Protein AF-0000000066229004 (afdb_homodimer)

InterPro domains:
  IPR002313 Lysine-tRNA ligase, class II [MF_00252] (16-492)
  IPR002313 Lysine-tRNA ligase, class II [TIGR00499] (16-491)
  IPR004364 Aminoacyl-tRNA synthetase, class II (D/K/N) [PF00152] (151-490)
  IPR004365 OB-fold nucleic acid binding domain, AA-tRNA synthetase-type [PF01336] (58-133)
  IPR006195 Aminoacyl-tRNA synthetase, class II [PS50862] (175-491)
  IPR012340 Nucleic acid-binding, OB-fold [G3DSA:2.40.50.140] (4-144)
  IPR012340 Nucleic acid-binding, OB-fold [SSF50249] (11-143)
  IPR018149 Lysyl-tRNA synthetase, class II, C-terminal [PR00982] (187-197)
  IPR018149 Lysyl-tRNA synthetase, class II, C-terminal [PR00982] (203-219)
  IPR018149 Lysyl-tRNA synthetase, class II, C-terminal [PR00982] (232-245)
  IPR018149 Lysyl-tRNA synthetase, class II, C-terminal [PR00982] (250-267)
  IPR018149 Lysyl-tRNA synthetase, class II, C-terminal [PR00982] (373-389)
  IPR018149 Lysyl-tRNA synthetase, class II, C-terminal [cd00775] (165-491)
  IPR044136 Lysine-tRNA ligase, class II, N-terminal [cd04322] (55-162)
  IPR045864 Class II Aminoacyl-tRNA synthetase/Biotinyl protein ligase (BPL) and lipoyl protein ligase (LPL) [G3DSA:3.30.930.10] (145-489)
  IPR045864 Class II Aminoacyl-tRNA synthetase/Biotinyl protein ligase (BPL) and lipoyl protein ligase (LPL) [SSF55681] (150-490)

Sequence (986 aa):
MEKYFDRLEKEPLIAERWKKIEELESYGIKPFGKKYDKQIMIGDILKHKPEENLKFKTAGRIMSLRGKGKVYFAHIEDQSGKIQIYIKKDELGEEQFDHIVKMLNVGDIIGLEGELFITHTEELTLRVKSIALLTKNVRSLPEKYHGLTDVEIRYRKRYVDLIMNPEVRETFIKRTKIIKAIRKYLDDRGFLEVETPIMHPILGGAAAKPFITHHNTLNIDLFLRIAPELYLKKLIVGGFERVYDLNRNFRNEGISTRHNPEFTMVELYQAHADFNDMMDLCEGIISSVCQEINGTTDIEYDGVQLSLKNFNRVHMVDMIKEVTGVDFWKEMTFEEAKKLAKEHHVEVADHMNSVGHIINEFFEQKCEEKVIQPTFVYGHPVEISPLAKRNEDNPNFTDRFELFINKREYANAFTELNDPADQRGRFEAQVEEAMRGNEEATPEIDESFVEALEYGLPPTGGMGIGIDRLVMLLTGAPSIRDVILFPQMKPRDMEKYFDRLEKEPLIAERWKKIEELESYGIKPFGKKYDKQIMIGDILKHKPEENLKFKTAGRIMSLRGKGKVYFAHIEDQSGKIQIYIKKDELGEEQFDHIVKMLNVGDIIGLEGELFITHTEELTLRVKSIALLTKNVRSLPEKYHGLTDVEIRYRKRYVDLIMNPEVRETFIKRTKIIKAIRKYLDDRGFLEVETPIMHPILGGAAAKPFITHHNTLNIDLFLRIAPELYLKKLIVGGFERVYDLNRNFRNEGISTRHNPEFTMVELYQAHADFNDMMDLCEGIISSVCQEINGTTDIEYDGVQLSLKNFNRVHMVDMIKEVTGVDFWKEMTFEEAKKLAKEHHVEVADHMNSVGHIINEFFEQKCEEKVIQPTFVYGHPVEISPLAKRNEDNPNFTDRFELFINKREYANAFTELNDPADQRGRFEAQVEEAMRGNEEATPEIDESFVEALEYGLPPTGGMGIGIDRLVMLLTGAPSIRDVILFPQMKPRD

Radius of gyration: 31.68 Å; Cα contacts (8 Å, |Δi|>4): 2075; chains: 2; bounding box: 68×92×78 Å

Organism: Fusobacterium nucleatum subsp. nucleatum (strain ATCC 25586 / DSM 15643 / BCRC 10681 / CIP 101130 / JCM 8532 / KCTC 2640 / LMG 13131 / VPI 4355) (NCBI:txid190304)

Secondary structure (DSSP, 8-state):
---HHHHHTT-HHHHHHHHHHHHHHHTT--SB-------S-HHHHTTS-GGG--EEEEEEEEEEEEEETTEEEEEEEETTEEEEEEEEHHHH-HHHHHHTGGG--TT-EEEEEEEEEE-TT--EEEEEEEEEEEE--SSPPPPSTT----HHHHHHTHHHHHHH-HHHHHHHHHHHHHHHHHHHHHHTTTPEE----SEESS--SS-SPPPEEEETTTTEEEEE-S--HHHHHHHHHTT-SEEEEEEEEE------SS--SEEEEEEEEEET--HHHHHHHHHHHHHHHHHHHHS-SEEEETTEEEE-SS-EEEEHHHHHHHHH---TTS---HHHHHHHHHHTT----TT--SHHHHHHHHIIIIIGGG--S-EEEE--BGGG-TTBPBPSS-TTBBSEEEEEETTEEEEEEEEBP--HHHHHHHHHHHHHHHHTT-TTS--S--HHHHHHHHTT--SEEEEEEEHHHHHHHHHT-SSGGGSSSS---PPP-/---HHHHHTT-HHHHHHHHHHHHHHHTT--SB-------S-HHHHTTS-GGG--EEEEEEEEEEEEEETTEEEEEEEETTEEEEEEEEHHHH-HHHHHHTGGG--TT-EEEEEEEEEE-TT--EEEEEEEEEEEE--SSPPPPSTT----HHHHHHTHHHHHHH-HHHHHHHHHHHHHHHHHHHHHHTTTPEE----SEESS--SS-SPPPEEEETTTTEEEEE-S--HHHHHHHHHTT-SEEEEEEEEE------SS--SEEEEEEEEEET--HHHHHHHHHHHHHHHHHHHHS-SEEEETTEEEE-SS-EEEEHHHHHHHHH---TTS---HHHHHHHHHHTT----TT--SHHHHHHHHIIIIIGGG--S-EEEE--BGGG-TTBPBPSS-TTBBSEEEEEETTEEEEEEEEBP--HHHHHHHHHHHHHHHHTT-TTS--S--HHHHHHHHTT--SEEEEEEEHHHHHHHHHT-SSGGGSSSS---PPP-

Foldseek 3Di:
DQDPVNVVVVPVLLVVLVVLCVLLVVLVAHQAADDDDQPDFPLVVVVDDLVVVDKHKHKFFWQDWDDDDFKIWTWGDDLRGIAIEIGGCVQQDPSCCVSPVVSDDGGWMKIFMFGWDADPVRGIYTYTNYMGGNHRDSDDQDDQPVFDPPPQCCQAVVVSNVVNPSVLSVLQVLLVLLVVLLVVLQVVVPAAEDDDDQWAQAADDFFAAWDWDADDVVGGITTGAQDRPLVQLLVLLVPDFKYKYWAWHAHPDDDDLEDFRIFTKMKMKGFPDWVVVVVVSVLCSLQVSLCVSVVAQWDDAPNDTERSHPAAEDELQRQLCVFPVDHPVDDDFQVVLVVVCVVRVQDDDPLDRGSLSSSVSSCLPTRLQVAAYKYKYAFRACLNPLFADADPVHRRTGRKTFIHHNSDTFKIKHQTDLDLVSNQVSLVSLLVSVVVPRNRGRNDGPVVSSVSSVSPRGRMMMMMGGSLVSSCVSSNPSGSSSNDSRTDDDDDD/DQDPVNVVVVPVLLVVLVVLCVLLVVLVAHQAADDDDAPDFPLVVVVDDLVVVDKHKHKFFWQDWDDDDFKIWTWGDDLRGIAIEIGGCVQQDVSCCVSPVVSDDHGWMKIFMFGWDADPVRGIYTYTNYMGGNHRDSDDQDDQPVFDPPPVCCQAVVVSNVVNPSLLSVLQVLLVLLVVLLVVLQVVVPAAEDDDDQWAQAADDFFAAWDWDADDVVGGITTGAQDRPLVQLLVLLVPDFKYKYWAWHAHPDDDDLEDFRIFTKMKMKGFPDWVVVVVVSVLCSLQVSLCVSVVAQWDDAPNDTERSHPAAEDELQRQLCVFPVDHLVDDDFQVVLVVVCVVSVQDDDPLDRGSLSSSVSSCLPTRLQVAAYKYKYAFRACLNPLFADADPVHRRTGRKTFIHHNSDTFKIKHQTDLDLVSNQVSLVSLLVSVVVPRNRGRNDGPVVSSVSSVSPRGRMMMMMGGSLVSSCRSSNPSGSSSNDSRTDDDDDD

Structure (mmCIF, N/CA/C/O backbone):
data_AF-0000000066229004-model_v1
#
loop_
_entity.id
_entity.type
_entity.pdbx_description
1 polymer 'Lysine--tRNA ligase'
#
loop_
_atom_site.group_PDB
_atom_site.id
_atom_site.type_symbol
_atom_site.label_atom_id
_atom_site.label_alt_id
_atom_site.label_comp_id
_atom_site.label_asym_id
_atom_site.label_entity_id
_atom_site.label_seq_id
_atom_site.pdbx_PDB_ins_code
_atom_site.Cartn_x
_atom_site.Cartn_y
_atom_site.Cartn_z
_atom_site.occupancy
_atom_site.B_iso_or_equiv
_atom_site.auth_seq_id
_atom_site.auth_comp_id
_atom_site.auth_asym_id
_atom_site.auth_atom_id
_atom_site.pdbx_PDB_model_num
ATOM 1 N N . MET A 1 1 ? -8.961 36.312 -9.992 1 67.94 1 MET A N 1
ATOM 2 C CA . MET A 1 1 ? -9.492 35.25 -9.133 1 67.94 1 MET A CA 1
ATOM 3 C C . MET A 1 1 ? -10.18 35.875 -7.91 1 67.94 1 MET A C 1
ATOM 5 O O . MET A 1 1 ? -9.711 36.844 -7.352 1 67.94 1 MET A O 1
ATOM 9 N N . GLU A 1 2 ? -11.383 35.375 -7.637 1 80.38 2 GLU A N 1
ATOM 10 C CA . GLU A 1 2 ? -12.109 35.844 -6.465 1 80.38 2 GLU A CA 1
ATOM 11 C C . GLU A 1 2 ? -11.344 35.562 -5.18 1 80.38 2 GLU A C 1
ATOM 13 O O . GLU A 1 2 ? -10.852 34.438 -4.988 1 80.38 2 GLU A O 1
ATOM 18 N N . LYS A 1 3 ? -11.086 36.594 -4.422 1 83 3 LYS A N 1
ATOM 19 C CA . LYS A 1 3 ? -10.398 36.406 -3.15 1 83 3 LYS A CA 1
ATOM 20 C C . LYS A 1 3 ? -11.289 35.719 -2.127 1 83 3 LYS A C 1
ATOM 22 O O . LYS A 1 3 ? -12.508 35.656 -2.297 1 83 3 LYS A O 1
ATOM 27 N N . TYR A 1 4 ? -10.727 35.156 -1.161 1 86.19 4 TYR A N 1
ATOM 28 C CA . TYR A 1 4 ? -11.43 34.344 -0.171 1 86.19 4 TYR A CA 1
ATOM 29 C C . TYR A 1 4 ? -12.586 35.094 0.447 1 86.19 4 TYR A C 1
ATOM 31 O O . TYR A 1 4 ? -13.719 34.594 0.494 1 86.19 4 TYR A O 1
ATOM 39 N N . PHE A 1 5 ? -12.406 36.344 0.776 1 85.31 5 PHE A N 1
ATOM 40 C CA . PHE A 1 5 ? -13.406 37.125 1.517 1 85.31 5 PHE A CA 1
ATOM 41 C C . PHE A 1 5 ? -14.445 37.719 0.572 1 85.31 5 PHE A C 1
ATOM 43 O O . PHE A 1 5 ? -15.508 38.156 1.011 1 85.31 5 PHE A O 1
ATOM 50 N N . ASP A 1 6 ? -14.141 37.688 -0.719 1 81.81 6 ASP A N 1
ATOM 51 C CA . ASP A 1 6 ? -15.156 38.062 -1.693 1 81.81 6 ASP A CA 1
ATOM 52 C C . ASP A 1 6 ? -16.266 37 -1.774 1 81.81 6 ASP A C 1
ATOM 54 O O . ASP A 1 6 ? -17.438 37.344 -1.952 1 81.81 6 ASP A O 1
ATOM 58 N N . ARG A 1 7 ? -15.82 35.812 -1.624 1 76.31 7 ARG A N 1
ATOM 59 C CA . ARG A 1 7 ? -16.781 34.688 -1.627 1 76.31 7 ARG A CA 1
ATOM 60 C C . ARG A 1 7 ? -17.625 34.719 -0.362 1 76.31 7 ARG A C 1
ATOM 62 O O . ARG A 1 7 ? -18.781 34.281 -0.38 1 76.31 7 ARG A O 1
ATOM 69 N N . LEU A 1 8 ? -17.047 35.25 0.681 1 75.75 8 LEU A N 1
ATOM 70 C CA . LEU A 1 8 ? -17.672 35.312 1.995 1 75.75 8 LEU A CA 1
ATOM 71 C C . LEU A 1 8 ? -18.922 36.188 1.961 1 75.75 8 LEU A C 1
ATOM 73 O O . LEU A 1 8 ? -19.891 35.906 2.664 1 75.75 8 LEU A O 1
ATOM 77 N N . GLU A 1 9 ? -18.859 37.125 1.248 1 73.5 9 GLU A N 1
ATOM 78 C CA . GLU A 1 9 ? -19.969 38.062 1.168 1 73.5 9 GLU A CA 1
ATOM 79 C C . GLU A 1 9 ? -21.25 37.375 0.685 1 73.5 9 GLU A C 1
ATOM 81 O O . GLU A 1 9 ? -22.359 37.812 0.998 1 73.5 9 GLU A O 1
ATOM 86 N N . LYS A 1 10 ? -21.047 36.344 0.121 1 82.19 10 LYS A N 1
ATOM 87 C CA . LYS A 1 10 ? -22.188 35.656 -0.462 1 82.19 10 LYS A CA 1
ATOM 88 C C . LYS A 1 10 ? -22.766 34.625 0.516 1 82.19 10 LYS A C 1
ATOM 90 O O . LYS A 1 10 ? -23.828 34.031 0.267 1 82.19 10 LYS A O 1
ATOM 95 N N . GLU A 1 11 ? -22.094 34.438 1.624 1 87.5 11 GLU A N 1
ATOM 96 C CA . GLU A 1 11 ? -22.516 33.469 2.633 1 87.5 11 GLU A CA 1
ATOM 97 C C . GLU A 1 11 ? -22.609 34.125 4.012 1 87.5 11 GLU A C 1
ATOM 99 O O . GLU A 1 11 ? -21.672 34 4.816 1 87.5 11 GLU A O 1
ATOM 104 N N . PRO A 1 12 ? -23.781 34.594 4.379 1 86.88 12 PRO A N 1
ATOM 105 C CA . PRO A 1 12 ? -23.938 35.375 5.598 1 86.88 12 PRO A CA 1
ATOM 106 C C . PRO A 1 12 ? -23.5 34.625 6.855 1 86.88 12 PRO A C 1
ATOM 108 O O . PRO A 1 12 ? -22.922 35.219 7.766 1 86.88 12 PRO A O 1
ATOM 111 N N . LEU A 1 13 ? -23.734 33.438 6.922 1 87.81 13 LEU A N 1
ATOM 112 C CA . LEU A 1 13 ? -23.375 32.656 8.102 1 87.81 13 LEU A CA 1
ATOM 113 C C . LEU A 1 13 ? -21.859 32.594 8.25 1 87.81 13 LEU A C 1
ATOM 115 O O . LEU A 1 13 ? -21.328 32.625 9.367 1 87.81 13 LEU A O 1
ATOM 119 N N . ILE A 1 14 ? -21.188 32.469 7.195 1 91.81 14 ILE A N 1
ATOM 120 C CA . ILE A 1 14 ? -19.734 32.438 7.199 1 91.81 14 ILE A CA 1
ATOM 121 C C . ILE A 1 14 ? -19.188 33.781 7.637 1 91.81 14 ILE A C 1
ATOM 123 O O . ILE A 1 14 ? -18.25 33.875 8.422 1 91.81 14 ILE A O 1
ATOM 127 N N . ALA A 1 15 ? -19.844 34.812 7.148 1 91.5 15 ALA A N 1
ATOM 128 C CA . ALA A 1 15 ? -19.453 36.156 7.512 1 91.5 15 ALA A CA 1
ATOM 129 C C . ALA A 1 15 ? -19.594 36.375 9.016 1 91.5 15 ALA A C 1
ATOM 131 O O . ALA A 1 15 ? -18.75 37.031 9.633 1 91.5 15 ALA A O 1
ATOM 132 N N . GLU A 1 16 ? -20.656 35.875 9.516 1 92 16 GLU A N 1
ATOM 133 C CA . GLU A 1 16 ? -20.875 36 10.953 1 92 16 GLU A CA 1
ATOM 134 C C . GLU A 1 16 ? -19.781 35.312 11.75 1 92 16 GLU A C 1
ATOM 136 O O . GLU A 1 16 ? -19.328 35.844 12.773 1 92 16 GLU A O 1
ATOM 141 N N . ARG A 1 17 ? -19.391 34.188 11.312 1 94.38 17 ARG A N 1
ATOM 142 C CA . ARG A 1 17 ? -18.328 33.438 11.992 1 94.38 17 ARG A CA 1
ATOM 143 C C . ARG A 1 17 ? -17.016 34.219 11.953 1 94.38 17 ARG A C 1
ATOM 145 O O . ARG A 1 17 ? -16.266 34.219 12.93 1 94.38 17 ARG A O 1
ATOM 152 N N . TRP A 1 18 ? -16.734 34.844 10.852 1 95.25 18 TRP A N 1
ATOM 153 C CA . TRP A 1 18 ? -15.477 35.594 10.727 1 95.25 18 TRP A CA 1
ATOM 154 C C . TRP A 1 18 ? -15.492 36.844 11.602 1 95.25 18 TRP A C 1
ATOM 156 O O . TRP A 1 18 ? -14.453 37.25 12.102 1 95.25 18 TRP A O 1
ATOM 166 N N . LYS A 1 19 ? -16.688 37.375 11.82 1 94.25 19 LYS A N 1
ATOM 167 C CA . LYS A 1 19 ? -16.797 38.5 12.773 1 94.25 19 LYS A CA 1
ATOM 168 C C . LYS A 1 19 ? -16.422 38.031 14.18 1 94.25 19 LYS A C 1
ATOM 170 O O . LYS A 1 19 ? -15.727 38.75 14.906 1 94.25 19 LYS A O 1
ATOM 175 N N . LYS A 1 20 ? -16.938 36.875 14.508 1 95.25 20 LYS A N 1
ATOM 176 C CA . LYS A 1 20 ? -16.578 36.312 15.805 1 95.25 20 LYS A CA 1
ATOM 177 C C . LYS A 1 20 ? -15.078 36.031 15.898 1 95.25 20 LYS A C 1
ATOM 179 O O . LYS A 1 20 ? -14.477 36.219 16.953 1 95.25 20 LYS A O 1
ATOM 184 N N . ILE A 1 21 ? -14.516 35.562 14.812 1 96.69 21 ILE A N 1
ATOM 185 C CA . ILE A 1 21 ? -13.086 35.281 14.766 1 96.69 21 ILE A CA 1
ATOM 186 C C . ILE A 1 21 ? -12.297 36.562 15.008 1 96.69 21 ILE A C 1
ATOM 188 O O . ILE A 1 21 ? -11.344 36.562 15.797 1 96.69 21 ILE A O 1
ATOM 192 N N . GLU A 1 22 ? -12.711 37.656 14.438 1 96 22 GLU A N 1
ATOM 193 C CA . GLU A 1 22 ? -12.07 38.938 14.648 1 96 22 GLU A CA 1
ATOM 194 C C . GLU A 1 22 ? -12.195 39.406 16.094 1 96 22 GLU A C 1
ATOM 196 O O . GLU A 1 22 ? -11.25 39.969 16.672 1 96 22 GLU A O 1
ATOM 201 N N . GLU A 1 23 ? -13.375 39.188 16.609 1 96.38 23 GLU A N 1
ATOM 202 C CA . GLU A 1 23 ? -13.609 39.562 18 1 96.38 23 GLU A CA 1
ATOM 203 C C . GLU A 1 23 ? -12.711 38.75 18.938 1 96.38 23 GLU A C 1
ATOM 205 O O . GLU A 1 23 ? -12.133 39.281 19.875 1 96.38 23 GLU A O 1
ATOM 210 N N . LEU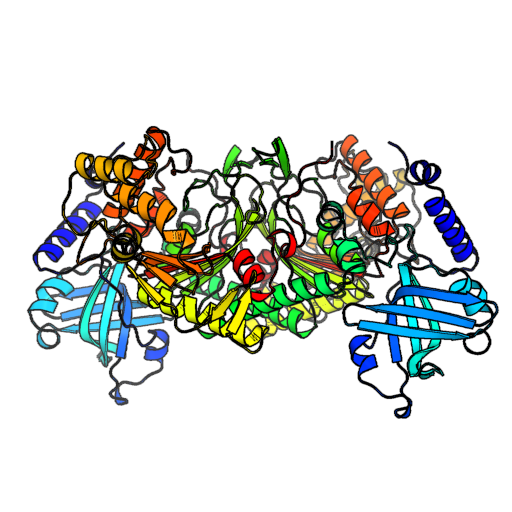 A 1 24 ? -12.609 37.469 18.719 1 97.25 24 LEU A N 1
ATOM 211 C CA . LEU A 1 24 ? -11.727 36.625 19.5 1 97.25 24 LEU A CA 1
ATOM 212 C C . LEU A 1 24 ? -10.289 37.125 19.438 1 97.25 24 LEU A C 1
ATOM 214 O O . LEU A 1 24 ? -9.617 37.219 20.469 1 97.25 24 LEU A O 1
ATOM 218 N N . GLU A 1 25 ? -9.875 37.469 18.25 1 96.19 25 GLU A N 1
ATOM 219 C CA . GLU A 1 25 ? -8.516 37.969 18.062 1 96.19 25 GLU A CA 1
ATOM 220 C C . GLU A 1 25 ? -8.297 39.25 18.828 1 96.19 25 GLU A C 1
ATOM 222 O O . GLU A 1 25 ? -7.203 39.5 19.344 1 96.19 25 GLU A O 1
ATOM 227 N N . SER A 1 26 ? -9.289 40.062 18.891 1 96 26 SER A N 1
ATOM 228 C CA . SER A 1 26 ? -9.203 41.312 19.625 1 96 26 SER A CA 1
ATOM 229 C C . SER A 1 26 ? -9.016 41.062 21.125 1 96 26 SER A C 1
ATOM 231 O O . SER A 1 26 ? -8.461 41.906 21.828 1 96 26 SER A O 1
ATOM 233 N N . TYR A 1 27 ? -9.516 39.906 21.609 1 95.12 27 TYR A N 1
ATOM 234 C CA . TYR A 1 27 ? -9.344 39.531 23 1 95.12 27 TYR A CA 1
ATOM 235 C C . TYR A 1 27 ? -8.008 38.812 23.219 1 95.12 27 TYR A C 1
ATOM 237 O O . TYR A 1 27 ? -7.691 38.406 24.328 1 95.12 27 TYR A O 1
ATOM 245 N N . GLY A 1 28 ? -7.223 38.688 22.141 1 93.94 28 GLY A N 1
ATOM 246 C CA . GLY A 1 28 ? -5.949 38 22.234 1 93.94 28 GLY A CA 1
ATOM 247 C C . GLY A 1 28 ? -6.078 36.5 22.156 1 93.94 28 GLY A C 1
ATOM 248 O O . GLY A 1 28 ? -5.137 35.781 22.469 1 93.94 28 GLY A O 1
ATOM 249 N N . ILE A 1 29 ? -7.254 36.031 21.797 1 95.62 29 ILE A N 1
ATOM 250 C CA . ILE A 1 29 ? -7.5 34.594 21.656 1 95.62 29 ILE A CA 1
ATOM 251 C C . ILE A 1 29 ? -7.289 34.156 20.203 1 95.62 29 ILE A C 1
ATOM 253 O O . ILE A 1 29 ? -7.812 34.812 19.281 1 95.62 29 ILE A O 1
ATOM 257 N N . LYS A 1 30 ? -6.512 33.156 19.969 1 95.44 30 LYS A N 1
ATOM 258 C CA . LYS A 1 30 ? -6.262 32.656 18.625 1 95.44 30 LYS A CA 1
ATOM 259 C C . LYS A 1 30 ? -7.367 31.688 18.188 1 95.44 30 LYS A C 1
ATOM 261 O O . LYS A 1 30 ? -7.504 30.594 18.734 1 95.44 30 LYS A O 1
ATOM 266 N N . PRO A 1 31 ? -8.062 32.031 17.156 1 97.56 31 PRO A N 1
ATOM 267 C CA . PRO A 1 31 ? -9.156 31.172 16.703 1 97.56 31 PRO A CA 1
ATOM 268 C C . PRO A 1 31 ? -8.656 29.859 16.094 1 97.56 31 PRO A C 1
ATOM 270 O O . PRO A 1 31 ? -9.375 28.859 16.109 1 97.56 31 PRO A O 1
ATOM 273 N N . PHE A 1 32 ? -7.535 29.922 15.5 1 97.94 32 PHE A N 1
ATOM 274 C CA . PHE A 1 32 ? -6.836 28.75 14.984 1 97.94 32 PHE A CA 1
ATOM 275 C C . PHE A 1 32 ? -5.578 28.469 15.797 1 97.94 32 PHE A C 1
ATOM 277 O O . PHE A 1 32 ? -4.477 28.859 15.398 1 97.94 32 PHE A O 1
ATOM 284 N N . GLY A 1 33 ? -5.805 27.75 16.828 1 93.62 33 GLY A N 1
ATOM 285 C CA . GLY A 1 33 ? -4.879 27.656 17.953 1 93.62 33 GLY A CA 1
ATOM 286 C C . GLY A 1 33 ? -3.689 26.766 17.672 1 93.62 33 GLY A C 1
ATOM 287 O O . GLY A 1 33 ? -3.406 26.438 16.516 1 93.62 33 GLY A O 1
ATOM 288 N N . LYS A 1 34 ? -2.934 26.5 18.734 1 95.19 34 LYS A N 1
ATOM 289 C CA . LYS A 1 34 ? -1.69 25.734 18.688 1 95.19 34 LYS A CA 1
ATOM 290 C C . LYS A 1 34 ? -1.868 24.375 19.344 1 95.19 34 LYS A C 1
ATOM 292 O O . LYS A 1 34 ? -2.979 24 19.719 1 95.19 34 LYS A O 1
ATOM 297 N N . LYS A 1 35 ? -0.77 23.609 19.391 1 97.62 35 LYS A N 1
ATOM 298 C CA . LYS A 1 35 ? -0.739 22.281 19.969 1 97.62 35 LYS A CA 1
ATOM 299 C C . LYS A 1 35 ? -1.433 22.25 21.328 1 97.62 35 LYS A C 1
ATOM 301 O O . LYS A 1 35 ? -1.334 23.219 22.094 1 97.62 35 LYS A O 1
ATOM 306 N N . TYR A 1 36 ? -2.15 21.203 21.594 1 98.19 36 TYR A N 1
ATOM 307 C CA . TYR A 1 36 ? -2.805 20.984 22.875 1 98.19 36 TYR A CA 1
ATOM 308 C C . TYR A 1 36 ? -2.412 19.641 23.469 1 98.19 36 TYR A C 1
ATOM 310 O O . TYR A 1 36 ? -2.324 18.641 22.75 1 98.19 36 TYR A O 1
ATOM 318 N N . ASP A 1 37 ? -2.137 19.641 24.766 1 97.56 37 ASP A N 1
ATOM 319 C CA . ASP A 1 37 ? -1.706 18.422 25.453 1 97.56 37 ASP A CA 1
ATOM 320 C C . ASP A 1 37 ? -2.902 17.562 25.844 1 97.56 37 ASP A C 1
ATOM 322 O O . ASP A 1 37 ? -3.215 17.406 27.016 1 97.56 37 ASP A O 1
ATOM 326 N N . LYS A 1 38 ? -3.545 16.953 24.891 1 98.06 38 LYS A N 1
ATOM 327 C CA . LYS A 1 38 ? -4.621 16 25.156 1 98.06 38 LYS A CA 1
ATOM 328 C C . LYS A 1 38 ? -4.082 14.734 25.812 1 98.06 38 LYS A C 1
ATOM 330 O O . LYS A 1 38 ? -3.299 14 25.203 1 98.06 38 LYS A O 1
ATOM 335 N N . GLN A 1 39 ? -4.523 14.398 26.984 1 97.88 39 GLN A N 1
ATOM 336 C CA . GLN A 1 39 ? -3.898 13.328 27.766 1 97.88 39 GLN A CA 1
ATOM 337 C C . GLN A 1 39 ? -4.734 12.055 27.719 1 97.88 39 GLN A C 1
ATOM 339 O O . GLN A 1 39 ? -4.219 10.961 27.953 1 97.88 39 GLN A O 1
ATOM 344 N N . ILE A 1 40 ? -6.027 12.203 27.484 1 98.06 40 ILE A N 1
ATOM 345 C CA . ILE A 1 40 ? -6.906 11.039 27.562 1 98.06 40 ILE A CA 1
ATOM 346 C C . ILE A 1 40 ? -8.031 11.172 26.547 1 98.06 40 ILE A C 1
ATOM 348 O O . ILE A 1 40 ? -8.562 12.266 26.328 1 98.06 40 ILE A O 1
ATOM 352 N N . MET A 1 41 ? -8.336 10.125 25.844 1 98.12 41 MET A N 1
ATOM 353 C CA . MET A 1 41 ? -9.461 10.07 24.922 1 98.12 41 MET A CA 1
ATOM 354 C C . MET A 1 41 ? -10.789 10.094 25.672 1 98.12 41 MET A C 1
ATOM 356 O O . MET A 1 41 ? -10.883 9.586 26.781 1 98.12 41 MET A O 1
ATOM 360 N N . ILE A 1 42 ? -11.797 10.617 25.016 1 98.44 42 ILE A N 1
ATOM 361 C CA . ILE A 1 42 ? -13.102 10.758 25.656 1 98.44 42 ILE A CA 1
ATOM 362 C C . ILE A 1 42 ? -13.672 9.383 25.984 1 98.44 42 ILE A C 1
ATOM 364 O O . ILE A 1 42 ? -14.242 9.172 27.047 1 98.44 42 ILE A O 1
ATOM 368 N N . GLY A 1 43 ? -13.5 8.406 25.031 1 97.75 43 GLY A N 1
ATOM 369 C CA . GLY A 1 43 ? -13.977 7.055 25.297 1 97.75 43 GLY A CA 1
ATOM 370 C C . GLY A 1 43 ? -13.398 6.457 26.562 1 97.75 43 GLY A C 1
ATOM 371 O O . GLY A 1 43 ? -14.078 5.699 27.266 1 97.75 43 GLY A O 1
ATOM 372 N N . ASP A 1 44 ? -12.18 6.742 26.906 1 98.12 44 ASP A N 1
ATOM 373 C CA . ASP A 1 44 ? -11.531 6.238 28.125 1 98.12 44 ASP A CA 1
ATOM 374 C C . ASP A 1 44 ? -12.07 6.941 29.359 1 98.12 44 ASP A C 1
ATOM 376 O O . ASP A 1 44 ? -12.156 6.34 30.438 1 98.12 44 ASP A O 1
ATOM 380 N N . ILE A 1 45 ? -12.406 8.188 29.266 1 98.5 45 ILE A N 1
ATOM 381 C CA . ILE A 1 45 ? -12.984 8.938 30.359 1 98.5 45 ILE A CA 1
ATOM 382 C C . ILE A 1 45 ? -14.32 8.305 30.766 1 98.5 45 ILE A C 1
ATOM 384 O O . ILE A 1 45 ? -14.625 8.195 31.969 1 98.5 45 ILE A O 1
ATOM 388 N N . LEU A 1 46 ? -15.07 7.863 29.766 1 98.19 46 LEU A N 1
ATOM 389 C CA . LEU A 1 46 ? -16.406 7.32 29.984 1 98.19 46 LEU A CA 1
ATOM 390 C C . LEU A 1 46 ? -16.344 6.035 30.812 1 98.19 46 LEU A C 1
ATOM 392 O O . LEU A 1 46 ? -17.359 5.59 31.344 1 98.19 46 LEU A O 1
ATOM 396 N N . LYS A 1 47 ? -15.172 5.453 30.906 1 98 47 LYS A N 1
ATOM 397 C CA . LYS A 1 47 ? -15.008 4.223 31.672 1 98 47 LYS A CA 1
ATOM 398 C C . LYS A 1 47 ? -14.781 4.523 33.156 1 98 47 LYS A C 1
ATOM 400 O O . LYS A 1 47 ? -14.781 3.615 34 1 98 47 LYS A O 1
ATOM 405 N N . HIS A 1 48 ? -14.641 5.816 33.531 1 98 48 HIS A N 1
ATOM 406 C CA . HIS A 1 48 ? -14.359 6.219 34.906 1 98 48 HIS A CA 1
ATOM 407 C C . HIS A 1 48 ? -15.633 6.668 35.625 1 98 48 HIS A C 1
ATOM 409 O O . HIS A 1 48 ? -16.656 6.922 34.969 1 98 48 HIS A O 1
ATOM 415 N N . LYS A 1 49 ? -15.578 6.754 37.062 1 95.81 49 LYS A N 1
ATOM 416 C CA . LYS A 1 49 ? -16.688 7.195 37.906 1 95.81 49 LYS A CA 1
ATOM 417 C C . LYS A 1 49 ? -16.312 8.461 38.688 1 95.81 49 LYS A C 1
ATOM 419 O O . LYS A 1 49 ? -15.148 8.68 39 1 95.81 49 LYS A O 1
ATOM 424 N N . PRO A 1 50 ? -17.312 9.289 38.875 1 97.12 50 PRO A N 1
ATOM 425 C CA . PRO A 1 50 ? -17.062 10.547 39.594 1 97.12 50 PRO A CA 1
ATOM 426 C C . PRO A 1 50 ? -16.375 10.336 40.938 1 97.12 50 PRO A C 1
ATOM 428 O O . PRO A 1 50 ? -15.578 11.172 41.375 1 97.12 50 PRO A O 1
ATOM 431 N N . GLU A 1 51 ? -16.656 9.297 41.594 1 96.62 51 GLU A N 1
ATOM 432 C CA . GLU A 1 51 ? -16.156 9.023 42.938 1 96.62 51 GLU A CA 1
ATOM 433 C C . GLU A 1 51 ? -14.625 8.891 42.906 1 96.62 51 GLU A C 1
ATOM 435 O O . GLU A 1 51 ? -13.984 8.984 43.969 1 96.62 51 GLU A O 1
ATOM 440 N N . GLU A 1 52 ? -14.133 8.641 41.75 1 96.69 52 GLU A N 1
ATOM 441 C CA . GLU A 1 52 ? -12.68 8.5 41.625 1 96.69 52 GLU A CA 1
ATOM 442 C C . GLU A 1 52 ? -11.984 9.852 41.812 1 96.69 52 GLU A C 1
ATOM 444 O O . GLU A 1 52 ? -10.773 9.906 42.031 1 96.69 52 GLU A O 1
ATOM 449 N N . ASN A 1 53 ? -12.672 10.945 41.75 1 96.5 53 ASN A N 1
ATOM 450 C CA . ASN A 1 53 ? -12.164 12.297 41.969 1 96.5 53 ASN A CA 1
ATOM 451 C C . ASN A 1 53 ? -10.914 12.562 41.125 1 96.5 53 ASN A C 1
ATOM 453 O O . ASN A 1 53 ? -9.906 13.047 41.656 1 96.5 53 ASN A O 1
ATOM 457 N N . LEU A 1 54 ? -10.953 12.148 39.875 1 97.5 54 LEU A N 1
ATOM 458 C CA . LEU A 1 54 ? -9.852 12.352 38.938 1 97.5 54 LEU A CA 1
ATOM 459 C C . LEU A 1 54 ? -10.078 13.602 38.094 1 97.5 54 LEU A C 1
ATOM 461 O O . LEU A 1 54 ? -11.219 13.977 37.844 1 97.5 54 LEU A O 1
ATOM 465 N N . LYS A 1 55 ? -8.93 14.234 37.75 1 98.19 55 LYS A N 1
ATOM 466 C CA . LYS A 1 55 ? -8.945 15.336 36.781 1 98.19 55 LYS A CA 1
ATOM 467 C C . LYS A 1 55 ? -8.562 14.852 35.375 1 98.19 55 LYS A C 1
ATOM 469 O O . LYS A 1 55 ? -7.578 14.133 35.219 1 98.19 55 LYS A O 1
ATOM 474 N N . PHE A 1 56 ? -9.375 15.219 34.469 1 98.56 56 PHE A N 1
ATOM 475 C CA . PHE A 1 56 ? -9.141 14.773 33.094 1 98.56 56 PHE A CA 1
ATOM 476 C C . PHE A 1 56 ? -8.781 15.953 32.219 1 98.56 56 PHE A C 1
ATOM 478 O O . PHE A 1 56 ? -9.32 17.047 32.375 1 98.56 56 PHE A O 1
ATOM 485 N N . LYS A 1 57 ? -7.828 15.844 31.312 1 98.69 57 LYS A N 1
ATOM 486 C CA . LYS A 1 57 ? -7.445 16.781 30.266 1 98.69 57 LYS A CA 1
ATOM 487 C C . LYS A 1 57 ? -7.672 16.188 28.875 1 98.69 57 LYS A C 1
ATOM 489 O O . LYS A 1 57 ? -7.004 15.227 28.5 1 98.69 57 LYS A O 1
ATOM 494 N N . THR A 1 58 ? -8.617 16.734 28.141 1 98.62 58 THR A N 1
ATOM 495 C CA . THR A 1 58 ? -9.008 16.141 26.875 1 98.62 58 THR A CA 1
ATOM 496 C C . THR A 1 58 ? -9.422 17.234 25.875 1 98.62 58 THR A C 1
ATOM 498 O O . THR A 1 58 ? -9.219 18.422 26.125 1 98.62 58 THR A O 1
ATOM 501 N N . ALA A 1 59 ? -9.766 16.844 24.641 1 98.81 59 ALA A N 1
ATOM 502 C CA . ALA A 1 59 ? -10.195 17.75 23.562 1 98.81 59 ALA A CA 1
ATOM 503 C C . ALA A 1 59 ? -11.203 17.062 22.656 1 98.81 59 ALA A C 1
ATOM 505 O O . ALA A 1 59 ? -11.227 15.836 22.547 1 98.81 59 ALA A O 1
ATOM 506 N N . GLY A 1 60 ? -12.008 17.812 22.016 1 98.62 60 GLY A N 1
ATOM 507 C CA . GLY A 1 60 ? -12.992 17.281 21.094 1 98.62 60 GLY A CA 1
ATOM 508 C C . GLY A 1 60 ? -13.766 18.359 20.359 1 98.62 60 GLY A C 1
ATOM 509 O O . GLY A 1 60 ? -13.578 19.547 20.609 1 98.62 60 GLY A O 1
ATOM 510 N N . ARG A 1 61 ? -14.539 17.938 19.422 1 98.62 61 ARG A N 1
ATOM 511 C CA . ARG A 1 61 ? -15.406 18.828 18.656 1 98.62 61 ARG A CA 1
ATOM 512 C C . ARG A 1 61 ? -16.75 19.016 19.344 1 98.62 61 ARG A C 1
ATOM 514 O O . ARG A 1 61 ? -17.359 18.047 19.812 1 98.62 61 ARG A O 1
ATOM 521 N N . ILE A 1 62 ? -17.266 20.281 19.375 1 98.31 62 ILE A N 1
ATOM 522 C CA . ILE A 1 62 ? -18.578 20.562 19.953 1 98.31 62 ILE A CA 1
ATOM 523 C C . ILE A 1 62 ? -19.672 20.078 19.016 1 98.31 62 ILE A C 1
ATOM 525 O O . ILE A 1 62 ? -19.781 20.547 17.875 1 98.31 62 ILE A O 1
ATOM 529 N N . MET A 1 63 ? -20.484 19.188 19.5 1 97.25 63 MET A N 1
ATOM 530 C CA . MET A 1 63 ? -21.547 18.609 18.688 1 97.25 63 MET A CA 1
ATOM 531 C C . MET A 1 63 ? -22.906 19.219 19.047 1 97.25 63 MET A C 1
ATOM 533 O O . MET A 1 63 ? -23.844 19.172 18.25 1 97.25 63 MET A O 1
ATOM 537 N N . SER A 1 64 ? -23.031 19.688 20.234 1 96.94 64 SER A N 1
ATOM 538 C CA . SER A 1 64 ? -24.188 20.453 20.688 1 96.94 64 SER A CA 1
ATOM 539 C C . SER A 1 64 ? -23.797 21.484 21.734 1 96.94 64 SER A C 1
ATOM 541 O O . SER A 1 64 ? -22.812 21.297 22.453 1 96.94 64 SER A O 1
ATOM 543 N N . LEU A 1 65 ? -24.5 22.531 21.781 1 97 65 LEU A N 1
ATOM 544 C CA . LEU A 1 65 ? -24.219 23.625 22.703 1 97 65 LEU A CA 1
ATOM 545 C C . LEU A 1 65 ? -25.516 24.328 23.109 1 97 65 LEU A C 1
ATOM 547 O O . LEU A 1 65 ? -26.297 24.75 22.25 1 97 65 LEU A O 1
ATOM 551 N N . ARG A 1 66 ? -25.719 24.328 24.375 1 95.94 66 ARG A N 1
ATOM 552 C CA . ARG A 1 66 ? -26.875 25.047 24.922 1 95.94 66 ARG A CA 1
ATOM 553 C C . ARG A 1 66 ? -26.5 25.781 26.203 1 95.94 66 ARG A C 1
ATOM 555 O O . ARG A 1 66 ? -25.625 25.344 26.953 1 95.94 66 ARG A O 1
ATOM 562 N N . GLY A 1 67 ? -27.125 26.875 26.391 1 89.5 67 GLY A N 1
ATOM 563 C CA . GLY A 1 67 ? -26.859 27.609 27.625 1 89.5 67 GLY A CA 1
ATOM 564 C C . GLY A 1 67 ? -27.312 29.047 27.562 1 89.5 67 GLY A C 1
ATOM 565 O O . GLY A 1 67 ? -27.672 29.562 26.484 1 89.5 67 GLY A O 1
ATOM 566 N N . LYS A 1 68 ? -27.594 29.547 28.703 1 86.94 68 LYS A N 1
ATOM 567 C CA . LYS A 1 68 ? -27.969 30.938 28.859 1 86.94 68 LYS A CA 1
ATOM 568 C C . LYS A 1 68 ? -27.344 31.531 30.125 1 86.94 68 LYS A C 1
ATOM 570 O O . LYS A 1 68 ? -27.109 30.812 31.109 1 86.94 68 LYS A O 1
ATOM 575 N N . GLY A 1 69 ? -27.047 32.719 30.016 1 90.62 69 GLY A N 1
ATOM 576 C CA . GLY A 1 69 ? -26.516 33.406 31.188 1 90.62 69 GLY A CA 1
ATOM 577 C C . GLY A 1 69 ? -25.125 32.969 31.562 1 90.62 69 GLY A C 1
ATOM 578 O O . GLY A 1 69 ? -24.188 33.094 30.781 1 90.62 69 GLY A O 1
ATOM 579 N N . LYS A 1 70 ? -25.094 32.281 32.75 1 95.25 70 LYS A N 1
ATOM 580 C CA . LYS A 1 70 ? -23.781 31.969 33.312 1 95.25 70 LYS A CA 1
ATOM 581 C C . LYS A 1 70 ? -23.5 30.469 33.281 1 95.25 70 LYS A C 1
ATOM 583 O O . LYS A 1 70 ? -22.516 30 33.844 1 95.25 70 LYS A O 1
ATOM 588 N N . VAL A 1 71 ? -24.344 29.719 32.531 1 95.88 71 VAL A N 1
ATOM 589 C CA . VAL A 1 71 ? -24.203 28.266 32.5 1 95.88 71 VAL A CA 1
ATOM 590 C C . VAL A 1 71 ? -24.422 27.734 31.094 1 95.88 71 VAL A C 1
ATOM 592 O O . VAL A 1 71 ? -25.391 28.094 30.438 1 95.88 71 VAL A O 1
ATOM 595 N N . TYR A 1 72 ? -23.484 26.891 30.688 1 97.38 72 TYR A N 1
ATOM 596 C CA . TYR A 1 72 ? -23.594 26.234 29.375 1 97.38 72 TYR A CA 1
ATOM 597 C C . TYR A 1 72 ? -23.422 24.734 29.5 1 97.38 72 TYR A C 1
ATOM 599 O O . TYR A 1 72 ? -22.688 24.25 30.359 1 97.38 72 TYR A O 1
ATOM 607 N N . PHE A 1 73 ? -24.172 23.984 28.672 1 97.69 73 PHE A N 1
ATOM 608 C CA . PHE A 1 73 ? -23.969 22.547 28.438 1 97.69 73 PHE A CA 1
ATOM 609 C C . PHE A 1 73 ? -23.578 22.297 26.984 1 97.69 73 PHE A C 1
ATOM 611 O O . PHE A 1 73 ? -24.047 22.969 26.078 1 97.69 73 PHE A O 1
ATOM 618 N N . ALA A 1 74 ? -22.719 21.422 26.812 1 98.06 74 ALA A N 1
ATOM 619 C CA . ALA A 1 74 ? -22.328 21.016 25.453 1 98.06 74 ALA A CA 1
ATOM 620 C C . ALA A 1 74 ? -21.953 19.531 25.422 1 98.06 74 ALA A C 1
ATOM 622 O O . ALA A 1 74 ? -21.703 18.922 26.453 1 98.06 74 ALA A O 1
ATOM 623 N N . HIS A 1 75 ? -22.062 18.922 24.312 1 98.44 75 HIS A N 1
ATOM 624 C CA . HIS A 1 75 ? -21.453 17.625 24.047 1 98.44 75 HIS A CA 1
ATOM 625 C C . HIS A 1 75 ? -20.219 17.781 23.172 1 98.44 75 HIS A C 1
ATOM 627 O O . HIS A 1 75 ? -20.25 18.469 22.141 1 98.44 75 HIS A O 1
ATOM 633 N N . ILE A 1 76 ? -19.109 17.203 23.562 1 98.56 76 ILE A N 1
ATOM 634 C CA . ILE A 1 76 ? -17.938 17.156 22.719 1 98.56 76 ILE A CA 1
ATOM 635 C C . ILE A 1 76 ? -17.625 15.719 22.344 1 98.56 76 ILE A C 1
ATOM 637 O O . ILE A 1 76 ? -17.922 14.789 23.094 1 98.56 76 ILE A O 1
ATOM 641 N N . GLU A 1 77 ? -17.078 15.602 21.156 1 98.06 77 GLU A N 1
ATOM 642 C CA . GLU A 1 77 ? -16.844 14.273 20.594 1 98.06 77 GLU A CA 1
ATOM 643 C C . GLU A 1 77 ? -15.438 14.164 20 1 98.06 77 GLU A C 1
ATOM 645 O O . GLU A 1 77 ? -14.938 15.109 19.391 1 98.06 77 GLU A O 1
ATOM 650 N N . ASP A 1 78 ? -14.766 13.102 20.328 1 97.75 78 ASP A N 1
ATOM 651 C CA . ASP A 1 78 ? -13.547 12.727 19.609 1 97.75 78 ASP A CA 1
ATOM 652 C C . ASP A 1 78 ? -13.695 11.352 18.969 1 97.75 78 ASP A C 1
ATOM 654 O O . ASP A 1 78 ? -14.805 10.852 18.797 1 97.75 78 ASP A O 1
ATOM 658 N N . GLN A 1 79 ? -12.617 10.797 18.438 1 96.62 79 GLN A N 1
ATOM 659 C CA . GLN A 1 79 ? -12.633 9.539 17.703 1 96.62 79 GLN A CA 1
ATOM 660 C C . GLN A 1 79 ? -13.203 8.406 18.562 1 96.62 79 GLN A C 1
ATOM 662 O O . GLN A 1 79 ? -13.766 7.449 18.031 1 96.62 79 GLN A O 1
ATOM 667 N N . SER A 1 80 ? -13.203 8.516 19.906 1 96.62 80 SER A N 1
ATOM 668 C CA . SER A 1 80 ? -13.438 7.387 20.797 1 96.62 80 SER A CA 1
ATOM 669 C C . SER A 1 80 ? -14.812 7.477 21.453 1 96.62 80 SER A C 1
ATOM 671 O O . SER A 1 80 ? -15.297 6.504 22.031 1 96.62 80 SER A O 1
ATOM 673 N N . GLY A 1 81 ? -15.359 8.695 21.422 1 97 81 GLY A N 1
ATOM 674 C CA . GLY A 1 81 ? -16.641 8.805 22.094 1 97 81 GLY A CA 1
ATOM 675 C C . GLY A 1 81 ? -17.141 10.234 22.219 1 97 81 GLY A C 1
ATOM 676 O O . GLY A 1 81 ? -16.594 11.141 21.578 1 97 81 GLY A O 1
ATOM 677 N N . LYS A 1 82 ? -18.25 10.398 22.938 1 97.94 82 LYS A N 1
ATOM 678 C CA . LYS A 1 82 ? -18.938 11.664 23.156 1 97.94 82 LYS A CA 1
ATOM 679 C C . LYS A 1 82 ? -19.297 11.852 24.625 1 97.94 82 LYS A C 1
ATOM 681 O O . LYS A 1 82 ? -19.719 10.906 25.297 1 97.94 82 LYS A O 1
ATOM 686 N N . ILE A 1 83 ? -19.078 13.078 25.141 1 98.56 83 ILE A N 1
ATOM 687 C CA . ILE A 1 83 ? -19.359 13.32 26.547 1 98.56 83 ILE A CA 1
ATOM 688 C C . ILE A 1 83 ? -19.984 14.703 26.719 1 98.56 83 ILE A C 1
ATOM 690 O O . ILE A 1 83 ? -19.672 15.633 25.969 1 98.56 83 ILE A O 1
ATOM 694 N N . GLN A 1 84 ? -20.891 14.828 27.641 1 98.69 84 GLN A N 1
ATOM 695 C CA . GLN A 1 84 ? -21.438 16.125 28.031 1 98.69 84 GLN A CA 1
ATOM 696 C C . GLN A 1 84 ? -20.453 16.906 28.891 1 98.69 84 GLN A C 1
ATOM 698 O O . GLN A 1 84 ? -19.797 16.344 29.75 1 98.69 84 GLN A O 1
ATOM 703 N N . ILE A 1 85 ? -20.391 18.188 28.641 1 98.62 85 ILE A N 1
ATOM 704 C CA . ILE A 1 85 ? -19.578 19.047 29.484 1 98.62 85 ILE A CA 1
ATOM 705 C C . ILE A 1 85 ? -20.438 20.156 30.094 1 98.62 85 ILE A C 1
ATOM 707 O O . ILE A 1 85 ? -21.453 20.531 29.516 1 98.62 85 ILE A O 1
ATOM 711 N N . TYR A 1 86 ? -20.094 20.531 31.234 1 98 86 TYR A N 1
ATOM 712 C CA . TYR A 1 86 ? -20.766 21.578 32 1 98 86 TYR A CA 1
ATOM 713 C C . TYR A 1 86 ? -19.844 22.75 32.281 1 98 86 TYR A C 1
ATOM 715 O O . TYR A 1 86 ? -18.766 22.594 32.844 1 98 86 TYR A O 1
ATOM 723 N N . ILE A 1 87 ? -20.297 23.953 31.828 1 97.94 87 ILE A N 1
ATOM 724 C CA . ILE A 1 87 ? -19.469 25.156 31.922 1 97.94 87 ILE A CA 1
ATOM 725 C C . ILE A 1 87 ? -20.188 26.219 32.75 1 97.94 87 ILE A C 1
ATOM 727 O O . ILE A 1 87 ? -21.312 26.609 32.406 1 97.94 87 ILE A O 1
ATOM 731 N N . LYS A 1 88 ? -19.547 26.641 33.781 1 96.75 88 LYS A N 1
ATOM 732 C CA . LYS A 1 88 ? -20.109 27.672 34.656 1 96.75 88 LYS A CA 1
ATOM 733 C C . LYS A 1 88 ? -19.141 28.844 34.812 1 96.75 88 LYS A C 1
ATOM 735 O O . LYS A 1 88 ? -17.938 28.641 35.031 1 96.75 88 LYS A O 1
ATOM 740 N N . LYS A 1 89 ? -19.688 30.016 34.75 1 96.75 89 LYS A N 1
ATOM 741 C CA . LYS A 1 89 ? -18.875 31.219 34.812 1 96.75 89 LYS A CA 1
ATOM 742 C C . LYS A 1 89 ? -18.062 31.281 36.094 1 96.75 89 LYS A C 1
ATOM 744 O O . LYS A 1 89 ? -16.891 31.641 36.062 1 96.75 89 LYS A O 1
ATOM 749 N N . ASP A 1 90 ? -18.625 30.938 37.219 1 95.12 90 ASP A N 1
ATOM 750 C CA . ASP A 1 90 ? -17.984 31.047 38.5 1 95.12 90 ASP A CA 1
ATOM 751 C C . ASP A 1 90 ? -16.812 30.078 38.625 1 95.12 90 ASP A C 1
ATOM 753 O O . ASP A 1 90 ? -15.867 30.328 39.375 1 95.12 90 ASP A O 1
ATOM 757 N N . GLU A 1 91 ? -16.891 29.047 37.906 1 93.19 91 GLU A N 1
ATOM 758 C CA . GLU A 1 91 ? -15.836 28.047 37.938 1 93.19 91 GLU A CA 1
ATOM 759 C C . GLU A 1 91 ? -14.703 28.391 36.969 1 93.19 91 GLU A C 1
ATOM 761 O O . GLU A 1 91 ? -13.531 28.188 37.281 1 93.19 91 GLU A O 1
ATOM 766 N N . LEU A 1 92 ? -15 28.891 35.844 1 94.31 92 LEU A N 1
ATOM 767 C CA . LEU A 1 92 ? -14.016 29.141 34.781 1 94.31 92 LEU A CA 1
ATOM 768 C C . LEU A 1 92 ? -13.383 30.516 34.969 1 94.31 92 LEU A C 1
ATOM 770 O O . LEU A 1 92 ? -12.234 30.734 34.562 1 94.31 92 LEU A O 1
ATOM 774 N N . GLY A 1 93 ? -14.109 31.438 35.562 1 92.75 93 GLY A N 1
ATOM 775 C CA . GLY A 1 93 ? -13.727 32.844 35.594 1 92.75 93 GLY A CA 1
ATOM 776 C C . GLY A 1 93 ? -14.352 33.688 34.5 1 92.75 93 GLY A C 1
ATOM 777 O O . GLY A 1 93 ? -14.711 33.156 33.438 1 92.75 93 GLY A O 1
ATOM 778 N N . GLU A 1 94 ? -14.445 34.938 34.719 1 91.88 94 GLU A N 1
ATOM 779 C CA . GLU A 1 94 ? -15.148 35.844 33.812 1 91.88 94 GLU A CA 1
ATOM 780 C C . GLU A 1 94 ? -14.453 35.969 32.469 1 91.88 94 GLU A C 1
ATOM 782 O O . GLU A 1 94 ? -15.109 35.969 31.422 1 91.88 94 GLU A O 1
ATOM 787 N N . GLU A 1 95 ? -13.242 36 32.469 1 92 95 GLU A N 1
ATOM 788 C CA . GLU A 1 95 ? -12.492 36.25 31.234 1 92 95 GLU A CA 1
ATOM 789 C C . GLU A 1 95 ? -12.672 35.062 30.266 1 92 95 GLU A C 1
ATOM 791 O O . GLU A 1 95 ? -13.078 35.281 29.125 1 92 95 GLU A O 1
ATOM 796 N N . GLN A 1 96 ? -12.398 33.875 30.672 1 92.69 96 GLN A N 1
ATOM 797 C CA . GLN A 1 96 ? -12.547 32.688 29.828 1 92.69 96 GLN A CA 1
ATOM 798 C C . GLN A 1 96 ? -14 32.5 29.406 1 92.69 96 GLN A C 1
ATOM 800 O O . GLN A 1 96 ? -14.281 32.156 28.25 1 92.69 96 GLN A O 1
ATOM 805 N N . PHE A 1 97 ? -14.844 32.719 30.312 1 95.5 97 PHE A N 1
ATOM 806 C CA . PHE A 1 97 ? -16.266 32.531 30.031 1 95.5 97 PHE A CA 1
ATOM 807 C C . PHE A 1 97 ? -16.766 33.531 29 1 95.5 97 PHE A C 1
ATOM 809 O O . PHE A 1 97 ? -17.375 33.156 28 1 95.5 97 PHE A O 1
ATOM 816 N N . ASP A 1 98 ? -16.484 34.844 29.219 1 94.38 98 ASP A N 1
ATOM 817 C CA . ASP A 1 98 ? -17.047 35.906 28.375 1 94.38 98 ASP A CA 1
ATOM 818 C C . ASP A 1 98 ? -16.328 35.969 27.031 1 94.38 98 ASP A C 1
ATOM 820 O O . ASP A 1 98 ? -16.953 36.281 26.016 1 94.38 98 ASP A O 1
ATOM 824 N N . HIS A 1 99 ? -15.062 35.625 27.047 1 94.94 99 HIS A N 1
ATOM 825 C CA . HIS A 1 99 ? -14.281 35.812 25.828 1 94.94 99 HIS A CA 1
ATOM 826 C C . HIS A 1 99 ? -14.234 34.562 25 1 94.94 99 HIS A C 1
ATOM 828 O O . HIS A 1 99 ? -14.055 34.594 23.781 1 94.94 99 HIS A O 1
ATOM 834 N N . ILE A 1 100 ? -14.391 33.406 25.562 1 95.62 100 ILE A N 1
ATOM 835 C CA . ILE A 1 100 ? -14.281 32.156 24.812 1 95.62 100 ILE A CA 1
ATOM 836 C C . ILE A 1 100 ? -15.641 31.469 24.766 1 95.62 100 ILE A C 1
ATOM 838 O O . ILE A 1 100 ? -16.219 31.281 23.703 1 95.62 100 ILE A O 1
ATOM 842 N N . VAL A 1 101 ? -16.219 31.172 25.891 1 96.81 101 VAL A N 1
ATOM 843 C CA . VAL A 1 101 ? -17.391 30.312 25.984 1 96.81 101 VAL A CA 1
ATOM 844 C C . VAL A 1 101 ? -18.562 30.969 25.25 1 96.81 101 VAL A C 1
ATOM 846 O O . VAL A 1 101 ? -19.266 30.312 24.484 1 96.81 101 VAL A O 1
ATOM 849 N N . LYS A 1 102 ? -18.75 32.25 25.438 1 95.12 102 LYS A N 1
ATOM 850 C CA . LYS A 1 102 ? -19.859 32.969 24.828 1 95.12 102 LYS A CA 1
ATOM 851 C C . LYS A 1 102 ? -19.688 33.062 23.312 1 95.12 102 LYS A C 1
ATOM 853 O O . LYS A 1 102 ? -20.641 33.344 22.578 1 95.12 102 LYS A O 1
ATOM 858 N N . MET A 1 103 ? -18.516 32.781 22.859 1 94.94 103 MET A N 1
ATOM 859 C CA . MET A 1 103 ? -18.219 32.875 21.438 1 94.94 103 MET A CA 1
ATOM 860 C C . MET A 1 103 ? -18.219 31.516 20.766 1 94.94 103 MET A C 1
ATOM 862 O O . MET A 1 103 ? -18.016 31.391 19.562 1 94.94 103 MET A O 1
ATOM 866 N N . LEU A 1 104 ? -18.469 30.469 21.484 1 96.56 104 LEU A N 1
ATOM 867 C CA . LEU A 1 104 ? -18.422 29.109 20.969 1 96.56 104 LEU A CA 1
ATOM 868 C C . LEU A 1 104 ? -19.641 28.812 20.094 1 96.56 104 LEU A C 1
ATOM 870 O O . LEU A 1 104 ? -20.719 29.359 20.312 1 96.56 104 LEU A O 1
ATOM 874 N N . ASN A 1 105 ? -19.422 27.984 19.109 1 95.94 105 ASN A N 1
ATOM 875 C CA . ASN A 1 105 ? -20.469 27.422 18.266 1 95.94 105 ASN A CA 1
ATOM 876 C C . ASN A 1 105 ? -20.312 25.906 18.109 1 95.94 105 ASN A C 1
ATOM 878 O O . ASN A 1 105 ? -19.219 25.359 18.344 1 95.94 105 ASN A O 1
ATOM 882 N N . VAL A 1 106 ? -21.453 25.281 17.734 1 96.56 106 VAL A N 1
ATOM 883 C CA . VAL A 1 106 ? -21.375 23.875 17.328 1 96.56 106 VAL A CA 1
ATOM 884 C C . VAL A 1 106 ? -20.391 23.734 16.172 1 96.56 106 VAL A C 1
ATOM 886 O O . VAL A 1 106 ? -20.406 24.516 15.227 1 96.56 106 VAL A O 1
ATOM 889 N N . GLY A 1 107 ? -19.484 22.781 16.297 1 97.31 107 GLY A N 1
ATOM 890 C CA . GLY A 1 107 ? -18.469 22.531 15.281 1 97.31 107 GLY A CA 1
ATOM 891 C C . GLY A 1 107 ? -17.094 22.969 15.711 1 97.31 107 GLY A C 1
ATOM 892 O O . GLY A 1 107 ? -16.094 22.516 15.156 1 97.31 107 GLY A O 1
ATOM 893 N N . ASP A 1 108 ? -16.984 23.938 16.688 1 98.44 108 ASP A N 1
ATOM 894 C CA . ASP A 1 108 ? -15.688 24.359 17.203 1 98.44 108 ASP A CA 1
ATOM 895 C C . ASP A 1 108 ? -14.961 23.203 17.875 1 98.44 108 ASP A C 1
ATOM 897 O O . ASP A 1 108 ? -15.594 22.25 18.344 1 98.44 108 ASP A O 1
ATOM 901 N N . ILE A 1 109 ? -13.672 23.234 17.859 1 98.81 109 ILE A N 1
ATOM 902 C CA . ILE A 1 109 ? -12.852 22.266 18.578 1 98.81 109 ILE A CA 1
ATOM 903 C C . ILE A 1 109 ? -12.211 22.922 19.797 1 98.81 109 ILE A C 1
ATOM 905 O O . ILE A 1 109 ? -11.617 24 19.688 1 98.81 109 ILE A O 1
ATOM 909 N N . ILE A 1 110 ? -12.328 22.25 20.953 1 98.69 110 ILE A N 1
ATOM 910 C CA . ILE A 1 110 ? -11.859 22.875 22.188 1 98.69 110 ILE A CA 1
ATOM 911 C C . ILE A 1 110 ? -11.062 21.859 23 1 98.69 110 ILE A C 1
ATOM 913 O O . ILE A 1 110 ? -11.242 20.641 22.844 1 98.69 110 ILE A O 1
ATOM 917 N N . GLY A 1 111 ? -10.07 22.312 23.766 1 98.5 111 GLY A N 1
ATOM 918 C CA . GLY A 1 111 ? -9.414 21.594 24.828 1 98.5 111 GLY A CA 1
ATOM 919 C C . GLY A 1 111 ? -9.898 21.984 26.219 1 98.5 111 GLY A C 1
ATOM 920 O O . GLY A 1 111 ? -10.25 23.156 26.438 1 98.5 111 GLY A O 1
ATOM 921 N N . LEU A 1 112 ? -9.953 21.016 27.125 1 98.31 112 LEU A N 1
ATOM 922 C CA . LEU A 1 112 ? -10.469 21.375 28.438 1 98.31 112 LEU A CA 1
ATOM 923 C C . LEU A 1 112 ? -9.914 20.438 29.516 1 98.31 112 LEU A C 1
ATOM 925 O O . LEU A 1 112 ? -9.383 19.375 29.203 1 98.31 112 LEU A O 1
ATOM 929 N N . GLU A 1 113 ? -9.93 20.922 30.688 1 98.38 113 GLU A N 1
ATOM 930 C CA . GLU A 1 113 ? -9.703 20.141 31.891 1 98.38 113 GLU A CA 1
ATOM 931 C C . GLU A 1 113 ? -10.945 20.141 32.781 1 98.38 113 GLU A C 1
ATOM 933 O O . GLU A 1 113 ? -11.68 21.125 32.844 1 98.38 113 GLU A O 1
ATOM 938 N N . GLY A 1 114 ? -11.172 19 33.375 1 98.06 114 GLY A N 1
ATOM 939 C CA . GLY A 1 114 ? -12.352 18.953 34.219 1 98.06 114 GLY A CA 1
ATOM 940 C C . GLY A 1 114 ? -12.43 17.703 35.062 1 98.06 114 GLY A C 1
ATOM 941 O O . GLY A 1 114 ? -11.508 16.875 35.062 1 98.06 114 GLY A O 1
ATOM 942 N N . GLU A 1 115 ? -13.547 17.672 35.844 1 98.38 115 GLU A N 1
ATOM 943 C CA . GLU A 1 115 ? -13.844 16.531 36.719 1 98.38 115 GLU A CA 1
ATOM 944 C C . GLU A 1 115 ? -15.242 15.984 36.469 1 98.38 115 GLU A C 1
ATOM 946 O O . GLU A 1 115 ? -16.172 16.734 36.156 1 98.38 115 GLU A O 1
ATOM 951 N N . LEU A 1 116 ? -15.359 14.68 36.75 1 98.5 116 LEU A N 1
ATOM 952 C CA . LEU A 1 116 ? -16.625 14.023 36.438 1 98.5 116 LEU A CA 1
ATOM 953 C C . LEU A 1 116 ? -17.641 14.25 37.531 1 98.5 116 LEU A C 1
ATOM 955 O O . LEU A 1 116 ? -17.297 14.281 38.719 1 98.5 116 LEU A O 1
ATOM 959 N N . PHE A 1 117 ? -18.891 14.398 37.156 1 97.88 117 PHE A N 1
ATOM 960 C CA . PHE A 1 117 ? -20.047 14.352 38.062 1 97.88 117 PHE A CA 1
ATOM 961 C C . PHE A 1 117 ? -21.281 13.875 37.312 1 97.88 117 PHE A C 1
ATOM 963 O O . PHE A 1 117 ? -21.25 13.711 36.094 1 97.88 117 PHE A O 1
ATOM 970 N N . ILE A 1 118 ? -22.344 13.57 37.969 1 98 118 ILE A N 1
ATOM 971 C CA . ILE A 1 118 ? -23.609 13.141 37.344 1 98 118 ILE A CA 1
ATOM 972 C C . ILE A 1 118 ? -24.656 14.242 37.5 1 98 118 ILE A C 1
ATOM 974 O O . ILE A 1 118 ? -24.859 14.766 38.594 1 98 118 ILE A O 1
ATOM 978 N N . THR A 1 119 ? -25.219 14.602 36.406 1 96.19 119 THR A N 1
ATOM 979 C CA . THR A 1 119 ? -26.234 15.633 36.469 1 96.19 119 THR A CA 1
ATOM 980 C C . THR A 1 119 ? -27.547 15.078 37.031 1 96.19 119 THR A C 1
ATOM 982 O O . THR A 1 119 ? -27.641 13.875 37.281 1 96.19 119 THR A O 1
ATOM 985 N N . HIS A 1 120 ? -28.578 16.016 37.188 1 94.69 120 HIS A N 1
ATOM 986 C CA . HIS A 1 120 ? -29.906 15.617 37.688 1 94.69 120 HIS A CA 1
ATOM 987 C C . HIS A 1 120 ? -30.594 14.664 36.719 1 94.69 120 HIS A C 1
ATOM 989 O O . HIS A 1 120 ? -31.422 13.852 37.125 1 94.69 120 HIS A O 1
ATOM 995 N N . THR A 1 121 ? -30.203 14.727 35.469 1 95.06 121 THR A N 1
ATOM 996 C CA . THR A 1 121 ? -30.781 13.852 34.438 1 95.06 121 THR A CA 1
ATOM 997 C C . THR A 1 121 ? -29.984 12.555 34.344 1 95.06 121 THR A C 1
ATOM 999 O O . THR A 1 121 ? -30.125 11.812 33.375 1 95.06 121 THR A O 1
ATOM 1002 N N . GLU A 1 122 ? -29.047 12.32 35.25 1 95.75 122 GLU A N 1
ATOM 1003 C CA . GLU A 1 122 ? -28.281 11.086 35.375 1 95.75 122 GLU A CA 1
ATOM 1004 C C . GLU A 1 122 ? -27.312 10.906 34.219 1 95.75 122 GLU A C 1
ATOM 1006 O O . GLU A 1 122 ? -27.078 9.789 33.781 1 95.75 122 GLU A O 1
ATOM 1011 N N . GLU A 1 123 ? -26.859 11.969 33.688 1 97.31 123 GLU A N 1
ATOM 1012 C CA . GLU A 1 123 ? -25.875 11.906 32.625 1 97.31 123 GLU A CA 1
ATOM 1013 C C . GLU A 1 123 ? -24.484 12.211 33.125 1 97.31 123 GLU A C 1
ATOM 1015 O O . GLU A 1 123 ? -24.281 13.18 33.875 1 97.31 123 GLU A O 1
ATOM 1020 N N . LEU A 1 124 ? -23.578 11.242 32.844 1 98.25 124 LEU A N 1
ATOM 1021 C CA . LEU A 1 124 ? -22.172 11.484 33.156 1 98.25 124 LEU A CA 1
ATOM 1022 C C . LEU A 1 124 ? -21.656 12.727 32.438 1 98.25 124 LEU A C 1
ATOM 1024 O O . LEU A 1 124 ? -21.781 12.836 31.234 1 98.25 124 LEU A O 1
ATOM 1028 N N . THR A 1 125 ? -21.156 13.68 33.219 1 98.62 125 THR A N 1
ATOM 1029 C CA . THR A 1 125 ? -20.812 15 32.719 1 98.62 125 THR A CA 1
ATOM 1030 C C . THR A 1 125 ? -19.453 15.453 33.25 1 98.62 125 THR A C 1
ATOM 1032 O O . THR A 1 125 ? -19.078 15.125 34.375 1 98.62 125 THR A O 1
ATOM 1035 N N . LEU A 1 126 ? -18.703 16.094 32.406 1 98.56 126 LEU A N 1
ATOM 1036 C CA . LEU A 1 126 ? -17.438 16.672 32.812 1 98.56 126 LEU A CA 1
ATOM 1037 C C . LEU A 1 126 ? -17.594 18.125 33.219 1 98.56 126 LEU A C 1
ATOM 1039 O O . LEU A 1 126 ? -17.953 18.969 32.375 1 98.56 126 LEU A O 1
ATOM 1043 N N . ARG A 1 127 ? -17.359 18.484 34.469 1 98.06 127 ARG A N 1
ATOM 1044 C CA . ARG A 1 127 ? -17.359 19.875 34.938 1 98.06 127 ARG A CA 1
ATOM 1045 C C . ARG A 1 127 ? -16.078 20.578 34.562 1 98.06 127 ARG A C 1
ATOM 1047 O O . ARG A 1 127 ? -15 20.25 35.062 1 98.06 127 ARG A O 1
ATOM 1054 N N . VAL A 1 128 ? -16.203 21.578 33.719 1 98.31 128 VAL A N 1
ATOM 1055 C CA . VAL A 1 128 ? -15.039 22.188 33.094 1 98.31 128 VAL A CA 1
ATOM 1056 C C . VAL A 1 128 ? -14.383 23.172 34.062 1 98.31 128 VAL A C 1
ATOM 1058 O O . VAL A 1 128 ? -15.062 24 34.656 1 98.31 128 VAL A O 1
ATOM 1061 N N . LYS A 1 129 ? -13.086 23.047 34.188 1 97.38 129 LYS A N 1
ATOM 1062 C CA . LYS A 1 129 ? -12.305 23.938 35.062 1 97.38 129 LYS A CA 1
ATOM 1063 C C . LYS A 1 129 ? -11.43 24.875 34.219 1 97.38 129 LYS A C 1
ATOM 1065 O O . LYS A 1 129 ? -11.047 25.938 34.719 1 97.38 129 LYS A O 1
ATOM 1070 N N . SER A 1 130 ? -11.086 24.453 33.125 1 97.25 130 SER A N 1
ATOM 1071 C CA . SER A 1 130 ? -10.328 25.25 32.156 1 97.25 130 SER A CA 1
ATOM 1072 C C . SER A 1 130 ? -10.703 24.891 30.734 1 97.25 130 SER A C 1
ATOM 1074 O O . SER A 1 130 ? -11.047 23.75 30.438 1 97.25 130 SER A O 1
ATOM 1076 N N . ILE A 1 131 ? -10.648 25.938 29.859 1 97.69 131 ILE A N 1
ATOM 1077 C CA . ILE A 1 131 ? -11.07 25.719 28.484 1 97.69 131 ILE A CA 1
ATOM 1078 C C . ILE A 1 131 ? -10.156 26.469 27.531 1 97.69 131 ILE A C 1
ATOM 1080 O O . ILE A 1 131 ? -9.656 27.547 27.875 1 97.69 131 ILE A O 1
ATOM 1084 N N . ALA A 1 132 ? -9.797 25.891 26.438 1 97.25 132 ALA A N 1
ATOM 1085 C CA . ALA A 1 132 ? -9.031 26.516 25.375 1 97.25 132 ALA A CA 1
ATOM 1086 C C . ALA A 1 132 ? -9.711 26.328 24.016 1 97.25 132 ALA A C 1
ATOM 1088 O O . ALA A 1 132 ? -10.203 25.234 23.719 1 97.25 132 ALA A O 1
ATOM 1089 N N . LEU A 1 133 ? -9.828 27.406 23.25 1 98.06 133 LEU A N 1
ATOM 1090 C CA . LEU A 1 133 ? -10.266 27.297 21.859 1 98.06 133 LEU A CA 1
ATOM 1091 C C . LEU A 1 133 ? -9.125 26.812 20.969 1 98.06 133 LEU A C 1
ATOM 1093 O O . LEU A 1 133 ? -8.062 27.438 20.922 1 98.06 133 LEU A O 1
ATOM 1097 N N . LEU A 1 134 ? -9.344 25.719 20.312 1 98.56 134 LEU A N 1
ATOM 1098 C CA . LEU A 1 134 ? -8.281 25.141 19.469 1 98.56 134 LEU A CA 1
ATOM 1099 C C . LEU A 1 134 ? -8.508 25.484 18 1 98.56 134 LEU A C 1
ATOM 1101 O O . LEU A 1 134 ? -7.547 25.719 17.266 1 98.56 134 LEU A O 1
ATOM 1105 N N . THR A 1 135 ? -9.766 25.406 17.562 1 98.56 135 THR A N 1
ATOM 1106 C CA . THR A 1 135 ? -10.094 25.766 16.188 1 98.56 135 THR A CA 1
ATOM 1107 C C . THR A 1 135 ? -11.539 26.234 16.078 1 98.56 135 THR A C 1
ATOM 1109 O O . THR A 1 135 ? -12.461 25.562 16.547 1 98.56 135 THR A O 1
ATOM 1112 N N . LYS A 1 136 ? -11.711 27.422 15.516 1 97.88 136 LYS A N 1
ATOM 1113 C CA . LYS A 1 136 ? -13.039 27.938 15.195 1 97.88 136 LYS A CA 1
ATOM 1114 C C . LYS A 1 136 ? -13.547 27.344 13.883 1 97.88 136 LYS A C 1
ATOM 1116 O O . LYS A 1 136 ? -12.812 27.297 12.891 1 97.88 136 LYS A O 1
ATOM 1121 N N . ASN A 1 137 ? -14.75 26.844 13.875 1 95.88 137 ASN A N 1
ATOM 1122 C CA . ASN A 1 137 ? -15.32 26.469 12.594 1 95.88 137 ASN A CA 1
ATOM 1123 C C . ASN A 1 137 ? -15.984 27.641 11.891 1 95.88 137 ASN A C 1
ATOM 1125 O O . ASN A 1 137 ? -16.594 28.5 12.539 1 95.88 137 ASN A O 1
ATOM 1129 N N . VAL A 1 138 ? -15.82 27.688 10.664 1 95.38 138 VAL A N 1
ATOM 1130 C CA . VAL A 1 138 ? -16.312 28.781 9.836 1 95.38 138 VAL A CA 1
ATOM 1131 C C . VAL A 1 138 ? -17.594 28.359 9.125 1 95.38 138 VAL A C 1
ATOM 1133 O O . VAL A 1 138 ? -18.469 29.188 8.836 1 95.38 138 VAL A O 1
ATOM 1136 N N . ARG A 1 139 ? -17.703 27.125 8.891 1 94.25 139 ARG A N 1
ATOM 1137 C CA . ARG A 1 139 ? -18.859 26.578 8.211 1 94.25 139 ARG A CA 1
ATOM 1138 C C . ARG A 1 139 ? -19.688 25.719 9.156 1 94.25 139 ARG A C 1
ATOM 1140 O O . ARG A 1 139 ? -19.156 24.844 9.852 1 94.25 139 ARG A O 1
ATOM 1147 N N . SER A 1 140 ? -21.031 25.938 9.133 1 92.56 140 SER A N 1
ATOM 1148 C CA . SER A 1 140 ? -21.922 25.203 10.039 1 92.56 140 SER A CA 1
ATOM 1149 C C . SER A 1 140 ? -22 23.734 9.656 1 92.56 140 SER A C 1
ATOM 1151 O O . SER A 1 140 ? -22.016 23.391 8.477 1 92.56 140 SER A O 1
ATOM 1153 N N . LEU A 1 141 ? -22.062 22.938 10.68 1 93.69 141 LEU A N 1
ATOM 1154 C CA . LEU A 1 141 ? -22.375 21.531 10.438 1 93.69 141 LEU A CA 1
ATOM 1155 C C . LEU A 1 141 ? -23.812 21.359 9.938 1 93.69 141 LEU A C 1
ATOM 1157 O O . LEU A 1 141 ? -24.672 22.172 10.25 1 93.69 141 LEU A O 1
ATOM 1161 N N . PRO A 1 142 ? -24.031 20.328 9.133 1 88.56 142 PRO A N 1
ATOM 1162 C CA . PRO A 1 142 ? -25.406 20.078 8.727 1 88.56 142 PRO A CA 1
ATOM 1163 C C . PRO A 1 142 ? -26.328 19.766 9.906 1 88.56 142 PRO A C 1
ATOM 1165 O O . PRO A 1 142 ? -25.844 19.406 10.984 1 88.56 142 PRO A O 1
ATOM 1168 N N . GLU A 1 143 ? -27.594 20.062 9.859 1 75.31 143 GLU A N 1
ATOM 1169 C CA . GLU A 1 143 ? -28.547 19.875 10.945 1 75.31 143 GLU A CA 1
ATOM 1170 C C . GLU A 1 143 ? -28.578 18.422 11.398 1 75.31 143 GLU A C 1
ATOM 1172 O O . GLU A 1 143 ? -28.469 17.5 10.578 1 75.31 143 GLU A O 1
ATOM 1177 N N . LYS A 1 144 ? -28.391 18.156 12.727 1 63.69 144 LYS A N 1
ATOM 1178 C CA . LYS A 1 144 ? -28.141 16.922 13.445 1 63.69 144 LYS A CA 1
ATOM 1179 C C . LYS A 1 144 ? -29.297 15.945 13.297 1 63.69 144 LYS A C 1
ATOM 1181 O O . LYS A 1 144 ? -29.094 14.734 13.188 1 63.69 144 LYS A O 1
ATOM 1186 N N . TYR A 1 145 ? -30.516 16.5 13.367 1 52.44 145 TYR A N 1
ATOM 1187 C CA . TYR A 1 145 ? -31.578 15.562 13.711 1 52.44 145 TYR A CA 1
ATOM 1188 C C . TYR A 1 145 ? -31.5 14.305 12.852 1 52.44 145 TYR A C 1
ATOM 1190 O O . TYR A 1 145 ? -31.672 13.188 13.359 1 52.44 145 TYR A O 1
ATOM 1198 N N . HIS A 1 146 ? -31.234 14.43 11.609 1 60.97 146 HIS A N 1
ATOM 1199 C CA . HIS A 1 146 ? -31.297 13.188 10.844 1 60.97 146 HIS A CA 1
ATOM 1200 C C . HIS A 1 146 ? -29.922 12.789 10.336 1 60.97 146 HIS A C 1
ATOM 1202 O O . HIS A 1 146 ? -29.781 11.805 9.602 1 60.97 146 HIS A O 1
ATOM 1208 N N . GLY A 1 147 ? -28.797 13.336 10.961 1 66.25 147 GLY A N 1
ATOM 1209 C CA . GLY A 1 147 ? -27.516 13.039 10.336 1 66.25 147 GLY A CA 1
ATOM 1210 C C . GLY A 1 147 ? -27.453 13.453 8.883 1 66.25 147 GLY A C 1
ATOM 1211 O O . GLY A 1 147 ? -28.391 14.047 8.359 1 66.25 147 GLY A O 1
ATOM 1212 N N . LEU A 1 148 ? -26.281 13.406 8.281 1 79.88 148 LEU A N 1
ATOM 1213 C CA . LEU A 1 148 ? -26.172 13.625 6.84 1 79.88 148 LEU A CA 1
ATOM 1214 C C . LEU A 1 148 ? -26.594 12.375 6.07 1 79.88 148 LEU A C 1
ATOM 1216 O O . LEU A 1 148 ? -25.875 11.367 6.082 1 79.88 148 LEU A O 1
ATOM 1220 N N . THR A 1 149 ? -27.766 12.352 5.465 1 81.38 149 THR A N 1
ATOM 1221 C CA . THR A 1 149 ? -28.312 11.141 4.859 1 81.38 149 THR A CA 1
ATOM 1222 C C . THR A 1 149 ? -28.188 11.188 3.34 1 81.38 149 THR A C 1
ATOM 1224 O O . THR A 1 149 ? -28.297 10.164 2.67 1 81.38 149 THR A O 1
ATOM 1227 N N . ASP A 1 150 ? -27.875 12.406 2.9 1 86.94 150 ASP A N 1
ATOM 1228 C CA . ASP A 1 150 ? -27.688 12.508 1.457 1 86.94 150 ASP A CA 1
ATOM 1229 C C . ASP A 1 150 ? -26.438 11.742 1.013 1 86.94 150 ASP A C 1
ATOM 1231 O O . ASP A 1 150 ? -25.312 12.172 1.276 1 86.94 150 ASP A O 1
ATOM 1235 N N . VAL A 1 151 ? -26.672 10.711 0.323 1 85.81 151 VAL A N 1
ATOM 1236 C CA . VAL A 1 151 ? -25.625 9.742 -0.012 1 85.81 151 VAL A CA 1
ATOM 1237 C C . VAL A 1 151 ? -24.562 10.414 -0.875 1 85.81 151 VAL A C 1
ATOM 1239 O O . VAL A 1 151 ? -23.375 10.156 -0.712 1 85.81 151 VAL A O 1
ATOM 1242 N N . GLU A 1 152 ? -24.938 11.234 -1.741 1 88 152 GLU A N 1
ATOM 1243 C CA . GLU A 1 152 ? -23.984 11.906 -2.617 1 88 152 GLU A CA 1
ATOM 1244 C C . GLU A 1 152 ? -23.062 12.836 -1.828 1 88 152 GLU A C 1
ATOM 1246 O O . GLU A 1 152 ? -21.859 12.852 -2.045 1 88 152 GLU A O 1
ATOM 1251 N N . ILE A 1 153 ? -23.656 13.586 -0.947 1 88.94 153 ILE A N 1
ATOM 1252 C CA . ILE A 1 153 ? -22.875 14.5 -0.124 1 88.94 153 ILE A CA 1
ATOM 1253 C C . ILE A 1 153 ? -21.938 13.711 0.786 1 88.94 153 ILE A C 1
ATOM 1255 O O . ILE A 1 153 ? -20.781 14.094 0.986 1 88.94 153 ILE A O 1
ATOM 1259 N N . ARG A 1 154 ? -22.438 12.633 1.25 1 91.81 154 ARG A N 1
ATOM 1260 C CA . ARG A 1 154 ? -21.625 11.797 2.135 1 91.81 154 ARG A CA 1
ATOM 1261 C C . ARG A 1 154 ? -20.344 11.336 1.442 1 91.81 154 ARG A C 1
ATOM 1263 O O . ARG A 1 154 ? -19.266 11.414 2.016 1 91.81 154 ARG A O 1
ATOM 1270 N N . TYR A 1 155 ? -20.516 10.93 0.206 1 91.94 155 TYR A N 1
ATOM 1271 C CA . TYR A 1 155 ? -19.375 10.398 -0.526 1 91.94 155 TYR A CA 1
ATOM 1272 C C . TYR A 1 155 ? -18.438 11.516 -0.972 1 91.94 155 TYR A C 1
ATOM 1274 O O . TYR A 1 155 ? -17.219 11.344 -0.994 1 91.94 155 TYR A O 1
ATOM 1282 N N . ARG A 1 156 ? -18.969 12.68 -1.284 1 92.25 156 ARG A N 1
ATOM 1283 C CA . ARG A 1 156 ? -18.172 13.789 -1.801 1 92.25 156 ARG A CA 1
ATOM 1284 C C . ARG A 1 156 ? -17.469 14.539 -0.669 1 92.25 156 ARG A C 1
ATOM 1286 O O . ARG A 1 156 ? -16.375 15.062 -0.853 1 92.25 156 ARG A O 1
ATOM 1293 N N . LYS A 1 157 ? -18.172 14.609 0.427 1 95.19 157 LYS A N 1
ATOM 1294 C CA . LYS A 1 157 ? -17.641 15.289 1.602 1 95.19 157 LYS A CA 1
ATOM 1295 C C . LYS A 1 157 ? -17.469 14.312 2.766 1 95.19 157 LYS A C 1
ATOM 1297 O O . LYS A 1 157 ? -18.062 14.5 3.83 1 95.19 157 LYS A O 1
ATOM 1302 N N . ARG A 1 158 ? -16.609 13.383 2.502 1 96.69 158 ARG A N 1
ATOM 1303 C CA . ARG A 1 158 ? -16.391 12.297 3.451 1 96.69 158 ARG A CA 1
ATOM 1304 C C . ARG A 1 158 ? -16.047 12.836 4.836 1 96.69 158 ARG A C 1
ATOM 1306 O O . ARG A 1 158 ? -16.438 12.258 5.848 1 96.69 158 ARG A O 1
ATOM 1313 N N . TYR A 1 159 ? -15.328 13.984 4.926 1 97.31 159 TYR A N 1
ATOM 1314 C CA . TYR A 1 159 ? -14.961 14.562 6.215 1 97.31 159 TYR A CA 1
ATOM 1315 C C . TYR A 1 159 ? -16.203 15.008 6.984 1 97.31 159 TYR A C 1
ATOM 1317 O O . TYR A 1 159 ? -16.25 14.875 8.211 1 97.31 159 TYR A O 1
ATOM 1325 N N . VAL A 1 160 ? -17.188 15.5 6.281 1 97 160 VAL A N 1
ATOM 1326 C CA . VAL A 1 160 ? -18.438 15.867 6.941 1 97 160 VAL A CA 1
ATOM 1327 C C . VAL A 1 160 ? -19.188 14.609 7.371 1 97 160 VAL A C 1
A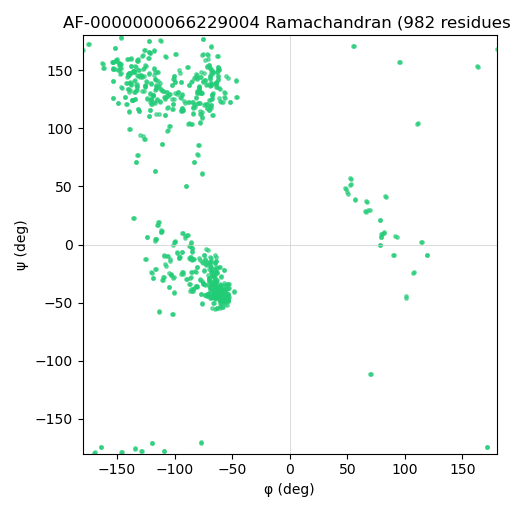TOM 1329 O O . VAL A 1 160 ? -19.75 14.562 8.469 1 97 160 VAL A O 1
ATOM 1332 N N . ASP A 1 161 ? -19.203 13.617 6.453 1 96.62 161 ASP A N 1
ATOM 1333 C CA . ASP A 1 161 ? -19.844 12.336 6.766 1 96.62 161 ASP A CA 1
ATOM 1334 C C . ASP A 1 161 ? -19.25 11.727 8.031 1 96.62 161 ASP A C 1
ATOM 1336 O O . ASP A 1 161 ? -19.984 11.266 8.906 1 96.62 161 ASP A O 1
ATOM 1340 N N . LEU A 1 162 ? -17.984 11.789 8.148 1 97.25 162 LEU A N 1
ATOM 1341 C CA . LEU A 1 162 ? -17.266 11.227 9.289 1 97.25 162 LEU A CA 1
ATOM 1342 C C . LEU A 1 162 ? -17.594 11.984 10.57 1 97.25 162 LEU A C 1
ATOM 1344 O O . LEU A 1 162 ? -17.656 11.398 11.656 1 97.25 162 LEU A O 1
ATOM 1348 N N . ILE A 1 163 ? -17.797 13.273 10.469 1 96.75 163 ILE A N 1
ATOM 1349 C CA . ILE A 1 163 ? -18.156 14.086 11.617 1 96.75 163 ILE A CA 1
ATOM 1350 C C . ILE A 1 163 ? -19.562 13.734 12.086 1 96.75 163 ILE A C 1
ATOM 1352 O O . ILE A 1 163 ? -19.797 13.523 13.273 1 96.75 163 ILE A O 1
ATOM 1356 N N . MET A 1 164 ? -20.5 13.617 11.117 1 95.69 164 MET A N 1
ATOM 1357 C CA . MET A 1 164 ? -21.938 13.57 11.422 1 95.69 164 MET A CA 1
ATOM 1358 C C . MET A 1 164 ? -22.375 12.141 11.734 1 95.69 164 MET A C 1
ATOM 1360 O O . MET A 1 164 ? -23.375 11.93 12.414 1 95.69 164 MET A O 1
ATOM 1364 N N . ASN A 1 165 ? -21.609 11.172 11.219 1 94.5 165 ASN A N 1
ATOM 1365 C CA . ASN A 1 165 ? -21.984 9.766 11.352 1 94.5 165 ASN A CA 1
ATOM 1366 C C . ASN A 1 165 ? -20.859 8.938 11.969 1 94.5 165 ASN A C 1
ATOM 1368 O O . ASN A 1 165 ? -20.094 8.305 11.25 1 94.5 165 ASN A O 1
ATOM 1372 N N . PRO A 1 166 ? -20.875 8.82 13.297 1 92.69 166 PRO A N 1
ATOM 1373 C CA . PRO A 1 166 ? -19.797 8.086 13.969 1 92.69 166 PRO A CA 1
ATOM 1374 C C . PRO A 1 166 ? -19.688 6.637 13.508 1 92.69 166 PRO A C 1
ATOM 1376 O O . PRO A 1 166 ? -18.609 6.059 13.523 1 92.69 166 PRO A O 1
ATOM 1379 N N . GLU A 1 167 ? -20.812 6.047 13.07 1 94.31 167 GLU A N 1
ATOM 1380 C CA . GLU A 1 167 ? -20.797 4.664 12.602 1 94.31 167 GLU A CA 1
ATOM 1381 C C . GLU A 1 167 ? -19.969 4.52 11.328 1 94.31 167 GLU A C 1
ATOM 1383 O O . GLU A 1 167 ? -19.375 3.471 11.086 1 94.31 167 GLU A O 1
ATOM 1388 N N . VAL A 1 168 ? -19.953 5.57 10.531 1 95.88 168 VAL A N 1
ATOM 1389 C CA . VAL A 1 168 ? -19.125 5.566 9.32 1 95.88 168 VAL A CA 1
ATOM 1390 C C . VAL A 1 168 ? -17.656 5.512 9.711 1 95.88 168 VAL A C 1
ATOM 1392 O O . VAL A 1 168 ? -16.875 4.762 9.117 1 95.88 168 VAL A O 1
ATOM 1395 N N . ARG A 1 169 ? -17.219 6.293 10.664 1 95.88 169 ARG A N 1
ATOM 1396 C CA . ARG A 1 169 ? -15.844 6.246 11.164 1 95.88 169 ARG A CA 1
ATOM 1397 C C . ARG A 1 169 ? -15.492 4.852 11.672 1 95.88 169 ARG A C 1
ATOM 1399 O O . ARG A 1 169 ? -14.398 4.352 11.414 1 95.88 169 ARG A O 1
ATOM 1406 N N . GLU A 1 170 ? -16.438 4.266 12.359 1 96.12 170 GLU A N 1
ATOM 1407 C CA . GLU A 1 170 ? -16.234 2.92 12.883 1 96.12 170 GLU A CA 1
ATOM 1408 C C . GLU A 1 170 ? -15.992 1.915 11.766 1 96.12 170 GLU A C 1
ATOM 1410 O O . GLU A 1 170 ? -15.195 0.99 11.914 1 96.12 170 GLU A O 1
ATOM 1415 N N . THR A 1 171 ? -16.719 2.049 10.688 1 97.31 171 THR A N 1
ATOM 1416 C CA . THR A 1 171 ? -16.547 1.175 9.539 1 97.31 171 THR A CA 1
ATOM 1417 C C . THR A 1 171 ? -15.102 1.245 9.023 1 97.31 171 THR A C 1
ATOM 1419 O O . THR A 1 171 ? -14.492 0.216 8.734 1 97.31 171 THR A O 1
ATOM 1422 N N . PHE A 1 172 ? -14.578 2.424 8.977 1 98 172 PHE A N 1
ATOM 1423 C CA . PHE A 1 172 ? -13.242 2.588 8.422 1 98 172 PHE A CA 1
ATOM 1424 C C . PHE A 1 172 ? -12.18 2.156 9.43 1 98 172 PHE A C 1
ATOM 1426 O O . PHE A 1 172 ? -11.109 1.679 9.047 1 98 172 PHE A O 1
ATOM 1433 N N . ILE A 1 173 ? -12.461 2.305 10.727 1 97.62 173 ILE A N 1
ATOM 1434 C CA . ILE A 1 173 ? -11.578 1.73 11.742 1 97.62 173 ILE A CA 1
ATOM 1435 C C . ILE A 1 173 ? -11.562 0.21 11.602 1 97.62 173 ILE A C 1
ATOM 1437 O O . ILE A 1 173 ? -10.492 -0.409 11.648 1 97.62 173 ILE A O 1
ATOM 1441 N N . LYS A 1 174 ? -12.727 -0.384 11.398 1 97.81 174 LYS A N 1
ATOM 1442 C CA . LYS A 1 174 ? -12.82 -1.824 11.18 1 97.81 174 LYS A CA 1
ATOM 1443 C C . LYS A 1 174 ? -12.055 -2.242 9.93 1 97.81 174 LYS A C 1
ATOM 1445 O O . LYS A 1 174 ? -11.414 -3.291 9.906 1 97.81 174 LYS A O 1
ATOM 1450 N N . ARG A 1 175 ? -12.18 -1.479 8.836 1 98.5 175 ARG A N 1
ATOM 1451 C CA . ARG A 1 175 ? -11.414 -1.758 7.625 1 98.5 175 ARG A CA 1
ATOM 1452 C C . ARG A 1 175 ? -9.922 -1.851 7.926 1 98.5 175 ARG A C 1
ATOM 1454 O O . ARG A 1 175 ? -9.25 -2.775 7.469 1 98.5 175 ARG A O 1
ATOM 1461 N N . THR A 1 176 ? -9.414 -0.86 8.68 1 98.25 176 THR A N 1
ATOM 1462 C CA . THR A 1 176 ? -8.008 -0.853 9.055 1 98.25 176 THR A CA 1
ATOM 1463 C C . THR A 1 176 ? -7.648 -2.115 9.836 1 98.25 176 THR A C 1
ATOM 1465 O O . THR A 1 176 ? -6.605 -2.727 9.586 1 98.25 176 THR A O 1
ATOM 1468 N N . LYS A 1 177 ? -8.5 -2.49 10.75 1 98.19 177 LYS A N 1
ATOM 1469 C CA . LYS A 1 177 ? -8.266 -3.686 11.555 1 98.19 177 LYS A CA 1
ATOM 1470 C C . LYS A 1 177 ? -8.281 -4.941 10.695 1 98.19 177 LYS A C 1
ATOM 1472 O O . LYS A 1 177 ? -7.492 -5.863 10.914 1 98.19 177 LYS A O 1
ATOM 1477 N N . ILE A 1 178 ? -9.172 -5.02 9.758 1 98.69 178 ILE A N 1
ATOM 1478 C CA . ILE A 1 178 ? -9.281 -6.156 8.852 1 98.69 178 ILE A CA 1
ATOM 1479 C C . ILE A 1 178 ? -7.98 -6.309 8.062 1 98.69 178 ILE A C 1
ATOM 1481 O O . ILE A 1 178 ? -7.414 -7.402 7.992 1 98.69 178 ILE A O 1
ATOM 1485 N N . ILE A 1 179 ? -7.496 -5.25 7.473 1 98.62 179 ILE A N 1
ATOM 1486 C CA . ILE A 1 179 ? -6.277 -5.27 6.676 1 98.62 179 ILE A CA 1
ATOM 1487 C C . ILE A 1 179 ? -5.094 -5.684 7.551 1 98.62 179 ILE A C 1
ATOM 1489 O O . ILE A 1 179 ? -4.266 -6.496 7.137 1 98.62 179 ILE A O 1
ATOM 1493 N N . LYS A 1 180 ? -5.02 -5.129 8.734 1 98.12 180 LYS A N 1
ATOM 1494 C CA . LYS A 1 180 ? -3.973 -5.504 9.68 1 98.12 180 LYS A CA 1
ATOM 1495 C C . LYS A 1 180 ? -4.027 -6.996 10 1 98.12 180 LYS A C 1
ATOM 1497 O O . LYS A 1 180 ? -2.988 -7.652 10.086 1 98.12 180 LYS A O 1
ATOM 1502 N N . ALA A 1 181 ? -5.23 -7.492 10.203 1 98.56 181 ALA A N 1
ATOM 1503 C CA . ALA A 1 181 ? -5.414 -8.906 10.516 1 98.56 181 ALA A CA 1
ATOM 1504 C C . ALA A 1 181 ? -4.973 -9.789 9.352 1 98.56 181 ALA A C 1
ATOM 1506 O O . ALA A 1 181 ? -4.379 -10.852 9.562 1 98.56 181 ALA A O 1
ATOM 1507 N N . ILE A 1 182 ? -5.293 -9.406 8.164 1 98.81 182 ILE A N 1
ATOM 1508 C CA . ILE A 1 182 ? -4.871 -10.148 6.98 1 98.81 182 ILE A CA 1
ATOM 1509 C C . ILE A 1 182 ? -3.348 -10.195 6.914 1 98.81 182 ILE A C 1
ATOM 1511 O O . ILE A 1 182 ? -2.762 -11.266 6.707 1 98.81 182 ILE A O 1
ATOM 1515 N N . ARG A 1 183 ? -2.691 -9.039 7.086 1 98.56 183 ARG A N 1
ATOM 1516 C CA . ARG A 1 183 ? -1.233 -8.984 7.066 1 98.56 183 ARG A CA 1
ATOM 1517 C C . ARG A 1 183 ? -0.636 -9.891 8.133 1 98.56 183 ARG A C 1
ATOM 1519 O O . ARG A 1 183 ? 0.327 -10.617 7.871 1 98.56 183 ARG A O 1
ATOM 1526 N N . LYS A 1 184 ? -1.197 -9.773 9.312 1 98.12 184 LYS A N 1
ATOM 1527 C CA . LYS A 1 184 ? -0.708 -10.609 10.406 1 98.12 184 LYS A CA 1
ATOM 1528 C C . LYS A 1 184 ? -0.828 -12.094 10.062 1 98.12 184 LYS A C 1
ATOM 1530 O O . LYS A 1 184 ? 0.099 -12.867 10.305 1 98.12 184 LYS A O 1
ATOM 1535 N N . TYR A 1 185 ? -1.986 -12.539 9.555 1 98.75 185 TYR A N 1
ATOM 1536 C CA . TYR A 1 185 ? -2.227 -13.93 9.18 1 98.75 185 TYR A CA 1
ATOM 1537 C C . TYR A 1 185 ? -1.167 -14.414 8.195 1 98.75 185 TYR A C 1
ATOM 1539 O O . TYR A 1 185 ? -0.651 -15.523 8.328 1 98.75 185 TYR A O 1
ATOM 1547 N N . LEU A 1 186 ? -0.873 -13.609 7.207 1 98.81 186 LEU A N 1
ATOM 1548 C CA . LEU A 1 186 ? 0.088 -13.977 6.172 1 98.81 186 LEU A CA 1
ATOM 1549 C C . LEU A 1 186 ? 1.514 -13.93 6.715 1 98.81 186 LEU A C 1
ATOM 1551 O O . LEU A 1 186 ? 2.311 -14.836 6.445 1 98.81 186 LEU A O 1
ATOM 1555 N N . ASP A 1 187 ? 1.824 -12.852 7.496 1 97.81 187 ASP A N 1
ATOM 1556 C CA . ASP A 1 187 ? 3.15 -12.734 8.094 1 97.81 187 ASP A CA 1
ATOM 1557 C C . ASP A 1 187 ? 3.465 -13.945 8.969 1 97.81 187 ASP A C 1
ATOM 1559 O O . ASP A 1 187 ? 4.582 -14.469 8.938 1 97.81 187 ASP A O 1
ATOM 1563 N N . ASP A 1 188 ? 2.494 -14.352 9.75 1 98 188 ASP A N 1
ATOM 1564 C CA . ASP A 1 188 ? 2.666 -15.469 10.672 1 98 188 ASP A CA 1
ATOM 1565 C C . ASP A 1 188 ? 2.932 -16.766 9.906 1 98 188 ASP A C 1
ATOM 1567 O O . ASP A 1 188 ? 3.404 -17.75 10.484 1 98 188 ASP A O 1
ATOM 1571 N N . ARG A 1 189 ? 2.707 -16.781 8.672 1 97.88 189 ARG A N 1
ATOM 1572 C CA . ARG A 1 189 ? 2.879 -17.984 7.859 1 97.88 189 ARG A CA 1
ATOM 1573 C C . ARG A 1 189 ? 4.051 -17.828 6.898 1 97.88 189 ARG A C 1
ATOM 1575 O O . ARG A 1 189 ? 4.176 -18.578 5.934 1 97.88 189 ARG A O 1
ATOM 1582 N N . GLY A 1 190 ? 4.816 -16.812 7.07 1 97.06 190 GLY A N 1
ATOM 1583 C CA . GLY A 1 190 ? 6.098 -16.688 6.395 1 97.06 190 GLY A CA 1
ATOM 1584 C C . GLY A 1 190 ? 6.004 -15.922 5.086 1 97.06 190 GLY A C 1
ATOM 1585 O O . GLY A 1 190 ? 6.973 -15.875 4.324 1 97.06 190 GLY A O 1
ATOM 1586 N N . PHE A 1 191 ? 4.867 -15.336 4.746 1 98.69 191 PHE A N 1
ATOM 1587 C CA . PHE A 1 191 ? 4.762 -14.523 3.539 1 98.69 191 PHE A CA 1
ATOM 1588 C C . PHE A 1 191 ? 5.469 -13.188 3.725 1 98.69 191 PHE A C 1
ATOM 1590 O O . PHE A 1 191 ? 5.406 -12.594 4.801 1 98.69 191 PHE A O 1
ATOM 1597 N N . LEU A 1 192 ? 6.137 -12.719 2.68 1 98.56 192 LEU A N 1
ATOM 1598 C CA . LEU A 1 192 ? 6.777 -11.406 2.646 1 98.56 192 LEU A CA 1
ATOM 1599 C C . LEU A 1 192 ? 5.934 -10.406 1.865 1 98.56 192 LEU A C 1
ATOM 1601 O O . LEU A 1 192 ? 5.582 -10.656 0.71 1 98.56 192 LEU A O 1
ATOM 1605 N N . GLU A 1 193 ? 5.543 -9.344 2.527 1 98.62 193 GLU A N 1
ATOM 1606 C CA . GLU A 1 193 ? 4.871 -8.281 1.789 1 98.62 193 GLU A CA 1
ATOM 1607 C C . GLU A 1 193 ? 5.852 -7.527 0.893 1 98.62 193 GLU A C 1
ATOM 1609 O O . GLU A 1 193 ? 6.844 -6.973 1.374 1 98.62 193 GLU A O 1
ATOM 1614 N N . VAL A 1 194 ? 5.609 -7.516 -0.41 1 98.31 194 VAL A N 1
ATOM 1615 C CA . VAL A 1 194 ? 6.477 -6.855 -1.381 1 98.31 194 VAL A CA 1
ATOM 1616 C C . VAL A 1 194 ? 5.684 -5.801 -2.148 1 98.31 194 VAL A C 1
ATOM 1618 O O . VAL A 1 194 ? 4.465 -5.711 -2.014 1 98.31 194 VAL A O 1
ATOM 1621 N N . GLU A 1 195 ? 6.387 -4.953 -2.799 1 96.5 195 GLU A N 1
ATOM 1622 C CA . GLU A 1 195 ? 5.781 -3.912 -3.625 1 96.5 195 GLU A CA 1
ATOM 1623 C C . GLU A 1 195 ? 6.125 -4.109 -5.098 1 96.5 195 GLU A C 1
ATOM 1625 O O . GLU A 1 195 ? 7.301 -4.207 -5.461 1 96.5 195 GLU A O 1
ATOM 1630 N N . THR A 1 196 ? 5.121 -4.176 -5.902 1 97.25 196 THR A N 1
ATOM 1631 C CA . THR A 1 196 ? 5.297 -4.246 -7.348 1 97.25 196 THR A CA 1
ATOM 1632 C C . THR A 1 196 ? 4.891 -2.934 -8.008 1 97.25 196 THR A C 1
ATOM 1634 O O . THR A 1 196 ? 4.227 -2.102 -7.387 1 97.25 196 THR A O 1
ATOM 1637 N N . PRO A 1 197 ? 5.297 -2.697 -9.195 1 96.81 197 PRO A N 1
ATOM 1638 C CA . PRO A 1 197 ? 5.008 -1.418 -9.852 1 96.81 197 PRO A CA 1
ATOM 1639 C C . PRO A 1 197 ? 3.512 -1.178 -10.039 1 96.81 197 PRO A C 1
ATOM 1641 O O . PRO A 1 197 ? 2.77 -2.111 -10.352 1 96.81 197 PRO A O 1
ATOM 1644 N N . ILE A 1 198 ? 3.162 0.083 -9.914 1 97.69 198 ILE A N 1
ATOM 1645 C CA . ILE A 1 198 ? 1.805 0.523 -10.219 1 97.69 198 ILE A CA 1
ATOM 1646 C C . ILE A 1 198 ? 1.692 0.866 -11.703 1 97.69 198 ILE A C 1
ATOM 1648 O O . ILE A 1 198 ? 0.642 0.661 -12.312 1 97.69 198 ILE A O 1
ATOM 1652 N N . MET A 1 199 ? 2.736 1.37 -12.258 1 96.94 199 MET A N 1
ATOM 1653 C CA . MET A 1 199 ? 2.785 1.687 -13.68 1 96.94 199 MET A CA 1
ATOM 1654 C C . MET A 1 199 ? 3.547 0.612 -14.445 1 96.94 199 MET A C 1
ATOM 1656 O O . MET A 1 199 ? 4.746 0.42 -14.234 1 96.94 199 MET A O 1
ATOM 1660 N N . HIS A 1 200 ? 2.832 -0.038 -15.328 1 95.25 200 HIS A N 1
ATOM 1661 C CA . HIS A 1 200 ? 3.41 -1.113 -16.125 1 95.25 200 HIS A CA 1
ATOM 1662 C C . HIS A 1 200 ? 3.783 -0.624 -17.516 1 95.25 200 HIS A C 1
ATOM 1664 O O . HIS A 1 200 ? 3.049 0.161 -18.125 1 95.25 200 HIS A O 1
ATOM 1670 N N . PRO A 1 201 ? 4.906 -1.055 -18.031 1 92.56 201 PRO A N 1
ATOM 1671 C CA . PRO A 1 201 ? 5.254 -0.697 -19.422 1 92.56 201 PRO A CA 1
ATOM 1672 C C . PRO A 1 201 ? 4.438 -1.468 -20.453 1 92.56 201 PRO A C 1
ATOM 1674 O O . PRO A 1 201 ? 4.352 -1.055 -21.609 1 92.56 201 PRO A O 1
ATOM 1677 N N . ILE A 1 202 ? 3.912 -2.588 -20.062 1 88.12 202 ILE A N 1
ATOM 1678 C CA . ILE A 1 202 ? 3.094 -3.428 -20.938 1 88.12 202 ILE A CA 1
ATOM 1679 C C . ILE A 1 202 ? 1.821 -3.842 -20.203 1 88.12 202 ILE A C 1
ATOM 1681 O O . ILE A 1 202 ? 1.83 -4.012 -18.984 1 88.12 202 ILE A O 1
ATOM 1685 N N . LEU A 1 203 ? 0.797 -3.922 -21.062 1 82.5 203 LEU A N 1
ATOM 1686 C CA . LEU A 1 203 ? -0.446 -4.414 -20.469 1 82.5 203 LEU A CA 1
ATOM 1687 C C . LEU A 1 203 ? -0.358 -5.906 -20.188 1 82.5 203 LEU A C 1
ATOM 1689 O O . LEU A 1 203 ? 0.181 -6.668 -20.984 1 82.5 203 LEU A O 1
ATOM 1693 N N . GLY A 1 204 ? -0.832 -6.305 -19.078 1 72.44 204 GLY A N 1
ATOM 1694 C CA . GLY A 1 204 ? -0.8 -7.73 -18.797 1 72.44 204 GLY A CA 1
ATOM 1695 C C . GLY A 1 204 ? -1.388 -8.094 -17.453 1 72.44 204 GLY A C 1
ATOM 1696 O O . GLY A 1 204 ? -1.747 -7.207 -16.672 1 72.44 204 GLY A O 1
ATOM 1697 N N . GLY A 1 205 ? -1.637 -9.391 -17.203 1 69.44 205 GLY A N 1
ATOM 1698 C CA . GLY A 1 205 ? -2.043 -9.953 -15.93 1 69.44 205 GLY A CA 1
ATOM 1699 C C . GLY A 1 205 ? -3.529 -10.242 -15.852 1 69.44 205 GLY A C 1
ATOM 1700 O O . GLY A 1 205 ? -3.943 -11.234 -15.25 1 69.44 205 GLY A O 1
ATOM 1701 N N . ALA A 1 206 ? -4.328 -9.32 -16.312 1 74.38 206 ALA A N 1
ATOM 1702 C CA . ALA A 1 206 ? -5.777 -9.5 -16.25 1 74.38 206 ALA A CA 1
ATOM 1703 C C . ALA A 1 206 ? -6.465 -8.789 -17.406 1 74.38 206 ALA A C 1
ATOM 1705 O O . ALA A 1 206 ? -5.871 -7.918 -18.047 1 74.38 206 ALA A O 1
ATOM 1706 N N . ALA A 1 207 ? -7.594 -9.305 -17.625 1 75.38 207 ALA A N 1
ATOM 1707 C CA . ALA A 1 207 ? -8.383 -8.734 -18.719 1 75.38 207 ALA A CA 1
ATOM 1708 C C . ALA A 1 207 ? -9.25 -7.578 -18.219 1 75.38 207 ALA A C 1
ATOM 1710 O O . ALA A 1 207 ? -10.234 -7.797 -17.5 1 75.38 207 ALA A O 1
ATOM 1711 N N . ALA A 1 208 ? -8.852 -6.387 -18.5 1 84.25 208 ALA A N 1
ATOM 1712 C CA . ALA A 1 208 ? -9.609 -5.18 -18.203 1 84.25 208 ALA A CA 1
ATOM 1713 C C . ALA A 1 208 ? -9.109 -3.992 -19.016 1 84.25 208 ALA A C 1
ATOM 1715 O O . ALA A 1 208 ? -7.961 -3.977 -19.453 1 84.25 208 ALA A O 1
ATOM 1716 N N . LYS A 1 209 ? -9.984 -3.045 -19.203 1 89.19 209 LYS A N 1
ATOM 1717 C CA . LYS A 1 209 ? -9.555 -1.814 -19.859 1 89.19 209 LYS A CA 1
ATOM 1718 C C . LYS A 1 209 ? -8.586 -1.029 -18.984 1 89.19 209 LYS A C 1
ATOM 1720 O O . LYS A 1 209 ? -8.906 -0.714 -17.828 1 89.19 209 LYS A O 1
ATOM 1725 N N . PRO A 1 210 ? -7.461 -0.711 -19.484 1 93.44 210 PRO A N 1
ATOM 1726 C CA . PRO A 1 210 ? -6.441 -0.083 -18.641 1 93.44 210 PRO A CA 1
ATOM 1727 C C . PRO A 1 210 ? -6.562 1.438 -18.609 1 93.44 210 PRO A C 1
ATOM 1729 O O . PRO A 1 210 ? -7.145 2.037 -19.516 1 93.44 210 PRO A O 1
ATOM 1732 N N . PHE A 1 211 ? -6.117 2.068 -17.531 1 96.31 211 PHE A N 1
ATOM 1733 C CA . PHE A 1 211 ? -5.75 3.479 -17.531 1 96.31 211 PHE A CA 1
ATOM 1734 C C . PHE A 1 211 ? -4.379 3.678 -18.172 1 96.31 211 PHE A C 1
ATOM 1736 O O . PHE A 1 211 ? -3.438 2.941 -17.875 1 96.31 211 PHE A O 1
ATOM 1743 N N . ILE A 1 212 ? -4.305 4.602 -19.078 1 96.31 212 ILE A N 1
ATOM 1744 C CA . ILE A 1 212 ? -3.061 4.863 -19.797 1 96.31 212 ILE A CA 1
ATOM 1745 C C . ILE A 1 212 ? -2.48 6.207 -19.359 1 96.31 212 ILE A C 1
ATOM 1747 O O . ILE A 1 212 ? -3.217 7.184 -19.188 1 96.31 212 ILE A O 1
ATOM 1751 N N . THR A 1 213 ? -1.207 6.266 -19.047 1 97.12 213 THR A N 1
ATOM 1752 C CA . THR A 1 213 ? -0.479 7.496 -18.75 1 97.12 213 THR A CA 1
ATOM 1753 C C . THR A 1 213 ? 0.796 7.586 -19.578 1 97.12 213 THR A C 1
ATOM 1755 O O . THR A 1 213 ? 0.998 6.793 -20.5 1 97.12 213 THR A O 1
ATOM 1758 N N . HIS A 1 214 ? 1.602 8.664 -19.359 1 96.44 214 HIS A N 1
ATOM 1759 C CA . HIS A 1 214 ? 2.75 8.914 -20.234 1 96.44 214 HIS A CA 1
ATOM 1760 C C . HIS A 1 214 ? 3.934 9.453 -19.438 1 96.44 214 HIS A C 1
ATOM 1762 O O . HIS A 1 214 ? 3.779 10.391 -18.641 1 96.44 214 HIS A O 1
ATOM 1768 N N . HIS A 1 215 ? 5.023 8.82 -19.594 1 94.94 215 HIS A N 1
ATOM 1769 C CA . HIS A 1 215 ? 6.27 9.32 -19.031 1 94.94 215 HIS A CA 1
ATOM 1770 C C . HIS A 1 215 ? 6.922 10.344 -19.938 1 94.94 215 HIS A C 1
ATOM 1772 O O . HIS A 1 215 ? 7.402 10 -21.031 1 94.94 215 HIS A O 1
ATOM 1778 N N . ASN A 1 216 ? 7.152 11.469 -19.469 1 91.94 216 ASN A N 1
ATOM 1779 C CA . ASN A 1 216 ? 7.574 12.57 -20.328 1 91.94 216 ASN A CA 1
ATOM 1780 C C . ASN A 1 216 ? 9.031 12.43 -20.734 1 91.94 216 ASN A C 1
ATOM 1782 O O . ASN A 1 216 ? 9.359 12.547 -21.922 1 91.94 216 ASN A O 1
ATOM 1786 N N . THR A 1 217 ? 9.875 12.219 -19.797 1 90.69 217 THR A N 1
ATOM 1787 C CA . THR A 1 217 ? 11.312 12.18 -20.062 1 90.69 217 THR A CA 1
ATOM 1788 C C . THR A 1 217 ? 11.664 10.992 -20.953 1 90.69 217 THR A C 1
ATOM 1790 O O . THR A 1 217 ? 12.453 11.117 -21.891 1 90.69 217 THR A O 1
ATOM 1793 N N . LEU A 1 218 ? 11.047 9.852 -20.688 1 91.81 218 LEU A N 1
ATOM 1794 C CA . LEU A 1 218 ? 11.328 8.641 -21.453 1 91.81 218 LEU A CA 1
ATOM 1795 C C . LEU A 1 218 ? 10.469 8.578 -22.703 1 91.81 218 LEU A C 1
ATOM 1797 O O . LEU A 1 218 ? 10.734 7.785 -23.609 1 91.81 218 LEU A O 1
ATOM 1801 N N . ASN A 1 219 ? 9.516 9.375 -22.797 1 93.69 219 ASN A N 1
ATOM 1802 C CA . ASN A 1 219 ? 8.578 9.453 -23.906 1 93.69 219 ASN A CA 1
ATOM 1803 C C . ASN A 1 219 ? 7.961 8.094 -24.219 1 93.69 219 ASN A C 1
ATOM 1805 O O . ASN A 1 219 ? 8.016 7.629 -25.359 1 93.69 219 ASN A O 1
ATOM 1809 N N . ILE A 1 220 ? 7.422 7.418 -23.234 1 94.25 220 ILE A N 1
ATOM 1810 C CA . ILE A 1 220 ? 6.758 6.129 -23.391 1 94.25 220 ILE A CA 1
ATOM 1811 C C . ILE A 1 220 ? 5.406 6.156 -22.688 1 94.25 220 ILE A C 1
ATOM 1813 O O . ILE A 1 220 ? 5.234 6.855 -21.688 1 94.25 220 ILE A O 1
ATOM 1817 N N . ASP A 1 221 ? 4.5 5.414 -23.188 1 95.06 221 ASP A N 1
ATOM 1818 C CA . ASP A 1 221 ? 3.236 5.195 -22.5 1 95.06 221 ASP A CA 1
ATOM 1819 C C . ASP A 1 221 ? 3.385 4.133 -21.406 1 95.06 221 ASP A C 1
ATOM 1821 O O . ASP A 1 221 ? 4.172 3.195 -21.547 1 95.06 221 ASP A O 1
ATOM 1825 N N . LEU A 1 222 ? 2.738 4.355 -20.375 1 96.12 222 LEU A N 1
ATOM 1826 C CA . LEU A 1 222 ? 2.65 3.416 -19.266 1 96.12 222 LEU A CA 1
ATOM 1827 C C . LEU A 1 222 ? 1.195 3.1 -18.922 1 96.12 222 LEU A C 1
ATOM 1829 O O . LEU A 1 222 ? 0.298 3.883 -19.25 1 96.12 222 LEU A O 1
ATOM 1833 N N . PHE A 1 223 ? 0.952 1.981 -18.375 1 95.81 223 PHE A N 1
ATOM 1834 C CA . PHE A 1 223 ? -0.384 1.517 -18.016 1 95.81 223 PHE A CA 1
ATOM 1835 C C . PHE A 1 223 ? -0.499 1.294 -16.516 1 95.81 223 PHE A C 1
ATOM 1837 O O . PHE A 1 223 ? 0.379 0.681 -15.906 1 95.81 223 PHE A O 1
ATOM 1844 N N . LEU A 1 224 ? -1.559 1.892 -15.891 1 97.31 224 LEU A N 1
ATOM 1845 C CA . LEU A 1 224 ? -1.778 1.544 -14.492 1 97.31 224 LEU A CA 1
ATOM 1846 C C . LEU A 1 224 ? -2.131 0.067 -14.352 1 97.31 224 LEU A C 1
ATOM 1848 O O . LEU A 1 224 ? -2.891 -0.476 -15.156 1 97.31 224 LEU A O 1
ATOM 1852 N N . ARG A 1 225 ? -1.59 -0.557 -13.359 1 96.75 225 ARG A N 1
ATOM 1853 C CA . ARG A 1 225 ? -1.678 -2.008 -13.219 1 96.75 225 ARG A CA 1
ATOM 1854 C C . ARG A 1 225 ? -3.123 -2.453 -13.031 1 96.75 225 ARG A C 1
ATOM 1856 O O . ARG A 1 225 ? -3.861 -1.873 -12.234 1 96.75 225 ARG A O 1
ATOM 1863 N N . ILE A 1 226 ? -3.502 -3.488 -13.734 1 95 226 ILE A N 1
ATOM 1864 C CA . ILE A 1 226 ? -4.793 -4.145 -13.562 1 95 226 ILE A CA 1
ATOM 1865 C C . ILE A 1 226 ? -4.676 -5.242 -12.508 1 95 226 ILE A C 1
ATOM 1867 O O . ILE A 1 226 ? -5.652 -5.574 -11.828 1 95 226 ILE A O 1
ATOM 1871 N N . ALA A 1 227 ? -3.482 -5.805 -12.43 1 94.69 227 ALA A N 1
ATOM 1872 C CA . ALA A 1 227 ? -3.104 -6.82 -11.445 1 94.69 227 ALA A CA 1
ATOM 1873 C C . ALA A 1 227 ? -1.586 -6.93 -11.328 1 94.69 227 ALA A C 1
ATOM 1875 O O . ALA A 1 227 ? -0.862 -6.691 -12.297 1 94.69 227 ALA A O 1
ATOM 1876 N N . PRO A 1 228 ? -1.077 -7.324 -10.172 1 96.5 228 PRO A N 1
ATOM 1877 C CA . PRO A 1 228 ? 0.372 -7.43 -9.977 1 96.5 228 PRO A CA 1
ATOM 1878 C C . PRO A 1 228 ? 0.907 -8.828 -10.273 1 96.5 228 PRO A C 1
ATOM 1880 O O . PRO A 1 228 ? 2.09 -9.102 -10.055 1 96.5 228 PRO A O 1
ATOM 1883 N N . GLU A 1 229 ? 0.197 -9.68 -10.797 1 95.88 229 GLU A N 1
ATOM 1884 C CA . GLU A 1 229 ? 0.397 -11.117 -10.867 1 95.88 229 GLU A CA 1
ATOM 1885 C C . GLU A 1 229 ? 1.741 -11.461 -11.508 1 95.88 229 GLU A C 1
ATOM 1887 O O . GLU A 1 229 ? 2.531 -12.219 -10.945 1 95.88 229 GLU A O 1
ATOM 1892 N N . LEU A 1 230 ? 2.051 -10.93 -12.648 1 96.81 230 LEU A N 1
ATOM 1893 C CA . LEU A 1 230 ? 3.23 -11.344 -13.398 1 96.81 230 LEU A CA 1
ATOM 1894 C C . LEU A 1 230 ? 4.508 -10.953 -12.664 1 96.81 230 LEU A C 1
ATOM 1896 O O . LEU A 1 230 ? 5.5 -11.68 -12.695 1 96.81 230 LEU A O 1
ATOM 1900 N N . TYR A 1 231 ? 4.449 -9.828 -12.008 1 97.69 231 TYR A N 1
ATOM 1901 C CA . TYR A 1 231 ? 5.617 -9.383 -11.25 1 97.69 231 TYR A CA 1
ATOM 1902 C C . TYR A 1 231 ? 5.84 -10.266 -10.031 1 97.69 231 TYR A C 1
ATOM 1904 O O . TYR A 1 231 ? 6.984 -10.562 -9.672 1 97.69 231 TYR A O 1
ATOM 1912 N N . LEU A 1 232 ? 4.781 -10.625 -9.336 1 98.44 232 LEU A N 1
ATOM 1913 C CA . LEU A 1 232 ? 4.918 -11.5 -8.172 1 98.44 232 LEU A CA 1
ATOM 1914 C C . LEU A 1 232 ? 5.457 -12.859 -8.586 1 98.44 232 LEU A C 1
ATOM 1916 O O . LEU A 1 232 ? 6.273 -13.453 -7.871 1 98.44 232 LEU A O 1
ATOM 1920 N N . LYS A 1 233 ? 5.027 -13.398 -9.727 1 98.44 233 LYS A N 1
ATOM 1921 C CA . LYS A 1 233 ? 5.562 -14.656 -10.227 1 98.44 233 LYS A CA 1
ATOM 1922 C C . LYS A 1 233 ? 7.055 -14.547 -10.516 1 98.44 233 LYS A C 1
ATOM 1924 O O . LYS A 1 233 ? 7.816 -15.484 -10.266 1 98.44 233 LYS A O 1
ATOM 1929 N N . LYS A 1 234 ? 7.48 -13.398 -11.047 1 98.44 234 LYS A N 1
ATOM 1930 C CA . LYS A 1 234 ? 8.898 -13.18 -11.305 1 98.44 234 LYS A CA 1
ATOM 1931 C C . LYS A 1 234 ? 9.711 -13.25 -10.016 1 98.44 234 LYS A C 1
ATOM 1933 O O . LYS A 1 234 ? 10.859 -13.703 -10.016 1 98.44 234 LYS A O 1
ATOM 1938 N N . LEU A 1 235 ? 9.109 -12.773 -8.945 1 98.75 235 LEU A N 1
ATOM 1939 C CA . LEU A 1 235 ? 9.797 -12.852 -7.664 1 98.75 235 LEU A CA 1
ATOM 1940 C C . LEU A 1 235 ? 9.953 -14.297 -7.211 1 98.75 235 LEU A C 1
ATOM 1942 O O . LEU A 1 235 ? 10.969 -14.664 -6.613 1 98.75 235 LEU A O 1
ATOM 1946 N N . ILE A 1 236 ? 8.945 -15.156 -7.473 1 98.81 236 ILE A N 1
ATOM 1947 C CA . ILE A 1 236 ? 9.047 -16.578 -7.148 1 98.81 236 ILE A CA 1
ATOM 1948 C C . ILE A 1 236 ? 10.133 -17.219 -8 1 98.81 236 ILE A C 1
ATOM 1950 O O . ILE A 1 236 ? 10.938 -18.016 -7.504 1 98.81 236 ILE A O 1
ATOM 1954 N N . VAL A 1 237 ? 10.172 -16.875 -9.281 1 98.62 237 VAL A N 1
ATOM 1955 C CA . VAL A 1 237 ? 11.242 -17.328 -10.148 1 98.62 237 VAL A CA 1
ATOM 1956 C C . VAL A 1 237 ? 12.594 -16.953 -9.547 1 98.62 237 VAL A C 1
ATOM 1958 O O . VAL A 1 237 ? 13.547 -17.734 -9.586 1 98.62 237 VAL A O 1
ATOM 1961 N N . GLY A 1 238 ? 12.664 -15.773 -8.953 1 98.06 238 GLY A N 1
ATOM 1962 C CA . GLY A 1 238 ? 13.891 -15.227 -8.406 1 98.06 238 GLY A CA 1
ATOM 1963 C C . GLY A 1 238 ? 14.305 -15.883 -7.098 1 98.06 238 GLY A C 1
ATOM 1964 O O . GLY A 1 238 ? 15.383 -15.602 -6.57 1 98.06 238 GLY A O 1
ATOM 1965 N N . GLY A 1 239 ? 13.43 -16.703 -6.539 1 97.94 239 GLY A N 1
ATOM 1966 C CA . GLY A 1 239 ? 13.875 -17.484 -5.391 1 97.94 239 GLY A CA 1
ATOM 1967 C C . GLY A 1 239 ? 13.078 -17.188 -4.129 1 97.94 239 GLY A C 1
ATOM 1968 O O . GLY A 1 239 ? 13.273 -17.844 -3.102 1 97.94 239 GLY A O 1
ATOM 1969 N N . PHE A 1 240 ? 12.234 -16.188 -4.141 1 98.38 240 PHE A N 1
ATOM 1970 C CA . PHE A 1 240 ? 11.312 -16.047 -3.02 1 98.38 240 PHE A CA 1
ATOM 1971 C C . PHE A 1 240 ? 10.312 -17.188 -2.99 1 98.38 240 PHE A C 1
ATOM 1973 O O . PHE A 1 240 ? 9.945 -17.734 -4.039 1 98.38 240 PHE A O 1
ATOM 1980 N N . GLU A 1 241 ? 9.867 -17.578 -1.816 1 98.25 241 GLU A N 1
ATOM 1981 C CA . GLU A 1 241 ? 9.008 -18.766 -1.77 1 98.25 241 GLU A CA 1
ATOM 1982 C C . GLU A 1 241 ? 7.574 -18.375 -1.396 1 98.25 241 GLU A C 1
ATOM 1984 O O . GLU A 1 241 ? 6.629 -19.109 -1.72 1 98.25 241 GLU A O 1
ATOM 1989 N N . ARG A 1 242 ? 7.355 -17.344 -0.627 1 98.69 242 ARG A N 1
ATOM 1990 C CA . ARG A 1 242 ? 6.047 -16.828 -0.236 1 98.69 242 ARG A CA 1
ATOM 1991 C C . ARG A 1 242 ? 6.027 -15.305 -0.252 1 98.69 242 ARG A C 1
ATOM 1993 O O . ARG A 1 242 ? 6.703 -14.664 0.556 1 98.69 242 ARG A O 1
ATOM 2000 N N . VAL A 1 243 ? 5.238 -14.703 -1.149 1 98.81 243 VAL A N 1
ATOM 2001 C CA . VAL A 1 243 ? 5.191 -13.25 -1.258 1 98.81 243 VAL A CA 1
ATOM 2002 C C . VAL A 1 243 ? 3.746 -12.797 -1.434 1 98.81 243 VAL A C 1
ATOM 2004 O O . VAL A 1 243 ? 2.893 -13.562 -1.88 1 98.81 243 VAL A O 1
ATOM 2007 N N . TYR A 1 244 ? 3.424 -11.609 -1.036 1 98.81 244 TYR A N 1
ATOM 2008 C CA . TYR A 1 244 ? 2.129 -11.008 -1.343 1 98.81 244 TYR A CA 1
ATOM 2009 C C . TYR A 1 244 ? 2.256 -9.5 -1.528 1 98.81 244 TYR A C 1
ATOM 2011 O O . TYR A 1 244 ? 3.236 -8.898 -1.09 1 98.81 244 TYR A O 1
ATOM 2019 N N . ASP A 1 245 ? 1.427 -8.93 -2.279 1 98.5 245 ASP A N 1
ATOM 2020 C CA . ASP A 1 245 ? 1.235 -7.504 -2.51 1 98.5 245 ASP A CA 1
ATOM 2021 C C . ASP A 1 245 ? -0.195 -7.078 -2.184 1 98.5 245 ASP A C 1
ATOM 2023 O O . ASP A 1 245 ? -1.145 -7.543 -2.816 1 98.5 245 ASP A O 1
ATOM 2027 N N . LEU A 1 246 ? -0.368 -6.336 -1.143 1 98.5 246 LEU A N 1
ATOM 2028 C CA . LEU A 1 246 ? -1.653 -5.75 -0.778 1 98.5 246 LEU A CA 1
ATOM 2029 C C . LEU A 1 246 ? -1.689 -4.262 -1.114 1 98.5 246 LEU A C 1
ATOM 2031 O O . LEU A 1 246 ? -1.094 -3.447 -0.407 1 98.5 246 LEU A O 1
ATOM 2035 N N . ASN A 1 247 ? -2.346 -3.934 -2.211 1 97.44 247 ASN A N 1
ATOM 2036 C CA . ASN A 1 247 ? -2.314 -2.572 -2.734 1 97.44 247 ASN A CA 1
ATOM 2037 C C . ASN A 1 247 ? -3.434 -2.334 -3.744 1 97.44 247 ASN A C 1
ATOM 2039 O O . ASN A 1 247 ? -4.324 -3.172 -3.9 1 97.44 247 ASN A O 1
ATOM 2043 N N . ARG A 1 248 ? -3.441 -1.181 -4.371 1 97.38 248 ARG A N 1
ATOM 2044 C CA . ARG A 1 248 ? -4.484 -0.763 -5.301 1 97.38 248 ARG A CA 1
ATOM 2045 C C . ARG A 1 248 ? -4.27 -1.381 -6.68 1 97.38 248 ARG A C 1
ATOM 2047 O O . ARG A 1 248 ? -3.131 -1.595 -7.098 1 97.38 248 ARG A O 1
ATOM 2054 N N . ASN A 1 249 ? -5.312 -1.668 -7.328 1 97.06 249 ASN A N 1
ATOM 2055 C CA . ASN A 1 249 ? -5.41 -1.979 -8.75 1 97.06 249 ASN A CA 1
ATOM 2056 C C . ASN A 1 249 ? -6.367 -1.032 -9.469 1 97.06 249 ASN A C 1
ATOM 2058 O O . ASN A 1 249 ? -7.16 -0.343 -8.828 1 97.06 249 ASN A O 1
ATOM 2062 N N . PHE A 1 250 ? -6.309 -1.024 -10.812 1 96.88 250 PHE A N 1
ATOM 2063 C CA . PHE A 1 250 ? -7.027 -0.016 -11.578 1 96.88 250 PHE A CA 1
ATOM 2064 C C . PHE A 1 250 ? -7.715 -0.644 -12.781 1 96.88 250 PHE A C 1
ATOM 2066 O O . PHE A 1 250 ? -7.07 -1.319 -13.594 1 96.88 250 PHE A O 1
ATOM 2073 N N . ARG A 1 251 ? -8.922 -0.486 -12.914 1 94.75 251 ARG A N 1
ATOM 2074 C CA . ARG A 1 251 ? -9.688 -0.906 -14.078 1 94.75 251 ARG A CA 1
ATOM 2075 C C . ARG A 1 251 ? -10.578 0.224 -14.586 1 94.75 251 ARG A C 1
ATOM 2077 O O . ARG A 1 251 ? -11.438 0.721 -13.852 1 94.75 251 ARG A O 1
ATOM 2084 N N . ASN A 1 252 ? -10.281 0.669 -15.766 1 94.44 252 ASN A N 1
ATOM 2085 C CA . ASN A 1 252 ? -10.953 1.824 -16.344 1 94.44 252 ASN A CA 1
ATOM 2086 C C . ASN A 1 252 ? -12.352 1.466 -16.844 1 94.44 252 ASN A C 1
ATOM 2088 O O . ASN A 1 252 ? -12.625 1.51 -18.047 1 94.44 252 ASN A O 1
ATOM 2092 N N . GLU A 1 253 ? -13.086 1.055 -15.891 1 87.75 253 GLU A N 1
ATOM 2093 C CA . GLU A 1 253 ? -14.469 0.642 -16.109 1 87.75 253 GLU A CA 1
ATOM 2094 C C . GLU A 1 253 ? -15.445 1.609 -15.453 1 87.75 253 GLU A C 1
ATOM 2096 O O . GLU A 1 253 ? -15.031 2.613 -14.867 1 87.75 253 GLU A O 1
ATOM 2101 N N . GLY A 1 254 ? -16.672 1.39 -15.656 1 83.5 254 GLY A N 1
ATOM 2102 C CA . GLY A 1 254 ? -17.672 2.236 -15.031 1 83.5 254 GLY A CA 1
ATOM 2103 C C . GLY A 1 254 ? -17.75 2.066 -13.523 1 83.5 254 GLY A C 1
ATOM 2104 O O . GLY A 1 254 ? -17.016 1.269 -12.953 1 83.5 254 GLY A O 1
ATOM 2105 N N . ILE A 1 255 ? -18.469 2.92 -12.891 1 85.38 255 ILE A N 1
ATOM 2106 C CA . ILE A 1 255 ? -18.656 2.896 -11.445 1 85.38 255 ILE A CA 1
ATOM 2107 C C . ILE A 1 255 ? -20.031 2.303 -11.109 1 85.38 255 ILE A C 1
ATOM 2109 O O . ILE A 1 255 ? -21 2.525 -11.836 1 85.38 255 ILE A O 1
ATOM 2113 N N . SER A 1 256 ? -20.062 1.449 -10.094 1 89 256 SER A N 1
ATOM 2114 C CA . SER A 1 256 ? -21.312 0.893 -9.578 1 89 256 SER A CA 1
ATOM 2115 C C . SER A 1 256 ? -21.234 0.66 -8.078 1 89 256 SER A C 1
ATOM 2117 O O . SER A 1 256 ? -20.266 1.062 -7.43 1 89 256 SER A O 1
ATOM 2119 N N . THR A 1 257 ? -22.219 0.164 -7.477 1 87.12 257 THR A N 1
ATOM 2120 C CA . THR A 1 257 ? -22.25 -0.125 -6.047 1 87.12 257 THR A CA 1
ATOM 2121 C C . THR A 1 257 ? -21.234 -1.201 -5.695 1 87.12 257 THR A C 1
ATOM 2123 O O . THR A 1 257 ? -20.906 -1.393 -4.52 1 87.12 257 THR A O 1
ATOM 2126 N N . ARG A 1 258 ? -20.688 -1.775 -6.73 1 88 258 ARG A N 1
ATOM 2127 C CA . ARG A 1 258 ? -19.797 -2.891 -6.445 1 88 258 ARG A CA 1
ATOM 2128 C C . ARG A 1 258 ? -18.422 -2.674 -7.094 1 88 258 ARG A C 1
ATOM 2130 O O . ARG A 1 258 ? -17.484 -3.436 -6.848 1 88 258 ARG A O 1
ATOM 2137 N N . HIS A 1 259 ? -18.438 -1.72 -7.922 1 90.5 259 HIS A N 1
ATOM 2138 C CA . HIS A 1 259 ? -17.219 -1.513 -8.68 1 90.5 259 HIS A CA 1
ATOM 2139 C C . HIS A 1 259 ? -16.688 -0.09 -8.508 1 90.5 259 HIS A C 1
ATOM 2141 O O . HIS A 1 259 ? -17.453 0.873 -8.617 1 90.5 259 HIS A O 1
ATOM 2147 N N . ASN A 1 260 ? -15.531 0.054 -8.133 1 94.75 260 ASN A N 1
ATOM 2148 C CA . ASN A 1 260 ? -14.758 1.291 -8.133 1 94.75 260 ASN A CA 1
ATOM 2149 C C . ASN A 1 260 ? -13.492 1.159 -8.969 1 94.75 260 ASN A C 1
ATOM 2151 O O . ASN A 1 260 ? -12.789 0.151 -8.883 1 94.75 260 ASN A O 1
ATOM 2155 N N . PRO A 1 261 ? -13.195 2.072 -9.891 1 95.56 261 PRO A N 1
ATOM 2156 C CA . PRO A 1 261 ? -12.062 1.95 -10.82 1 95.56 261 PRO A CA 1
ATOM 2157 C C . PRO A 1 261 ? -10.742 1.695 -10.102 1 95.56 261 PRO A C 1
ATOM 2159 O O . PRO A 1 261 ? -9.836 1.077 -10.672 1 95.56 261 PRO A O 1
ATOM 2162 N N . GLU A 1 262 ? -10.578 2.279 -9.023 1 96.25 262 GLU A N 1
ATOM 2163 C CA . GLU A 1 262 ? -9.461 2.023 -8.133 1 96.25 262 GLU A CA 1
ATOM 2164 C C . GLU A 1 262 ? -9.898 1.229 -6.902 1 96.25 262 GLU A C 1
ATOM 2166 O O . GLU A 1 262 ? -10.758 1.679 -6.141 1 96.25 262 GLU A O 1
ATOM 2171 N N . PHE A 1 263 ? -9.352 0.032 -6.762 1 96.88 263 PHE A N 1
ATOM 2172 C CA . PHE A 1 263 ? -9.805 -0.829 -5.672 1 96.88 263 PHE A CA 1
ATOM 2173 C C . PHE A 1 263 ? -8.625 -1.579 -5.055 1 96.88 263 PHE A C 1
ATOM 2175 O O . PHE A 1 263 ? -7.559 -1.674 -5.66 1 96.88 263 PHE A O 1
ATOM 2182 N N . THR A 1 264 ? -8.758 -2.072 -3.818 1 98.12 264 THR A N 1
ATOM 2183 C CA . THR A 1 264 ? -7.699 -2.73 -3.064 1 98.12 264 THR A CA 1
ATOM 2184 C C . THR A 1 264 ? -7.812 -4.246 -3.188 1 98.12 264 THR A C 1
ATOM 2186 O O . THR A 1 264 ? -8.906 -4.805 -3.092 1 98.12 264 THR A O 1
ATOM 2189 N N . MET A 1 265 ? -6.723 -4.84 -3.482 1 97.81 265 MET A N 1
ATOM 2190 C CA . MET A 1 265 ? -6.637 -6.293 -3.555 1 97.81 265 MET A CA 1
ATOM 2191 C C . MET A 1 265 ? -5.375 -6.801 -2.869 1 97.81 265 MET A C 1
ATOM 2193 O O . MET A 1 265 ? -4.395 -6.062 -2.742 1 97.81 265 MET A O 1
ATOM 2197 N N . VAL A 1 266 ? -5.449 -7.984 -2.328 1 98.69 266 VAL A N 1
ATOM 2198 C CA . VAL A 1 266 ? -4.23 -8.695 -1.962 1 98.69 266 VAL A CA 1
ATOM 2199 C C . VAL A 1 266 ? -3.984 -9.836 -2.947 1 98.69 266 VAL A C 1
ATOM 2201 O O . VAL A 1 266 ? -4.914 -10.562 -3.312 1 98.69 266 VAL A O 1
ATOM 2204 N N . GLU A 1 267 ? -2.848 -9.867 -3.477 1 98.5 267 GLU A N 1
ATOM 2205 C CA . GLU A 1 267 ? -2.408 -10.969 -4.332 1 98.5 267 GLU A CA 1
ATOM 2206 C C . GLU A 1 267 ? -1.186 -11.664 -3.746 1 98.5 267 GLU A C 1
ATOM 2208 O O . GLU A 1 267 ? -0.236 -11.008 -3.314 1 98.5 267 GLU A O 1
ATOM 2213 N N . LEU A 1 268 ? -1.22 -12.992 -3.617 1 98.88 268 LEU A N 1
ATOM 2214 C CA . LEU A 1 268 ? -0.142 -13.727 -2.957 1 98.88 268 LEU A CA 1
ATOM 2215 C C . LEU A 1 268 ? 0.257 -14.953 -3.768 1 98.88 268 LEU A C 1
ATOM 2217 O O . LEU A 1 268 ? -0.547 -15.484 -4.539 1 98.88 268 LEU A O 1
ATOM 2221 N N . TYR A 1 269 ? 1.487 -15.406 -3.646 1 98.88 269 TYR A N 1
ATOM 2222 C CA . TYR A 1 269 ? 2.061 -16.547 -4.344 1 98.88 269 TYR A CA 1
ATOM 2223 C C . TYR A 1 269 ? 2.918 -17.391 -3.4 1 98.88 269 TYR A C 1
ATOM 2225 O O . TYR A 1 269 ? 3.639 -16.844 -2.561 1 98.88 269 TYR A O 1
ATOM 2233 N N . GLN A 1 270 ? 2.799 -18.672 -3.494 1 98.81 270 GLN A N 1
ATOM 2234 C CA . GLN A 1 270 ? 3.506 -19.625 -2.65 1 98.81 270 GLN A CA 1
ATOM 2235 C C . GLN A 1 270 ? 4.152 -20.734 -3.488 1 98.81 270 GLN A C 1
ATOM 2237 O O . GLN A 1 270 ? 3.459 -21.484 -4.18 1 98.81 270 GLN A O 1
ATOM 2242 N N . ALA A 1 271 ? 5.465 -20.797 -3.457 1 98.75 271 ALA A N 1
ATOM 2243 C CA . ALA A 1 271 ? 6.191 -21.875 -4.129 1 98.75 271 ALA A CA 1
ATOM 2244 C C . ALA A 1 271 ? 5.848 -23.234 -3.52 1 98.75 271 ALA A C 1
ATOM 2246 O O . ALA A 1 271 ? 5.531 -23.328 -2.33 1 98.75 271 ALA A O 1
ATOM 2247 N N . HIS A 1 272 ? 5.879 -24.266 -4.371 1 98.69 272 HIS A N 1
ATOM 2248 C CA . HIS A 1 272 ? 5.688 -25.672 -4.035 1 98.69 272 HIS A CA 1
ATOM 2249 C C . HIS A 1 272 ? 4.266 -25.938 -3.547 1 98.69 272 HIS A C 1
ATOM 2251 O O . HIS A 1 272 ? 4.043 -26.812 -2.707 1 98.69 272 HIS A O 1
ATOM 2257 N N . ALA A 1 273 ? 3.328 -25.125 -4.02 1 98.69 273 ALA A N 1
ATOM 2258 C CA . ALA A 1 273 ? 1.916 -25.219 -3.652 1 98.69 273 ALA A CA 1
ATOM 2259 C C . ALA A 1 273 ? 1.035 -25.328 -4.895 1 98.69 273 ALA A C 1
ATOM 2261 O O . ALA A 1 273 ? 1.521 -25.203 -6.02 1 98.69 273 ALA A O 1
ATOM 2262 N N . ASP A 1 274 ? -0.227 -25.672 -4.723 1 98.62 274 ASP A N 1
ATOM 2263 C CA . ASP A 1 274 ? -1.213 -25.734 -5.797 1 98.62 274 ASP A CA 1
ATOM 2264 C C . ASP A 1 274 ? -2.518 -25.062 -5.383 1 98.62 274 ASP A C 1
ATOM 2266 O O . ASP A 1 274 ? -2.58 -24.406 -4.336 1 98.62 274 ASP A O 1
ATOM 2270 N N . PHE A 1 275 ? -3.553 -25.109 -6.227 1 98.62 275 PHE A N 1
ATOM 2271 C CA . PHE A 1 275 ? -4.785 -24.375 -5.984 1 98.62 275 PHE A CA 1
ATOM 2272 C C . PHE A 1 275 ? -5.539 -24.938 -4.793 1 98.62 275 PHE A C 1
ATOM 2274 O O . PHE A 1 275 ? -6.383 -24.266 -4.199 1 98.62 275 PHE A O 1
ATOM 2281 N N . ASN A 1 276 ? -5.301 -26.219 -4.414 1 98.62 276 ASN A N 1
ATOM 2282 C CA . ASN A 1 276 ? -5.895 -26.734 -3.188 1 98.62 276 ASN A CA 1
ATOM 2283 C C . ASN A 1 276 ? -5.328 -26.031 -1.954 1 98.62 276 ASN A C 1
ATOM 2285 O O . ASN A 1 276 ? -6.07 -25.719 -1.021 1 98.62 276 ASN A O 1
ATOM 2289 N N . ASP A 1 277 ? -3.998 -25.844 -1.947 1 98.75 277 ASP A N 1
ATOM 2290 C CA . ASP A 1 277 ? -3.377 -25.078 -0.874 1 98.75 277 ASP A CA 1
ATOM 2291 C C . ASP A 1 277 ? -3.961 -23.672 -0.803 1 98.75 277 ASP A C 1
ATOM 2293 O O . ASP A 1 277 ? -4.152 -23.125 0.287 1 98.75 277 ASP A O 1
ATOM 2297 N N . MET A 1 278 ? -4.203 -23.094 -1.945 1 98.88 278 MET A N 1
ATOM 2298 C CA . MET A 1 278 ? -4.766 -21.75 -2.008 1 98.88 278 MET A CA 1
ATOM 2299 C C . MET A 1 278 ? -6.184 -21.719 -1.452 1 98.88 278 MET A C 1
ATOM 2301 O O . MET A 1 278 ? -6.594 -20.734 -0.836 1 98.88 278 MET A O 1
ATOM 2305 N N . MET A 1 279 ? -7.023 -22.812 -1.716 1 98.81 279 MET A N 1
ATOM 2306 C CA . MET A 1 279 ? -8.359 -22.891 -1.127 1 98.81 279 MET A CA 1
ATOM 2307 C C . MET A 1 279 ? -8.281 -22.859 0.396 1 98.81 279 MET A C 1
ATOM 2309 O O . MET A 1 279 ? -9.023 -22.125 1.044 1 98.81 279 MET A O 1
ATOM 2313 N N . ASP A 1 280 ? -7.387 -23.672 0.909 1 98.81 280 ASP A N 1
ATOM 2314 C CA . ASP A 1 280 ? -7.223 -23.719 2.357 1 98.81 280 ASP A CA 1
ATOM 2315 C C . ASP A 1 280 ? -6.77 -22.375 2.914 1 98.81 280 ASP A C 1
ATOM 2317 O O . ASP A 1 280 ? -7.266 -21.922 3.949 1 98.81 280 ASP A O 1
ATOM 2321 N N . LEU A 1 281 ? -5.809 -21.797 2.26 1 98.81 281 LEU A N 1
ATOM 2322 C CA . LEU A 1 281 ? -5.301 -20.5 2.684 1 98.81 281 LEU A CA 1
ATOM 2323 C C . LEU A 1 281 ? -6.395 -19.438 2.627 1 98.81 281 LEU A C 1
ATOM 2325 O O . LEU A 1 281 ? -6.523 -18.625 3.539 1 98.81 281 LEU A O 1
ATOM 2329 N N . CYS A 1 282 ? -7.152 -19.422 1.552 1 98.88 282 CYS A N 1
ATOM 2330 C CA . CYS A 1 282 ? -8.242 -18.469 1.352 1 98.88 282 CYS A CA 1
ATOM 2331 C C . CYS A 1 282 ? -9.266 -18.578 2.471 1 98.88 282 CYS A C 1
ATOM 2333 O O . CYS A 1 282 ? -9.625 -17.578 3.088 1 98.88 282 CYS A O 1
ATOM 2335 N N . GLU A 1 283 ? -9.773 -19.797 2.703 1 98.88 283 GLU A N 1
ATOM 2336 C CA . GLU A 1 283 ? -10.719 -20.031 3.785 1 98.88 283 GLU A CA 1
ATOM 2337 C C . GLU A 1 283 ? -10.133 -19.625 5.133 1 98.88 283 GLU A C 1
ATOM 2339 O O . GLU A 1 283 ? -10.812 -18.984 5.941 1 98.88 283 GLU A O 1
ATOM 2344 N N . GLY A 1 284 ? -8.875 -19.984 5.391 1 98.88 284 GLY A N 1
ATOM 2345 C CA . GLY A 1 284 ? -8.219 -19.609 6.629 1 98.88 284 GLY A CA 1
ATOM 2346 C C . GLY A 1 284 ? -8.164 -18.109 6.852 1 98.88 284 GLY A C 1
ATOM 2347 O O . GLY A 1 284 ? -8.422 -17.625 7.957 1 98.88 284 GLY A O 1
ATOM 2348 N N . ILE A 1 285 ? -7.82 -17.344 5.809 1 98.88 285 ILE A N 1
ATOM 2349 C CA . ILE A 1 285 ? -7.754 -15.898 5.906 1 98.88 285 ILE A CA 1
ATOM 2350 C C . ILE A 1 285 ? -9.125 -15.336 6.277 1 98.88 285 ILE A C 1
ATOM 2352 O O . ILE A 1 285 ? -9.266 -14.625 7.27 1 98.88 285 ILE A O 1
ATOM 2356 N N . ILE A 1 286 ? -10.156 -15.711 5.496 1 98.88 286 ILE A N 1
ATOM 2357 C CA . ILE A 1 286 ? -11.477 -15.109 5.637 1 98.88 286 ILE A CA 1
ATOM 2358 C C . ILE A 1 286 ? -12.086 -15.516 6.977 1 98.88 286 ILE A C 1
ATOM 2360 O O . ILE A 1 286 ? -12.609 -14.672 7.711 1 98.88 286 ILE A O 1
ATOM 2364 N N . SER A 1 287 ? -11.992 -16.812 7.359 1 98.88 287 SER A N 1
ATOM 2365 C CA . SER A 1 287 ? -12.562 -17.312 8.609 1 98.88 287 SER A CA 1
ATOM 2366 C C . SER A 1 287 ? -11.867 -16.688 9.812 1 98.88 287 SER A C 1
ATOM 2368 O O . SER A 1 287 ? -12.523 -16.25 10.766 1 98.88 287 SER A O 1
ATOM 2370 N N . SER A 1 288 ? -10.516 -16.641 9.797 1 98.75 288 SER A N 1
ATOM 2371 C CA . SER A 1 288 ? -9.758 -16.109 10.922 1 98.75 288 SER A CA 1
ATOM 2372 C C . SER A 1 288 ? -10.008 -14.609 11.094 1 98.75 288 SER A C 1
ATOM 2374 O O . SER A 1 288 ? -10.18 -14.133 12.219 1 98.75 288 SER A O 1
ATOM 2376 N N . VAL A 1 289 ? -10.008 -13.875 10.023 1 98.62 289 VAL A N 1
ATOM 2377 C CA . VAL A 1 289 ? -10.219 -12.438 10.078 1 98.62 289 VAL A CA 1
ATOM 2378 C C . VAL A 1 289 ? -11.641 -12.141 10.57 1 98.62 289 VAL A C 1
ATOM 2380 O O . VAL A 1 289 ? -11.844 -11.258 11.406 1 98.62 289 VAL A O 1
ATOM 2383 N N . CYS A 1 290 ? -12.617 -12.875 10.031 1 98.69 290 CYS A N 1
ATOM 2384 C CA . CYS A 1 290 ? -13.992 -12.695 10.484 1 98.69 290 CYS A CA 1
ATOM 2385 C C . CYS A 1 290 ? -14.117 -12.945 11.977 1 98.69 290 CYS A C 1
ATOM 2387 O O . CYS A 1 290 ? -14.758 -12.18 12.695 1 98.69 290 CYS A O 1
ATOM 2389 N N . GLN A 1 291 ? -13.5 -14.055 12.43 1 98.62 291 GLN A N 1
ATOM 2390 C CA . GLN A 1 291 ? -13.523 -14.383 13.852 1 98.62 291 GLN A CA 1
ATOM 2391 C C . GLN A 1 291 ?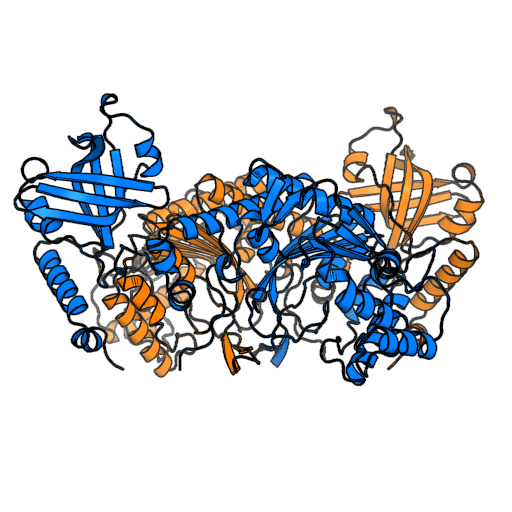 -12.898 -13.273 14.688 1 98.62 291 GLN A C 1
ATOM 2393 O O . GLN A 1 291 ? -13.43 -12.906 15.742 1 98.62 291 GLN A O 1
ATOM 2398 N N . GLU A 1 292 ? -11.797 -12.797 14.242 1 98 292 GLU A N 1
ATOM 2399 C CA . GLU A 1 292 ? -11.078 -11.766 14.977 1 98 292 GLU A CA 1
ATOM 2400 C C . GLU A 1 292 ? -11.875 -10.461 15.023 1 98 292 GLU A C 1
ATOM 2402 O O . GLU A 1 292 ? -11.922 -9.797 16.062 1 98 292 GLU A O 1
ATOM 2407 N N . ILE A 1 293 ? -12.484 -10.094 13.93 1 97.38 293 ILE A N 1
ATOM 2408 C CA . ILE A 1 293 ? -13.109 -8.789 13.781 1 97.38 293 ILE A CA 1
ATOM 2409 C C . ILE A 1 293 ? -14.523 -8.82 14.367 1 97.38 293 ILE A C 1
ATOM 2411 O O . ILE A 1 293 ? -14.961 -7.867 15.008 1 97.38 293 ILE A O 1
ATOM 2415 N N . ASN A 1 294 ? -15.266 -9.914 14.148 1 97.44 294 ASN A N 1
ATOM 2416 C CA . ASN A 1 294 ? -16.672 -9.969 14.508 1 97.44 294 ASN A CA 1
ATOM 2417 C C . ASN A 1 294 ? -16.922 -10.891 15.695 1 97.44 294 ASN A C 1
ATOM 2419 O O . ASN A 1 294 ? -18.031 -10.93 16.234 1 97.44 294 ASN A O 1
ATOM 2423 N N . GLY A 1 295 ? -15.969 -11.648 16.141 1 98.12 295 GLY A N 1
ATOM 2424 C CA . GLY A 1 295 ? -16.109 -12.547 17.281 1 98.12 295 GLY A CA 1
ATOM 2425 C C . GLY A 1 295 ? -16.844 -13.836 16.938 1 98.12 295 GLY A C 1
ATOM 2426 O O . GLY A 1 295 ? -17.094 -14.664 17.812 1 98.12 295 GLY A O 1
ATOM 2427 N N . THR A 1 296 ? -17.266 -13.977 15.641 1 98.19 296 THR A N 1
ATOM 2428 C CA . THR A 1 296 ? -17.969 -15.141 15.117 1 98.19 296 THR A CA 1
ATOM 2429 C C . THR A 1 296 ? -17.719 -15.297 13.617 1 98.19 296 THR A C 1
ATOM 2431 O O . THR A 1 296 ? -17.281 -14.352 12.953 1 98.19 296 THR A O 1
ATOM 2434 N N . THR A 1 297 ? -17.875 -16.5 13.117 1 98.31 297 THR A N 1
ATOM 2435 C CA . THR A 1 297 ? -17.766 -16.734 11.68 1 98.31 297 THR A CA 1
ATOM 2436 C C . THR A 1 297 ? -19.156 -16.766 11.023 1 98.31 297 THR A C 1
ATOM 2438 O O . THR A 1 297 ? -19.266 -16.859 9.805 1 98.31 297 THR A O 1
ATOM 2441 N N . ASP A 1 298 ? -20.219 -16.719 11.898 1 98.5 298 ASP A N 1
ATOM 2442 C CA . ASP A 1 298 ? -21.594 -16.641 11.406 1 98.5 298 ASP A CA 1
ATOM 2443 C C . ASP A 1 298 ? -22.062 -15.188 11.344 1 98.5 298 ASP A C 1
ATOM 2445 O O . ASP A 1 298 ? -22.172 -14.516 12.375 1 98.5 298 ASP A O 1
ATOM 2449 N N . ILE A 1 299 ? -22.328 -14.758 10.094 1 98 299 ILE A N 1
ATOM 2450 C CA . ILE A 1 299 ? -22.688 -13.352 9.93 1 98 299 ILE A CA 1
ATOM 2451 C C . ILE A 1 299 ? -23.984 -13.234 9.133 1 98 299 ILE A C 1
ATOM 2453 O O . ILE A 1 299 ? -24.453 -14.219 8.555 1 98 299 ILE A O 1
ATOM 2457 N N . GLU A 1 300 ? -24.594 -12.117 9.211 1 97.25 300 GLU A N 1
ATOM 2458 C CA . GLU A 1 300 ? -25.703 -11.75 8.328 1 97.25 300 GLU A CA 1
ATOM 2459 C C . GLU A 1 300 ? -25.281 -10.672 7.336 1 97.25 300 GLU A C 1
ATOM 2461 O O . GLU A 1 300 ? -24.688 -9.664 7.723 1 97.25 300 GLU A O 1
ATOM 2466 N N . TYR A 1 301 ? -25.469 -10.93 6.09 1 96.06 301 TYR A N 1
ATOM 2467 C CA . TYR A 1 301 ? -25.156 -9.969 5.043 1 96.06 301 TYR A CA 1
ATOM 2468 C C . TYR A 1 301 ? -26.266 -9.914 3.998 1 96.06 301 TYR A C 1
ATOM 2470 O O . TYR A 1 301 ? -26.625 -10.93 3.412 1 96.06 301 TYR A O 1
ATOM 2478 N N . ASP A 1 302 ? -26.797 -8.68 3.785 1 93.31 302 ASP A N 1
ATOM 2479 C CA . ASP A 1 302 ? -27.875 -8.477 2.822 1 93.31 302 ASP A CA 1
ATOM 2480 C C . ASP A 1 302 ? -29.078 -9.367 3.143 1 93.31 302 ASP A C 1
ATOM 2482 O O . ASP A 1 302 ? -29.625 -10.016 2.252 1 93.31 302 ASP A O 1
ATOM 2486 N N . GLY A 1 303 ? -29.359 -9.523 4.352 1 95.38 303 GLY A N 1
ATOM 2487 C CA . GLY A 1 303 ? -30.531 -10.273 4.805 1 95.38 303 GLY A CA 1
ATOM 2488 C C . GLY A 1 303 ? -30.312 -11.773 4.766 1 95.38 303 GLY A C 1
ATOM 2489 O O . GLY A 1 303 ? -31.25 -12.539 5.016 1 95.38 303 GLY A O 1
ATOM 2490 N N . VAL A 1 304 ? -29.141 -12.234 4.484 1 97.19 304 VAL A N 1
ATOM 2491 C CA . VAL A 1 304 ? -28.859 -13.656 4.352 1 97.19 304 VAL A CA 1
ATOM 2492 C C . VAL A 1 304 ? -27.875 -14.094 5.441 1 97.19 304 VAL A C 1
ATOM 2494 O O . VAL A 1 304 ? -26.906 -13.391 5.73 1 97.19 304 VAL A O 1
ATOM 2497 N N . GLN A 1 305 ? -28.156 -15.211 6.023 1 98.12 305 GLN A N 1
ATOM 2498 C CA . GLN A 1 305 ? -27.234 -15.805 6.996 1 98.12 305 GLN A CA 1
ATOM 2499 C C . GLN A 1 305 ? -26.109 -16.562 6.305 1 98.12 305 GLN A C 1
ATOM 2501 O O . GLN A 1 305 ? -26.375 -17.406 5.434 1 98.12 305 GLN A O 1
ATOM 2506 N N . LEU A 1 306 ? -24.922 -16.266 6.629 1 98.62 306 LEU A N 1
ATOM 2507 C CA . LEU A 1 306 ? -23.734 -16.875 6.031 1 98.62 306 LEU A CA 1
ATOM 2508 C C . LEU A 1 306 ? -22.828 -17.469 7.105 1 98.62 306 LEU A C 1
ATOM 2510 O O . LEU A 1 306 ? -22.688 -16.891 8.188 1 98.62 306 LEU A O 1
ATOM 2514 N N . SER A 1 307 ? -22.266 -18.609 6.824 1 98.75 307 SER A N 1
ATOM 2515 C CA . SER A 1 307 ? -21.219 -19.203 7.656 1 98.75 307 SER A CA 1
ATOM 2516 C C . SER A 1 307 ? -19.875 -19.141 6.961 1 98.75 307 SER A C 1
ATOM 2518 O O . SER A 1 307 ? -19.641 -19.859 5.98 1 98.75 307 SER A O 1
ATOM 2520 N N . LEU A 1 308 ? -18.984 -18.359 7.457 1 98.75 308 LEU A N 1
ATOM 2521 C CA . LEU A 1 308 ? -17.672 -18.156 6.828 1 98.75 308 LEU A CA 1
ATOM 2522 C C . LEU A 1 308 ? -16.672 -19.172 7.359 1 98.75 308 LEU A C 1
ATOM 2524 O O . LEU A 1 308 ? -15.578 -18.797 7.805 1 98.75 308 LEU A O 1
ATOM 2528 N N . LYS A 1 309 ? -16.953 -20.391 7.375 1 98.31 309 LYS A N 1
ATOM 2529 C CA . LYS A 1 309 ? -16.141 -21.562 7.656 1 98.31 309 LYS A CA 1
ATOM 2530 C C . LYS A 1 309 ? -16.672 -22.781 6.895 1 98.31 309 LYS A C 1
ATOM 2532 O O . LYS A 1 309 ? -17.797 -22.797 6.426 1 98.31 309 LYS A O 1
ATOM 2537 N N . ASN A 1 310 ? -15.766 -23.812 6.695 1 98.19 310 ASN A N 1
ATOM 2538 C CA . ASN A 1 310 ? -16.125 -25.031 5.98 1 98.19 310 ASN A CA 1
ATOM 2539 C C . ASN A 1 310 ? -16.719 -24.734 4.605 1 98.19 310 ASN A C 1
ATOM 2541 O O . ASN A 1 310 ? -17.812 -25.172 4.281 1 98.19 310 ASN A O 1
ATOM 2545 N N . PHE A 1 311 ? -16.016 -24.031 3.803 1 98.88 311 PHE A N 1
ATOM 2546 C CA . PHE A 1 311 ? -16.469 -23.594 2.484 1 98.88 311 PHE A CA 1
ATOM 2547 C C . PHE A 1 311 ? -16.703 -24.797 1.573 1 98.88 311 PHE A C 1
ATOM 2549 O O . PHE A 1 311 ? -15.938 -25.766 1.6 1 98.88 311 PHE A O 1
ATOM 2556 N N . ASN A 1 312 ? -17.766 -24.766 0.784 1 98.75 312 ASN A N 1
ATOM 2557 C CA . ASN A 1 312 ? -18.031 -25.812 -0.2 1 98.75 312 ASN A CA 1
ATOM 2558 C C . ASN A 1 312 ? -17.016 -25.781 -1.335 1 98.75 312 ASN A C 1
ATOM 2560 O O . ASN A 1 312 ? -16.438 -24.734 -1.646 1 98.75 312 ASN A O 1
ATOM 2564 N N . ARG A 1 313 ? -16.719 -26.922 -1.868 1 98.69 313 ARG A N 1
ATOM 2565 C CA . ARG A 1 313 ? -15.906 -27.094 -3.072 1 98.69 313 ARG A CA 1
ATOM 2566 C C . ARG A 1 313 ? -16.688 -27.828 -4.16 1 98.69 313 ARG A C 1
ATOM 2568 O O . ARG A 1 313 ? -17.047 -28.984 -3.986 1 98.69 313 ARG A O 1
ATOM 2575 N N . VAL A 1 314 ? -16.938 -27.141 -5.254 1 98.62 314 VAL A N 1
ATOM 2576 C CA . VAL A 1 314 ? -17.781 -27.719 -6.285 1 98.62 314 VAL A CA 1
ATOM 2577 C C . VAL A 1 314 ? -17.141 -27.516 -7.66 1 98.62 314 VAL A C 1
ATOM 2579 O O . VAL A 1 314 ? -16.672 -26.422 -7.973 1 98.62 314 VAL A O 1
ATOM 2582 N N . HIS A 1 315 ? -17.078 -28.562 -8.422 1 98.56 315 HIS A N 1
ATOM 2583 C CA . HIS A 1 315 ? -16.641 -28.422 -9.797 1 98.56 315 HIS A CA 1
ATOM 2584 C C . HIS A 1 315 ? -17.672 -27.672 -10.633 1 98.56 315 HIS A C 1
ATOM 2586 O O . HIS A 1 315 ? -18.875 -27.922 -10.531 1 98.56 315 HIS A O 1
ATOM 2592 N N . MET A 1 316 ? -17.266 -26.75 -11.477 1 98.5 316 MET A N 1
ATOM 2593 C CA . MET A 1 316 ? -18.094 -25.859 -12.281 1 98.5 316 MET A CA 1
ATOM 2594 C C . MET A 1 316 ? -19.109 -26.672 -13.094 1 98.5 316 MET A C 1
ATOM 2596 O O . MET A 1 316 ? -20.297 -26.359 -13.086 1 98.5 316 MET A O 1
ATOM 2600 N N . VAL A 1 317 ? -18.656 -27.719 -13.742 1 98.38 317 VAL A N 1
ATOM 2601 C CA . VAL A 1 317 ? -19.484 -28.531 -14.633 1 98.38 317 VAL A CA 1
ATOM 2602 C C . VAL A 1 317 ? -20.547 -29.281 -13.82 1 98.38 317 VAL A C 1
ATOM 2604 O O . VAL A 1 317 ? -21.672 -29.453 -14.273 1 98.38 317 VAL A O 1
ATOM 2607 N N . ASP A 1 318 ? -20.156 -29.766 -12.641 1 98.69 318 ASP A N 1
ATOM 2608 C CA . ASP A 1 318 ? -21.125 -30.422 -11.766 1 98.69 318 ASP A CA 1
ATOM 2609 C C . ASP A 1 318 ? -22.234 -29.469 -11.344 1 98.69 318 ASP A C 1
ATOM 2611 O O . ASP A 1 318 ? -23.406 -29.844 -11.281 1 98.69 318 ASP A O 1
ATOM 2615 N N . MET A 1 319 ? -21.859 -28.266 -11.055 1 98.5 319 MET A N 1
ATOM 2616 C CA . MET A 1 319 ? -22.844 -27.266 -10.656 1 98.5 319 MET A CA 1
ATOM 2617 C C . MET A 1 319 ? -23.797 -26.969 -11.805 1 98.5 319 MET A C 1
ATOM 2619 O O . MET A 1 319 ? -25.016 -26.859 -11.594 1 98.5 319 MET A O 1
ATOM 2623 N N . ILE A 1 320 ? -23.25 -26.766 -12.992 1 98.69 320 ILE A N 1
ATOM 2624 C CA . ILE A 1 320 ? -24.078 -26.516 -14.164 1 98.69 320 ILE A CA 1
ATOM 2625 C C . ILE A 1 320 ? -25.078 -27.656 -14.344 1 98.69 320 ILE A C 1
ATOM 2627 O O . ILE A 1 320 ? -26.266 -27.406 -14.594 1 98.69 320 ILE A O 1
ATOM 2631 N N . LYS A 1 321 ? -24.594 -28.859 -14.234 1 98.62 321 LYS A N 1
ATOM 2632 C CA . LYS A 1 321 ? -25.453 -30.016 -14.375 1 98.62 321 LYS A CA 1
ATOM 2633 C C . LYS A 1 321 ? -26.562 -30.016 -13.336 1 98.62 321 LYS A C 1
ATOM 2635 O O . LYS A 1 321 ? -27.734 -30.281 -13.656 1 98.62 321 LYS A O 1
ATOM 2640 N N . GLU A 1 322 ? -26.234 -29.75 -12.164 1 98.25 322 GLU A N 1
ATOM 2641 C CA . GLU A 1 322 ? -27.203 -29.719 -11.07 1 98.25 322 GLU A CA 1
ATOM 2642 C C . GLU A 1 322 ? -28.25 -28.641 -11.312 1 98.25 322 GLU A C 1
ATOM 2644 O O . GLU A 1 322 ? -29.453 -28.875 -11.078 1 98.25 322 GLU A O 1
ATOM 2649 N N . VAL A 1 323 ? -27.875 -27.469 -11.789 1 97.88 323 VAL A N 1
ATOM 2650 C CA . VAL A 1 323 ? -28.75 -26.297 -11.883 1 97.88 323 VAL A CA 1
ATOM 2651 C C . VAL A 1 323 ? -29.562 -26.375 -13.164 1 97.88 323 VAL A C 1
ATOM 2653 O O . VAL A 1 323 ? -30.75 -26 -13.172 1 97.88 323 VAL A O 1
ATOM 2656 N N . THR A 1 324 ? -28.984 -26.859 -14.305 1 97.69 324 THR A N 1
ATOM 2657 C CA . THR A 1 324 ? -29.641 -26.719 -15.602 1 97.69 324 THR A CA 1
ATOM 2658 C C . THR A 1 324 ? -29.984 -28.078 -16.188 1 97.69 324 THR A C 1
ATOM 2660 O O . THR A 1 324 ? -30.781 -28.188 -17.125 1 97.69 324 THR A O 1
ATOM 2663 N N . GLY A 1 325 ? -29.312 -29.094 -15.727 1 97.62 325 GLY A N 1
ATOM 2664 C CA . GLY A 1 325 ? -29.5 -30.438 -16.281 1 97.62 325 GLY A CA 1
ATOM 2665 C C . GLY A 1 325 ? -28.547 -30.734 -17.438 1 97.62 325 GLY A C 1
ATOM 2666 O O . GLY A 1 325 ? -28.422 -31.891 -17.859 1 97.62 325 GLY A O 1
ATOM 2667 N N . VAL A 1 326 ? -27.828 -29.781 -17.922 1 98.12 326 VAL A N 1
ATOM 2668 C CA . VAL A 1 326 ? -26.922 -29.984 -19.047 1 98.12 326 VAL A CA 1
ATOM 2669 C C . VAL A 1 326 ? -25.641 -30.641 -18.562 1 98.12 326 VAL A C 1
ATOM 2671 O O . VAL A 1 326 ? -25.016 -30.172 -17.609 1 98.12 326 VAL A O 1
ATOM 2674 N N . ASP A 1 327 ? -25.188 -31.688 -19.188 1 98.12 327 ASP A N 1
ATOM 2675 C CA . ASP A 1 327 ? -24.016 -32.438 -18.797 1 98.12 327 ASP A CA 1
ATOM 2676 C C . ASP A 1 327 ? -22.828 -32.188 -19.734 1 98.12 327 ASP A C 1
ATOM 2678 O O . ASP A 1 327 ? -22.625 -32.906 -20.703 1 98.12 327 ASP A O 1
ATOM 2682 N N . PHE A 1 328 ? -21.953 -31.328 -19.344 1 97.94 328 PHE A N 1
ATOM 2683 C CA . PHE A 1 328 ? -20.828 -30.938 -20.172 1 97.94 328 PHE A CA 1
ATOM 2684 C C . PHE A 1 328 ? -19.656 -31.891 -19.984 1 97.94 328 PHE A C 1
ATOM 2686 O O . PHE A 1 328 ? -18.594 -31.703 -20.578 1 97.94 328 PHE A O 1
ATOM 2693 N N . TRP A 1 329 ? -19.781 -32.906 -19.109 1 97.06 329 TRP A N 1
ATOM 2694 C CA . TRP A 1 329 ? -18.766 -33.969 -19.047 1 97.06 329 TRP A CA 1
ATOM 2695 C C . TRP A 1 329 ? -18.797 -34.812 -20.312 1 97.06 329 TRP A C 1
ATOM 2697 O O . TRP A 1 329 ? -17.797 -35.5 -20.641 1 97.06 329 TRP A O 1
ATOM 2707 N N . LYS A 1 330 ? -19.875 -34.75 -21.016 1 95.88 330 LYS A N 1
ATOM 2708 C CA . LYS A 1 330 ? -20 -35.469 -22.297 1 95.88 330 LYS A CA 1
ATOM 2709 C C . LYS A 1 330 ? -19.297 -34.719 -23.422 1 95.88 330 LYS A C 1
ATOM 2711 O O . LYS A 1 330 ? -19.406 -33.5 -23.5 1 95.88 330 LYS A O 1
ATOM 2716 N N . GLU A 1 331 ? -18.562 -35.438 -24.172 1 94.38 331 GLU A N 1
ATOM 2717 C CA . GLU A 1 331 ? -17.922 -34.812 -25.328 1 94.38 331 GLU A CA 1
ATOM 2718 C C . GLU A 1 331 ? -18.953 -34.25 -26.297 1 94.38 331 GLU A C 1
ATOM 2720 O O . GLU A 1 331 ? -19.984 -34.875 -26.547 1 94.38 331 GLU A O 1
ATOM 2725 N N . MET A 1 332 ? -18.703 -33 -26.734 1 95.62 332 MET A N 1
ATOM 2726 C CA . MET A 1 332 ? -19.609 -32.375 -27.703 1 95.62 332 MET A CA 1
ATOM 2727 C C . MET A 1 332 ? -18.859 -31.359 -28.547 1 95.62 332 MET A C 1
ATOM 2729 O O . MET A 1 332 ? -17.812 -30.844 -28.141 1 95.62 332 MET A O 1
ATOM 2733 N N . THR A 1 333 ? -19.328 -31.188 -29.734 1 96.69 333 THR A N 1
ATOM 2734 C CA . THR A 1 333 ? -18.781 -30.172 -30.609 1 96.69 333 THR A CA 1
ATOM 2735 C C . THR A 1 333 ? -19.25 -28.781 -30.203 1 96.69 333 THR A C 1
ATOM 2737 O O . THR A 1 333 ? -20.188 -28.641 -29.391 1 96.69 333 THR A O 1
ATOM 2740 N N . PHE A 1 334 ? -18.562 -27.844 -30.719 1 96.88 334 PHE A N 1
ATOM 2741 C CA . PHE A 1 334 ? -18.969 -26.469 -30.469 1 96.88 334 PHE A CA 1
ATOM 2742 C C . PHE A 1 334 ? -20.406 -26.234 -30.906 1 96.88 334 PHE A C 1
ATOM 2744 O O . PHE A 1 334 ? -21.172 -25.578 -30.188 1 96.88 334 PHE A O 1
ATOM 2751 N N . GLU A 1 335 ? -20.766 -26.766 -32.062 1 96.94 335 GLU A N 1
ATOM 2752 C CA . GLU A 1 335 ? -22.109 -26.594 -32.594 1 96.94 335 GLU A CA 1
ATOM 2753 C C . GLU A 1 335 ? -23.156 -27.203 -31.688 1 96.94 335 GLU A C 1
ATOM 2755 O O . GLU A 1 335 ? -24.219 -26.625 -31.469 1 96.94 335 GLU A O 1
ATOM 2760 N N . GLU A 1 336 ? -22.844 -28.359 -31.172 1 97.56 336 GLU A N 1
ATOM 2761 C CA . GLU A 1 336 ? -23.75 -29.016 -30.234 1 97.56 336 GLU A CA 1
ATOM 2762 C C . GLU A 1 336 ? -23.906 -28.188 -28.953 1 97.56 336 GLU A C 1
ATOM 2764 O O . GLU A 1 336 ? -25.016 -28.031 -28.453 1 97.56 336 GLU A O 1
ATOM 2769 N N . ALA A 1 337 ? -22.812 -27.703 -28.422 1 97.94 337 ALA A N 1
ATOM 2770 C CA . ALA A 1 337 ? -22.844 -26.875 -27.219 1 97.94 337 ALA A CA 1
ATOM 2771 C C . ALA A 1 337 ? -23.625 -25.594 -27.453 1 97.94 337 ALA A C 1
ATOM 2773 O O . ALA A 1 337 ? -24.344 -25.125 -26.578 1 97.94 337 ALA A O 1
ATOM 2774 N N . LYS A 1 338 ? -23.422 -25 -28.609 1 97.31 338 LYS A N 1
ATOM 2775 C CA . LYS A 1 338 ? -24.125 -23.766 -28.984 1 97.31 338 LYS A CA 1
ATOM 2776 C C . LYS A 1 338 ? -25.625 -24 -29.031 1 97.31 338 LYS A C 1
ATOM 2778 O O . LYS A 1 338 ? -26.406 -23.141 -28.641 1 97.31 338 LYS A O 1
ATOM 2783 N N . LYS A 1 339 ? -26.031 -25.109 -29.594 1 97.56 339 LYS A N 1
ATOM 2784 C CA . LYS A 1 339 ? -27.453 -25.469 -29.625 1 97.56 339 LYS A CA 1
ATOM 2785 C C . LYS A 1 339 ? -28.016 -25.547 -28.203 1 97.56 339 LYS A C 1
ATOM 2787 O O . LYS A 1 339 ? -29.125 -25.062 -27.953 1 97.56 339 LYS A O 1
ATOM 2792 N N . LEU A 1 340 ? -27.281 -26.188 -27.344 1 97.81 340 LEU A N 1
ATOM 2793 C CA . LEU A 1 340 ? -27.703 -26.266 -25.953 1 97.81 340 LEU A CA 1
ATOM 2794 C C . LEU A 1 340 ? -27.844 -24.875 -25.344 1 97.81 340 LEU A C 1
ATOM 2796 O O . LEU A 1 340 ? -28.781 -24.609 -24.578 1 97.81 340 LEU A O 1
ATOM 2800 N N . ALA A 1 341 ? -26.875 -23.969 -25.594 1 98.19 341 ALA A N 1
ATOM 2801 C CA . ALA A 1 341 ? -26.938 -22.594 -25.109 1 98.19 341 ALA A CA 1
ATOM 2802 C C . ALA A 1 341 ? -28.219 -21.906 -25.547 1 98.19 341 ALA A C 1
ATOM 2804 O O . ALA A 1 341 ? -28.875 -21.219 -24.75 1 98.19 341 ALA A O 1
ATOM 2805 N N . LYS A 1 342 ? -28.547 -22.062 -26.781 1 97.56 342 LYS A N 1
ATOM 2806 C CA . LYS A 1 342 ? -29.781 -21.484 -27.312 1 97.56 342 LYS A CA 1
ATOM 2807 C C . LYS A 1 342 ? -31 -22.047 -26.594 1 97.56 342 LYS A C 1
ATOM 2809 O O . LYS A 1 342 ? -31.906 -21.297 -26.219 1 97.56 342 LYS A O 1
ATOM 2814 N N . GLU A 1 343 ? -31.031 -23.312 -26.438 1 97.81 343 GLU A N 1
ATOM 2815 C CA . GLU A 1 343 ? -32.156 -23.984 -25.781 1 97.81 343 GLU A CA 1
ATOM 2816 C C . GLU A 1 343 ? -32.312 -23.484 -24.359 1 97.81 343 GLU A C 1
ATOM 2818 O O . GLU A 1 343 ? -33.438 -23.422 -23.859 1 97.81 343 GLU A O 1
ATOM 2823 N N . HIS A 1 344 ? -31.266 -23.172 -23.703 1 98 344 HIS A N 1
ATOM 2824 C CA . HIS A 1 344 ? -31.312 -22.766 -22.312 1 98 344 HIS A CA 1
ATOM 2825 C C . HIS A 1 344 ? -31.25 -21.25 -22.172 1 98 344 HIS A C 1
ATOM 2827 O O . HIS A 1 344 ? -31.109 -20.734 -21.062 1 98 344 HIS A O 1
ATOM 2833 N N . HIS A 1 345 ? -31.203 -20.453 -23.25 1 97.75 345 HIS A N 1
ATOM 2834 C CA . HIS A 1 345 ? -31.219 -19 -23.281 1 97.75 345 HIS A CA 1
ATOM 2835 C C . HIS A 1 345 ? -29.953 -18.422 -22.672 1 97.75 345 HIS A C 1
ATOM 2837 O O . HIS A 1 345 ? -30.016 -17.5 -21.844 1 97.75 345 HIS A O 1
ATOM 2843 N N . VAL A 1 346 ? -28.875 -19.094 -22.922 1 97.94 346 VAL A N 1
ATOM 2844 C CA . VAL A 1 346 ? -27.562 -18.594 -22.547 1 97.94 346 VAL A CA 1
ATOM 2845 C C . VAL A 1 346 ? -26.984 -17.781 -23.703 1 97.94 346 VAL A C 1
ATOM 2847 O O . VAL A 1 346 ? -26.828 -18.297 -24.812 1 97.94 346 VAL A O 1
ATOM 2850 N N . GLU A 1 347 ? -26.672 -16.547 -23.438 1 96.75 347 GLU A N 1
ATOM 2851 C CA . GLU A 1 347 ? -26.109 -15.672 -24.453 1 96.75 347 GLU A CA 1
ATOM 2852 C C . GLU A 1 347 ? -24.641 -15.992 -24.703 1 96.75 347 GLU A C 1
ATOM 2854 O O . GLU A 1 347 ? -23.859 -16.172 -23.766 1 96.75 347 GLU A O 1
ATOM 2859 N N . VAL A 1 348 ? -24.297 -16.141 -25.922 1 94.88 348 VAL A N 1
ATOM 2860 C CA . VAL A 1 348 ? -22.922 -16.406 -26.344 1 94.88 348 VAL A CA 1
ATOM 2861 C C . VAL A 1 348 ? -22.453 -15.312 -27.281 1 94.88 348 VAL A C 1
ATOM 2863 O O . VAL A 1 348 ? -23.047 -15.086 -28.344 1 94.88 348 VAL A O 1
ATOM 2866 N N . ALA A 1 349 ? -21.344 -14.617 -26.875 1 89.88 349 ALA A N 1
ATOM 2867 C CA . ALA A 1 349 ? -20.828 -13.539 -27.703 1 89.88 349 ALA A CA 1
ATOM 2868 C C . ALA A 1 349 ? -20.172 -14.086 -28.969 1 89.88 349 ALA A C 1
ATOM 2870 O O . ALA A 1 349 ? -19.766 -15.25 -29 1 89.88 349 ALA A O 1
ATOM 2871 N N . ASP A 1 350 ? -19.938 -13.258 -29.969 1 89.31 350 ASP A N 1
ATOM 2872 C CA . ASP A 1 350 ? -19.438 -13.656 -31.281 1 89.31 350 ASP A CA 1
ATOM 2873 C C . ASP A 1 350 ? -18 -14.148 -31.188 1 89.31 350 ASP A C 1
ATOM 2875 O O . ASP A 1 350 ? -17.594 -15.047 -31.938 1 89.31 350 ASP A O 1
ATOM 2879 N N . HIS A 1 351 ? -17.281 -13.547 -30.266 1 88.31 351 HIS A N 1
ATOM 2880 C CA . HIS A 1 351 ? -15.867 -13.883 -30.188 1 88.31 351 HIS A CA 1
ATOM 2881 C C . HIS A 1 351 ? -15.656 -15.227 -29.484 1 88.31 351 HIS A C 1
ATOM 2883 O O . HIS A 1 351 ? -14.562 -15.797 -29.547 1 88.31 351 HIS A O 1
ATOM 2889 N N . MET A 1 352 ? -16.719 -15.727 -28.828 1 91.19 352 MET A N 1
ATOM 2890 C CA . MET A 1 352 ? -16.656 -17.016 -28.156 1 91.19 352 MET A CA 1
ATOM 2891 C C . MET A 1 352 ? -16.875 -18.172 -29.141 1 91.19 352 MET A C 1
ATOM 2893 O O . MET A 1 352 ? -17.953 -18.266 -29.734 1 91.19 352 MET A O 1
ATOM 2897 N N . ASN A 1 353 ? -15.875 -19.078 -29.312 1 92.12 353 ASN A N 1
ATOM 2898 C CA . ASN A 1 353 ? -15.938 -20.062 -30.391 1 92.12 353 ASN A CA 1
ATOM 2899 C C . ASN A 1 353 ? -15.539 -21.453 -29.906 1 92.12 353 ASN A C 1
ATOM 2901 O O . ASN A 1 353 ? -15.055 -22.266 -30.703 1 92.12 353 ASN A O 1
ATOM 2905 N N . SER A 1 354 ? -15.648 -21.688 -28.641 1 95.19 354 SER A N 1
ATOM 2906 C CA . SER A 1 354 ? -15.258 -22.984 -28.109 1 95.19 354 SER A CA 1
ATOM 2907 C C . SER A 1 354 ? -16.266 -23.484 -27.078 1 95.19 354 SER A C 1
ATOM 2909 O O . SER A 1 354 ? -17.062 -22.703 -26.562 1 95.19 354 SER A O 1
ATOM 2911 N N . VAL A 1 355 ? -16.219 -24.781 -26.844 1 97.31 355 VAL A N 1
ATOM 2912 C CA . VAL A 1 355 ? -17.078 -25.391 -25.828 1 97.31 355 VAL A CA 1
ATOM 2913 C C . VAL A 1 355 ? -16.766 -24.781 -24.469 1 97.31 355 VAL A C 1
ATOM 2915 O O . VAL A 1 355 ? -17.672 -24.562 -23.672 1 97.31 355 VAL A O 1
ATOM 2918 N N . GLY A 1 356 ? -15.523 -24.531 -24.188 1 97.12 356 GLY A N 1
ATOM 2919 C CA . GLY A 1 356 ? -15.109 -23.938 -22.938 1 97.12 356 GLY A CA 1
ATOM 2920 C C . GLY A 1 356 ? -15.75 -22.578 -22.672 1 97.12 356 GLY A C 1
ATOM 2921 O O . GLY A 1 356 ? -16.141 -22.281 -21.531 1 97.12 356 GLY A O 1
ATOM 2922 N N . HIS A 1 357 ? -15.875 -21.75 -23.688 1 96.38 357 HIS A N 1
ATOM 2923 C CA . HIS A 1 357 ? -16.547 -20.469 -23.547 1 96.38 357 HIS A CA 1
ATOM 2924 C C . HIS A 1 357 ? -18 -20.656 -23.141 1 96.38 357 HIS A C 1
ATOM 2926 O O . HIS A 1 357 ? -18.516 -19.906 -22.297 1 96.38 357 HIS A O 1
ATOM 2932 N N . ILE A 1 358 ? -18.641 -21.594 -23.797 1 97.94 358 ILE A N 1
ATOM 2933 C CA . ILE A 1 358 ? -20.047 -21.844 -23.547 1 97.94 358 ILE A CA 1
ATOM 2934 C C . ILE A 1 358 ? -20.234 -22.344 -22.109 1 97.94 358 ILE A C 1
ATOM 2936 O O . ILE A 1 358 ? -21.172 -21.922 -21.422 1 97.94 358 ILE A O 1
ATOM 2940 N N . ILE A 1 359 ? -19.375 -23.234 -21.672 1 98.31 359 ILE A N 1
ATOM 2941 C CA . ILE A 1 359 ? -19.406 -23.734 -20.297 1 98.31 359 ILE A CA 1
ATOM 2942 C C . ILE A 1 359 ? -19.312 -22.562 -19.328 1 98.31 359 ILE A C 1
ATOM 2944 O O . ILE A 1 359 ? -20.109 -22.469 -18.391 1 98.31 359 ILE A O 1
ATOM 2948 N N . ASN A 1 360 ? -18.391 -21.703 -19.531 1 97.75 360 ASN A N 1
ATOM 2949 C CA . ASN A 1 360 ? -18.25 -20.531 -18.688 1 97.75 360 ASN A CA 1
ATOM 2950 C C . ASN A 1 360 ? -19.516 -19.688 -18.656 1 97.75 360 ASN A C 1
ATOM 2952 O O . ASN A 1 360 ? -19.938 -19.203 -17.594 1 97.75 360 ASN A O 1
ATOM 2956 N N . GLU A 1 361 ? -20.094 -19.438 -19.812 1 97.88 361 GLU A N 1
ATOM 2957 C CA . GLU A 1 361 ? -21.312 -18.641 -19.906 1 97.88 361 GLU A CA 1
ATOM 2958 C C . GLU A 1 361 ? -22.469 -19.312 -19.172 1 97.88 361 GLU A C 1
ATOM 2960 O O . GLU A 1 361 ? -23.297 -18.625 -18.562 1 97.88 361 GLU A O 1
ATOM 2965 N N . PHE A 1 362 ? -22.594 -20.641 -19.297 1 98.44 362 PHE A N 1
ATOM 2966 C CA . PHE A 1 362 ? -23.625 -21.359 -18.547 1 98.44 362 PHE A CA 1
ATOM 2967 C C . PHE A 1 362 ? -23.484 -21.062 -17.047 1 98.44 362 PHE A C 1
ATOM 2969 O O . PHE A 1 362 ? -24.484 -20.812 -16.375 1 98.44 362 PHE A O 1
ATOM 2976 N N . PHE A 1 363 ? -22.312 -21.141 -16.531 1 98.38 363 PHE A N 1
ATOM 2977 C CA . PHE A 1 363 ? -22.094 -20.891 -15.109 1 98.38 363 PHE A CA 1
ATOM 2978 C C . PHE A 1 363 ? -22.453 -19.453 -14.742 1 98.38 363 PHE A C 1
ATOM 2980 O O . PHE A 1 363 ? -23.219 -19.219 -13.805 1 98.38 363 PHE A O 1
ATOM 2987 N N . GLU A 1 364 ? -21.859 -18.484 -15.438 1 97.62 364 GLU A N 1
ATOM 2988 C CA . GLU A 1 364 ? -22.016 -17.078 -15.117 1 97.62 364 GLU A CA 1
ATOM 2989 C C . GLU A 1 364 ? -23.484 -16.656 -15.156 1 97.62 364 GLU A C 1
ATOM 2991 O O . GLU A 1 364 ? -23.953 -15.906 -14.305 1 97.62 364 GLU A O 1
ATOM 2996 N N . GLN A 1 365 ? -24.219 -17.203 -16.141 1 97.88 365 GLN A N 1
ATOM 2997 C CA . GLN A 1 365 ? -25.562 -16.703 -16.391 1 97.88 365 GLN A CA 1
ATOM 2998 C C . GLN A 1 365 ? -26.594 -17.531 -15.625 1 97.88 365 GLN A C 1
ATOM 3000 O O . GLN A 1 365 ? -27.688 -17.047 -15.312 1 97.88 365 GLN A O 1
ATOM 3005 N N . LYS A 1 366 ? -26.281 -18.766 -15.273 1 98.12 366 LYS A N 1
ATOM 3006 C CA . LYS A 1 366 ? -27.312 -19.625 -14.711 1 98.12 366 LYS A CA 1
ATOM 3007 C C . LYS A 1 366 ? -26.953 -20.062 -13.297 1 98.12 366 LYS A C 1
ATOM 3009 O O . LYS A 1 366 ? -27.844 -20.344 -12.484 1 98.12 366 LYS A O 1
ATOM 3014 N N . CYS A 1 367 ? -25.688 -20.172 -12.938 1 98.31 367 CYS A N 1
ATOM 3015 C CA . CYS A 1 367 ? -25.297 -20.844 -11.703 1 98.31 367 CYS A CA 1
ATOM 3016 C C . CYS A 1 367 ? -24.891 -19.828 -10.633 1 98.31 367 CYS A C 1
ATOM 3018 O O . CYS A 1 367 ? -25.156 -20.047 -9.445 1 98.31 367 CYS A O 1
ATOM 3020 N N . GLU A 1 368 ? -24.234 -18.734 -10.984 1 97.44 368 GLU A N 1
ATOM 3021 C CA . GLU A 1 368 ? -23.656 -17.766 -10.047 1 97.44 368 GLU A CA 1
ATOM 3022 C C . GLU A 1 368 ? -24.703 -17.297 -9.039 1 97.44 368 GLU A C 1
ATOM 3024 O O . GLU A 1 368 ? -24.406 -17.203 -7.84 1 97.44 368 GLU A O 1
ATOM 3029 N N . GLU A 1 369 ? -25.891 -16.984 -9.484 1 96.81 369 GLU A N 1
ATOM 3030 C CA . GLU A 1 369 ? -26.938 -16.406 -8.656 1 96.81 369 GLU A CA 1
ATOM 3031 C C . GLU A 1 369 ? -27.453 -17.406 -7.621 1 96.81 369 GLU A C 1
ATOM 3033 O O . GLU A 1 369 ? -28.125 -17.031 -6.656 1 96.81 369 GLU A O 1
ATOM 3038 N N . LYS A 1 370 ? -27.062 -18.641 -7.785 1 97.19 370 LYS A N 1
ATOM 3039 C CA . LYS A 1 370 ? -27.531 -19.703 -6.891 1 97.19 370 LYS A CA 1
ATOM 3040 C C . LYS A 1 370 ? -26.531 -19.969 -5.773 1 97.19 370 LYS A C 1
ATOM 3042 O O . LYS A 1 370 ? -26.859 -20.641 -4.789 1 97.19 370 LYS A O 1
ATOM 3047 N N . VAL A 1 371 ? -25.344 -19.422 -5.871 1 98.31 371 VAL A N 1
ATOM 3048 C CA . VAL A 1 371 ? -24.297 -19.672 -4.887 1 98.31 371 VAL A CA 1
ATOM 3049 C C . VAL A 1 371 ? -24.438 -18.703 -3.715 1 98.31 371 VAL A C 1
ATOM 3051 O O . VAL A 1 371 ? -23.984 -17.562 -3.785 1 98.31 371 VAL A O 1
ATOM 3054 N N . ILE A 1 372 ? -24.953 -19.188 -2.586 1 98.19 372 ILE A N 1
ATOM 3055 C CA . ILE A 1 372 ? -25.219 -18.328 -1.438 1 98.19 372 ILE A CA 1
ATOM 3056 C C . ILE A 1 372 ? -24.125 -18.5 -0.393 1 98.19 372 ILE A C 1
ATOM 3058 O O . ILE A 1 372 ? -23.391 -17.562 -0.082 1 98.19 372 ILE A O 1
ATOM 3062 N N . GLN A 1 373 ? -23.953 -19.766 0.121 1 98.69 373 GLN A N 1
ATOM 3063 C CA . GLN A 1 373 ? -22.891 -20.047 1.093 1 98.69 373 GLN A CA 1
ATOM 3064 C C . GLN A 1 373 ? -21.516 -20.016 0.436 1 98.69 373 GLN A C 1
ATOM 3066 O O . GLN A 1 373 ? -21.406 -20.188 -0.779 1 98.69 373 GLN A O 1
ATOM 3071 N N . PRO A 1 374 ? -20.516 -19.703 1.215 1 98.88 374 PRO A N 1
ATOM 3072 C CA . PRO A 1 374 ? -19.172 -19.688 0.635 1 98.88 374 PRO A CA 1
ATOM 3073 C C . PRO A 1 374 ? -18.828 -20.984 -0.116 1 98.88 374 PRO A C 1
ATOM 3075 O O . PRO A 1 374 ? -18.891 -22.062 0.46 1 98.88 374 PRO A O 1
ATOM 3078 N N . THR A 1 375 ? -18.484 -20.812 -1.4 1 98.94 375 THR A N 1
ATOM 3079 C CA . THR A 1 375 ? -18.266 -21.969 -2.266 1 98.94 375 THR A CA 1
ATOM 3080 C C . THR A 1 375 ? -17.109 -21.703 -3.223 1 98.94 375 THR A C 1
ATOM 3082 O O . THR A 1 375 ? -17.125 -20.719 -3.973 1 98.94 375 THR A O 1
ATOM 3085 N N . PHE A 1 376 ? -16.109 -22.578 -3.109 1 98.94 376 PHE A N 1
ATOM 3086 C CA . PHE A 1 376 ? -15.078 -22.594 -4.141 1 98.94 376 PHE A CA 1
ATOM 3087 C C . PHE A 1 376 ? -15.578 -23.312 -5.395 1 98.94 376 PHE A C 1
ATOM 3089 O O . PHE A 1 376 ? -15.852 -24.516 -5.367 1 98.94 376 PHE A O 1
ATOM 3096 N N . VAL A 1 377 ? -15.742 -22.562 -6.461 1 98.88 377 VAL A N 1
ATOM 3097 C CA . VAL A 1 377 ? -16.031 -23.156 -7.762 1 98.88 377 VAL A CA 1
ATOM 3098 C C . VAL A 1 377 ? -14.734 -23.375 -8.531 1 98.88 377 VAL A C 1
ATOM 3100 O O . VAL A 1 377 ? -14.008 -22.422 -8.82 1 98.88 377 VAL A O 1
ATOM 3103 N N . TYR A 1 378 ? -14.414 -24.641 -8.828 1 98.69 378 TYR A N 1
ATOM 3104 C CA . TYR A 1 378 ? -13.156 -24.938 -9.492 1 98.69 378 TYR A CA 1
ATOM 3105 C C . TYR A 1 378 ? -13.391 -25.672 -10.805 1 98.69 378 TYR A C 1
ATOM 3107 O O . TYR A 1 378 ? -14.531 -25.953 -11.172 1 98.69 378 TYR A O 1
ATOM 3115 N N . GLY A 1 379 ? -12.359 -25.922 -11.578 1 98.31 379 GLY A N 1
ATOM 3116 C CA . GLY A 1 379 ? -12.461 -26.625 -12.844 1 98.31 379 GLY A CA 1
ATOM 3117 C C . GLY A 1 379 ? -12.867 -25.734 -14 1 98.31 379 GLY A C 1
ATOM 3118 O O . GLY A 1 379 ? -13.734 -26.094 -14.797 1 98.31 379 GLY A O 1
ATOM 3119 N N . HIS A 1 380 ? -12.328 -24.562 -14.062 1 98.44 380 HIS A N 1
ATOM 3120 C CA . HIS A 1 380 ? -12.602 -23.625 -15.141 1 98.44 380 HIS A CA 1
ATOM 3121 C C . HIS A 1 380 ? -12 -24.109 -16.453 1 98.44 380 HIS A C 1
ATOM 3123 O O . HIS A 1 380 ? -10.898 -24.672 -16.469 1 98.44 380 HIS A O 1
ATOM 3129 N N . PRO A 1 381 ? -12.695 -23.844 -17.562 1 98 381 PRO A N 1
ATOM 3130 C CA . PRO A 1 381 ? -12.156 -24.234 -18.875 1 98 381 PRO A CA 1
ATOM 3131 C C . PRO A 1 381 ? -10.844 -23.531 -19.203 1 98 381 PRO A C 1
ATOM 3133 O O . PRO A 1 381 ? -10.609 -22.406 -18.766 1 98 381 PRO A O 1
ATOM 3136 N N . VAL A 1 382 ? -10.008 -24.156 -20.031 1 96.31 382 VAL A N 1
ATOM 3137 C CA . VAL A 1 382 ? -8.672 -23.672 -20.359 1 96.31 382 VAL A CA 1
ATOM 3138 C C . VAL A 1 382 ? -8.781 -22.375 -21.156 1 96.31 382 VAL A C 1
ATOM 3140 O O . VAL A 1 382 ? -7.934 -21.484 -21.016 1 96.31 382 VAL A O 1
ATOM 3143 N N . GLU A 1 383 ? -9.859 -22.125 -21.906 1 92.62 383 GLU A N 1
ATOM 3144 C CA . GLU A 1 383 ? -10.031 -20.984 -22.812 1 92.62 383 GLU A CA 1
ATOM 3145 C C . GLU A 1 383 ? -10.117 -19.672 -22.031 1 92.62 383 GLU A C 1
ATOM 3147 O O . GLU A 1 383 ? -9.766 -18.609 -22.562 1 92.62 383 GLU A O 1
ATOM 3152 N N . ILE A 1 384 ? -10.508 -19.766 -20.781 1 92.81 384 ILE A N 1
ATOM 3153 C CA . ILE A 1 384 ? -10.719 -18.547 -20 1 92.81 384 ILE A CA 1
ATOM 3154 C C . ILE A 1 384 ? -9.711 -18.469 -18.859 1 92.81 384 ILE A C 1
ATOM 3156 O O . ILE A 1 384 ? -9.945 -17.797 -17.859 1 92.81 384 ILE A O 1
ATOM 3160 N N . SER A 1 385 ? -8.664 -19.266 -18.969 1 95.25 385 SER A N 1
ATOM 3161 C CA . SER A 1 385 ? -7.688 -19.391 -17.891 1 95.25 385 SER A CA 1
ATOM 3162 C C . SER A 1 385 ? -6.262 -19.297 -18.422 1 95.25 385 SER A C 1
ATOM 3164 O O . SER A 1 385 ? -5.5 -20.266 -18.328 1 95.25 385 SER A O 1
ATOM 3166 N N . PRO A 1 386 ? -5.852 -18.172 -18.828 1 94 386 PRO A N 1
ATOM 3167 C CA . PRO A 1 386 ? -4.582 -18.047 -19.547 1 94 386 PRO A CA 1
ATOM 3168 C C . PRO A 1 386 ? -3.369 -18.297 -18.656 1 94 386 PRO A C 1
ATOM 3170 O O . PRO A 1 386 ? -2.277 -18.578 -19.172 1 94 386 PRO A O 1
ATOM 3173 N N . LEU A 1 387 ? -3.516 -18.234 -17.328 1 96.44 387 LEU A N 1
ATOM 3174 C CA . LEU A 1 387 ? -2.344 -18.297 -16.453 1 96.44 387 LEU A CA 1
ATOM 3175 C C . LEU A 1 387 ? -2.402 -19.531 -15.562 1 96.44 387 LEU A C 1
ATOM 3177 O O . LEU A 1 387 ? -1.525 -19.75 -14.719 1 96.44 387 LEU A O 1
ATOM 3181 N N . ALA A 1 388 ? -3.414 -20.391 -15.727 1 98 388 ALA A N 1
ATOM 3182 C CA . ALA A 1 388 ? -3.637 -21.547 -14.852 1 98 388 ALA A CA 1
ATOM 3183 C C . ALA A 1 388 ? -3.129 -22.828 -15.492 1 98 388 ALA A C 1
ATOM 3185 O O . ALA A 1 388 ? -3.281 -23.031 -16.703 1 98 388 ALA A O 1
ATOM 3186 N N . LYS A 1 389 ? -2.588 -23.672 -14.711 1 98.06 389 LYS A N 1
ATOM 3187 C CA . LYS A 1 389 ? -2.121 -24.969 -15.164 1 98.06 389 LYS A CA 1
ATOM 3188 C C . LYS A 1 389 ? -3.291 -25.859 -15.562 1 98.06 389 LYS A C 1
ATOM 3190 O O . LYS A 1 389 ? -4.328 -25.875 -14.898 1 98.06 389 LYS A O 1
ATOM 3195 N N . ARG A 1 390 ? -3.127 -26.594 -16.672 1 97.31 390 ARG A N 1
ATOM 3196 C CA . ARG A 1 390 ? -4.133 -27.562 -17.078 1 97.31 390 ARG A CA 1
ATOM 3197 C C . ARG A 1 390 ? -4.301 -28.656 -16.031 1 97.31 390 ARG A C 1
ATOM 3199 O O . ARG A 1 390 ? -3.324 -29.078 -15.398 1 97.31 390 ARG A O 1
ATOM 3206 N N . ASN A 1 391 ? -5.551 -29.047 -15.867 1 97.25 391 ASN A N 1
ATOM 3207 C CA . ASN A 1 391 ? -5.805 -30.203 -15.016 1 97.25 391 ASN A CA 1
ATOM 3208 C C . ASN A 1 391 ? -5.191 -31.469 -15.602 1 97.25 391 ASN A C 1
ATOM 3210 O O . ASN A 1 391 ? -5.273 -31.703 -16.812 1 97.25 391 ASN A O 1
ATOM 3214 N N . GLU A 1 392 ? -4.598 -32.25 -14.766 1 93.88 392 GLU A N 1
ATOM 3215 C CA . GLU A 1 392 ? -3.863 -33.438 -15.211 1 93.88 392 GLU A CA 1
ATOM 3216 C C . GLU A 1 392 ? -4.809 -34.5 -15.758 1 93.88 392 GLU A C 1
ATOM 3218 O O . GLU A 1 392 ? -4.473 -35.188 -16.703 1 93.88 392 GLU A O 1
ATOM 3223 N N . ASP A 1 393 ? -5.945 -34.625 -15.148 1 94.69 393 ASP A N 1
ATOM 3224 C CA . ASP A 1 393 ? -6.887 -35.688 -15.516 1 94.69 393 ASP A CA 1
ATOM 3225 C C . ASP A 1 393 ? -7.703 -35.281 -16.75 1 94.69 393 ASP A C 1
ATOM 3227 O O . ASP A 1 393 ? -8.109 -36.125 -17.531 1 94.69 393 ASP A O 1
ATOM 3231 N N . ASN A 1 394 ? -8.023 -34.062 -16.875 1 96.19 394 ASN A N 1
ATOM 3232 C CA . ASN A 1 394 ? -8.797 -33.531 -18 1 96.19 394 ASN A CA 1
ATOM 3233 C C . ASN A 1 394 ? -8.258 -32.188 -18.469 1 96.19 394 ASN A C 1
ATOM 3235 O O . ASN A 1 394 ? -8.656 -31.141 -17.969 1 96.19 394 ASN A O 1
ATOM 3239 N N . PRO A 1 395 ? -7.484 -32.188 -19.516 1 95.62 395 PRO A N 1
ATOM 3240 C CA . PRO A 1 395 ? -6.754 -30.984 -19.953 1 95.62 395 PRO A CA 1
ATOM 3241 C C . PRO A 1 395 ? -7.668 -29.922 -20.531 1 95.62 395 PRO A C 1
ATOM 3243 O O . PRO A 1 395 ? -7.207 -28.828 -20.875 1 95.62 395 PRO A O 1
ATOM 3246 N N . ASN A 1 396 ? -8.977 -30.203 -20.672 1 96.38 396 ASN A N 1
ATOM 3247 C CA . ASN A 1 396 ? -9.93 -29.188 -21.094 1 96.38 396 ASN A CA 1
ATOM 3248 C C . ASN A 1 396 ? -10.195 -28.172 -19.984 1 96.38 396 ASN A C 1
ATOM 3250 O O . ASN A 1 396 ? -10.734 -27.094 -20.25 1 96.38 396 ASN A O 1
ATOM 3254 N N . PHE A 1 397 ? -9.828 -28.578 -18.797 1 98 397 PHE A N 1
ATOM 3255 C CA . PHE A 1 397 ? -10.023 -27.719 -17.625 1 98 397 PHE A CA 1
ATOM 3256 C C . PHE A 1 397 ? -8.688 -27.375 -16.984 1 98 397 PHE A C 1
ATOM 3258 O O . PHE A 1 397 ? -7.645 -27.906 -17.359 1 98 397 PHE A O 1
ATOM 3265 N N . THR A 1 398 ? -8.734 -26.406 -16.094 1 98.38 398 THR A N 1
ATOM 3266 C CA . THR A 1 398 ? -7.527 -25.953 -15.422 1 98.38 398 THR A CA 1
ATOM 3267 C C . THR A 1 398 ? -7.676 -26.062 -13.906 1 98.38 398 THR A C 1
ATOM 3269 O O . THR A 1 398 ? -8.781 -26.25 -13.398 1 98.38 398 THR A O 1
ATOM 3272 N N . ASP A 1 399 ? -6.555 -26.062 -13.203 1 98.56 399 ASP A N 1
ATOM 3273 C CA . ASP A 1 399 ? -6.516 -25.984 -11.742 1 98.56 399 ASP A CA 1
ATOM 3274 C C . ASP A 1 399 ? -6.699 -24.531 -11.281 1 98.56 399 ASP A C 1
ATOM 3276 O O . ASP A 1 399 ? -5.73 -23.875 -10.891 1 98.56 399 ASP A O 1
ATOM 3280 N N . ARG A 1 400 ? -7.883 -24.109 -11.312 1 98.62 400 ARG A N 1
ATOM 3281 C CA . ARG A 1 400 ? -8.328 -22.75 -11 1 98.62 400 ARG A CA 1
ATOM 3282 C C . ARG A 1 400 ? -9.617 -22.766 -10.188 1 98.62 400 ARG A C 1
ATOM 3284 O O . ARG A 1 400 ? -10.453 -23.656 -10.359 1 98.62 400 ARG A O 1
ATOM 3291 N N . PHE A 1 401 ? -9.711 -21.891 -9.195 1 98.69 401 PHE A N 1
ATOM 3292 C CA . PHE A 1 401 ? -11 -21.719 -8.539 1 98.69 401 PHE A CA 1
ATOM 3293 C C . PHE A 1 401 ? -11.359 -20.25 -8.414 1 98.69 401 PHE A C 1
ATOM 3295 O O . PHE A 1 401 ? -10.492 -19.375 -8.531 1 98.69 401 PHE A O 1
ATOM 3302 N N . GLU A 1 402 ? -12.578 -19.984 -8.273 1 98.81 402 GLU A N 1
ATOM 3303 C CA . GLU A 1 402 ? -13.148 -18.719 -7.801 1 98.81 402 GLU A CA 1
ATOM 3304 C C . GLU A 1 402 ? -13.984 -18.938 -6.543 1 98.81 402 GLU A C 1
ATOM 3306 O O . GLU A 1 402 ? -14.695 -19.938 -6.43 1 98.81 402 GLU A O 1
ATOM 3311 N N . LEU A 1 403 ? -13.852 -18.062 -5.656 1 98.94 403 LEU A N 1
ATOM 3312 C CA . LEU A 1 403 ? -14.688 -18.125 -4.465 1 98.94 403 LEU A CA 1
ATOM 3313 C C . LEU A 1 403 ? -15.922 -17.234 -4.625 1 98.94 403 LEU A C 1
ATOM 3315 O O . LEU A 1 403 ? -15.797 -16.047 -4.922 1 98.94 403 LEU A O 1
ATOM 3319 N N . PHE A 1 404 ? -17.047 -17.844 -4.402 1 98.75 404 PHE A N 1
ATOM 3320 C CA . PHE A 1 404 ? -18.297 -17.094 -4.41 1 98.75 404 PHE A CA 1
ATOM 3321 C C . PHE A 1 404 ? -18.953 -17.109 -3.029 1 98.75 404 PHE A C 1
ATOM 3323 O O . PHE A 1 404 ? -18.938 -18.141 -2.344 1 98.75 404 PHE A O 1
ATOM 3330 N N . ILE A 1 405 ? -19.406 -16.016 -2.574 1 98.56 405 ILE A N 1
ATOM 3331 C CA . ILE A 1 405 ? -20.203 -15.844 -1.364 1 98.56 405 ILE A CA 1
ATOM 3332 C C . ILE A 1 405 ? -21.391 -14.922 -1.653 1 98.56 405 ILE A C 1
ATOM 3334 O O . ILE A 1 405 ? -21.203 -13.781 -2.09 1 98.56 405 ILE A O 1
ATOM 3338 N N . ASN A 1 406 ? -22.578 -15.383 -1.366 1 97.69 406 ASN A N 1
ATOM 3339 C CA . ASN A 1 406 ? -23.797 -14.625 -1.617 1 97.69 406 ASN A CA 1
ATOM 3340 C C . ASN A 1 406 ? -23.828 -14.055 -3.033 1 97.69 406 ASN A C 1
ATOM 3342 O O . ASN A 1 406 ? -24 -12.844 -3.217 1 97.69 406 ASN A O 1
ATOM 3346 N N . LYS A 1 407 ? -23.516 -14.898 -4.035 1 96.62 407 LYS A N 1
ATOM 3347 C CA . LYS A 1 407 ? -23.703 -14.672 -5.465 1 96.62 407 LYS A CA 1
ATOM 3348 C C . LYS A 1 407 ? -22.578 -13.797 -6.027 1 96.62 407 LYS A C 1
ATOM 3350 O O . LYS A 1 407 ? -22.641 -13.375 -7.184 1 96.62 407 LYS A O 1
ATOM 3355 N N . ARG A 1 408 ? -21.531 -13.547 -5.195 1 95.44 408 ARG A N 1
ATOM 3356 C CA . ARG A 1 408 ? -20.484 -12.625 -5.641 1 95.44 408 ARG A CA 1
ATOM 3357 C C . ARG A 1 408 ? -19.109 -13.266 -5.527 1 95.44 408 ARG A C 1
ATOM 3359 O O . ARG A 1 408 ? -18.828 -14 -4.574 1 95.44 408 ARG A O 1
ATOM 3366 N N . GLU A 1 409 ? -18.266 -12.93 -6.465 1 97.62 409 GLU A N 1
ATOM 3367 C CA . GLU A 1 409 ? -16.891 -13.438 -6.457 1 97.62 409 GLU A CA 1
ATOM 3368 C C . GLU A 1 409 ? -16.016 -12.664 -5.465 1 97.62 409 GLU A C 1
ATOM 3370 O O . GLU A 1 409 ? -16.016 -11.43 -5.461 1 97.62 409 GLU A O 1
ATOM 3375 N N . TYR A 1 410 ? -15.219 -13.367 -4.684 1 98.31 410 TYR A N 1
ATOM 3376 C CA . TYR A 1 410 ? -14.367 -12.742 -3.674 1 98.31 410 TYR A CA 1
ATOM 3377 C C . TYR A 1 410 ? -12.898 -13.039 -3.932 1 98.31 410 TYR A C 1
ATOM 3379 O O . TYR A 1 410 ? -12.016 -12.32 -3.461 1 98.31 410 TYR A O 1
ATOM 3387 N N . ALA A 1 411 ? -12.594 -14.133 -4.633 1 98.62 411 ALA A N 1
ATOM 3388 C CA . ALA A 1 411 ? -11.211 -14.547 -4.84 1 98.62 411 ALA A CA 1
ATOM 3389 C C . ALA A 1 411 ? -11.062 -15.359 -6.121 1 98.62 411 ALA A C 1
ATOM 3391 O O . ALA A 1 411 ? -12.031 -15.961 -6.598 1 98.62 411 ALA A O 1
ATOM 3392 N N . ASN A 1 412 ? -9.953 -15.312 -6.715 1 98.19 412 ASN A N 1
ATOM 3393 C CA . ASN A 1 412 ? -9.516 -16.109 -7.859 1 98.19 412 ASN A CA 1
ATOM 3394 C C . ASN A 1 412 ? -8.117 -16.688 -7.637 1 98.19 412 ASN A C 1
ATOM 3396 O O . ASN A 1 412 ? -7.246 -16.016 -7.078 1 98.19 412 ASN A O 1
ATOM 3400 N N . ALA A 1 413 ? -7.918 -17.969 -7.977 1 98.5 413 ALA A N 1
ATOM 3401 C CA . ALA A 1 413 ? -6.637 -18.609 -7.688 1 98.5 413 ALA A CA 1
ATOM 3402 C C . ALA A 1 413 ? -6.324 -19.719 -8.695 1 98.5 413 ALA A C 1
ATOM 3404 O O . ALA A 1 413 ? -7.234 -20.25 -9.336 1 98.5 413 ALA A O 1
ATOM 3405 N N . PHE A 1 414 ? -5.027 -20.031 -8.789 1 97.06 414 PHE A N 1
ATOM 3406 C CA . PHE A 1 414 ? -4.52 -21 -9.766 1 97.06 414 PHE A CA 1
ATOM 3407 C C . PHE A 1 414 ? -3.439 -21.875 -9.148 1 97.06 414 PHE A C 1
ATOM 3409 O O . PHE A 1 414 ? -2.736 -21.453 -8.227 1 97.06 414 PHE A O 1
ATOM 3416 N N . THR A 1 415 ? -3.434 -23.125 -9.617 1 98.75 415 THR A N 1
ATOM 3417 C CA . THR A 1 415 ? -2.09 -23.656 -9.812 1 98.75 415 THR A CA 1
ATOM 3418 C C . THR A 1 415 ? -1.411 -22.984 -11.008 1 98.75 415 THR A C 1
ATOM 3420 O O . THR A 1 415 ? -1.856 -23.141 -12.148 1 98.75 415 THR A O 1
ATOM 3423 N N . GLU A 1 416 ? -0.347 -22.297 -10.75 1 98.56 416 GLU A N 1
ATOM 3424 C CA . GLU A 1 416 ? 0.229 -21.438 -11.781 1 98.56 416 GLU A CA 1
ATOM 3425 C C . GLU A 1 416 ? 0.824 -22.266 -12.922 1 98.56 416 GLU A C 1
ATOM 3427 O O . GLU A 1 416 ? 1.461 -23.281 -12.688 1 98.56 416 GLU A O 1
ATOM 3432 N N . LEU A 1 417 ? 0.564 -21.797 -14.109 1 98.25 417 LEU A N 1
ATOM 3433 C CA . LEU A 1 417 ? 1.198 -22.391 -15.289 1 98.25 417 LEU A CA 1
ATOM 3434 C C . LEU A 1 417 ? 2.691 -22.078 -15.312 1 98.25 417 LEU A C 1
ATOM 3436 O O . LEU A 1 417 ? 3.09 -20.906 -15.312 1 98.25 417 LEU A O 1
ATOM 3440 N N . ASN A 1 418 ? 3.533 -23.109 -15.258 1 98 418 ASN A N 1
ATOM 3441 C CA . ASN A 1 418 ? 4.969 -22.859 -15.164 1 98 418 ASN A CA 1
ATOM 3442 C C . ASN A 1 418 ? 5.707 -23.406 -16.391 1 98 418 ASN A C 1
ATOM 3444 O O . ASN A 1 418 ? 6.938 -23.422 -16.406 1 98 418 ASN A O 1
ATOM 3448 N N . ASP A 1 419 ? 4.977 -23.953 -17.453 1 97.56 419 ASP A N 1
ATOM 3449 C CA . ASP A 1 419 ? 5.535 -24.312 -18.75 1 97.56 419 ASP A CA 1
ATOM 3450 C C . ASP A 1 419 ? 5.594 -23.094 -19.688 1 97.56 419 ASP A C 1
ATOM 3452 O O . ASP A 1 419 ? 4.562 -22.609 -20.156 1 97.56 419 ASP A O 1
ATOM 3456 N N . PRO A 1 420 ? 6.82 -22.656 -20 1 97.12 420 PRO A N 1
ATOM 3457 C CA . PRO A 1 420 ? 6.926 -21.422 -20.781 1 97.12 420 PRO A CA 1
ATOM 3458 C C . PRO A 1 420 ? 6.332 -21.562 -22.188 1 97.12 420 PRO A C 1
ATOM 3460 O O . PRO A 1 420 ? 5.785 -20.594 -22.734 1 97.12 420 PRO A O 1
ATOM 3463 N N . ALA A 1 421 ? 6.426 -22.781 -22.781 1 95.94 421 ALA A N 1
ATOM 3464 C CA . ALA A 1 421 ? 5.859 -22.984 -24.109 1 95.94 421 ALA A CA 1
ATOM 3465 C C . ALA A 1 421 ? 4.336 -22.906 -24.078 1 95.94 421 ALA A C 1
ATOM 3467 O O . ALA A 1 421 ? 3.721 -22.266 -24.922 1 95.94 421 ALA A O 1
ATOM 3468 N N . ASP A 1 422 ? 3.766 -23.578 -23.109 1 96.06 422 ASP A N 1
ATOM 3469 C CA . ASP A 1 422 ? 2.316 -23.5 -22.938 1 96.06 422 ASP A CA 1
ATOM 3470 C C . ASP A 1 422 ? 1.87 -22.078 -22.656 1 96.06 422 ASP A C 1
ATOM 3472 O O . ASP A 1 422 ? 0.873 -21.609 -23.203 1 96.06 422 ASP A O 1
ATOM 3476 N N . GLN A 1 423 ? 2.562 -21.375 -21.766 1 96.62 423 GLN A N 1
ATOM 3477 C CA . GLN A 1 423 ? 2.23 -20 -21.422 1 96.62 423 GLN A CA 1
ATOM 3478 C C . GLN A 1 423 ? 2.246 -19.094 -22.656 1 96.62 423 GLN A C 1
ATOM 3480 O O . GLN A 1 423 ? 1.329 -18.297 -22.859 1 96.62 423 GLN A O 1
ATOM 3485 N N . ARG A 1 424 ? 3.287 -19.188 -23.391 1 95.56 424 ARG A N 1
ATOM 3486 C CA . ARG A 1 424 ? 3.367 -18.375 -24.594 1 95.56 424 ARG A CA 1
ATOM 3487 C C . ARG A 1 424 ? 2.197 -18.656 -25.531 1 95.56 424 ARG A C 1
ATOM 3489 O O . ARG A 1 424 ? 1.638 -17.734 -26.125 1 95.56 424 ARG A O 1
ATOM 3496 N N . GLY A 1 425 ? 1.898 -19.969 -25.656 1 94.31 425 GLY A N 1
ATOM 3497 C CA . GLY A 1 425 ? 0.742 -20.344 -26.453 1 94.31 425 GLY A CA 1
ATOM 3498 C C . GLY A 1 425 ? -0.547 -19.703 -25.969 1 94.31 425 GLY A C 1
ATOM 3499 O O . GLY A 1 425 ? -1.375 -19.266 -26.766 1 94.31 425 GLY A O 1
ATOM 3500 N N . ARG A 1 426 ? -0.736 -19.656 -24.656 1 94.31 426 ARG A N 1
ATOM 3501 C CA . ARG A 1 426 ? -1.909 -19.016 -24.078 1 94.31 426 ARG A CA 1
ATOM 3502 C C . ARG A 1 426 ? -1.96 -17.531 -24.438 1 94.31 426 ARG A C 1
ATOM 3504 O O . ARG A 1 426 ? -3.033 -17 -24.719 1 94.31 426 ARG A O 1
ATOM 3511 N N . PHE A 1 427 ? -0.804 -16.828 -24.328 1 93.12 427 PHE A N 1
ATOM 3512 C CA . PHE A 1 427 ? -0.726 -15.414 -24.672 1 93.12 427 PHE A CA 1
ATOM 3513 C C . PHE A 1 427 ? -1.07 -15.188 -26.125 1 93.12 427 PHE A C 1
ATOM 3515 O O . PHE A 1 427 ? -1.759 -14.227 -26.469 1 93.12 427 PHE A O 1
ATOM 3522 N N . GLU A 1 428 ? -0.594 -16.078 -26.984 1 92.38 428 GLU A N 1
ATOM 3523 C CA . GLU A 1 428 ? -0.937 -15.992 -28.406 1 92.38 428 GLU A CA 1
ATOM 3524 C C . GLU A 1 428 ? -2.445 -16.094 -28.609 1 92.38 428 GLU A C 1
ATOM 3526 O O . GLU A 1 428 ? -3.018 -15.359 -29.422 1 92.38 428 GLU A O 1
ATOM 3531 N N . ALA A 1 429 ? -3.018 -17.016 -27.906 1 90.12 429 ALA A N 1
ATOM 3532 C CA . ALA A 1 429 ? -4.465 -17.188 -28 1 90.12 429 ALA A CA 1
ATOM 3533 C C . ALA A 1 429 ? -5.199 -15.922 -27.562 1 90.12 429 ALA A C 1
ATOM 3535 O O . ALA A 1 429 ? -6.234 -15.57 -28.125 1 90.12 429 ALA A O 1
ATOM 3536 N N . GLN A 1 430 ? -4.73 -15.273 -26.5 1 89.06 430 GLN A N 1
ATOM 3537 C CA . GLN A 1 430 ? -5.324 -14.023 -26.031 1 89.06 430 GLN A CA 1
ATOM 3538 C C . GLN A 1 430 ? -5.23 -12.938 -27.094 1 89.06 430 GLN A C 1
ATOM 3540 O O . GLN A 1 430 ? -6.168 -12.164 -27.281 1 89.06 430 GLN A O 1
ATOM 3545 N N . VAL A 1 431 ? -4.102 -12.828 -27.703 1 88.94 431 VAL A N 1
ATOM 3546 C CA . VAL A 1 431 ? -3.906 -11.836 -28.766 1 88.94 431 VAL A CA 1
ATOM 3547 C C . VAL A 1 431 ? -4.902 -12.086 -29.891 1 88.94 431 VAL A C 1
ATOM 3549 O O . VAL A 1 431 ? -5.496 -11.141 -30.422 1 88.94 431 VAL A O 1
ATOM 3552 N N . GLU A 1 432 ? -5.059 -13.32 -30.219 1 88.88 432 GLU A N 1
ATOM 3553 C CA . GLU A 1 432 ? -6.02 -13.68 -31.25 1 88.88 432 GLU A CA 1
ATOM 3554 C C . GLU A 1 432 ? -7.441 -13.297 -30.859 1 88.88 432 GLU A C 1
ATOM 3556 O O . GLU A 1 432 ? -8.219 -12.828 -31.688 1 88.88 432 GLU A O 1
ATOM 3561 N N . GLU A 1 433 ? -7.734 -13.586 -29.672 1 88.19 433 GLU A N 1
ATOM 3562 C CA . GLU A 1 433 ? -9.055 -13.227 -29.156 1 88.19 433 GLU A CA 1
ATOM 3563 C C . GLU A 1 433 ? -9.281 -11.719 -29.219 1 88.19 433 GLU A C 1
ATOM 3565 O O . GLU A 1 433 ? -10.383 -11.258 -29.531 1 88.19 433 GLU A O 1
ATOM 3570 N N . ALA A 1 434 ? -8.312 -10.984 -28.844 1 86 434 ALA A N 1
ATOM 3571 C CA . ALA A 1 434 ? -8.391 -9.531 -28.922 1 86 434 ALA A CA 1
ATOM 3572 C C . ALA A 1 434 ? -8.648 -9.078 -30.359 1 86 434 ALA A C 1
ATOM 3574 O O . ALA A 1 434 ? -9.445 -8.164 -30.594 1 86 434 ALA A O 1
ATOM 3575 N N . MET A 1 435 ? -8.062 -9.688 -31.266 1 86.69 435 MET A N 1
ATOM 3576 C CA . MET A 1 435 ? -8.219 -9.367 -32.688 1 86.69 435 MET A CA 1
ATOM 3577 C C . MET A 1 435 ? -9.633 -9.695 -33.156 1 86.69 435 MET A C 1
ATOM 3579 O O . MET A 1 435 ? -10.133 -9.086 -34.094 1 86.69 435 MET A O 1
ATOM 3583 N N . ARG A 1 436 ? -10.203 -10.609 -32.469 1 87.38 436 ARG A N 1
ATOM 3584 C CA . ARG A 1 436 ? -11.562 -11.008 -32.812 1 87.38 436 ARG A CA 1
ATOM 3585 C C . ARG A 1 436 ? -12.594 -10.094 -32.156 1 87.38 436 ARG A C 1
ATOM 3587 O O . ARG A 1 436 ? -13.797 -10.336 -32.25 1 87.38 436 ARG A O 1
ATOM 3594 N N . GLY A 1 437 ? -12.086 -9.156 -31.359 1 83.5 437 GLY A N 1
ATOM 3595 C CA . GLY A 1 437 ? -13.008 -8.141 -30.891 1 83.5 437 GLY A CA 1
ATOM 3596 C C . GLY A 1 437 ? -13.219 -8.18 -29.391 1 83.5 437 GLY A C 1
ATOM 3597 O O . GLY A 1 437 ? -14.086 -7.477 -28.859 1 83.5 437 GLY A O 1
ATOM 3598 N N . ASN A 1 438 ? -12.57 -9.023 -28.734 1 85.06 438 ASN A N 1
ATOM 3599 C CA . ASN A 1 438 ? -12.641 -9 -27.266 1 85.06 438 ASN A CA 1
ATOM 3600 C C . ASN A 1 438 ? -11.805 -7.859 -26.688 1 85.06 438 ASN A C 1
ATOM 3602 O O . ASN A 1 438 ? -10.609 -8.023 -26.469 1 85.06 438 ASN A O 1
ATOM 3606 N N . GLU A 1 439 ? -12.406 -6.883 -26.188 1 78.75 439 GLU A N 1
ATOM 3607 C CA . GLU A 1 439 ? -11.734 -5.668 -25.734 1 78.75 439 GLU A CA 1
ATOM 3608 C C . GLU A 1 439 ? -11.023 -5.891 -24.406 1 78.75 439 GLU A C 1
ATOM 3610 O O . GLU A 1 439 ? -10.133 -5.117 -24.031 1 78.75 439 GLU A O 1
ATOM 3615 N N . GLU A 1 440 ? -11.352 -6.91 -23.766 1 78.94 440 GLU A N 1
ATOM 3616 C CA . GLU A 1 440 ? -10.781 -7.148 -22.453 1 78.94 440 GLU A CA 1
ATOM 3617 C C . GLU A 1 440 ? -9.57 -8.07 -22.531 1 78.94 440 GLU A C 1
ATOM 3619 O O . GLU A 1 440 ? -8.812 -8.203 -21.562 1 78.94 440 GLU A O 1
ATOM 3624 N N . ALA A 1 441 ? -9.375 -8.648 -23.672 1 81.56 441 ALA A N 1
ATOM 3625 C CA . ALA A 1 441 ? -8.242 -9.547 -23.844 1 81.56 441 ALA A CA 1
ATOM 3626 C C . ALA A 1 441 ? -6.941 -8.773 -24.016 1 81.56 441 ALA A C 1
ATOM 3628 O O . ALA A 1 441 ? -6.93 -7.699 -24.625 1 81.56 441 ALA A O 1
ATOM 3629 N N . THR A 1 442 ? -5.836 -9.297 -23.469 1 83.69 442 THR A N 1
ATOM 3630 C CA . THR A 1 442 ? -4.527 -8.656 -23.562 1 83.69 442 THR A CA 1
ATOM 3631 C C . THR A 1 442 ? -4.004 -8.719 -25 1 83.69 442 THR A C 1
ATOM 3633 O O . THR A 1 442 ? -3.807 -9.805 -25.547 1 83.69 442 THR A O 1
ATOM 3636 N N . PRO A 1 443 ? -3.699 -7.652 -25.531 1 82.25 443 PRO A N 1
ATOM 3637 C CA . PRO A 1 443 ? -3.369 -7.621 -26.953 1 82.25 443 PRO A CA 1
ATOM 3638 C C . PRO A 1 443 ? -1.878 -7.82 -27.219 1 82.25 443 PRO A C 1
ATOM 3640 O O . PRO A 1 443 ? -1.425 -7.672 -28.359 1 82.25 443 PRO A O 1
ATOM 3643 N N . GLU A 1 444 ? -1.124 -8.102 -26.188 1 86.81 444 GLU A N 1
ATOM 3644 C CA . GLU A 1 444 ? 0.321 -8.211 -26.375 1 86.81 444 GLU A CA 1
ATOM 3645 C C . GLU A 1 444 ? 0.882 -9.398 -25.594 1 86.81 444 GLU A C 1
ATOM 3647 O O . GLU A 1 444 ? 0.355 -9.766 -24.531 1 86.81 444 GLU A O 1
ATOM 3652 N N . ILE A 1 445 ? 1.892 -9.922 -26.219 1 90.5 445 ILE A N 1
ATOM 3653 C CA . ILE A 1 445 ? 2.594 -11.016 -25.547 1 90.5 445 ILE A CA 1
ATOM 3654 C C . ILE A 1 445 ? 3.688 -10.445 -24.641 1 90.5 445 ILE A C 1
ATOM 3656 O O . ILE A 1 445 ? 4.555 -9.703 -25.109 1 90.5 445 ILE A O 1
ATOM 3660 N N . ASP A 1 446 ? 3.656 -10.734 -23.422 1 92.5 446 ASP A N 1
ATOM 3661 C CA . ASP A 1 446 ? 4.715 -10.352 -22.484 1 92.5 446 ASP A CA 1
ATOM 3662 C C . ASP A 1 446 ? 5.914 -11.281 -22.609 1 92.5 446 ASP A C 1
ATOM 3664 O O . ASP A 1 446 ? 6.074 -12.203 -21.797 1 92.5 446 ASP A O 1
ATOM 3668 N N . GLU A 1 447 ? 6.773 -11.008 -23.5 1 92.44 447 GLU A N 1
ATOM 3669 C CA . GLU A 1 447 ? 7.941 -11.844 -23.766 1 92.44 447 GLU A CA 1
ATOM 3670 C C . GLU A 1 447 ? 8.875 -11.875 -22.547 1 92.44 447 GLU A C 1
ATOM 3672 O O . GLU A 1 447 ? 9.555 -12.875 -22.312 1 92.44 447 GLU A O 1
ATOM 3677 N N . SER A 1 448 ? 8.883 -10.766 -21.844 1 92.56 448 SER A N 1
ATOM 3678 C CA . SER A 1 448 ? 9.727 -10.703 -20.656 1 92.56 448 SER A CA 1
ATOM 3679 C C . SER A 1 448 ? 9.273 -11.711 -19.594 1 92.56 448 SER A C 1
ATOM 3681 O O . SER A 1 448 ? 10.102 -12.328 -18.938 1 92.56 448 SER A O 1
ATOM 3683 N N . PHE A 1 449 ? 8.016 -11.867 -19.5 1 96.19 449 PHE A N 1
ATOM 3684 C CA . PHE A 1 449 ? 7.496 -12.836 -18.531 1 96.19 449 PHE A CA 1
ATOM 3685 C C . PHE A 1 449 ? 7.777 -14.258 -19 1 96.19 449 PHE A C 1
ATOM 3687 O O . PHE A 1 449 ? 8.172 -15.109 -18.188 1 96.19 449 PHE A O 1
ATOM 3694 N N . VAL A 1 450 ? 7.551 -14.547 -20.234 1 96.12 450 VAL A N 1
ATOM 3695 C CA . VAL A 1 450 ? 7.84 -15.867 -20.781 1 96.12 450 VAL A CA 1
ATOM 3696 C C . VAL A 1 450 ? 9.305 -16.219 -20.547 1 96.12 450 VAL A C 1
ATOM 3698 O O . VAL A 1 450 ? 9.617 -17.344 -20.141 1 96.12 450 VAL A O 1
ATOM 3701 N N . GLU A 1 451 ? 10.141 -15.242 -20.766 1 95.62 451 GLU A N 1
ATOM 3702 C CA . GLU A 1 451 ? 11.555 -15.461 -20.5 1 95.62 451 GLU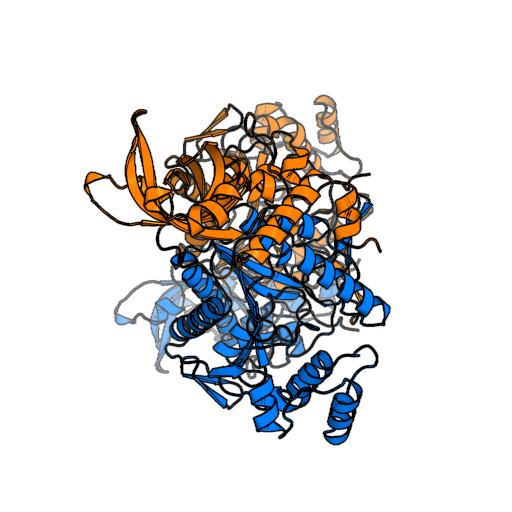 A CA 1
ATOM 3703 C C . GLU A 1 451 ? 11.797 -15.797 -19.031 1 95.62 451 GLU A C 1
ATOM 3705 O O . GLU A 1 451 ? 12.617 -16.672 -18.703 1 95.62 451 GLU A O 1
ATOM 3710 N N . ALA A 1 452 ? 11.164 -15.078 -18.156 1 97.38 452 ALA A N 1
ATOM 3711 C CA . ALA A 1 452 ? 11.297 -15.375 -16.734 1 97.38 452 ALA A CA 1
ATOM 3712 C C . ALA A 1 452 ? 10.938 -16.828 -16.438 1 97.38 452 ALA A C 1
ATOM 3714 O O . ALA A 1 452 ? 11.641 -17.5 -15.68 1 97.38 452 ALA A O 1
ATOM 3715 N N . LEU A 1 453 ? 9.875 -17.312 -17.062 1 97.88 453 LEU A N 1
ATOM 3716 C CA . LEU A 1 453 ? 9.453 -18.688 -16.859 1 97.88 453 LEU A CA 1
ATOM 3717 C C . LEU A 1 453 ? 10.508 -19.672 -17.359 1 97.88 453 LEU A C 1
ATOM 3719 O O . LEU A 1 453 ? 10.648 -20.766 -16.828 1 97.88 453 LEU A O 1
ATOM 3723 N N . GLU A 1 454 ? 11.258 -19.281 -18.391 1 97.31 454 GLU A N 1
ATOM 3724 C CA . GLU A 1 454 ? 12.297 -20.141 -18.953 1 97.31 454 GLU A CA 1
ATOM 3725 C C . GLU A 1 454 ? 13.414 -20.391 -17.953 1 97.31 454 GLU A C 1
ATOM 3727 O O . GLU A 1 454 ? 14.148 -21.375 -18.062 1 97.31 454 GLU A O 1
ATOM 3732 N N . TYR A 1 455 ? 13.523 -19.484 -16.969 1 97.62 455 TYR A N 1
ATOM 3733 C CA . TYR A 1 455 ? 14.523 -19.688 -15.93 1 97.62 455 TYR A CA 1
ATOM 3734 C C . TYR A 1 455 ? 14.008 -20.625 -14.844 1 97.62 455 TYR A C 1
ATOM 3736 O O . TYR A 1 455 ? 14.773 -21.094 -14 1 97.62 455 TYR A O 1
ATOM 3744 N N . GLY A 1 456 ? 12.75 -20.891 -14.852 1 98.25 456 GLY A N 1
ATOM 3745 C CA . GLY A 1 456 ? 12.18 -21.906 -13.984 1 98.25 456 GLY A CA 1
ATOM 3746 C C . GLY A 1 456 ? 11.297 -21.328 -12.891 1 98.25 456 GLY A C 1
ATOM 3747 O O . GLY A 1 456 ? 11.797 -20.75 -11.93 1 98.25 456 GLY A O 1
ATOM 3748 N N . LEU A 1 457 ? 10.031 -21.406 -13 1 98.62 457 LEU A N 1
ATOM 3749 C CA . LEU A 1 457 ? 9.055 -21.188 -11.945 1 98.62 457 LEU A CA 1
ATOM 3750 C C . LEU A 1 457 ? 8.695 -22.5 -11.258 1 98.62 457 LEU A C 1
ATOM 3752 O O . LEU A 1 457 ? 8.188 -23.422 -11.898 1 98.62 457 LEU A O 1
ATOM 3756 N N . PRO A 1 458 ? 9 -22.656 -9.984 1 98.69 458 PRO A N 1
ATOM 3757 C CA . PRO A 1 458 ? 8.578 -23.891 -9.32 1 98.69 458 PRO A CA 1
ATOM 3758 C C . PRO A 1 458 ? 7.059 -24.047 -9.289 1 98.69 458 PRO A C 1
ATOM 3760 O O . PRO A 1 458 ? 6.328 -23.094 -9.57 1 98.69 458 PRO A O 1
ATOM 3763 N N . PRO A 1 459 ? 6.613 -25.328 -9.039 1 98.56 459 PRO A N 1
ATOM 3764 C CA . PRO A 1 459 ? 5.18 -25.391 -8.758 1 98.56 459 PRO A CA 1
ATOM 3765 C C . PRO A 1 459 ? 4.723 -24.328 -7.766 1 98.56 459 PRO A C 1
ATOM 3767 O O . PRO A 1 459 ? 5.348 -24.141 -6.719 1 98.56 459 PRO A O 1
ATOM 3770 N N . THR A 1 460 ? 3.709 -23.594 -8.188 1 98.81 460 THR A N 1
ATOM 3771 C CA . THR A 1 460 ? 3.342 -22.406 -7.41 1 98.81 460 THR A CA 1
ATOM 3772 C C . THR A 1 460 ? 1.825 -22.25 -7.348 1 98.81 460 THR A C 1
ATOM 3774 O O . THR A 1 460 ? 1.13 -22.469 -8.344 1 98.81 460 THR A O 1
ATOM 3777 N N . GLY A 1 461 ? 1.309 -21.984 -6.148 1 98.81 461 GLY A N 1
ATOM 3778 C CA . GLY A 1 461 ? -0.052 -21.5 -6.004 1 98.81 461 GLY A CA 1
ATOM 3779 C C . GLY A 1 461 ? -0.134 -19.984 -5.934 1 98.81 461 GLY A C 1
ATOM 3780 O O . GLY A 1 461 ? 0.728 -19.328 -5.332 1 98.81 461 GLY A O 1
ATOM 3781 N N . GLY A 1 462 ? -1.113 -19.391 -6.562 1 98.62 462 GLY A N 1
ATOM 3782 C CA . GLY A 1 462 ? -1.353 -17.953 -6.539 1 98.62 462 GLY A CA 1
ATOM 3783 C C . GLY A 1 462 ? -2.812 -17.594 -6.336 1 98.62 462 GLY A C 1
ATOM 3784 O O . GLY A 1 462 ? -3.703 -18.328 -6.777 1 98.62 462 GLY A O 1
ATOM 3785 N N . MET A 1 463 ? -3.018 -16.453 -5.695 1 98.75 463 MET A N 1
ATOM 3786 C CA . MET A 1 463 ? -4.391 -16.094 -5.355 1 98.75 463 MET A CA 1
ATOM 3787 C C . MET A 1 463 ? -4.543 -14.578 -5.234 1 98.75 463 MET A C 1
ATOM 3789 O O . MET A 1 463 ? -3.633 -13.898 -4.766 1 98.75 463 MET A O 1
ATOM 3793 N N . GLY A 1 464 ? -5.664 -14.055 -5.719 1 98.44 464 GLY A N 1
ATOM 3794 C CA . GLY A 1 464 ? -6.105 -12.695 -5.461 1 98.44 464 GLY A CA 1
ATOM 3795 C C . GLY A 1 464 ? -7.414 -12.625 -4.695 1 98.44 464 GLY A C 1
ATOM 3796 O O . GLY A 1 464 ? -8.344 -13.391 -4.973 1 98.44 464 GLY A O 1
ATOM 3797 N N . ILE A 1 465 ? -7.496 -11.805 -3.678 1 98.75 465 ILE A N 1
ATOM 3798 C CA . ILE A 1 465 ? -8.711 -11.555 -2.914 1 98.75 465 ILE A CA 1
ATOM 3799 C C . ILE A 1 465 ? -9.062 -10.07 -2.992 1 98.75 465 ILE A C 1
ATOM 3801 O O . ILE A 1 465 ? -8.219 -9.211 -2.736 1 98.75 465 ILE A O 1
ATOM 3805 N N . GLY A 1 466 ? -10.281 -9.766 -3.418 1 98.06 466 GLY A N 1
ATOM 3806 C CA . GLY A 1 466 ? -10.742 -8.383 -3.355 1 98.06 466 GLY A CA 1
ATOM 3807 C C . GLY A 1 466 ? -10.992 -7.902 -1.938 1 98.06 466 GLY A C 1
ATOM 3808 O O . GLY A 1 466 ? -11.953 -8.32 -1.291 1 98.06 466 GLY A O 1
ATOM 3809 N N . ILE A 1 467 ? -10.273 -6.953 -1.485 1 98.56 467 ILE A N 1
ATOM 3810 C CA . ILE A 1 467 ? -10.297 -6.512 -0.095 1 98.56 467 ILE A CA 1
ATOM 3811 C C . ILE A 1 467 ? -11.547 -5.668 0.154 1 98.56 467 ILE A C 1
ATOM 3813 O O . ILE A 1 467 ? -12.195 -5.805 1.194 1 98.56 467 ILE A O 1
ATOM 3817 N N . ASP A 1 468 ? -11.875 -4.793 -0.761 1 98.25 468 ASP A N 1
ATOM 3818 C CA . ASP A 1 468 ? -13.031 -3.92 -0.569 1 98.25 468 ASP A CA 1
ATOM 3819 C C . ASP A 1 468 ? -14.312 -4.73 -0.406 1 98.25 4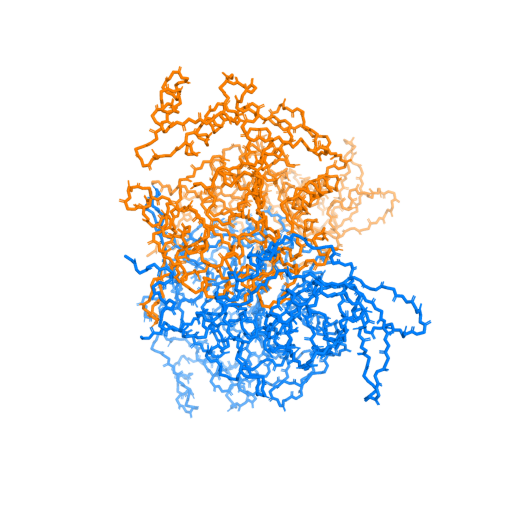68 ASP A C 1
ATOM 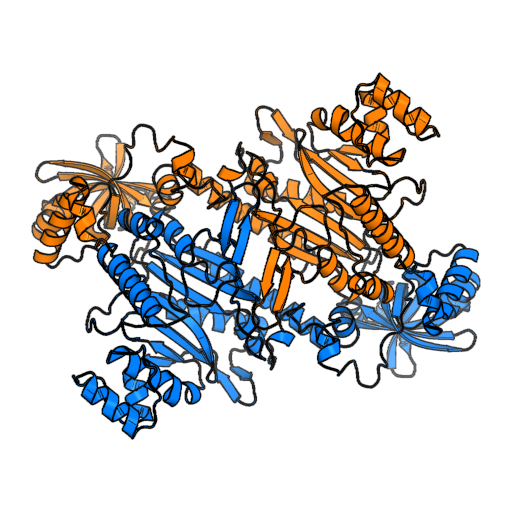3821 O O . ASP A 1 468 ? -15.125 -4.449 0.48 1 98.25 468 ASP A O 1
ATOM 3825 N N . ARG A 1 469 ? -14.461 -5.734 -1.248 1 97.5 469 ARG A N 1
ATOM 3826 C CA . ARG A 1 469 ? -15.641 -6.59 -1.134 1 97.5 469 ARG A CA 1
ATOM 3827 C C . ARG A 1 469 ? -15.633 -7.359 0.184 1 97.5 469 ARG A C 1
ATOM 3829 O O . ARG A 1 469 ? -16.688 -7.57 0.79 1 97.5 469 ARG A O 1
ATOM 3836 N N . LEU A 1 470 ? -14.492 -7.844 0.538 1 98.5 470 LEU A N 1
ATOM 3837 C CA . LEU A 1 470 ? -14.383 -8.547 1.812 1 98.5 470 LEU A CA 1
ATOM 3838 C C . LEU A 1 470 ? -14.773 -7.633 2.971 1 98.5 470 LEU A C 1
ATOM 3840 O O . LEU A 1 470 ? -15.469 -8.062 3.895 1 98.5 470 LEU A O 1
ATOM 3844 N N . VAL A 1 471 ? -14.328 -6.375 2.971 1 98.44 471 VAL A N 1
ATOM 3845 C CA . VAL A 1 471 ? -14.68 -5.41 4.004 1 98.44 471 VAL A CA 1
ATOM 3846 C C . VAL A 1 471 ? -16.188 -5.176 4.004 1 98.44 471 VAL A C 1
ATOM 3848 O O . VAL A 1 471 ? -16.812 -5.09 5.062 1 98.44 471 VAL A O 1
ATOM 3851 N N . MET A 1 472 ? -16.797 -5.039 2.803 1 98.06 472 MET A N 1
ATOM 3852 C CA . MET A 1 472 ? -18.25 -4.918 2.723 1 98.06 472 MET A CA 1
ATOM 3853 C C . MET A 1 472 ? -18.922 -6.074 3.445 1 98.06 472 MET A C 1
ATOM 3855 O O . MET A 1 472 ? -19.828 -5.859 4.266 1 98.06 472 MET A O 1
ATOM 3859 N N . LEU A 1 473 ? -18.453 -7.254 3.131 1 98.12 473 LEU A N 1
ATOM 3860 C CA . LEU A 1 473 ? -19.016 -8.477 3.691 1 98.12 473 LEU A CA 1
ATOM 3861 C C . LEU A 1 473 ? -18.922 -8.477 5.211 1 98.12 473 LEU A C 1
ATOM 3863 O O . LEU A 1 473 ? -19.906 -8.758 5.906 1 98.12 473 LEU A O 1
ATOM 3867 N N . LEU A 1 474 ? -17.797 -8.148 5.77 1 98.19 474 LEU A N 1
ATOM 3868 C CA . LEU A 1 474 ? -17.5 -8.289 7.191 1 98.19 474 LEU A CA 1
ATOM 3869 C C . LEU A 1 474 ? -18.094 -7.129 7.984 1 98.19 474 LEU A C 1
ATOM 3871 O O . LEU A 1 474 ? -18.234 -7.211 9.211 1 98.19 474 LEU A O 1
ATOM 3875 N N . THR A 1 475 ? -18.422 -5.973 7.32 1 97.44 475 THR A N 1
ATOM 3876 C CA . THR A 1 475 ? -18.969 -4.812 8.016 1 97.44 475 THR A CA 1
ATOM 3877 C C . THR A 1 475 ? -20.453 -4.66 7.727 1 97.44 475 THR A C 1
ATOM 3879 O O . THR A 1 475 ? -21.125 -3.801 8.312 1 97.44 475 THR A O 1
ATOM 3882 N N . GLY A 1 476 ? -20.984 -5.426 6.77 1 96.06 476 GLY A N 1
ATOM 3883 C CA . GLY A 1 476 ? -22.391 -5.336 6.398 1 96.06 476 GLY A CA 1
ATOM 3884 C C . GLY A 1 476 ? -22.688 -4.145 5.508 1 96.06 476 GLY A C 1
ATOM 3885 O O . GLY A 1 476 ? -23.844 -3.707 5.418 1 96.06 476 GLY A O 1
ATOM 3886 N N . ALA A 1 477 ? -21.688 -3.619 4.836 1 95.56 477 ALA A N 1
ATOM 3887 C CA . ALA A 1 477 ? -21.875 -2.436 4.004 1 95.56 477 ALA A CA 1
ATOM 3888 C C . ALA A 1 477 ? -22.516 -2.803 2.664 1 95.56 477 ALA A C 1
ATOM 3890 O O . ALA A 1 477 ? -22.062 -3.73 1.989 1 95.56 477 ALA A O 1
ATOM 3891 N N . PRO A 1 478 ? -23.516 -2.104 2.191 1 93.5 478 PRO A N 1
ATOM 3892 C CA . PRO A 1 478 ? -24.234 -2.457 0.962 1 93.5 478 PRO A CA 1
ATOM 3893 C C . PRO A 1 478 ? -23.5 -1.988 -0.298 1 93.5 478 PRO A C 1
ATOM 3895 O O . PRO A 1 478 ? -23.75 -2.508 -1.388 1 93.5 478 PRO A O 1
ATOM 3898 N N . SER A 1 479 ? -22.656 -0.985 -0.17 1 94.88 479 SER A N 1
ATOM 3899 C CA . SER A 1 479 ? -21.984 -0.395 -1.323 1 94.88 479 SER A CA 1
ATOM 3900 C C . SER A 1 479 ? -20.484 -0.302 -1.1 1 94.88 479 SER A C 1
ATOM 3902 O O . SER A 1 479 ? -20.031 -0.06 0.021 1 94.88 479 SER A O 1
ATOM 3904 N N . ILE A 1 480 ? -19.797 -0.482 -2.232 1 96.38 480 ILE A N 1
ATOM 3905 C CA . ILE A 1 480 ? -18.344 -0.394 -2.162 1 96.38 480 ILE A CA 1
ATOM 3906 C C . ILE A 1 480 ? -17.938 1.014 -1.735 1 96.38 480 ILE A C 1
ATOM 3908 O O . ILE A 1 480 ? -16.875 1.201 -1.132 1 96.38 480 ILE A O 1
ATOM 3912 N N . ARG A 1 481 ? -18.703 2.072 -1.934 1 95.06 481 ARG A N 1
ATOM 3913 C CA . ARG A 1 481 ? -18.406 3.459 -1.59 1 95.06 481 ARG A CA 1
ATOM 3914 C C . ARG A 1 481 ? -18.5 3.682 -0.084 1 95.06 481 ARG A C 1
ATOM 3916 O O . ARG A 1 481 ? -18.031 4.699 0.429 1 95.06 481 ARG A O 1
ATOM 3923 N N . ASP A 1 482 ? -19.062 2.732 0.61 1 96.5 482 ASP A N 1
ATOM 3924 C CA . ASP A 1 482 ? -19.188 2.828 2.062 1 96.5 482 ASP A CA 1
ATOM 3925 C C . ASP A 1 482 ? -17.922 2.307 2.75 1 96.5 482 ASP A C 1
ATOM 3927 O O . ASP A 1 482 ? -17.75 2.492 3.955 1 96.5 482 ASP A O 1
ATOM 3931 N N . VAL A 1 483 ? -17.031 1.655 1.957 1 97.75 483 VAL A N 1
ATOM 3932 C CA . VAL A 1 483 ? -15.859 1.065 2.592 1 97.75 483 VAL A CA 1
ATOM 3933 C C . VAL A 1 483 ? -14.586 1.607 1.938 1 97.75 483 VAL A C 1
ATOM 3935 O O . VAL A 1 483 ? -13.5 1.074 2.15 1 97.75 483 VAL A O 1
ATOM 3938 N N . ILE A 1 484 ? -14.688 2.533 1.082 1 97.62 484 ILE A N 1
ATOM 3939 C CA . ILE A 1 484 ? -13.594 3.307 0.513 1 97.62 484 ILE A CA 1
ATOM 3940 C C . ILE A 1 484 ? -13.688 4.758 0.972 1 97.62 484 ILE A C 1
ATOM 3942 O O . ILE A 1 484 ? -14.711 5.414 0.76 1 97.62 484 ILE A O 1
ATOM 3946 N N . LEU A 1 485 ? -12.68 5.305 1.602 1 97.75 485 LEU A N 1
ATOM 3947 C CA . LEU A 1 485 ? -12.719 6.629 2.211 1 97.75 485 LEU A CA 1
ATOM 3948 C C . LEU A 1 485 ? -13.047 7.695 1.171 1 97.75 485 LEU A C 1
ATOM 3950 O O . LEU A 1 485 ? -13.867 8.578 1.422 1 97.75 485 LEU A O 1
ATOM 3954 N N . PHE A 1 486 ? -12.414 7.609 -0.003 1 96.19 486 PHE A N 1
ATOM 3955 C CA . PHE A 1 486 ? -12.578 8.617 -1.042 1 96.19 486 PHE A CA 1
ATOM 3956 C C . PHE A 1 486 ? -12.844 7.969 -2.393 1 96.19 486 PHE A C 1
ATOM 3958 O O . PHE A 1 486 ? -11.984 7.973 -3.271 1 96.19 486 PHE A O 1
ATOM 3965 N N . PRO A 1 487 ? -14.039 7.496 -2.65 1 94 487 PRO A N 1
ATOM 3966 C CA . PRO A 1 487 ? -14.367 6.852 -3.924 1 94 487 PRO A CA 1
ATOM 3967 C C . PRO A 1 487 ? -14.406 7.832 -5.09 1 94 487 PRO A C 1
ATOM 3969 O O . PRO A 1 487 ? -14.578 9.039 -4.883 1 94 487 PRO A O 1
ATOM 3972 N N . GLN A 1 488 ? -14.188 7.367 -6.234 1 89.12 488 GLN A N 1
ATOM 3973 C CA . GLN A 1 488 ? -14.312 8.195 -7.43 1 89.12 488 GLN A CA 1
ATOM 3974 C C . GLN A 1 488 ? -15.773 8.586 -7.672 1 89.12 488 GLN A C 1
ATOM 3976 O O . GLN A 1 488 ? -16.672 7.746 -7.609 1 89.12 488 GLN A O 1
ATOM 3981 N N . MET A 1 489 ? -15.953 9.828 -7.855 1 87.06 489 MET A N 1
ATOM 3982 C CA . MET A 1 489 ? -17.297 10.352 -8.055 1 87.06 489 MET A CA 1
ATOM 3983 C C . MET A 1 489 ? -17.438 10.992 -9.43 1 87.06 489 MET A C 1
ATOM 3985 O O . MET A 1 489 ? -16.469 11.508 -9.977 1 87.06 489 MET A O 1
ATOM 3989 N N . LYS A 1 490 ? -18.672 10.961 -9.961 1 84 490 LYS A N 1
ATOM 3990 C CA . LYS A 1 490 ? -18.969 11.719 -11.172 1 84 490 LYS A CA 1
ATOM 3991 C C . LYS A 1 490 ? -18.891 13.219 -10.914 1 84 490 LYS A C 1
ATOM 3993 O O . LYS A 1 490 ? -19.359 13.703 -9.875 1 84 490 LYS A O 1
ATOM 3998 N N . PRO A 1 491 ? -18.125 13.938 -11.812 1 80.75 491 PRO A N 1
ATOM 3999 C CA . PRO A 1 491 ? -18.062 15.383 -11.609 1 80.75 491 PRO A CA 1
ATOM 4000 C C . PRO A 1 491 ? -19.438 16.031 -11.562 1 80.75 491 PRO A C 1
ATOM 4002 O O . PRO A 1 491 ? -20.359 15.594 -12.266 1 80.75 491 PRO A O 1
ATOM 4005 N N . ARG A 1 492 ? -19.547 17.094 -10.688 1 74.88 492 ARG A N 1
ATOM 4006 C CA . ARG A 1 492 ? -20.812 17.812 -10.609 1 74.88 492 ARG A CA 1
ATOM 4007 C C . ARG A 1 492 ? -20.938 18.828 -11.75 1 74.88 492 ARG A C 1
ATOM 4009 O O . ARG A 1 492 ? -19.938 19.438 -12.156 1 74.88 492 ARG A O 1
ATOM 4016 N N . ASP A 1 493 ? -22.047 18.703 -12.648 1 57.88 493 ASP A N 1
ATOM 4017 C CA . ASP A 1 493 ? -22.328 19.703 -13.664 1 57.88 493 ASP A CA 1
ATOM 4018 C C . ASP A 1 493 ? -22.297 21.109 -13.078 1 57.88 493 ASP A C 1
ATOM 4020 O O . ASP A 1 493 ? -22.672 21.312 -11.922 1 57.88 493 ASP A O 1
ATOM 4024 N N . MET B 1 1 ? 2.545 -14.047 -36.281 1 68.25 1 MET B N 1
ATOM 4025 C CA . MET B 1 1 ? 3.369 -14 -35.062 1 68.25 1 MET B CA 1
ATOM 4026 C C . MET B 1 1 ? 4.254 -15.234 -34.969 1 68.25 1 MET B C 1
ATOM 4028 O O . MET B 1 1 ? 3.824 -16.344 -35.312 1 68.25 1 MET B O 1
ATOM 4032 N N . GLU B 1 2 ? 5.531 -15.008 -34.688 1 80.25 2 GLU B N 1
ATOM 4033 C CA . GLU B 1 2 ? 6.453 -16.125 -34.531 1 80.25 2 GLU B CA 1
ATOM 4034 C C . GLU B 1 2 ? 6.023 -17.016 -33.375 1 80.25 2 GLU B C 1
ATOM 4036 O O . GLU B 1 2 ? 5.688 -16.531 -32.281 1 80.25 2 GLU B O 1
ATOM 4041 N N . LYS B 1 3 ? 5.879 -18.266 -33.656 1 83.5 3 LYS B N 1
ATOM 4042 C CA . LYS B 1 3 ? 5.508 -19.219 -32.625 1 83.5 3 LYS B CA 1
ATOM 4043 C C . LYS B 1 3 ? 6.68 -19.5 -31.672 1 83.5 3 LYS B C 1
ATOM 4045 O O . LYS B 1 3 ? 7.828 -19.203 -32 1 83.5 3 LYS B O 1
ATOM 4050 N N . TYR B 1 4 ? 6.398 -19.969 -30.516 1 86.25 4 TYR B N 1
ATOM 4051 C CA . TYR B 1 4 ? 7.391 -20.156 -29.469 1 86.25 4 TYR B CA 1
ATOM 4052 C C . TYR B 1 4 ? 8.562 -20.984 -29.969 1 86.25 4 TYR B C 1
ATOM 4054 O O . TYR B 1 4 ? 9.719 -20.594 -29.812 1 86.25 4 TYR B O 1
ATOM 4062 N N . PHE B 1 5 ? 8.312 -22.031 -30.703 1 85.5 5 PHE B N 1
ATOM 4063 C CA . PHE B 1 5 ? 9.352 -22.984 -31.094 1 85.5 5 PHE B CA 1
ATOM 4064 C C . PHE B 1 5 ? 10.086 -22.5 -32.344 1 85.5 5 PHE B C 1
ATOM 4066 O O . PHE B 1 5 ? 11.156 -23.016 -32.656 1 85.5 5 PHE B O 1
ATOM 4073 N N . ASP B 1 6 ? 9.508 -21.484 -33 1 81.75 6 ASP B N 1
ATOM 4074 C CA . ASP B 1 6 ? 10.234 -20.859 -34.094 1 81.75 6 ASP B CA 1
ATOM 4075 C C . ASP B 1 6 ? 11.422 -20.047 -33.562 1 81.75 6 ASP B C 1
ATOM 4077 O O . ASP B 1 6 ? 12.469 -19.984 -34.219 1 81.75 6 ASP B O 1
ATOM 4081 N N . ARG B 1 7 ? 11.164 -19.5 -32.406 1 76.94 7 ARG B N 1
ATOM 4082 C CA . ARG B 1 7 ? 12.234 -18.75 -31.781 1 76.94 7 ARG B CA 1
ATOM 4083 C C . ARG B 1 7 ? 13.344 -19.672 -31.281 1 76.94 7 ARG B C 1
ATOM 4085 O O . ARG B 1 7 ? 14.508 -19.266 -31.203 1 76.94 7 ARG B O 1
ATOM 4092 N N . LEU B 1 8 ? 12.969 -20.875 -31 1 75.88 8 LEU B N 1
ATOM 4093 C CA . LEU B 1 8 ? 13.875 -21.891 -30.469 1 75.88 8 LEU B CA 1
ATOM 4094 C C . LEU B 1 8 ? 14.961 -22.234 -31.469 1 75.88 8 LEU B C 1
ATOM 4096 O O . LEU B 1 8 ? 16.094 -22.516 -31.094 1 75.88 8 LEU B O 1
ATOM 4100 N N . GLU B 1 9 ? 14.633 -22.156 -32.625 1 74.44 9 GLU B N 1
ATOM 4101 C CA . GLU B 1 9 ? 15.594 -22.5 -33.656 1 74.44 9 GLU B CA 1
ATOM 4102 C C . GLU B 1 9 ? 16.781 -21.547 -33.656 1 74.44 9 GLU B C 1
ATOM 4104 O O . GLU B 1 9 ? 17.875 -21.906 -34.094 1 74.44 9 GLU B O 1
ATOM 4109 N N . LYS B 1 10 ? 16.547 -20.516 -33.094 1 78.81 10 LYS B N 1
ATOM 4110 C CA . LYS B 1 10 ? 17.578 -19.484 -33.125 1 78.81 10 LYS B CA 1
ATOM 4111 C C . LYS B 1 10 ? 18.469 -19.562 -31.891 1 78.81 10 LYS B C 1
ATOM 4113 O O . LYS B 1 10 ? 19.5 -18.875 -31.812 1 78.81 10 LYS B O 1
ATOM 4118 N N . GLU B 1 11 ? 18.062 -20.453 -30.969 1 86.94 11 GLU B N 1
ATOM 4119 C CA . GLU B 1 11 ? 18.812 -20.594 -29.719 1 86.94 11 GLU B CA 1
ATOM 4120 C C . GLU B 1 11 ? 19.141 -22.047 -29.438 1 86.94 11 GLU B C 1
ATOM 4122 O O . GLU B 1 11 ? 18.438 -22.719 -28.672 1 86.94 11 GLU B O 1
ATOM 4127 N N . PRO B 1 12 ? 20.312 -22.453 -29.844 1 86.75 12 PRO B N 1
ATOM 4128 C CA . PRO B 1 12 ? 20.656 -23.875 -29.781 1 86.75 12 PRO B CA 1
ATOM 4129 C C . PRO B 1 12 ? 20.609 -24.438 -28.359 1 86.75 12 PRO B C 1
ATOM 4131 O O . PRO B 1 12 ? 20.188 -25.578 -28.156 1 86.75 12 PRO B O 1
ATOM 4134 N N . LEU B 1 13 ? 21.016 -23.703 -27.438 1 87.62 13 LEU B N 1
ATOM 4135 C CA . LEU B 1 13 ? 21.016 -24.188 -26.062 1 87.62 13 LEU B CA 1
ATOM 4136 C C . LEU B 1 13 ? 19.594 -24.422 -25.562 1 87.62 13 LEU B C 1
ATOM 4138 O O . LEU B 1 13 ? 19.344 -25.359 -24.812 1 87.62 13 LEU B O 1
ATOM 4142 N N . ILE B 1 14 ? 18.719 -23.609 -25.953 1 91.69 14 ILE B N 1
ATOM 4143 C CA . ILE B 1 14 ? 17.312 -23.766 -25.594 1 91.69 14 ILE B CA 1
ATOM 4144 C C . ILE B 1 14 ? 16.75 -25.016 -26.25 1 91.69 14 ILE B C 1
ATOM 4146 O O . ILE B 1 14 ? 16.016 -25.781 -25.625 1 91.69 14 ILE B O 1
ATOM 4150 N N . ALA B 1 15 ? 17.156 -25.172 -27.484 1 91.38 15 ALA B N 1
ATOM 4151 C CA . ALA B 1 15 ? 16.703 -26.344 -28.219 1 91.38 15 ALA B CA 1
ATOM 4152 C C . ALA B 1 15 ? 17.156 -27.641 -27.547 1 91.38 15 ALA B C 1
ATOM 4154 O O . ALA B 1 15 ? 16.406 -28.609 -27.484 1 91.38 15 ALA B O 1
ATOM 4155 N N . GLU B 1 16 ? 18.359 -27.594 -27.109 1 91.88 16 GLU B N 1
ATOM 4156 C CA . GLU B 1 16 ? 18.906 -28.766 -26.422 1 91.88 16 GLU B CA 1
ATOM 4157 C C . GLU B 1 16 ? 18.094 -29.078 -25.156 1 91.88 16 GLU B C 1
ATOM 4159 O O . GLU B 1 16 ? 17.844 -30.234 -24.844 1 91.88 16 GLU B O 1
ATOM 4164 N N . ARG B 1 17 ? 17.75 -28.062 -24.438 1 94.38 17 ARG B N 1
ATOM 4165 C CA . ARG B 1 17 ? 16.969 -28.25 -23.219 1 94.38 17 ARG B CA 1
ATOM 4166 C C . ARG B 1 17 ? 15.602 -28.844 -23.547 1 94.38 17 ARG B C 1
ATOM 4168 O O . ARG B 1 17 ? 15.094 -29.688 -22.797 1 94.38 17 ARG B O 1
ATOM 4175 N N . TRP B 1 18 ? 15 -28.422 -24.625 1 95.25 18 TRP B N 1
ATOM 4176 C CA . TRP B 1 18 ? 13.68 -28.938 -24.984 1 95.25 18 TRP B CA 1
ATOM 4177 C C . TRP B 1 18 ? 13.758 -30.391 -25.438 1 95.25 18 TRP B C 1
ATOM 4179 O O . TRP B 1 18 ? 12.82 -31.156 -25.234 1 95.25 18 TRP B O 1
ATOM 4189 N N . LYS B 1 19 ? 14.906 -30.75 -26.016 1 94.25 19 LYS B N 1
ATOM 4190 C CA . LYS B 1 19 ? 15.102 -32.156 -26.328 1 94.25 19 LYS B CA 1
ATOM 4191 C C . LYS B 1 19 ? 15.117 -33.031 -25.062 1 94.25 19 LYS B C 1
ATOM 4193 O O . LYS B 1 19 ? 14.531 -34.094 -25.016 1 94.25 19 LYS B O 1
ATOM 4198 N N . LYS B 1 20 ? 15.812 -32.5 -24.094 1 95.31 20 LYS B N 1
ATOM 4199 C CA . LYS B 1 20 ? 15.836 -33.188 -22.812 1 95.31 20 LYS B CA 1
ATOM 4200 C C . LYS B 1 20 ? 14.438 -33.25 -22.203 1 95.31 20 LYS B C 1
ATOM 4202 O O . LYS B 1 20 ? 14.07 -34.25 -21.578 1 95.31 20 LYS B O 1
ATOM 4207 N N . ILE B 1 21 ? 13.688 -32.188 -22.328 1 96.75 21 ILE B N 1
ATOM 4208 C CA . ILE B 1 21 ? 12.328 -32.125 -21.812 1 96.75 21 ILE B CA 1
ATOM 4209 C C . ILE B 1 21 ? 11.477 -33.219 -22.484 1 96.75 21 ILE B C 1
ATOM 4211 O O . ILE B 1 21 ? 10.742 -33.938 -21.812 1 96.75 21 ILE B O 1
ATOM 4215 N N . GLU B 1 22 ? 11.633 -33.406 -23.781 1 96.06 22 GLU B N 1
ATOM 4216 C CA . GLU B 1 22 ? 10.914 -34.438 -24.5 1 96.06 22 GLU B CA 1
ATOM 4217 C C . GLU B 1 22 ? 11.32 -35.844 -24.016 1 96.06 22 GLU B C 1
ATOM 4219 O O . GLU B 1 22 ? 10.477 -36.719 -23.891 1 96.06 22 GLU B O 1
ATOM 4224 N N . GLU B 1 23 ? 12.602 -35.969 -23.828 1 96.44 23 GLU B N 1
ATOM 4225 C CA . GLU B 1 23 ? 13.109 -37.25 -23.344 1 96.44 23 GLU B CA 1
ATOM 4226 C C . GLU B 1 23 ? 12.539 -37.562 -21.953 1 96.44 23 GLU B C 1
ATOM 4228 O O . GLU B 1 23 ? 12.133 -38.688 -21.703 1 96.44 23 GLU B O 1
ATOM 4233 N N . LEU B 1 24 ? 12.531 -36.594 -21.078 1 97.31 24 LEU B N 1
ATOM 4234 C CA . LEU B 1 24 ? 11.945 -36.781 -19.766 1 97.31 24 LEU B CA 1
ATOM 4235 C C . LEU B 1 24 ? 10.484 -37.219 -19.859 1 97.31 24 LEU B C 1
ATOM 4237 O O . LEU B 1 24 ? 10.055 -38.125 -19.172 1 97.31 24 LEU B O 1
ATOM 4241 N N . GLU B 1 25 ? 9.773 -36.531 -20.719 1 96.31 25 GLU B N 1
ATOM 4242 C CA . GLU B 1 25 ? 8.367 -36.875 -20.922 1 96.31 25 GLU B CA 1
ATOM 4243 C C . GLU B 1 25 ? 8.18 -38.281 -21.422 1 96.31 25 GLU B C 1
ATOM 4245 O O . GLU B 1 25 ? 7.219 -38.969 -21.047 1 96.31 25 GLU B O 1
ATOM 4250 N N . SER B 1 26 ? 9.078 -38.719 -22.234 1 96.12 26 SER B N 1
ATOM 4251 C CA . SER B 1 26 ? 9.016 -40.094 -22.75 1 96.12 26 SER B CA 1
ATOM 4252 C C . SER B 1 26 ? 9.211 -41.125 -21.641 1 96.12 26 SER B C 1
ATOM 4254 O O . SER B 1 26 ? 8.742 -42.25 -21.75 1 96.12 26 SER B O 1
ATOM 4256 N N . TYR B 1 27 ? 9.93 -40.688 -20.562 1 95.25 27 TYR B N 1
ATOM 4257 C CA . TYR B 1 27 ? 10.125 -41.562 -19.391 1 95.25 27 TYR B CA 1
ATOM 4258 C C . TYR B 1 27 ? 8.953 -41.438 -18.422 1 95.25 27 TYR B C 1
ATOM 4260 O O . TYR B 1 27 ? 8.945 -42.094 -17.375 1 95.25 27 TYR B O 1
ATOM 4268 N N . GLY B 1 28 ? 7.965 -40.625 -18.781 1 94 28 GLY B N 1
ATOM 4269 C CA . GLY B 1 28 ? 6.824 -40.406 -17.906 1 94 28 GLY B CA 1
ATOM 4270 C C . GLY B 1 28 ? 7.102 -39.375 -16.812 1 94 28 GLY B C 1
ATOM 4271 O O . GLY B 1 28 ? 6.344 -39.281 -15.852 1 94 28 GLY B O 1
ATOM 4272 N N . ILE B 1 29 ? 8.211 -38.688 -16.922 1 95.62 29 ILE B N 1
ATOM 4273 C CA . ILE B 1 29 ? 8.578 -37.656 -15.953 1 95.62 29 ILE B CA 1
ATOM 4274 C C . ILE B 1 29 ? 8.094 -36.281 -16.438 1 95.62 29 ILE B C 1
ATOM 4276 O O . ILE B 1 29 ? 8.32 -35.906 -17.594 1 95.62 29 ILE B O 1
ATOM 4280 N N . LYS B 1 30 ? 7.406 -35.562 -15.602 1 95.44 30 LYS B N 1
ATOM 4281 C CA . LYS B 1 30 ? 6.918 -34.25 -15.945 1 95.44 30 LYS B CA 1
ATOM 4282 C C . LYS B 1 30 ? 7.992 -33.188 -15.719 1 95.44 30 LYS B C 1
ATOM 4284 O O . LYS B 1 30 ? 8.375 -32.906 -14.578 1 95.44 30 LYS B O 1
ATOM 4289 N N . PRO B 1 31 ? 8.391 -32.531 -16.75 1 97.56 31 PRO B N 1
ATOM 4290 C CA . PRO B 1 31 ? 9.438 -31.516 -16.578 1 97.56 31 PRO B CA 1
ATOM 4291 C C . PRO B 1 31 ? 8.969 -30.281 -15.812 1 97.56 31 PRO B C 1
ATOM 4293 O O . PRO B 1 31 ? 9.773 -29.594 -15.195 1 97.56 31 PRO B O 1
ATOM 4296 N N . PHE B 1 32 ? 7.734 -29.984 -15.953 1 97.94 32 PHE B N 1
ATOM 4297 C CA . PHE B 1 32 ? 7.074 -28.938 -15.188 1 97.94 32 PHE B CA 1
ATOM 4298 C C . PHE B 1 32 ? 6.074 -29.531 -14.203 1 97.94 32 PHE B C 1
ATOM 4300 O O . PHE B 1 32 ? 4.875 -29.594 -14.484 1 97.94 32 PHE B O 1
ATOM 4307 N N . GLY B 1 33 ? 6.621 -29.859 -13.078 1 93.81 33 GLY B N 1
ATOM 4308 C CA . GLY B 1 33 ? 5.996 -30.781 -12.141 1 93.81 33 GLY B CA 1
ATOM 4309 C C . GLY B 1 33 ? 4.875 -30.141 -11.344 1 93.81 33 GLY B C 1
ATOM 4310 O O . GLY B 1 33 ? 4.367 -29.078 -11.711 1 93.81 33 GLY B O 1
ATOM 4311 N N . LYS B 1 34 ? 4.414 -30.875 -10.344 1 95.38 34 LYS B N 1
ATOM 4312 C CA . LYS B 1 34 ? 3.289 -30.5 -9.492 1 95.38 34 LYS B CA 1
ATOM 4313 C C . LYS B 1 34 ? 3.758 -30.141 -8.086 1 95.38 34 LYS B C 1
ATOM 4315 O O . LYS B 1 34 ? 4.961 -30.078 -7.82 1 95.38 34 LYS B O 1
ATOM 4320 N N . LYS B 1 35 ? 2.799 -29.828 -7.223 1 97.62 35 LYS B N 1
ATOM 4321 C CA . LYS B 1 35 ? 3.051 -29.453 -5.836 1 97.62 35 LYS B CA 1
ATOM 4322 C C . LYS B 1 35 ? 4.031 -30.422 -5.176 1 97.62 35 LYS B C 1
ATOM 4324 O O . LYS B 1 35 ? 4.004 -31.625 -5.445 1 97.62 35 LYS B O 1
ATOM 4329 N N . TYR B 1 36 ? 4.898 -29.891 -4.359 1 98.25 36 TYR B N 1
ATOM 4330 C CA . TYR B 1 36 ? 5.852 -30.672 -3.586 1 98.25 36 TYR B CA 1
ATOM 4331 C C . TYR B 1 36 ? 5.758 -30.344 -2.102 1 98.25 36 TYR B C 1
ATOM 4333 O O . TYR B 1 36 ? 5.625 -29.172 -1.731 1 98.25 36 TYR B O 1
ATOM 4341 N N . ASP B 1 37 ? 5.793 -31.375 -1.275 1 97.56 37 ASP B N 1
ATOM 4342 C CA . ASP B 1 37 ? 5.672 -31.188 0.168 1 97.56 37 ASP B CA 1
ATOM 4343 C C . ASP B 1 37 ? 7.02 -30.812 0.786 1 97.56 37 ASP B C 1
ATOM 4345 O O . ASP B 1 37 ? 7.609 -31.609 1.524 1 97.56 37 ASP B O 1
ATOM 4349 N N . LYS B 1 38 ? 7.496 -29.641 0.54 1 98.06 38 LYS B N 1
ATOM 4350 C CA . LYS B 1 38 ? 8.711 -29.141 1.182 1 98.06 38 LYS B CA 1
ATOM 4351 C C . LYS B 1 38 ? 8.484 -28.906 2.674 1 98.06 38 LYS B C 1
ATOM 4353 O O . LYS B 1 38 ? 7.68 -28.062 3.066 1 98.06 38 LYS B O 1
ATOM 4358 N N . GLN B 1 39 ? 9.211 -29.562 3.52 1 97.88 39 GLN B N 1
ATOM 4359 C CA . GLN B 1 39 ? 8.914 -29.578 4.949 1 97.88 39 GLN B CA 1
ATOM 4360 C C . GLN B 1 39 ? 9.859 -28.656 5.711 1 97.88 39 GLN B C 1
ATOM 4362 O O . GLN B 1 39 ? 9.523 -28.188 6.801 1 97.88 39 GLN B O 1
ATOM 4367 N N . ILE B 1 40 ? 11.039 -28.438 5.172 1 98.06 40 ILE B N 1
ATOM 4368 C CA . ILE B 1 40 ? 12.039 -27.688 5.922 1 98.06 40 ILE B CA 1
ATOM 4369 C C . ILE B 1 40 ? 12.883 -26.844 4.961 1 98.06 40 ILE B C 1
ATOM 4371 O O . ILE B 1 40 ? 13.227 -27.297 3.869 1 98.06 40 ILE B O 1
ATOM 4375 N N . MET B 1 41 ? 13.117 -25.609 5.293 1 98.19 41 MET B N 1
ATOM 4376 C CA . MET B 1 41 ? 14 -24.734 4.535 1 98.19 41 MET B CA 1
ATOM 4377 C C . MET B 1 41 ? 15.453 -25.172 4.656 1 98.19 41 MET B C 1
ATOM 4379 O O . MET B 1 41 ? 15.859 -25.703 5.688 1 98.19 41 MET B O 1
ATOM 4383 N N . ILE B 1 42 ? 16.219 -24.875 3.639 1 98.44 42 ILE B N 1
ATOM 4384 C CA . ILE B 1 42 ? 17.609 -25.312 3.596 1 98.44 42 ILE B CA 1
ATOM 4385 C C . ILE B 1 42 ? 18.391 -24.656 4.727 1 98.44 42 ILE B C 1
ATOM 4387 O O . ILE B 1 42 ? 19.219 -25.297 5.387 1 98.44 42 ILE B O 1
ATOM 4391 N N . GLY B 1 43 ? 18.125 -23.328 4.973 1 97.75 43 GLY B N 1
ATOM 4392 C CA . GLY B 1 43 ? 18.797 -22.641 6.066 1 97.75 43 GLY B CA 1
ATOM 4393 C C . GLY B 1 43 ? 18.594 -23.328 7.406 1 97.75 43 GLY B C 1
ATOM 4394 O O . GLY B 1 43 ? 19.5 -23.312 8.25 1 97.75 43 GLY B O 1
ATOM 4395 N N . ASP B 1 44 ? 17.453 -23.906 7.672 1 98.12 44 ASP B N 1
ATOM 4396 C CA . ASP B 1 44 ? 17.172 -24.594 8.922 1 98.12 44 ASP B CA 1
ATOM 4397 C C . ASP B 1 44 ? 17.891 -25.938 8.984 1 98.12 44 ASP B C 1
ATOM 4399 O O . ASP B 1 44 ? 18.281 -26.391 10.062 1 98.12 44 ASP B O 1
ATOM 4403 N N . ILE B 1 45 ? 18.047 -26.594 7.875 1 98.5 45 ILE B N 1
ATOM 4404 C CA . ILE B 1 45 ? 18.781 -27.844 7.809 1 98.5 45 ILE B CA 1
ATOM 4405 C C . ILE B 1 45 ? 20.234 -27.625 8.227 1 98.5 45 ILE B C 1
ATOM 4407 O O . ILE B 1 45 ? 20.812 -28.453 8.938 1 98.5 45 ILE B O 1
ATOM 4411 N N . LEU B 1 46 ? 20.781 -26.5 7.812 1 98.19 46 LEU B N 1
ATOM 4412 C CA . LEU B 1 46 ? 22.188 -26.188 8.055 1 98.19 46 LEU B CA 1
ATOM 4413 C C . LEU B 1 46 ? 22.469 -26.031 9.547 1 98.19 46 LEU B C 1
ATOM 4415 O O . LEU B 1 46 ? 23.625 -26.062 9.969 1 98.19 46 LEU B O 1
ATOM 4419 N N . LYS B 1 47 ? 21.422 -25.875 10.32 1 98 47 LYS B N 1
ATOM 4420 C CA . LYS B 1 47 ? 21.578 -25.719 11.766 1 98 47 LYS B CA 1
ATOM 4421 C C . LYS B 1 47 ? 21.672 -27.078 12.453 1 98 47 LYS B C 1
ATOM 4423 O O . LYS B 1 47 ? 21.953 -27.172 13.648 1 98 47 LYS B O 1
ATOM 4428 N N . HIS B 1 48 ? 21.469 -28.203 11.719 1 98 48 HIS B N 1
ATOM 4429 C CA . HIS B 1 48 ? 21.469 -29.547 12.281 1 98 48 HIS B CA 1
ATOM 4430 C C . HIS B 1 48 ? 22.812 -30.234 12.062 1 98 48 HIS B C 1
ATOM 4432 O O . HIS B 1 48 ? 23.625 -29.781 11.258 1 98 48 HIS B O 1
ATOM 4438 N N . LYS B 1 49 ? 23.047 -31.375 12.844 1 96.88 49 LYS B N 1
ATOM 4439 C CA . LYS B 1 49 ? 24.266 -32.188 12.75 1 96.88 49 LYS B CA 1
ATOM 4440 C C . LYS B 1 49 ? 23.938 -33.594 12.289 1 96.88 49 LYS B C 1
ATOM 4442 O O . LYS B 1 49 ? 22.859 -34.125 12.586 1 96.88 49 LYS B O 1
ATOM 4447 N N . PRO B 1 50 ? 24.891 -34.219 11.555 1 97.12 50 PRO B N 1
ATOM 4448 C CA . PRO B 1 50 ? 24.656 -35.562 11.055 1 97.12 50 PRO B CA 1
ATOM 4449 C C . PRO B 1 50 ? 24.328 -36.562 12.164 1 97.12 50 PRO B C 1
ATOM 4451 O O . PRO B 1 50 ? 23.562 -37.5 11.953 1 97.12 50 PRO B O 1
ATOM 4454 N N . GLU B 1 51 ? 24.891 -36.375 13.305 1 96.62 51 GLU B N 1
ATOM 4455 C CA . GLU B 1 51 ? 24.734 -37.281 14.422 1 96.62 51 GLU B CA 1
ATOM 4456 C C . GLU B 1 51 ? 23.266 -37.375 14.867 1 96.62 51 GLU B C 1
ATOM 4458 O O . GLU B 1 51 ? 22.891 -38.344 15.555 1 96.62 51 GLU B O 1
ATOM 4463 N N . GLU B 1 52 ? 22.531 -36.375 14.453 1 96.69 52 GLU B N 1
ATOM 4464 C CA . GLU B 1 52 ? 21.109 -36.375 14.836 1 96.69 52 GLU B CA 1
ATOM 4465 C C . GLU B 1 52 ? 20.344 -37.438 14.062 1 96.69 52 GLU B C 1
ATOM 4467 O O . GLU B 1 52 ? 19.219 -37.781 14.43 1 96.69 52 GLU B O 1
ATOM 4472 N N . ASN B 1 53 ? 20.844 -38 13.016 1 96.5 53 ASN B N 1
ATOM 4473 C CA . ASN B 1 53 ? 20.25 -39.031 12.203 1 96.5 53 ASN B CA 1
ATOM 4474 C C . ASN B 1 53 ? 18.828 -38.688 11.797 1 96.5 53 ASN B C 1
ATOM 4476 O O . ASN B 1 53 ? 17.906 -39.5 11.961 1 96.5 53 ASN B O 1
ATOM 4480 N N . LEU B 1 54 ? 18.656 -37.469 11.375 1 97.5 54 LEU B N 1
ATOM 4481 C CA . LEU B 1 54 ? 17.344 -37 10.922 1 97.5 54 LEU B CA 1
ATOM 4482 C C . LEU B 1 54 ? 17.234 -37.094 9.406 1 97.5 54 LEU B C 1
ATOM 4484 O O . LEU B 1 54 ? 18.234 -37 8.688 1 97.5 54 LEU B O 1
ATOM 4488 N N . LYS B 1 55 ? 15.969 -37.312 8.953 1 98.12 55 LYS B N 1
ATOM 4489 C CA . LYS B 1 55 ? 15.641 -37.25 7.535 1 98.12 55 LYS B CA 1
ATOM 4490 C C . LYS B 1 55 ? 15.008 -35.906 7.176 1 98.12 55 LYS B C 1
ATOM 4492 O O . LYS B 1 55 ? 14.102 -35.438 7.867 1 98.12 55 LYS B O 1
ATOM 4497 N N . PHE B 1 56 ? 15.531 -35.344 6.176 1 98.56 56 PHE B N 1
ATOM 4498 C CA . PHE B 1 56 ? 15.047 -34.031 5.773 1 98.56 56 PHE B CA 1
ATOM 4499 C C . PHE B 1 56 ? 14.359 -34.094 4.418 1 98.56 56 PHE B C 1
ATOM 4501 O O . PHE B 1 56 ? 14.797 -34.844 3.533 1 98.56 56 PHE B O 1
ATOM 4508 N N . LYS B 1 57 ? 13.227 -33.469 4.203 1 98.69 57 LYS B N 1
ATOM 4509 C CA . LYS B 1 57 ? 12.508 -33.281 2.943 1 98.69 57 LYS B CA 1
ATOM 4510 C C . LYS B 1 57 ? 12.477 -31.797 2.543 1 98.69 57 LYS B C 1
ATOM 4512 O O . LYS B 1 57 ? 11.859 -30.969 3.227 1 98.69 57 LYS B O 1
ATOM 4517 N N . THR B 1 58 ? 13.164 -31.469 1.46 1 98.62 58 THR B N 1
ATOM 4518 C CA . THR B 1 58 ? 13.312 -30.078 1.074 1 98.62 58 THR B CA 1
ATOM 4519 C C . THR B 1 58 ? 13.359 -29.938 -0.445 1 98.62 58 THR B C 1
ATOM 4521 O O . THR B 1 58 ? 13.078 -30.891 -1.17 1 98.62 58 THR B O 1
ATOM 4524 N N . ALA B 1 59 ? 13.461 -28.688 -0.947 1 98.81 59 ALA B N 1
ATOM 4525 C CA . ALA B 1 59 ? 13.531 -28.375 -2.371 1 98.81 59 ALA B CA 1
ATOM 4526 C C . ALA B 1 59 ? 14.383 -27.125 -2.615 1 98.81 59 ALA B C 1
ATOM 4528 O O . ALA B 1 59 ? 14.516 -26.281 -1.729 1 98.81 59 ALA B O 1
ATOM 4529 N N . GLY B 1 60 ? 14.922 -27.031 -3.758 1 98.62 60 GLY B N 1
ATOM 4530 C CA . GLY B 1 60 ? 15.719 -25.859 -4.117 1 98.62 60 GLY B CA 1
ATOM 4531 C C . GLY B 1 60 ? 16.172 -25.875 -5.562 1 98.62 60 GLY B C 1
ATOM 4532 O O . GLY B 1 60 ? 15.914 -26.844 -6.293 1 98.62 60 GLY B O 1
ATOM 4533 N N . ARG B 1 61 ? 16.75 -24.812 -5.969 1 98.69 61 ARG B N 1
ATOM 4534 C CA . ARG B 1 61 ? 17.312 -24.672 -7.309 1 98.69 61 ARG B CA 1
ATOM 4535 C C . ARG B 1 61 ? 18.75 -25.172 -7.363 1 98.69 61 ARG B C 1
ATOM 4537 O O . ARG B 1 61 ? 19.562 -24.859 -6.477 1 98.69 61 ARG B O 1
ATOM 4544 N N . ILE B 1 62 ? 19.109 -25.922 -8.43 1 98.31 62 ILE B N 1
ATOM 4545 C CA . ILE B 1 62 ? 20.484 -26.391 -8.609 1 98.31 62 ILE B CA 1
ATOM 4546 C C . ILE B 1 62 ? 21.375 -25.234 -9.039 1 98.31 62 ILE B C 1
ATOM 4548 O O . ILE B 1 62 ? 21.172 -24.641 -10.094 1 98.31 62 ILE B O 1
ATOM 4552 N N . MET B 1 63 ? 22.391 -24.969 -8.242 1 97.25 63 MET B N 1
ATOM 4553 C CA . MET B 1 63 ? 23.281 -23.859 -8.531 1 97.25 63 MET B CA 1
ATOM 4554 C C . MET B 1 63 ? 24.609 -24.375 -9.094 1 97.25 63 MET B C 1
ATOM 4556 O O . MET B 1 63 ? 25.344 -23.625 -9.742 1 97.25 63 MET B O 1
ATOM 4560 N N . SER B 1 64 ? 24.953 -25.562 -8.797 1 96.94 64 SER B N 1
ATOM 4561 C CA . SER B 1 64 ? 26.094 -26.266 -9.383 1 96.94 64 SER B CA 1
ATOM 4562 C C . SER B 1 64 ? 25.844 -27.766 -9.461 1 96.94 64 SER B C 1
ATOM 4564 O O . SER B 1 64 ? 25.062 -28.312 -8.672 1 96.94 64 SER B O 1
ATOM 4566 N N . LEU B 1 65 ? 26.422 -28.375 -10.414 1 96.94 65 LEU B N 1
ATOM 4567 C CA . LEU B 1 65 ? 26.234 -29.797 -10.664 1 96.94 65 LEU B CA 1
ATOM 4568 C C . LEU B 1 65 ? 27.5 -30.406 -11.266 1 96.94 65 LEU B C 1
ATOM 4570 O O . LEU B 1 65 ? 28.016 -29.906 -12.273 1 96.94 65 LEU B O 1
ATOM 4574 N N . ARG B 1 66 ? 27.984 -31.375 -10.57 1 95.94 66 ARG B N 1
ATOM 4575 C CA . ARG B 1 66 ? 29.125 -32.094 -11.078 1 95.94 66 ARG B CA 1
ATOM 4576 C C . ARG B 1 66 ? 28.984 -33.594 -10.812 1 95.94 66 ARG B C 1
ATOM 4578 O O . ARG B 1 66 ? 28.359 -34 -9.836 1 95.94 66 ARG B O 1
ATOM 4585 N N . GLY B 1 67 ? 29.5 -34.344 -11.695 1 89.44 67 GLY B N 1
ATOM 4586 C CA . GLY B 1 67 ? 29.438 -35.781 -11.484 1 89.44 67 GLY B CA 1
ATOM 4587 C C . GLY B 1 67 ? 29.703 -36.594 -12.75 1 89.44 67 GLY B C 1
ATOM 4588 O O . GLY B 1 67 ? 29.703 -36.031 -13.852 1 89.44 67 GLY B O 1
ATOM 4589 N N . LYS B 1 68 ? 30.188 -37.75 -12.516 1 86.88 68 LYS B N 1
ATOM 4590 C CA . LYS B 1 68 ? 30.422 -38.719 -13.594 1 86.88 68 LYS B CA 1
ATOM 4591 C C . LYS B 1 68 ? 30.047 -40.125 -13.156 1 86.88 68 LYS B C 1
ATOM 4593 O O . LYS B 1 68 ? 30.125 -40.469 -11.977 1 86.88 68 LYS B O 1
ATOM 4598 N N . GLY B 1 69 ? 29.594 -40.812 -14.07 1 90.56 69 GLY B N 1
ATOM 4599 C CA . GLY B 1 69 ? 29.266 -42.219 -13.797 1 90.56 69 GLY B CA 1
ATOM 4600 C C . GLY B 1 69 ? 28.062 -42.375 -12.898 1 90.56 69 GLY B C 1
ATOM 4601 O O . GLY B 1 69 ? 26.953 -42 -13.258 1 90.56 69 GLY B O 1
ATOM 4602 N N . LYS B 1 70 ? 28.406 -42.875 -11.672 1 95.25 70 LYS B N 1
ATOM 4603 C CA . LYS B 1 70 ? 27.297 -43.25 -10.797 1 95.25 70 LYS B CA 1
ATOM 4604 C C . LYS B 1 70 ? 27.188 -42.312 -9.594 1 95.25 70 LYS B C 1
ATOM 4606 O O . LYS B 1 70 ? 26.422 -42.594 -8.664 1 95.25 70 LYS B O 1
ATOM 4611 N N . VAL B 1 71 ? 27.922 -41.188 -9.633 1 95.88 71 VAL B N 1
ATOM 4612 C CA . VAL B 1 71 ? 27.938 -40.281 -8.492 1 95.88 71 VAL B CA 1
ATOM 4613 C C . VAL B 1 71 ? 27.875 -38.844 -8.969 1 95.88 71 VAL B C 1
ATOM 4615 O O . VAL B 1 71 ? 28.641 -38.438 -9.859 1 95.88 71 VAL B O 1
ATOM 4618 N N . TYR B 1 72 ? 26.984 -38.094 -8.328 1 97.38 72 TYR B N 1
ATOM 4619 C CA . TYR B 1 72 ? 26.859 -36.656 -8.625 1 97.38 72 TYR B CA 1
ATOM 4620 C C . TYR B 1 72 ? 26.891 -35.844 -7.348 1 97.38 72 TYR B C 1
ATOM 4622 O O . TYR B 1 72 ? 26.438 -36.281 -6.297 1 97.38 72 TYR B O 1
ATOM 4630 N N . PHE B 1 73 ? 27.516 -34.656 -7.41 1 97.69 73 PHE B N 1
ATOM 4631 C CA . PHE B 1 73 ? 27.422 -33.594 -6.398 1 97.69 73 PHE B CA 1
ATOM 4632 C C . PHE B 1 73 ? 26.734 -32.375 -6.961 1 97.69 73 PHE B C 1
ATOM 4634 O O . PHE B 1 73 ? 26.922 -32.031 -8.133 1 97.69 73 PHE B O 1
ATOM 4641 N N . ALA B 1 74 ? 25.953 -31.781 -6.188 1 98.06 74 ALA B N 1
ATOM 4642 C CA . ALA B 1 74 ? 25.312 -30.531 -6.574 1 98.06 74 ALA B CA 1
ATOM 4643 C C . ALA B 1 74 ? 25.125 -29.609 -5.367 1 98.06 74 ALA B C 1
ATOM 4645 O O . ALA B 1 74 ? 25.172 -30.062 -4.223 1 98.06 74 ALA B O 1
ATOM 4646 N N . HIS B 1 75 ? 25.031 -28.359 -5.57 1 98.44 75 HIS B N 1
ATOM 4647 C CA . HIS B 1 75 ? 24.516 -27.422 -4.578 1 98.44 75 HIS B CA 1
ATOM 4648 C C . HIS B 1 75 ? 23.109 -26.969 -4.93 1 98.44 75 HIS B C 1
ATOM 4650 O O . HIS B 1 75 ? 22.828 -26.594 -6.074 1 98.44 75 HIS B O 1
ATOM 4656 N N . ILE B 1 76 ? 22.203 -27.047 -3.994 1 98.62 76 ILE B N 1
ATOM 4657 C CA . ILE B 1 76 ? 20.875 -26.484 -4.191 1 98.62 76 ILE B CA 1
ATOM 4658 C C . ILE B 1 76 ? 20.641 -25.328 -3.227 1 98.62 76 ILE B C 1
ATOM 4660 O O . ILE B 1 76 ? 21.219 -25.297 -2.135 1 98.62 76 ILE B O 1
ATOM 4664 N N . GLU B 1 77 ? 19.859 -24.391 -3.709 1 98.12 77 GLU B N 1
ATOM 4665 C CA . GLU B 1 77 ? 19.656 -23.156 -2.963 1 98.12 77 GLU B CA 1
ATOM 4666 C C . GLU B 1 77 ? 18.172 -22.797 -2.896 1 98.12 77 GLU B C 1
ATOM 4668 O O . GLU B 1 77 ? 17.438 -22.953 -3.875 1 98.12 77 GLU B O 1
ATOM 4673 N N . ASP B 1 78 ? 17.719 -22.469 -1.721 1 97.81 78 ASP B N 1
ATOM 4674 C CA . ASP B 1 78 ? 16.422 -21.812 -1.57 1 97.81 78 ASP B CA 1
ATOM 4675 C C . ASP B 1 78 ? 16.562 -20.438 -0.921 1 97.81 78 ASP B C 1
ATOM 4677 O O . ASP B 1 78 ? 17.656 -19.875 -0.882 1 97.81 78 ASP B O 1
ATOM 4681 N N . GLN B 1 79 ? 15.469 -19.812 -0.557 1 96.62 79 GLN B N 1
ATOM 4682 C CA . GLN B 1 79 ? 15.453 -18.453 -0.014 1 96.62 79 GLN B CA 1
ATOM 4683 C C . GLN B 1 79 ? 16.328 -18.359 1.233 1 96.62 79 GLN B C 1
ATOM 4685 O O . GLN B 1 79 ? 16.859 -17.281 1.534 1 96.62 79 GLN B O 1
ATOM 4690 N N . SER B 1 80 ? 16.625 -19.469 1.937 1 96.69 80 SER B N 1
ATOM 4691 C CA . SER B 1 80 ? 17.188 -19.422 3.283 1 96.69 80 SER B CA 1
ATOM 4692 C C . SER B 1 80 ? 18.656 -19.844 3.285 1 96.69 80 SER B C 1
ATOM 4694 O O . SER B 1 80 ? 19.359 -19.625 4.27 1 96.69 80 SER B O 1
ATOM 4696 N N . GLY B 1 81 ? 19.031 -20.5 2.186 1 97.06 81 GLY B N 1
ATOM 4697 C CA . GLY B 1 81 ? 20.422 -20.953 2.197 1 97.06 81 GLY B CA 1
ATOM 4698 C C . GLY B 1 81 ? 20.766 -21.875 1.05 1 97.06 81 GLY B C 1
ATOM 4699 O O . GLY B 1 81 ? 19.984 -22.016 0.104 1 97.06 81 GLY B O 1
ATOM 4700 N N . LYS B 1 82 ? 22 -22.406 1.088 1 98 82 LYS B N 1
ATOM 4701 C CA . LYS B 1 82 ? 22.562 -23.297 0.078 1 98 82 LYS B CA 1
ATOM 4702 C C . LYS B 1 82 ? 23.219 -24.516 0.724 1 98 82 LYS B C 1
ATOM 4704 O O . LYS B 1 82 ? 23.891 -24.391 1.751 1 98 82 LYS B O 1
ATOM 4709 N N . ILE B 1 83 ? 22.984 -25.703 0.116 1 98.56 83 ILE B N 1
ATOM 4710 C CA . ILE B 1 83 ? 23.562 -26.906 0.697 1 98.56 83 ILE B CA 1
ATOM 4711 C C . ILE B 1 83 ? 24.047 -27.844 -0.415 1 98.56 83 ILE B C 1
ATOM 4713 O O . ILE B 1 83 ? 23.469 -27.875 -1.503 1 98.56 83 ILE B O 1
ATOM 4717 N N . GLN B 1 84 ? 25.141 -28.531 -0.175 1 98.69 84 GLN B N 1
ATOM 4718 C CA . GLN B 1 84 ? 25.609 -29.562 -1.082 1 98.69 84 GLN B CA 1
ATOM 4719 C C . GLN B 1 84 ? 24.766 -30.828 -0.959 1 98.69 84 GLN B C 1
ATOM 4721 O O . GLN B 1 84 ? 24.391 -31.234 0.145 1 98.69 84 GLN B O 1
ATOM 4726 N N . ILE B 1 85 ? 24.5 -31.438 -2.072 1 98.62 85 ILE B N 1
ATOM 4727 C CA . ILE B 1 85 ? 23.812 -32.719 -2.059 1 98.62 85 ILE B CA 1
ATOM 4728 C C . ILE B 1 85 ? 24.656 -33.781 -2.762 1 98.62 85 ILE B C 1
ATOM 4730 O O . ILE B 1 85 ? 25.469 -33.469 -3.641 1 98.62 85 ILE B O 1
ATOM 4734 N N . TYR B 1 86 ? 24.547 -34.938 -2.299 1 97.94 86 TYR B N 1
ATOM 4735 C CA . TYR B 1 86 ? 25.266 -36.125 -2.807 1 97.94 86 TYR B CA 1
ATOM 4736 C C . TYR B 1 86 ? 24.297 -37.156 -3.352 1 97.94 86 TYR B C 1
ATOM 4738 O O . TYR B 1 86 ? 23.406 -37.625 -2.631 1 97.94 86 TYR B O 1
ATOM 4746 N N . ILE B 1 87 ? 24.484 -37.5 -4.652 1 97.88 87 ILE B N 1
ATOM 4747 C CA . ILE B 1 87 ? 23.578 -38.438 -5.328 1 97.88 87 ILE B CA 1
ATOM 4748 C C . ILE B 1 87 ? 24.359 -39.656 -5.832 1 97.88 87 ILE B C 1
ATOM 4750 O O . ILE B 1 87 ? 25.312 -39.5 -6.598 1 97.88 87 ILE B O 1
ATOM 4754 N N . LYS B 1 88 ? 23.906 -40.781 -5.402 1 96.75 88 LYS B N 1
ATOM 4755 C CA . LYS B 1 88 ? 24.531 -42.031 -5.816 1 96.75 88 LYS B CA 1
ATOM 4756 C C . LYS B 1 88 ? 23.516 -43 -6.414 1 96.75 88 LYS B C 1
ATOM 4758 O O . LYS B 1 88 ? 22.422 -43.188 -5.855 1 96.75 88 LYS B O 1
ATOM 4763 N N . LYS B 1 89 ? 23.891 -43.594 -7.484 1 96.69 89 LYS B N 1
ATOM 4764 C CA . LYS B 1 89 ? 22.984 -44.5 -8.211 1 96.69 89 LYS B CA 1
ATOM 4765 C C . LYS B 1 89 ? 22.484 -45.625 -7.312 1 96.69 89 LYS B C 1
ATOM 4767 O O . LYS B 1 89 ? 21.312 -45.969 -7.332 1 96.69 89 LYS B O 1
ATOM 4772 N N . ASP B 1 90 ? 23.328 -46.219 -6.523 1 95.06 90 ASP B N 1
ATOM 4773 C CA . ASP B 1 90 ? 23 -47.375 -5.695 1 95.06 90 ASP B CA 1
ATOM 4774 C C . ASP B 1 90 ? 21.984 -46.969 -4.605 1 95.06 90 ASP B C 1
ATOM 4776 O O . ASP B 1 90 ? 21.219 -47.812 -4.145 1 95.06 90 ASP B O 1
ATOM 4780 N N . GLU B 1 91 ? 22.016 -45.75 -4.258 1 93.19 91 GLU B N 1
ATOM 4781 C CA . GLU B 1 91 ? 21.125 -45.281 -3.207 1 93.19 91 GLU B CA 1
ATOM 4782 C C . GLU B 1 91 ? 19.766 -44.875 -3.775 1 93.19 91 GLU B C 1
ATOM 4784 O O . GLU B 1 91 ? 18.734 -45.125 -3.17 1 93.19 91 GLU B O 1
ATOM 4789 N N . LEU B 1 92 ? 19.75 -44.25 -4.891 1 94.31 92 LEU B N 1
ATOM 4790 C CA . LEU B 1 92 ? 18.531 -43.719 -5.477 1 94.31 92 LEU B CA 1
ATOM 4791 C C . LEU B 1 92 ? 17.797 -44.781 -6.297 1 94.31 92 LEU B C 1
ATOM 4793 O O . LEU B 1 92 ? 16.578 -44.719 -6.422 1 94.31 92 LEU B O 1
ATOM 4797 N N . GLY B 1 93 ? 18.516 -45.719 -6.832 1 92.75 93 GLY B N 1
ATOM 4798 C CA . GLY B 1 93 ? 18 -46.656 -7.797 1 92.75 93 GLY B CA 1
ATOM 4799 C C . GLY B 1 93 ? 18.25 -46.281 -9.234 1 92.75 93 GLY B C 1
ATOM 4800 O O . GLY B 1 93 ? 18.422 -45.094 -9.531 1 92.75 93 GLY B O 1
ATOM 4801 N N . GLU B 1 94 ? 18.25 -47.219 -10.109 1 91.88 94 GLU B N 1
ATOM 4802 C CA . GLU B 1 94 ? 18.609 -47.031 -11.508 1 91.88 94 GLU B CA 1
ATOM 4803 C C . GLU B 1 94 ? 17.609 -46.125 -12.227 1 91.88 94 GLU B C 1
ATOM 4805 O O . GLU B 1 94 ? 18.016 -45.219 -12.992 1 91.88 94 GLU B O 1
ATOM 4810 N N . GLU B 1 95 ? 16.438 -46.281 -11.977 1 92.12 95 GLU B N 1
ATOM 4811 C CA . GLU B 1 95 ? 15.406 -45.531 -12.695 1 92.12 95 GLU B CA 1
ATOM 4812 C C . GLU B 1 95 ? 15.492 -44.031 -12.414 1 92.12 95 GLU B C 1
ATOM 4814 O O . GLU B 1 95 ? 15.602 -43.219 -13.336 1 92.12 95 GLU B O 1
ATOM 4819 N N . GLN B 1 96 ? 15.453 -43.656 -11.172 1 92.81 96 GLN B N 1
ATOM 4820 C CA . GLN B 1 96 ? 15.539 -42.25 -10.805 1 92.81 96 GLN B CA 1
ATOM 4821 C C . GLN B 1 96 ? 16.875 -41.625 -11.242 1 92.81 96 GLN B C 1
ATOM 4823 O O . GLN B 1 96 ? 16.922 -40.5 -11.703 1 92.81 96 GLN B O 1
ATOM 4828 N N . PHE B 1 97 ? 17.875 -42.375 -11.078 1 95.5 97 PHE B N 1
ATOM 4829 C CA . PHE B 1 97 ? 19.203 -41.875 -11.414 1 95.5 97 PHE B CA 1
ATOM 4830 C C . PHE B 1 97 ? 19.328 -41.656 -12.922 1 95.5 97 PHE B C 1
ATOM 4832 O O . PHE B 1 97 ? 19.734 -40.594 -13.367 1 95.5 97 PHE B O 1
ATOM 4839 N N . ASP B 1 98 ? 18.969 -42.656 -13.742 1 94.44 98 ASP B N 1
ATOM 4840 C CA . ASP B 1 98 ? 19.188 -42.625 -15.18 1 94.44 98 ASP B CA 1
ATOM 4841 C C . ASP B 1 98 ? 18.172 -41.688 -15.867 1 94.44 98 ASP B C 1
ATOM 4843 O O . ASP B 1 98 ? 18.5 -41.031 -16.844 1 94.44 98 ASP B O 1
ATOM 4847 N N . HIS B 1 99 ? 17 -41.656 -15.312 1 95 99 HIS B N 1
ATOM 4848 C CA . HIS B 1 99 ? 15.938 -40.906 -15.992 1 95 99 HIS B CA 1
ATOM 4849 C C . HIS B 1 99 ? 15.852 -39.469 -15.484 1 95 99 HIS B C 1
ATOM 4851 O O . HIS B 1 99 ? 15.398 -38.594 -16.203 1 95 99 HIS B O 1
ATOM 4857 N N . ILE B 1 100 ? 16.266 -39.188 -14.297 1 95.69 100 ILE B N 1
ATOM 4858 C CA . ILE B 1 100 ? 16.125 -37.844 -13.75 1 95.69 100 ILE B CA 1
ATOM 4859 C C . ILE B 1 100 ? 17.516 -37.219 -13.547 1 95.69 100 ILE B C 1
ATOM 4861 O O . ILE B 1 100 ? 17.859 -36.219 -14.188 1 95.69 100 ILE B O 1
ATOM 4865 N N . VAL B 1 101 ? 18.359 -37.844 -12.789 1 96.88 101 VAL B N 1
ATOM 4866 C CA . VAL B 1 101 ? 19.625 -37.25 -12.359 1 96.88 101 VAL B CA 1
ATOM 4867 C C . VAL B 1 101 ? 20.5 -36.969 -13.57 1 96.88 101 VAL B C 1
ATOM 4869 O O . VAL B 1 101 ? 21.094 -35.875 -13.672 1 96.88 101 VAL B O 1
ATOM 4872 N N . LYS B 1 102 ? 20.578 -37.906 -14.492 1 95.12 102 LYS B N 1
ATOM 4873 C CA . LYS B 1 102 ? 21.438 -37.719 -15.664 1 95.12 102 LYS B CA 1
ATOM 4874 C C . LYS B 1 102 ? 20.906 -36.625 -16.578 1 95.12 102 LYS B C 1
ATOM 4876 O O . LYS B 1 102 ? 21.625 -36.156 -17.469 1 95.12 102 LYS B O 1
ATOM 4881 N N . MET B 1 103 ? 19.688 -36.25 -16.359 1 94.94 103 MET B N 1
ATOM 4882 C CA . MET B 1 103 ? 19.062 -35.219 -17.203 1 94.94 103 MET B CA 1
ATOM 4883 C C . MET B 1 103 ? 19.062 -33.875 -16.531 1 94.94 103 MET B C 1
ATOM 4885 O O . MET B 1 103 ? 18.609 -32.875 -17.109 1 94.94 103 MET B O 1
ATOM 4889 N N . LEU B 1 104 ? 19.609 -33.75 -15.383 1 96.56 104 LEU B N 1
ATOM 4890 C CA . LEU B 1 104 ? 19.594 -32.5 -14.617 1 96.56 104 LEU B CA 1
ATOM 4891 C C . LEU B 1 104 ? 20.609 -31.516 -15.172 1 96.56 104 LEU B C 1
ATOM 4893 O O . LEU B 1 104 ? 21.641 -31.922 -15.719 1 96.56 104 LEU B O 1
ATOM 4897 N N . ASN B 1 105 ? 20.266 -30.25 -15.047 1 95.94 105 ASN B N 1
ATOM 4898 C CA . ASN B 1 105 ? 21.141 -29.125 -15.352 1 95.94 105 ASN B CA 1
ATOM 4899 C C . ASN B 1 105 ? 21.125 -28.094 -14.234 1 95.94 105 ASN B C 1
ATOM 4901 O O . ASN B 1 105 ? 20.188 -28.047 -13.438 1 95.94 105 ASN B O 1
ATOM 4905 N N . VAL B 1 106 ? 22.203 -27.297 -14.227 1 96.62 106 VAL B N 1
ATOM 4906 C CA . VAL B 1 106 ? 22.203 -26.109 -13.375 1 96.62 106 VAL B CA 1
ATOM 4907 C C . VAL B 1 106 ? 21 -25.234 -13.703 1 96.62 106 VAL B C 1
ATOM 4909 O O . VAL B 1 106 ? 20.719 -24.984 -14.875 1 96.62 106 VAL B O 1
ATOM 4912 N N . GLY B 1 107 ? 20.266 -24.828 -12.695 1 97.38 107 GLY B N 1
ATOM 4913 C CA . GLY B 1 107 ? 19.078 -24.016 -12.875 1 97.38 107 GLY B CA 1
ATOM 4914 C C . GLY B 1 107 ? 17.797 -24.766 -12.633 1 97.38 107 GLY B C 1
ATOM 4915 O O . GLY B 1 107 ? 16.75 -24.156 -12.375 1 97.38 107 GLY B O 1
ATOM 4916 N N . ASP B 1 108 ? 17.812 -26.125 -12.781 1 98.44 108 ASP B N 1
ATOM 4917 C CA . ASP B 1 108 ? 16.625 -26.938 -12.508 1 98.44 108 ASP B CA 1
ATOM 4918 C C . ASP B 1 108 ? 16.219 -26.828 -11.047 1 98.44 108 ASP B C 1
ATOM 4920 O O . ASP B 1 108 ? 17.047 -26.531 -10.18 1 98.44 108 ASP B O 1
ATOM 4924 N N . ILE B 1 109 ? 14.961 -26.969 -10.789 1 98.81 109 ILE B N 1
ATOM 4925 C CA . ILE B 1 109 ? 14.438 -27.016 -9.43 1 98.81 109 ILE B CA 1
ATOM 4926 C C . ILE B 1 109 ? 14.023 -28.438 -9.078 1 98.81 109 ILE B C 1
ATOM 4928 O O . ILE B 1 109 ? 13.305 -29.094 -9.836 1 98.81 109 ILE B O 1
ATOM 4932 N N . ILE B 1 110 ? 14.477 -28.906 -7.906 1 98.75 110 ILE B N 1
ATOM 4933 C CA . ILE B 1 110 ? 14.242 -30.312 -7.547 1 98.75 110 ILE B CA 1
ATOM 4934 C C . ILE B 1 110 ? 13.773 -30.391 -6.098 1 98.75 110 ILE B C 1
ATOM 4936 O O . ILE B 1 110 ? 14.047 -29.5 -5.293 1 98.75 110 ILE B O 1
ATOM 4940 N N . GLY B 1 111 ? 12.922 -31.375 -5.77 1 98.56 111 GLY B N 1
ATOM 4941 C CA . GLY B 1 111 ? 12.617 -31.828 -4.422 1 98.56 111 GLY B CA 1
ATOM 4942 C C . GLY B 1 111 ? 13.359 -33.094 -4.039 1 98.56 111 GLY B C 1
ATOM 4943 O O . GLY B 1 111 ? 13.617 -33.969 -4.887 1 98.56 111 GLY B O 1
ATOM 4944 N N . LEU B 1 112 ? 13.734 -33.188 -2.762 1 98.31 112 LEU B N 1
ATOM 4945 C CA . LEU B 1 112 ? 14.492 -34.375 -2.389 1 98.31 112 LEU B CA 1
ATOM 4946 C C . LEU B 1 112 ? 14.305 -34.688 -0.909 1 98.31 112 LEU B C 1
ATOM 4948 O O . LEU B 1 112 ? 13.836 -33.844 -0.141 1 98.31 112 LEU B O 1
ATOM 4952 N N . GLU B 1 113 ? 14.531 -35.906 -0.59 1 98.31 113 GLU B N 1
ATOM 4953 C CA . GLU B 1 113 ? 14.68 -36.375 0.778 1 98.31 113 GLU B CA 1
ATOM 4954 C C . GLU B 1 113 ? 16.094 -36.938 1.02 1 98.31 113 GLU B C 1
ATOM 4956 O O . GLU B 1 113 ? 16.688 -37.531 0.12 1 98.31 113 GLU B O 1
ATOM 4961 N N . GLY B 1 114 ? 16.578 -36.656 2.203 1 98 114 GLY B N 1
ATOM 4962 C CA . GLY B 1 114 ? 17.922 -37.156 2.461 1 98 114 GLY B CA 1
ATOM 4963 C C . GLY B 1 114 ? 18.344 -37.031 3.914 1 98 114 GLY B C 1
ATOM 4964 O O . GLY B 1 114 ? 17.531 -36.625 4.762 1 98 114 GLY B O 1
ATOM 4965 N N . GLU B 1 115 ? 19.609 -37.469 4.141 1 98.38 115 GLU B N 1
ATOM 4966 C CA . GLU B 1 115 ? 20.219 -37.438 5.465 1 98.38 115 GLU B CA 1
ATOM 4967 C C . GLU B 1 115 ? 21.578 -36.719 5.418 1 98.38 115 GLU B C 1
ATOM 4969 O O . GLU B 1 115 ? 22.312 -36.844 4.434 1 98.38 115 GLU B O 1
ATOM 4974 N N . LEU B 1 116 ? 21.891 -36.125 6.566 1 98.5 116 LEU B N 1
ATOM 4975 C CA . LEU B 1 116 ? 23.125 -35.312 6.602 1 98.5 116 LEU B CA 1
ATOM 4976 C C . LEU B 1 116 ? 24.344 -36.219 6.844 1 98.5 116 LEU B C 1
ATOM 4978 O O . LEU B 1 116 ? 24.266 -37.188 7.602 1 98.5 116 LEU B O 1
ATOM 4982 N N . PHE B 1 117 ? 25.438 -35.875 6.211 1 97.88 117 PHE B N 1
ATOM 4983 C CA . PHE B 1 117 ? 26.766 -36.375 6.508 1 97.88 117 PHE B CA 1
ATOM 4984 C C . PHE B 1 117 ? 27.828 -35.375 6.148 1 97.88 117 PHE B C 1
ATOM 4986 O O . PHE B 1 117 ? 27.547 -34.312 5.566 1 97.88 117 PHE B O 1
ATOM 4993 N N . ILE B 1 118 ? 29.047 -35.562 6.543 1 98 118 ILE B N 1
ATOM 4994 C CA . ILE B 1 118 ? 30.172 -34.688 6.23 1 98 118 ILE B CA 1
ATOM 4995 C C . ILE B 1 118 ? 31.094 -35.375 5.23 1 98 118 ILE B C 1
ATOM 4997 O O . ILE B 1 118 ? 31.484 -36.531 5.426 1 98 118 ILE B O 1
ATOM 5001 N N . THR B 1 119 ? 31.344 -34.688 4.184 1 96.19 119 THR B N 1
ATOM 5002 C CA . THR B 1 119 ? 32.219 -35.25 3.178 1 96.19 119 THR B CA 1
ATOM 5003 C C . THR B 1 119 ? 33.688 -35.188 3.643 1 96.19 119 THR B C 1
ATOM 5005 O O . THR B 1 119 ? 33.969 -34.625 4.699 1 96.19 119 THR B O 1
ATOM 5008 N N . HIS B 1 120 ? 34.625 -35.781 2.771 1 94.56 120 HIS B N 1
ATOM 5009 C CA . HIS B 1 120 ? 36.031 -35.781 3.061 1 94.56 120 HIS B CA 1
ATOM 5010 C C . HIS B 1 120 ? 36.594 -34.344 3.08 1 94.56 120 HIS B C 1
ATOM 5012 O O . HIS B 1 120 ? 37.594 -34.094 3.756 1 94.56 120 HIS B O 1
ATOM 5018 N N . THR B 1 121 ? 35.938 -33.469 2.387 1 94.94 121 THR B N 1
ATOM 5019 C CA . THR B 1 121 ? 36.344 -32.062 2.334 1 94.94 121 THR B CA 1
ATOM 5020 C C . THR B 1 121 ? 35.719 -31.266 3.465 1 94.94 121 THR B C 1
ATOM 5022 O O . THR B 1 121 ? 35.688 -30.031 3.432 1 94.94 121 THR B O 1
ATOM 5025 N N . GLU B 1 122 ? 35.062 -31.938 4.398 1 95.69 122 GLU B N 1
ATOM 5026 C CA . GLU B 1 122 ? 34.469 -31.359 5.609 1 95.69 122 GLU B CA 1
ATOM 5027 C C . GLU B 1 122 ? 33.281 -30.453 5.285 1 95.69 122 GLU B C 1
ATOM 5029 O O . GLU B 1 122 ? 33.094 -29.438 5.938 1 95.69 122 GLU B O 1
ATOM 5034 N N . GLU B 1 123 ? 32.625 -30.75 4.238 1 97.25 123 GLU B N 1
ATOM 5035 C CA . GLU B 1 123 ? 31.422 -30 3.877 1 97.25 123 GLU B CA 1
ATOM 5036 C C . GLU B 1 123 ? 30.141 -30.734 4.27 1 97.25 123 GLU B C 1
ATOM 5038 O O . GLU B 1 123 ? 30.016 -31.938 3.998 1 97.25 123 GLU B O 1
ATOM 5043 N N . LEU B 1 124 ? 29.297 -30.016 5.043 1 98.25 124 LEU B N 1
ATOM 5044 C CA . LEU B 1 124 ? 28 -30.578 5.371 1 98.25 124 LEU B CA 1
ATOM 5045 C C . LEU B 1 124 ? 27.188 -30.859 4.105 1 98.25 124 LEU B C 1
ATOM 5047 O O . LEU B 1 124 ? 27.016 -29.969 3.271 1 98.25 124 LEU B O 1
ATOM 5051 N N . THR B 1 125 ? 26.797 -32.094 3.947 1 98.62 125 THR B N 1
ATOM 5052 C CA . THR B 1 125 ? 26.188 -32.562 2.697 1 98.62 125 THR B CA 1
ATOM 5053 C C . THR B 1 125 ? 24.953 -33.406 2.967 1 98.62 125 THR B C 1
ATOM 5055 O O . THR B 1 125 ? 24.891 -34.125 3.969 1 98.62 125 THR B O 1
ATOM 5058 N N . LEU B 1 126 ? 23.969 -33.25 2.156 1 98.56 126 LEU B N 1
ATOM 5059 C CA . LEU B 1 126 ? 22.766 -34.062 2.238 1 98.56 126 LEU B CA 1
ATOM 5060 C C . LEU B 1 126 ? 22.844 -35.25 1.294 1 98.56 126 LEU B C 1
ATOM 5062 O O . LEU B 1 126 ? 22.906 -35.094 0.074 1 98.56 126 LEU B O 1
ATOM 5066 N N . ARG B 1 127 ? 22.875 -36.469 1.823 1 98.06 127 ARG B N 1
ATOM 5067 C CA . ARG B 1 127 ? 22.828 -37.719 1.026 1 98.06 127 ARG B CA 1
ATOM 5068 C C . ARG B 1 127 ? 21.422 -38 0.537 1 98.06 127 ARG B C 1
ATOM 5070 O O . ARG B 1 127 ? 20.531 -38.281 1.336 1 98.06 127 ARG B O 1
ATOM 5077 N N . VAL B 1 128 ? 21.234 -37.938 -0.754 1 98.31 128 VAL B N 1
ATOM 5078 C CA . VAL B 1 128 ? 19.891 -37.969 -1.334 1 98.31 128 VAL B CA 1
ATOM 5079 C C . VAL B 1 128 ? 19.375 -39.406 -1.364 1 98.31 128 VAL B C 1
ATOM 5081 O O . VAL B 1 128 ? 20.078 -40.312 -1.821 1 98.31 128 VAL B O 1
ATOM 5084 N N . LYS B 1 129 ? 18.172 -39.594 -0.903 1 97.31 129 L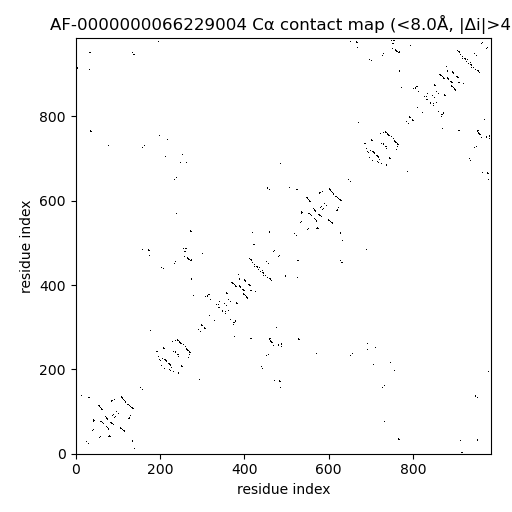YS B N 1
ATOM 5085 C CA . LYS B 1 129 ? 17.516 -40.875 -0.903 1 97.31 129 LYS B CA 1
ATOM 5086 C C . LYS B 1 129 ? 16.375 -40.938 -1.914 1 97.31 129 LYS B C 1
ATOM 5088 O O . LYS B 1 129 ? 15.984 -42 -2.379 1 97.31 129 LYS B O 1
ATOM 5093 N N . SER B 1 130 ? 15.828 -39.844 -2.154 1 97.25 130 SER B N 1
ATOM 5094 C CA . SER B 1 130 ? 14.781 -39.688 -3.158 1 97.25 130 SER B CA 1
ATOM 5095 C C . SER B 1 130 ? 14.859 -38.312 -3.82 1 97.25 130 SER B C 1
ATOM 5097 O O . SER B 1 130 ? 15.25 -37.344 -3.184 1 97.25 130 SER B O 1
ATOM 5099 N N . ILE B 1 131 ? 14.477 -38.281 -5.129 1 97.75 131 ILE B N 1
ATOM 5100 C CA . ILE B 1 131 ? 14.594 -37.031 -5.863 1 97.75 131 ILE B CA 1
ATOM 5101 C C . ILE B 1 131 ? 13.406 -36.875 -6.805 1 97.75 131 ILE B C 1
ATOM 5103 O O . ILE B 1 131 ? 12.883 -37.875 -7.328 1 97.75 131 ILE B O 1
ATOM 5107 N N . ALA B 1 132 ? 12.875 -35.719 -6.902 1 97.31 132 ALA B N 1
ATOM 5108 C CA . ALA B 1 132 ? 11.82 -35.344 -7.844 1 97.31 132 ALA B CA 1
ATOM 5109 C C . ALA B 1 132 ? 12.188 -34.125 -8.648 1 97.31 132 ALA B C 1
ATOM 5111 O O . ALA B 1 132 ? 12.719 -33.156 -8.094 1 97.31 132 ALA B O 1
ATOM 5112 N N . LEU B 1 133 ? 12.008 -34.156 -9.969 1 98.06 133 LEU B N 1
ATOM 5113 C CA . LEU B 1 133 ? 12.125 -32.969 -10.797 1 98.06 133 LEU B CA 1
ATOM 5114 C C . LEU B 1 133 ? 10.875 -32.125 -10.695 1 98.06 133 LEU B C 1
ATOM 5116 O O . LEU B 1 133 ? 9.766 -32.594 -10.961 1 98.06 133 LEU B O 1
ATOM 5120 N N . LEU B 1 134 ? 11.047 -30.891 -10.273 1 98.56 134 LEU B N 1
ATOM 5121 C CA . LEU B 1 134 ? 9.898 -30 -10.078 1 98.56 134 LEU B CA 1
ATOM 5122 C C . LEU B 1 134 ? 9.742 -29.047 -11.258 1 98.56 134 LEU B C 1
ATOM 5124 O O . LEU B 1 134 ? 8.625 -28.734 -11.656 1 98.56 134 LEU B O 1
ATOM 5128 N N . THR B 1 135 ? 10.867 -28.531 -11.75 1 98.56 135 THR B N 1
ATOM 5129 C CA . THR B 1 135 ? 10.828 -27.641 -12.914 1 98.56 135 THR B CA 1
ATOM 5130 C C . THR B 1 135 ? 12.148 -27.703 -13.68 1 98.56 135 THR B C 1
ATOM 5132 O O . THR B 1 135 ? 13.219 -27.547 -13.094 1 98.56 135 THR B O 1
ATOM 5135 N N . LYS B 1 136 ? 12.055 -27.984 -14.961 1 97.94 136 LYS B N 1
ATOM 5136 C CA . LYS B 1 136 ? 13.203 -27.891 -15.852 1 97.94 136 LYS B CA 1
ATOM 5137 C C . LYS B 1 136 ? 13.469 -26.453 -16.281 1 97.94 136 LYS B C 1
ATOM 5139 O O . LYS B 1 136 ? 12.539 -25.734 -16.641 1 97.94 136 LYS B O 1
ATOM 5144 N N . ASN B 1 137 ? 14.695 -26.016 -16.188 1 95.81 137 ASN B N 1
ATOM 5145 C CA . ASN B 1 137 ? 15 -24.719 -16.766 1 95.81 137 ASN B CA 1
ATOM 5146 C C . ASN B 1 137 ? 15.344 -24.828 -18.25 1 95.81 137 ASN B C 1
ATOM 5148 O O . ASN B 1 137 ? 16 -25.781 -18.672 1 95.81 137 ASN B O 1
ATOM 5152 N N . VAL B 1 138 ? 14.883 -23.938 -18.969 1 95.44 138 VAL B N 1
ATOM 5153 C CA . VAL B 1 138 ? 15.047 -23.922 -20.422 1 95.44 138 VAL B CA 1
ATOM 5154 C C . VAL B 1 138 ? 16.172 -22.953 -20.797 1 95.44 138 VAL B C 1
ATOM 5156 O O . VAL B 1 138 ? 16.828 -23.141 -21.828 1 95.44 138 VAL B O 1
ATOM 5159 N N . ARG B 1 139 ? 16.359 -22 -20 1 94.25 139 ARG B N 1
ATOM 5160 C CA . ARG B 1 139 ? 17.391 -21 -20.25 1 94.25 139 ARG B CA 1
ATOM 5161 C C . ARG B 1 139 ? 18.516 -21.109 -19.219 1 94.25 139 ARG B C 1
ATOM 5163 O O . ARG B 1 139 ? 18.25 -21.156 -18.016 1 94.25 139 ARG B O 1
ATOM 5170 N N . SER B 1 140 ? 19.766 -21.094 -19.703 1 92.56 140 SER B N 1
ATOM 5171 C CA . SER B 1 140 ? 20.922 -21.25 -18.812 1 92.56 140 SER B CA 1
ATOM 5172 C C . SER B 1 140 ? 21.078 -20.016 -17.922 1 92.56 140 SER B C 1
ATOM 5174 O O . SER B 1 140 ? 20.859 -18.891 -18.359 1 92.56 140 SER B O 1
ATOM 5176 N N . LEU B 1 141 ? 21.469 -20.297 -16.719 1 93.62 141 LEU B N 1
ATOM 5177 C CA . LEU B 1 141 ? 21.875 -19.188 -15.844 1 93.62 141 LEU B CA 1
ATOM 5178 C C . LEU B 1 141 ? 23.156 -18.547 -16.328 1 93.62 141 LEU B C 1
ATOM 5180 O O . LEU B 1 141 ? 23.969 -19.188 -16.984 1 93.62 141 LEU B O 1
ATOM 5184 N N . PRO B 1 142 ? 23.297 -17.25 -16.062 1 88.62 142 PRO B N 1
ATOM 5185 C CA . PRO B 1 142 ? 24.562 -16.625 -16.422 1 88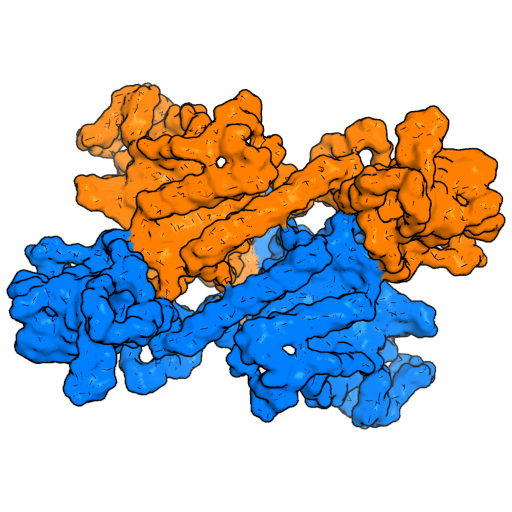.62 142 PRO B CA 1
ATOM 5186 C C . PRO B 1 142 ? 25.766 -17.234 -15.688 1 88.62 142 PRO B C 1
ATOM 5188 O O . PRO B 1 142 ? 25.594 -17.906 -14.672 1 88.62 142 PRO B O 1
ATOM 5191 N N . GLU B 1 143 ? 26.938 -17.25 -16.219 1 75.5 143 GLU B N 1
ATOM 5192 C CA . GLU B 1 143 ? 28.125 -17.859 -15.641 1 75.5 143 GLU B CA 1
ATOM 5193 C C . GLU B 1 143 ? 28.422 -17.297 -14.25 1 75.5 143 GLU B C 1
ATOM 5195 O O . GLU B 1 143 ? 28.234 -16.109 -14.008 1 75.5 143 GLU B O 1
ATOM 5200 N N . LYS B 1 144 ? 28.562 -18.188 -13.227 1 63.75 144 LYS B N 1
ATOM 5201 C CA . LYS B 1 144 ? 28.609 -18 -11.773 1 63.75 144 LYS B CA 1
ATOM 5202 C C . LYS B 1 144 ? 29.812 -17.141 -11.375 1 63.75 144 LYS B C 1
ATOM 5204 O O . LYS B 1 144 ? 29.703 -16.312 -10.461 1 63.75 144 LYS B O 1
ATOM 5209 N N . TYR B 1 145 ? 30.938 -17.406 -12.031 1 52.66 145 TYR B N 1
ATOM 5210 C CA . TYR B 1 145 ? 32.156 -16.969 -11.344 1 52.66 145 TYR B CA 1
ATOM 5211 C C . TYR B 1 145 ? 32.031 -15.531 -10.875 1 52.66 145 TYR B C 1
ATOM 5213 O O . TYR B 1 145 ? 32.375 -15.211 -9.742 1 52.66 145 TYR B O 1
ATOM 5221 N N . HIS B 1 146 ? 31.469 -14.688 -11.633 1 61.25 146 HIS B N 1
ATOM 5222 C CA . HIS B 1 146 ? 31.484 -13.312 -11.148 1 61.25 146 HIS B CA 1
ATOM 5223 C C . HIS B 1 146 ? 30.078 -12.82 -10.828 1 61.25 146 HIS B C 1
ATOM 5225 O O . HIS B 1 146 ? 29.891 -11.656 -10.477 1 61.25 146 HIS B O 1
ATOM 5231 N N . GLY B 1 147 ? 29.094 -13.773 -10.625 1 66.5 147 GLY B N 1
ATOM 5232 C CA . GLY B 1 147 ? 27.734 -13.258 -10.477 1 66.5 147 GLY B CA 1
ATOM 5233 C C . GLY B 1 147 ? 27.297 -12.391 -11.641 1 66.5 147 GLY B C 1
ATOM 5234 O O . GLY B 1 147 ? 28.031 -12.234 -12.617 1 66.5 147 GLY B O 1
ATOM 5235 N N . LEU B 1 148 ? 26.031 -12.023 -11.695 1 80.25 148 LEU B N 1
ATOM 5236 C CA . LEU B 1 148 ? 25.578 -11.047 -12.688 1 80.25 148 LEU B CA 1
ATOM 5237 C C . LEU B 1 148 ? 25.953 -9.633 -12.266 1 80.25 148 LEU B C 1
ATOM 5239 O O . LEU B 1 148 ? 25.391 -9.094 -11.312 1 80.25 148 LEU B O 1
ATOM 5243 N N . THR B 1 149 ? 26.953 -9.016 -12.875 1 81.38 149 THR B N 1
ATOM 5244 C CA . THR B 1 149 ? 27.484 -7.738 -12.422 1 81.38 149 THR B CA 1
ATOM 5245 C C . THR B 1 149 ? 27 -6.602 -13.32 1 81.38 149 THR B C 1
ATOM 5247 O O . THR B 1 149 ? 27.094 -5.43 -12.945 1 81.38 149 THR B O 1
ATOM 5250 N N . ASP B 1 150 ? 26.469 -7.039 -14.461 1 87 150 ASP B N 1
ATOM 5251 C CA . ASP B 1 150 ? 25.938 -6 -15.344 1 87 150 ASP B CA 1
ATOM 5252 C C . ASP B 1 150 ? 24.719 -5.32 -14.727 1 87 150 ASP B C 1
ATOM 5254 O O . ASP B 1 150 ? 23.641 -5.922 -14.648 1 87 150 ASP B O 1
ATOM 5258 N N . VAL B 1 151 ? 24.906 -4.129 -14.383 1 86 151 VAL B N 1
ATOM 5259 C CA . VAL B 1 151 ? 23.922 -3.391 -13.594 1 86 151 VAL B CA 1
ATOM 5260 C C . VAL B 1 151 ? 22.625 -3.258 -14.383 1 86 151 VAL B C 1
ATOM 5262 O O . VAL B 1 151 ? 21.531 -3.357 -13.812 1 86 151 VAL B O 1
ATOM 5265 N N . GLU B 1 152 ? 22.703 -3.059 -15.609 1 88 152 GLU B N 1
ATOM 5266 C CA . GLU B 1 152 ? 21.5 -2.902 -16.422 1 88 152 GLU B CA 1
ATOM 5267 C C . GLU B 1 152 ? 20.688 -4.195 -16.469 1 88 152 GLU B C 1
ATOM 5269 O O . GLU B 1 152 ? 19.469 -4.176 -16.328 1 88 152 GLU B O 1
ATOM 5274 N N . ILE B 1 153 ? 21.375 -5.273 -16.672 1 89.06 153 ILE B N 1
ATOM 5275 C CA . ILE B 1 153 ? 20.703 -6.57 -16.719 1 89.06 153 ILE B CA 1
ATOM 5276 C C . ILE B 1 153 ? 20.094 -6.887 -15.359 1 89.06 153 ILE B C 1
ATOM 5278 O O . ILE B 1 153 ? 18.984 -7.41 -15.273 1 89.06 153 ILE B O 1
ATOM 5282 N N . ARG B 1 154 ? 20.812 -6.516 -14.352 1 91.94 154 ARG B N 1
ATOM 5283 C CA . ARG B 1 154 ? 20.328 -6.773 -13 1 91.94 154 ARG B CA 1
ATOM 5284 C C . ARG B 1 154 ? 18.984 -6.094 -12.766 1 91.94 154 ARG B C 1
ATOM 5286 O O . ARG B 1 154 ? 18.047 -6.715 -12.25 1 91.94 154 ARG B O 1
ATOM 5293 N N . TYR B 1 155 ? 18.906 -4.871 -13.211 1 92 155 TYR B N 1
ATOM 5294 C CA . TYR B 1 155 ? 17.688 -4.102 -12.961 1 92 155 TYR B CA 1
ATOM 5295 C C . TYR B 1 155 ? 16.562 -4.559 -13.883 1 92 155 TYR B C 1
ATOM 5297 O O . TYR B 1 155 ? 15.398 -4.566 -13.477 1 92 155 TYR B O 1
ATOM 5305 N N . ARG B 1 156 ? 16.875 -4.98 -15.094 1 92.25 156 ARG B N 1
ATOM 5306 C CA . ARG B 1 156 ? 15.867 -5.359 -16.078 1 92.25 156 ARG B CA 1
ATOM 5307 C C . ARG B 1 156 ? 15.367 -6.777 -15.828 1 92.25 156 ARG B C 1
ATOM 5309 O O . ARG B 1 156 ? 14.203 -7.09 -16.094 1 92.25 156 ARG B O 1
ATOM 5316 N N . LYS B 1 157 ? 16.281 -7.594 -15.398 1 95.25 157 LYS B N 1
ATOM 5317 C CA . LYS B 1 157 ? 15.961 -8.984 -15.109 1 95.25 157 LYS B CA 1
ATOM 5318 C C . LYS B 1 157 ? 16.172 -9.305 -13.625 1 95.25 157 LYS B C 1
ATOM 5320 O O . LYS B 1 157 ? 16.969 -10.172 -13.281 1 95.25 157 LYS B O 1
ATOM 5325 N N . ARG B 1 158 ? 15.383 -8.617 -12.875 1 96.75 158 ARG B N 1
ATOM 5326 C CA . ARG B 1 158 ? 15.508 -8.703 -11.422 1 96.75 158 ARG B CA 1
ATOM 5327 C C . ARG B 1 158 ? 15.438 -10.148 -10.945 1 96.75 158 ARG B C 1
ATOM 5329 O O . ARG B 1 158 ? 16.109 -10.531 -9.992 1 96.75 158 ARG B O 1
ATOM 5336 N N . TYR B 1 159 ? 14.641 -11.016 -11.617 1 97.38 159 TYR B N 1
ATOM 5337 C CA . TYR B 1 159 ? 14.516 -12.414 -11.219 1 97.38 159 TYR B CA 1
ATOM 5338 C C . TYR B 1 159 ? 15.836 -13.148 -11.398 1 97.38 159 TYR B C 1
ATOM 5340 O O . TYR B 1 159 ? 16.188 -14 -10.578 1 97.38 159 TYR B O 1
ATOM 5348 N N . VAL B 1 160 ? 16.578 -12.805 -12.422 1 97.06 160 VAL B N 1
ATOM 5349 C CA . VAL B 1 160 ? 17.891 -13.406 -12.609 1 97.06 160 VAL B CA 1
ATOM 5350 C C . VAL B 1 160 ? 18.859 -12.867 -11.555 1 97.06 160 VAL B C 1
ATOM 5352 O O . VAL B 1 160 ? 19.656 -13.625 -10.992 1 97.06 160 VAL B O 1
ATOM 5355 N N . ASP B 1 161 ? 18.766 -11.531 -11.328 1 96.69 161 ASP B N 1
ATOM 5356 C CA . ASP B 1 161 ? 19.594 -10.898 -10.297 1 96.69 161 ASP B CA 1
ATOM 5357 C C . ASP B 1 161 ? 19.391 -11.57 -8.945 1 96.69 161 ASP B C 1
ATOM 5359 O O . ASP B 1 161 ? 20.359 -11.875 -8.242 1 96.69 161 ASP B O 1
ATOM 5363 N N . LEU B 1 162 ? 18.188 -11.852 -8.625 1 97.31 162 LEU B N 1
ATOM 5364 C CA . LEU B 1 162 ? 17.828 -12.461 -7.352 1 97.31 162 LEU B CA 1
ATOM 5365 C C . LEU B 1 162 ? 18.359 -13.891 -7.266 1 97.31 162 LEU B C 1
ATOM 5367 O O . LEU B 1 162 ? 18.719 -14.359 -6.184 1 97.31 162 LEU B O 1
ATOM 5371 N N . ILE B 1 163 ? 18.375 -14.578 -8.367 1 96.75 163 ILE B N 1
ATOM 5372 C CA . ILE B 1 163 ? 18.891 -15.945 -8.398 1 96.75 163 ILE B CA 1
ATOM 5373 C C . ILE B 1 163 ? 20.406 -15.922 -8.18 1 96.75 163 ILE B C 1
ATOM 5375 O O . ILE B 1 163 ? 20.938 -16.688 -7.367 1 96.75 163 ILE B O 1
ATOM 5379 N N . MET B 1 164 ? 21.109 -15.008 -8.883 1 95.75 164 MET B N 1
ATOM 5380 C CA . MET B 1 164 ? 22.562 -15.047 -8.992 1 95.75 164 MET B CA 1
ATOM 5381 C C . MET B 1 164 ? 23.219 -14.352 -7.805 1 95.75 164 MET B C 1
ATOM 5383 O O . MET B 1 164 ? 24.375 -14.633 -7.477 1 95.75 164 MET B O 1
ATOM 5387 N N . ASN B 1 165 ? 22.469 -13.438 -7.168 1 94.56 165 ASN B N 1
ATOM 5388 C CA . ASN B 1 165 ? 23.031 -12.617 -6.094 1 94.56 165 ASN B CA 1
ATOM 5389 C C . ASN B 1 165 ? 22.172 -12.703 -4.828 1 94.56 165 ASN B C 1
ATOM 5391 O O . ASN B 1 165 ? 21.328 -11.844 -4.582 1 94.56 165 ASN B O 1
ATOM 5395 N N . PRO B 1 166 ? 22.5 -13.664 -3.965 1 92.75 166 PRO B N 1
ATOM 5396 C CA . PRO B 1 166 ? 21.688 -13.844 -2.754 1 92.75 166 PRO B CA 1
ATOM 5397 C C . PRO B 1 166 ? 21.656 -12.602 -1.875 1 92.75 166 PRO B C 1
ATOM 5399 O O . PRO B 1 166 ? 20.672 -12.375 -1.165 1 92.75 166 PRO B O 1
ATOM 5402 N N . GLU B 1 167 ? 22.703 -11.766 -1.929 1 94.44 167 GLU B N 1
ATOM 5403 C CA . GLU B 1 167 ? 22.75 -10.547 -1.129 1 94.44 167 GLU B CA 1
ATOM 5404 C C . GLU B 1 167 ? 21.672 -9.562 -1.577 1 94.44 167 GLU B C 1
ATOM 5406 O O . GLU B 1 167 ? 21.156 -8.781 -0.768 1 94.44 167 GLU B O 1
ATOM 5411 N N . VAL B 1 168 ? 21.344 -9.602 -2.859 1 95.88 168 VAL B N 1
ATOM 5412 C CA . VAL B 1 168 ? 20.281 -8.75 -3.375 1 95.88 168 VAL B CA 1
ATOM 5413 C C . VAL B 1 168 ? 18.938 -9.18 -2.768 1 95.88 168 VAL B C 1
ATOM 5415 O O . VAL B 1 168 ? 18.141 -8.344 -2.354 1 95.88 168 VAL B O 1
ATOM 5418 N N . ARG B 1 169 ? 18.656 -10.461 -2.719 1 95.94 169 ARG B N 1
ATOM 5419 C CA . ARG B 1 169 ? 17.453 -10.977 -2.076 1 95.94 169 ARG B CA 1
ATOM 5420 C C . ARG B 1 169 ? 17.375 -10.539 -0.616 1 95.94 169 ARG B C 1
ATOM 5422 O O . ARG B 1 169 ? 16.312 -10.156 -0.128 1 95.94 169 ARG B O 1
ATOM 5429 N N . GLU B 1 170 ? 18.531 -10.594 0.037 1 96.19 170 GLU B N 1
ATOM 5430 C CA . GLU B 1 170 ? 18.594 -10.195 1.438 1 96.19 170 GLU B CA 1
ATOM 5431 C C . GLU B 1 170 ? 18.219 -8.727 1.609 1 96.19 170 GLU B C 1
ATOM 5433 O O . GLU B 1 170 ? 17.578 -8.352 2.598 1 96.19 170 GLU B O 1
ATOM 5438 N N . THR B 1 171 ? 18.656 -7.891 0.708 1 97.38 171 THR B N 1
ATOM 5439 C CA . THR B 1 171 ? 18.312 -6.477 0.747 1 97.38 171 THR B CA 1
ATOM 5440 C C . THR B 1 171 ? 16.797 -6.285 0.721 1 97.38 171 THR B C 1
ATOM 5442 O O . THR B 1 171 ? 16.25 -5.488 1.485 1 97.38 171 THR B O 1
ATOM 5445 N N . PHE B 1 172 ? 16.141 -7.047 -0.098 1 98 172 PHE B N 1
ATOM 5446 C CA . PHE B 1 172 ? 14.703 -6.871 -0.243 1 98 172 PHE B CA 1
ATOM 5447 C C . PHE B 1 172 ? 13.953 -7.504 0.927 1 98 172 PHE B C 1
ATOM 5449 O O . PHE B 1 172 ? 12.891 -7.031 1.318 1 98 172 PHE B O 1
ATOM 5456 N N . ILE B 1 173 ? 14.516 -8.57 1.512 1 97.69 173 ILE B N 1
ATOM 5457 C CA . ILE B 1 173 ? 13.961 -9.094 2.754 1 97.69 173 ILE B CA 1
ATOM 5458 C C . ILE B 1 173 ? 14.078 -8.047 3.857 1 97.69 173 ILE B C 1
ATOM 5460 O O . ILE B 1 173 ? 13.133 -7.816 4.609 1 97.69 173 ILE B O 1
ATOM 5464 N N . LYS B 1 174 ? 15.234 -7.383 3.934 1 97.88 174 LYS B N 1
ATOM 5465 C CA . LYS B 1 174 ? 15.438 -6.309 4.902 1 97.88 174 LYS B CA 1
ATOM 5466 C C . LYS B 1 174 ? 14.453 -5.164 4.664 1 97.88 174 LYS B C 1
ATOM 5468 O O . LYS B 1 174 ? 13.945 -4.57 5.617 1 97.88 174 LYS B O 1
ATOM 5473 N N . ARG B 1 175 ? 14.234 -4.785 3.398 1 98.56 175 ARG B N 1
ATOM 5474 C CA . ARG B 1 175 ? 13.25 -3.758 3.08 1 98.56 175 ARG B CA 1
ATOM 5475 C C . ARG B 1 175 ? 11.883 -4.105 3.672 1 98.56 175 ARG B C 1
ATOM 5477 O O . ARG B 1 175 ? 11.234 -3.25 4.277 1 98.56 175 ARG B O 1
ATOM 5484 N N . THR B 1 176 ? 11.461 -5.359 3.465 1 98.25 176 THR B N 1
ATOM 5485 C CA . THR B 1 176 ? 10.18 -5.816 4.004 1 98.25 176 THR B CA 1
ATOM 5486 C C . THR B 1 176 ? 10.156 -5.676 5.523 1 98.25 176 THR B C 1
ATOM 5488 O O . THR B 1 176 ? 9.156 -5.223 6.09 1 98.25 176 THR B O 1
ATOM 5491 N N . LYS B 1 177 ? 11.227 -6.051 6.156 1 98.19 177 LYS B N 1
ATOM 5492 C CA . LYS B 1 177 ? 11.32 -5.965 7.609 1 98.19 177 LYS B CA 1
ATOM 5493 C C . LYS B 1 177 ? 11.281 -4.512 8.078 1 98.19 177 LYS B C 1
ATOM 5495 O O . LYS B 1 177 ? 10.672 -4.199 9.102 1 98.19 177 LYS B O 1
ATOM 5500 N N . ILE B 1 178 ? 11.945 -3.639 7.383 1 98.75 178 ILE B N 1
ATOM 5501 C CA . ILE B 1 178 ? 11.969 -2.215 7.703 1 98.75 178 ILE B CA 1
ATOM 5502 C C . ILE B 1 178 ? 10.547 -1.654 7.656 1 98.75 178 ILE B C 1
ATOM 5504 O O . ILE B 1 178 ? 10.109 -0.985 8.594 1 98.75 178 ILE B O 1
ATOM 5508 N N . ILE B 1 179 ? 9.828 -1.914 6.594 1 98.62 179 ILE B N 1
ATOM 5509 C CA . ILE B 1 179 ? 8.461 -1.42 6.422 1 98.62 179 ILE B CA 1
ATOM 5510 C C . ILE B 1 179 ? 7.57 -1.972 7.531 1 98.62 179 ILE B C 1
ATOM 5512 O O . ILE B 1 179 ? 6.758 -1.24 8.102 1 98.62 179 ILE B O 1
ATOM 5516 N N . LYS B 1 180 ? 7.699 -3.232 7.816 1 98.12 180 LYS B N 1
ATOM 5517 C CA . LYS B 1 180 ? 6.945 -3.852 8.906 1 98.12 180 LYS B CA 1
ATOM 5518 C C . LYS B 1 180 ? 7.238 -3.166 10.234 1 98.12 180 LYS B C 1
ATOM 5520 O O . LYS B 1 180 ? 6.328 -2.945 11.039 1 98.12 180 LYS B O 1
ATOM 5525 N N . ALA B 1 181 ? 8.5 -2.877 10.469 1 98.62 181 ALA B N 1
ATOM 5526 C CA . ALA B 1 181 ? 8.914 -2.221 11.711 1 98.62 181 ALA B CA 1
ATOM 5527 C C . ALA B 1 181 ? 8.32 -0.819 11.805 1 98.62 181 ALA B C 1
ATOM 5529 O O . ALA B 1 181 ? 7.91 -0.387 12.891 1 98.62 181 ALA B O 1
ATOM 5530 N N . ILE B 1 182 ? 8.305 -0.102 10.734 1 98.81 182 ILE B N 1
ATOM 5531 C CA . ILE B 1 182 ? 7.715 1.23 10.711 1 98.81 182 ILE B CA 1
ATOM 5532 C C . ILE B 1 182 ? 6.23 1.14 11.055 1 98.81 182 ILE B C 1
ATOM 5534 O O . ILE B 1 182 ? 5.734 1.897 11.891 1 98.81 182 ILE B O 1
ATOM 5538 N N . ARG B 1 183 ? 5.508 0.214 10.414 1 98.56 183 ARG B N 1
ATOM 5539 C CA . ARG B 1 183 ? 4.086 0.029 10.695 1 98.56 183 ARG B CA 1
ATOM 5540 C C . ARG B 1 183 ? 3.857 -0.301 12.164 1 98.56 183 ARG B C 1
ATOM 5542 O O . ARG B 1 183 ? 2.943 0.241 12.789 1 98.56 183 ARG B O 1
ATOM 5549 N N . LYS B 1 184 ? 4.664 -1.212 12.633 1 98.12 184 LYS B N 1
ATOM 5550 C CA . LYS B 1 184 ? 4.535 -1.599 14.039 1 98.12 184 LYS B CA 1
ATOM 5551 C C . LYS B 1 184 ? 4.738 -0.4 14.961 1 98.12 184 LYS B C 1
ATOM 5553 O O . LYS B 1 184 ? 3.984 -0.212 15.914 1 98.12 184 LYS B O 1
ATOM 5558 N N . TYR B 1 185 ? 5.785 0.403 14.742 1 98.75 185 TYR B N 1
ATOM 5559 C CA . TYR B 1 185 ? 6.086 1.588 15.539 1 98.75 185 TYR B CA 1
ATOM 5560 C C . TYR B 1 185 ? 4.891 2.533 15.578 1 98.75 185 TYR B C 1
ATOM 5562 O O . TYR B 1 185 ? 4.551 3.066 16.641 1 98.75 185 TYR B O 1
ATOM 5570 N N . LEU B 1 186 ? 4.293 2.754 14.453 1 98.81 186 LEU B N 1
ATOM 5571 C CA . LEU B 1 186 ? 3.164 3.674 14.344 1 98.81 186 LEU B CA 1
ATOM 5572 C C . LEU B 1 186 ? 1.908 3.066 14.953 1 98.81 186 LEU B C 1
ATOM 5574 O O . LEU B 1 186 ? 1.178 3.742 15.68 1 98.81 186 LEU B O 1
ATOM 5578 N N . ASP B 1 187 ? 1.66 1.761 14.656 1 97.81 187 ASP B N 1
ATOM 5579 C CA . ASP B 1 187 ? 0.504 1.075 15.227 1 97.81 187 ASP B CA 1
ATOM 5580 C C . ASP B 1 187 ? 0.54 1.114 16.75 1 97.81 187 ASP B C 1
ATOM 5582 O O . ASP B 1 187 ? -0.487 1.336 17.391 1 97.81 187 ASP B O 1
ATOM 5586 N N . ASP B 1 188 ? 1.706 0.874 17.297 1 98 188 ASP B N 1
ATOM 5587 C CA . ASP B 1 188 ? 1.879 0.843 18.75 1 98 188 ASP B CA 1
ATOM 5588 C C . ASP B 1 188 ? 1.589 2.209 19.359 1 98 188 ASP B C 1
ATOM 5590 O O . ASP B 1 188 ? 1.378 2.318 20.578 1 98 188 ASP B O 1
ATOM 5594 N N . ARG B 1 189 ? 1.519 3.195 18.594 1 97.88 189 ARG B N 1
ATOM 5595 C CA . ARG B 1 189 ? 1.299 4.555 19.078 1 97.88 189 ARG B CA 1
ATOM 5596 C C . ARG B 1 189 ? -0.074 5.07 18.656 1 97.88 189 ARG B C 1
ATOM 5598 O O . ARG B 1 189 ? -0.329 6.273 18.703 1 97.88 189 ARG B O 1
ATOM 5605 N N . GLY B 1 190 ? -0.879 4.223 18.172 1 97.06 190 GLY B N 1
ATOM 5606 C CA . GLY B 1 190 ? -2.287 4.52 17.953 1 97.06 190 GLY B CA 1
ATOM 5607 C C . GLY B 1 190 ? -2.586 5.07 16.578 1 97.06 190 GLY B C 1
ATOM 5608 O O . GLY B 1 190 ? -3.701 5.523 16.312 1 97.06 190 GLY B O 1
ATOM 5609 N N . PHE B 1 191 ? -1.63 5.098 15.664 1 98.69 191 PHE B N 1
ATOM 5610 C CA . PHE B 1 191 ? -1.897 5.543 14.297 1 98.69 191 PHE B CA 1
ATOM 5611 C C . PHE B 1 191 ? -2.684 4.488 13.531 1 98.69 191 PHE B C 1
ATOM 5613 O O . PHE B 1 191 ? -2.438 3.289 13.68 1 98.69 191 PHE B O 1
ATOM 5620 N N . LEU B 1 192 ? -3.621 4.934 12.711 1 98.56 192 LEU B N 1
ATOM 5621 C CA . LEU B 1 192 ? -4.395 4.07 11.82 1 98.56 192 LEU B CA 1
ATOM 5622 C C . LEU B 1 192 ? -3.871 4.148 10.391 1 98.56 192 LEU B C 1
ATOM 5624 O O . LEU B 1 192 ? -3.773 5.238 9.82 1 98.56 192 LEU B O 1
ATOM 5628 N N . GLU B 1 193 ? -3.467 3.014 9.859 1 98.62 193 GLU B N 1
ATOM 5629 C CA . GLU B 1 193 ? -3.107 2.998 8.445 1 98.62 193 GLU B CA 1
ATOM 5630 C C . GLU B 1 193 ? -4.344 3.115 7.562 1 98.62 193 GLU B C 1
ATOM 5632 O O . GLU B 1 193 ? -5.254 2.289 7.648 1 98.62 193 GLU B O 1
ATOM 5637 N N . VAL B 1 194 ? -4.41 4.141 6.734 1 98.38 194 VAL B N 1
ATOM 5638 C CA . VAL B 1 194 ? -5.547 4.383 5.855 1 98.38 194 VAL B CA 1
ATOM 5639 C C . VAL B 1 194 ? -5.078 4.41 4.402 1 98.38 194 VAL B C 1
ATOM 5641 O O . VAL B 1 194 ? -3.875 4.395 4.129 1 98.38 194 VAL B O 1
ATOM 5644 N N . GLU B 1 195 ? -6.004 4.305 3.51 1 96.44 195 GLU B N 1
ATOM 5645 C CA . GLU B 1 195 ? -5.727 4.367 2.078 1 96.44 195 GLU B CA 1
ATOM 5646 C C . GLU B 1 195 ? -6.375 5.594 1.442 1 96.44 195 GLU B C 1
ATOM 5648 O O . GLU B 1 195 ? -7.578 5.809 1.58 1 96.44 195 GLU B O 1
ATOM 5653 N N . THR B 1 196 ? -5.578 6.371 0.798 1 97.25 196 THR B N 1
ATOM 5654 C CA . THR B 1 196 ? -6.074 7.52 0.044 1 97.25 196 THR B CA 1
ATOM 5655 C C . THR B 1 196 ? -5.977 7.262 -1.457 1 97.25 196 THR B C 1
ATOM 5657 O O . THR B 1 196 ? -5.281 6.34 -1.891 1 97.25 196 THR B O 1
ATOM 5660 N N . PRO B 1 197 ? -6.672 7.984 -2.246 1 96.81 197 PRO B N 1
ATOM 5661 C CA . PRO B 1 197 ? -6.684 7.73 -3.688 1 96.81 197 PRO B CA 1
ATOM 5662 C C . PRO B 1 197 ? -5.309 7.898 -4.328 1 96.81 197 PRO B C 1
ATOM 5664 O O . PRO B 1 197 ? -4.559 8.805 -3.955 1 96.81 197 PRO B O 1
ATOM 5667 N N . ILE B 1 198 ? -5.078 7.051 -5.312 1 97.69 198 ILE B N 1
ATOM 5668 C CA . ILE B 1 198 ? -3.887 7.168 -6.145 1 97.69 198 ILE B CA 1
ATOM 5669 C C . ILE B 1 198 ? -4.156 8.125 -7.309 1 97.69 198 ILE B C 1
ATOM 5671 O O . ILE B 1 198 ? -3.26 8.844 -7.746 1 97.69 198 ILE B O 1
ATOM 5675 N N . MET B 1 199 ? -5.352 8.125 -7.777 1 97 199 MET B N 1
ATOM 5676 C CA . MET B 1 199 ? -5.762 9.023 -8.852 1 97 199 MET B CA 1
ATOM 5677 C C . MET B 1 199 ? -6.555 10.203 -8.297 1 97 199 MET B C 1
ATOM 5679 O O . MET B 1 199 ? -7.641 10.023 -7.742 1 97 199 MET B O 1
ATOM 5683 N N . HIS B 1 200 ? -6 11.367 -8.477 1 95.25 200 HIS B N 1
ATOM 5684 C CA . HIS B 1 200 ? -6.625 12.586 -7.98 1 95.25 200 HIS B CA 1
ATOM 5685 C C . HIS B 1 200 ? -7.359 13.32 -9.094 1 95.25 200 HIS B C 1
ATOM 5687 O O . HIS B 1 200 ? -6.875 13.383 -10.227 1 95.25 200 HIS B O 1
ATOM 5693 N N . PRO B 1 201 ? -8.508 13.859 -8.805 1 92.56 201 PRO B N 1
ATOM 5694 C CA . PRO B 1 201 ? -9.203 14.664 -9.812 1 92.56 201 PRO B CA 1
ATOM 5695 C C . PRO B 1 201 ? -8.562 16.031 -10.016 1 92.56 201 PRO B C 1
ATOM 5697 O O . PRO B 1 201 ? -8.797 16.688 -11.039 1 92.56 201 PRO B O 1
ATOM 5700 N N . ILE B 1 202 ? -7.844 16.5 -9.031 1 88.06 202 ILE B N 1
ATOM 5701 C CA . ILE B 1 202 ? -7.156 17.781 -9.086 1 88.06 202 ILE B CA 1
ATOM 5702 C C . ILE B 1 202 ? -5.711 17.625 -8.617 1 88.06 202 ILE B C 1
ATOM 5704 O O . ILE B 1 202 ? -5.422 16.781 -7.758 1 88.06 202 ILE B O 1
ATOM 5708 N N . LEU B 1 203 ? -4.906 18.438 -9.297 1 82.31 203 LEU B N 1
ATOM 5709 C CA . LEU B 1 203 ? -3.516 18.422 -8.852 1 82.31 203 LEU B CA 1
ATOM 5710 C C . LEU B 1 203 ? -3.369 19.125 -7.504 1 82.31 203 LEU B C 1
ATOM 5712 O O . LEU B 1 203 ? -3.988 20.172 -7.273 1 82.31 203 LEU B O 1
ATOM 5716 N N . GLY B 1 204 ? -2.619 18.578 -6.656 1 72.69 204 GLY B N 1
ATOM 5717 C CA . GLY B 1 204 ? -2.424 19.25 -5.379 1 72.69 204 GLY B CA 1
ATOM 5718 C C . GLY B 1 204 ? -1.504 18.484 -4.441 1 72.69 204 GLY B C 1
ATOM 5719 O O . GLY B 1 204 ? -1.071 17.375 -4.75 1 72.69 204 GLY B O 1
ATOM 5720 N N . GLY B 1 205 ? -1.061 19.141 -3.34 1 69.5 205 GLY B N 1
ATOM 5721 C CA . GLY B 1 205 ? -0.306 18.547 -2.246 1 69.5 205 GLY B CA 1
ATOM 5722 C C . GLY B 1 205 ? 1.181 18.844 -2.32 1 69.5 205 GLY B C 1
ATOM 5723 O O . GLY B 1 205 ? 1.827 19.062 -1.296 1 69.5 205 GLY B O 1
ATOM 5724 N N . ALA B 1 206 ? 1.75 18.688 -3.492 1 74.44 206 ALA B N 1
ATOM 5725 C CA . ALA B 1 206 ? 3.184 18.922 -3.656 1 74.44 206 ALA B CA 1
ATOM 5726 C C . ALA B 1 206 ? 3.496 19.453 -5.051 1 74.44 206 ALA B C 1
ATOM 5728 O O . ALA B 1 206 ? 2.682 19.328 -5.969 1 74.44 206 ALA B O 1
ATOM 5729 N N . ALA B 1 207 ? 4.594 20.094 -5.035 1 75 207 ALA B N 1
ATOM 5730 C CA . ALA B 1 207 ? 5.035 20.672 -6.305 1 75 207 ALA B CA 1
ATOM 5731 C C . ALA B 1 207 ? 5.855 19.656 -7.102 1 75 207 ALA B C 1
ATOM 5733 O O . ALA B 1 207 ? 6.996 19.359 -6.742 1 75 207 ALA B O 1
ATOM 5734 N N . ALA B 1 208 ? 5.258 19.094 -8.117 1 84.12 208 ALA B N 1
ATOM 5735 C CA . ALA B 1 208 ? 5.934 18.203 -9.047 1 84.12 208 ALA B CA 1
ATOM 5736 C C . ALA B 1 208 ? 5.129 18.047 -10.336 1 84.12 208 ALA B C 1
ATOM 5738 O O . ALA B 1 208 ? 3.91 18.234 -10.344 1 84.12 208 ALA B O 1
ATOM 5739 N N . LYS B 1 209 ? 5.816 17.703 -11.383 1 89.06 209 LYS B N 1
ATOM 5740 C CA . LYS B 1 209 ? 5.109 17.391 -12.625 1 89.06 209 LYS B CA 1
ATOM 5741 C C . LYS B 1 209 ? 4.293 16.109 -12.492 1 89.06 209 LYS B C 1
ATOM 5743 O O . LYS B 1 209 ? 4.832 15.062 -12.133 1 89.06 209 LYS B O 1
ATOM 5748 N N . PRO B 1 210 ? 3.055 16.156 -12.781 1 93.38 210 PRO B N 1
ATOM 5749 C CA . PRO B 1 210 ? 2.197 15 -12.539 1 93.38 210 PRO B CA 1
ATOM 5750 C C . PRO B 1 210 ? 2.154 14.039 -13.727 1 93.38 210 PRO B C 1
ATOM 5752 O O . PRO B 1 210 ? 2.438 14.438 -14.859 1 93.38 210 PRO B O 1
ATOM 5755 N N . PHE B 1 211 ? 1.903 12.766 -13.469 1 96.31 211 PHE B N 1
ATOM 5756 C CA . PHE B 1 211 ? 1.387 11.852 -14.477 1 96.31 211 PHE B CA 1
ATOM 5757 C C . PHE B 1 211 ? -0.106 12.07 -14.695 1 96.31 211 PHE B C 1
ATOM 5759 O O . PHE B 1 211 ? -0.867 12.195 -13.734 1 96.31 211 PHE B O 1
ATOM 5766 N N . ILE B 1 212 ? -0.49 12.195 -15.938 1 96.31 212 ILE B N 1
ATOM 5767 C CA . ILE B 1 212 ? -1.886 12.445 -16.266 1 96.31 212 ILE B CA 1
ATOM 5768 C C . ILE B 1 212 ? -2.496 11.211 -16.922 1 96.31 212 ILE B C 1
ATOM 5770 O O . ILE B 1 212 ? -1.861 10.562 -17.75 1 96.31 212 ILE B O 1
ATOM 5774 N N . THR B 1 213 ? -3.664 10.789 -16.484 1 97.19 213 THR B N 1
ATOM 5775 C CA . THR B 1 213 ? -4.438 9.711 -17.094 1 97.19 213 THR B CA 1
ATOM 5776 C C . THR B 1 213 ? -5.871 10.156 -17.359 1 97.19 213 THR B C 1
ATOM 5778 O O . THR B 1 213 ? -6.191 11.344 -17.234 1 97.19 213 THR B O 1
ATOM 5781 N N . HIS B 1 214 ? -6.723 9.227 -17.875 1 96.44 214 HIS B N 1
ATOM 5782 C CA . HIS B 1 214 ? -8.062 9.617 -18.312 1 96.44 214 HIS B CA 1
ATOM 5783 C C . HIS B 1 214 ? -9.086 8.531 -18 1 96.44 214 HIS B C 1
ATOM 5785 O O . HIS B 1 214 ? -8.867 7.355 -18.297 1 96.44 214 HIS B O 1
ATOM 5791 N N . HIS B 1 215 ? -10.102 8.93 -17.344 1 94.94 215 HIS B N 1
ATOM 5792 C CA . HIS B 1 215 ? -11.234 8.039 -17.109 1 94.94 215 HIS B CA 1
ATOM 5793 C C . HIS B 1 215 ? -12.195 8.047 -18.281 1 94.94 215 HIS B C 1
ATOM 5795 O O . HIS B 1 215 ? -12.875 9.039 -18.531 1 94.94 215 HIS B O 1
ATOM 5801 N N . ASN B 1 216 ? -12.438 6.961 -18.828 1 92 216 ASN B N 1
ATOM 5802 C CA . ASN B 1 216 ? -13.164 6.898 -20.094 1 92 216 ASN B CA 1
ATOM 5803 C C . ASN B 1 216 ? -14.656 7.137 -19.891 1 92 216 ASN B C 1
ATOM 5805 O O . ASN B 1 216 ? -15.266 7.941 -20.594 1 92 216 ASN B O 1
ATOM 5809 N N . THR B 1 217 ? -15.227 6.422 -18.984 1 90.69 217 THR B N 1
ATOM 5810 C CA . THR B 1 217 ? -16.672 6.488 -18.781 1 90.69 217 THR B CA 1
ATOM 5811 C C . THR B 1 217 ? -17.094 7.875 -18.297 1 90.69 217 THR B C 1
ATOM 5813 O O . THR B 1 217 ? -18.094 8.422 -18.766 1 90.69 217 THR B O 1
ATOM 5816 N N . LEU B 1 218 ? -16.297 8.445 -17.406 1 91.69 218 LEU B N 1
ATOM 5817 C CA . LEU B 1 218 ? -16.625 9.758 -16.859 1 91.69 218 LEU B CA 1
ATOM 5818 C C . LEU B 1 218 ? -16.062 10.867 -17.75 1 91.69 218 LEU B C 1
ATOM 5820 O O . LEU B 1 218 ? -16.438 12.031 -17.594 1 91.69 218 LEU B O 1
ATOM 5824 N N . ASN B 1 219 ? -15.258 10.547 -18.625 1 93.69 219 ASN B N 1
ATOM 5825 C CA . ASN B 1 219 ? -14.617 11.469 -19.562 1 93.69 219 ASN B CA 1
ATOM 5826 C C . ASN B 1 219 ? -13.938 12.625 -18.828 1 93.69 219 ASN B C 1
ATOM 5828 O O . ASN B 1 219 ? -14.203 13.789 -19.125 1 93.69 219 ASN B O 1
ATOM 5832 N N . ILE B 1 220 ? -13.109 12.336 -17.859 1 94.25 220 ILE B N 1
ATOM 5833 C CA . ILE B 1 220 ? -12.359 13.336 -17.109 1 94.25 220 ILE B CA 1
ATOM 5834 C C . ILE B 1 220 ? -10.891 12.922 -17.016 1 94.25 220 ILE B C 1
ATOM 5836 O O . ILE B 1 220 ? -10.57 11.727 -17 1 94.25 220 ILE B O 1
ATOM 5840 N N . ASP B 1 221 ? -10.047 13.875 -16.938 1 95.06 221 ASP B N 1
ATOM 5841 C CA . ASP B 1 221 ? -8.641 13.617 -16.656 1 95.06 221 ASP B CA 1
ATOM 5842 C C . ASP B 1 221 ? -8.414 13.414 -15.156 1 95.06 221 ASP B C 1
ATOM 5844 O O . ASP B 1 221 ? -9.102 14.016 -14.336 1 95.06 221 ASP B O 1
ATOM 5848 N N . LEU B 1 222 ? -7.562 12.547 -14.867 1 96.12 222 LEU B N 1
ATOM 5849 C CA . LEU B 1 222 ? -7.117 12.289 -13.508 1 96.12 222 LEU B CA 1
ATOM 5850 C C . LEU B 1 222 ? -5.598 12.391 -13.406 1 96.12 222 LEU B C 1
ATOM 5852 O O . LEU B 1 222 ? -4.895 12.25 -14.406 1 96.12 222 LEU B O 1
ATOM 5856 N N . PHE B 1 223 ? -5.109 12.68 -12.273 1 95.81 223 PHE B N 1
ATOM 5857 C CA . PHE B 1 223 ? -3.686 12.844 -12.008 1 95.81 223 PHE B CA 1
ATOM 5858 C C . PHE B 1 223 ? -3.203 11.836 -10.977 1 95.81 223 PHE B C 1
ATOM 5860 O O . PHE B 1 223 ? -3.842 11.648 -9.938 1 95.81 223 PHE B O 1
ATOM 5867 N N . LEU B 1 224 ? -2.1 11.094 -11.32 1 97.38 224 LEU B N 1
ATOM 5868 C CA . LEU B 1 224 ? -1.523 10.258 -10.273 1 97.38 224 LEU B CA 1
ATOM 5869 C C . LEU B 1 224 ? -0.987 11.102 -9.125 1 97.38 224 LEU B C 1
ATOM 5871 O O . LEU B 1 224 ? -0.377 12.148 -9.352 1 97.38 224 LEU B O 1
ATOM 5875 N N . ARG B 1 225 ? -1.212 10.664 -7.934 1 96.75 225 ARG B N 1
ATOM 5876 C CA . ARG B 1 225 ? -0.934 11.469 -6.75 1 96.75 225 ARG B CA 1
ATOM 5877 C C . ARG B 1 225 ? 0.558 11.766 -6.625 1 96.75 225 ARG B C 1
ATOM 5879 O O . ARG B 1 225 ? 1.389 10.867 -6.777 1 96.75 225 ARG B O 1
ATOM 5886 N N . ILE B 1 226 ? 0.878 13 -6.312 1 95 226 ILE B N 1
ATOM 5887 C CA . ILE B 1 226 ? 2.24 13.414 -5.996 1 95 226 ILE B CA 1
ATOM 5888 C C . ILE B 1 226 ? 2.488 13.266 -4.496 1 95 226 ILE B C 1
ATOM 5890 O O . ILE B 1 226 ? 3.625 13.062 -4.066 1 95 226 ILE B O 1
ATOM 5894 N N . ALA B 1 227 ? 1.405 13.414 -3.752 1 94.75 227 ALA B N 1
ATOM 5895 C CA . ALA B 1 227 ? 1.379 13.25 -2.301 1 94.75 227 ALA B CA 1
ATOM 5896 C C . ALA B 1 227 ? -0.048 13.047 -1.798 1 94.75 227 ALA B C 1
ATOM 5898 O O . ALA B 1 227 ? -1 13.562 -2.389 1 94.75 227 ALA B O 1
ATOM 5899 N N . PRO B 1 228 ? -0.219 12.344 -0.691 1 96.5 228 PRO B N 1
ATOM 5900 C CA . PRO B 1 228 ? -1.563 12.102 -0.164 1 96.5 228 PRO B CA 1
ATOM 5901 C C . PRO B 1 228 ? -1.988 13.141 0.87 1 96.5 228 PRO B C 1
ATOM 5903 O O . PRO B 1 228 ? -3.047 13 1.489 1 96.5 228 PRO B O 1
ATOM 5906 N N . GLU B 1 229 ? -1.327 14.148 1.065 1 95.94 229 GLU B N 1
ATOM 5907 C CA . GLU B 1 229 ? -1.38 15.094 2.182 1 95.94 229 GLU B CA 1
ATOM 5908 C C . GLU B 1 229 ? -2.791 15.641 2.375 1 95.94 229 GLU B C 1
ATOM 5910 O O . GLU B 1 229 ? -3.342 15.578 3.475 1 95.94 229 GLU B O 1
ATOM 5915 N N . LEU B 1 230 ? -3.404 16.141 1.363 1 96.88 230 LEU B N 1
ATOM 5916 C CA . LEU B 1 230 ? -4.672 16.859 1.514 1 96.88 230 LEU B CA 1
ATOM 5917 C C . LEU B 1 230 ? -5.781 15.898 1.931 1 96.88 230 LEU B C 1
ATOM 5919 O O . LEU B 1 230 ? -6.672 16.266 2.701 1 96.88 230 LEU B O 1
ATOM 5923 N N . TYR B 1 231 ? -5.703 14.695 1.434 1 97.69 231 TYR B N 1
ATOM 5924 C CA . TYR B 1 231 ? -6.707 13.703 1.802 1 97.69 231 TYR B CA 1
ATOM 5925 C C . TYR B 1 231 ? -6.543 13.281 3.256 1 97.69 231 TYR B C 1
ATOM 5927 O O . TYR B 1 231 ? -7.535 13.07 3.961 1 97.69 231 TYR B O 1
ATOM 5935 N N . LEU B 1 232 ? -5.32 13.078 3.699 1 98.44 232 LEU B N 1
ATOM 5936 C CA . LEU B 1 232 ? -5.086 12.711 5.09 1 98.44 232 LEU B CA 1
ATOM 5937 C C . LEU B 1 232 ? -5.551 13.812 6.031 1 98.44 232 LEU B C 1
ATOM 5939 O O . LEU B 1 232 ? -6.109 13.539 7.098 1 98.44 232 LEU B O 1
ATOM 5943 N N . LYS B 1 233 ? -5.332 15.086 5.68 1 98.38 233 LYS B N 1
ATOM 5944 C CA . LYS B 1 233 ? -5.824 16.203 6.484 1 98.38 233 LYS B CA 1
ATOM 5945 C C . LYS B 1 233 ? -7.348 16.188 6.57 1 98.38 233 LYS B C 1
ATOM 5947 O O . LYS B 1 233 ? -7.918 16.484 7.617 1 98.38 233 LYS B O 1
ATOM 5952 N N . LYS B 1 234 ? -8.008 15.828 5.465 1 98.44 234 LYS B N 1
ATOM 5953 C CA . LYS B 1 234 ? -9.461 15.734 5.469 1 98.44 234 LYS B CA 1
ATOM 5954 C C . LYS B 1 234 ? -9.938 14.688 6.469 1 98.44 234 LYS B C 1
ATOM 5956 O O . LYS B 1 234 ? -11 14.844 7.082 1 98.44 234 LYS B O 1
ATOM 5961 N N . LEU B 1 235 ? -9.172 13.633 6.59 1 98.75 235 LEU B N 1
ATOM 5962 C CA . LEU B 1 235 ? -9.531 12.609 7.559 1 98.75 235 LEU B CA 1
ATOM 5963 C C . LEU B 1 235 ? -9.422 13.141 8.984 1 98.75 235 LEU B C 1
ATOM 5965 O O . LEU B 1 235 ? -10.227 12.789 9.844 1 98.75 235 LEU B O 1
ATOM 5969 N N . ILE B 1 236 ? -8.414 13.992 9.273 1 98.81 236 ILE B N 1
ATOM 5970 C CA . ILE B 1 236 ? -8.281 14.609 10.586 1 98.81 236 ILE B CA 1
ATOM 5971 C C . ILE B 1 236 ? -9.453 15.555 10.836 1 98.81 236 ILE B C 1
ATOM 5973 O O . ILE B 1 236 ? -10.023 15.57 11.93 1 98.81 236 ILE B O 1
ATOM 5977 N N . VAL B 1 237 ? -9.82 16.312 9.805 1 98.62 237 VAL B N 1
ATOM 5978 C CA . VAL B 1 237 ? -11.016 17.156 9.898 1 98.62 237 VAL B CA 1
ATOM 5979 C C . VAL B 1 237 ? -12.219 16.297 10.266 1 98.62 237 VAL B C 1
ATOM 5981 O O . VAL B 1 237 ? -13.062 16.719 11.07 1 98.62 237 VAL B O 1
ATOM 5984 N N . GLY B 1 238 ? -12.273 15.109 9.719 1 98.06 238 GLY B N 1
ATOM 5985 C CA . GLY B 1 238 ? -13.398 14.203 9.898 1 98.06 238 GLY B CA 1
ATOM 5986 C C . GLY B 1 238 ? -13.422 13.555 11.273 1 98.06 238 GLY B C 1
ATOM 5987 O O . GLY B 1 238 ? -14.375 12.852 11.617 1 98.06 238 GLY B O 1
ATOM 5988 N N . GLY B 1 239 ? -12.359 13.727 12.047 1 97.94 239 GLY B N 1
ATOM 5989 C CA . GLY B 1 239 ? -12.438 13.273 13.422 1 97.94 239 GLY B CA 1
ATOM 5990 C C . GLY B 1 239 ? -11.414 12.203 13.758 1 97.94 239 GLY B C 1
ATOM 5991 O O . GLY B 1 239 ? -11.305 11.789 14.914 1 97.94 239 GLY B O 1
ATOM 5992 N N . PHE B 1 240 ? -10.711 11.688 12.773 1 98.38 240 PHE B N 1
ATOM 5993 C CA . PHE B 1 240 ? -9.578 10.836 13.117 1 98.38 240 PHE B CA 1
ATOM 5994 C C . PHE B 1 240 ? -8.477 11.641 13.797 1 98.38 240 PHE B C 1
ATOM 5996 O O . PHE B 1 240 ? -8.297 12.82 13.508 1 98.38 240 PHE B O 1
ATOM 6003 N N . GLU B 1 241 ? -7.738 11.023 14.688 1 98.25 241 GLU B N 1
ATOM 6004 C CA . GLU B 1 241 ? -6.758 11.812 15.43 1 98.25 241 GLU B CA 1
ATOM 6005 C C . GLU B 1 241 ? -5.332 11.453 15.023 1 98.25 241 GLU B C 1
ATOM 6007 O O . GLU B 1 241 ? -4.414 12.266 15.172 1 98.25 241 GLU B O 1
ATOM 6012 N N . ARG B 1 242 ? -5.062 10.227 14.625 1 98.69 242 ARG B N 1
ATOM 6013 C CA . ARG B 1 242 ? -3.762 9.758 14.156 1 98.69 242 ARG B CA 1
ATOM 6014 C C . ARG B 1 242 ? -3.916 8.82 12.961 1 98.69 242 ARG B C 1
ATOM 6016 O O . ARG B 1 242 ? -4.449 7.719 13.094 1 98.69 242 ARG B O 1
ATOM 6023 N N . VAL B 1 243 ? -3.416 9.234 11.789 1 98.81 243 VAL B N 1
ATOM 6024 C CA . VAL B 1 243 ? -3.557 8.414 10.586 1 98.81 243 VAL B CA 1
ATOM 6025 C C . VAL B 1 243 ? -2.25 8.43 9.797 1 98.81 243 VAL B C 1
ATOM 6027 O O . VAL B 1 243 ? -1.445 9.352 9.93 1 98.81 243 VAL B O 1
ATOM 6030 N N . TYR B 1 244 ? -1.983 7.426 9.031 1 98.81 244 TYR B N 1
ATOM 6031 C CA . TYR B 1 244 ? -0.87 7.438 8.094 1 98.81 244 TYR B CA 1
ATOM 6032 C C . TYR B 1 244 ? -1.202 6.629 6.844 1 98.81 244 TYR B C 1
ATOM 6034 O O . TYR B 1 244 ? -2.117 5.801 6.859 1 98.81 244 TYR B O 1
ATOM 6042 N N . ASP B 1 245 ? -0.638 6.945 5.766 1 98.56 245 ASP B N 1
ATOM 6043 C CA . ASP B 1 245 ? -0.662 6.258 4.48 1 98.56 245 ASP B CA 1
ATOM 6044 C C . ASP B 1 245 ? 0.75 5.898 4.023 1 98.56 245 ASP B C 1
ATOM 6046 O O . ASP B 1 245 ? 1.578 6.785 3.799 1 98.56 245 ASP B O 1
ATOM 6050 N N . LEU B 1 246 ? 1.071 4.648 4.012 1 98.5 246 LEU B N 1
ATOM 6051 C CA . LEU B 1 246 ? 2.334 4.148 3.482 1 98.5 246 LEU B CA 1
ATOM 6052 C C . LEU B 1 246 ? 2.129 3.482 2.125 1 98.5 246 LEU B C 1
ATOM 6054 O O . LEU B 1 246 ? 1.63 2.357 2.047 1 98.5 246 LEU B O 1
ATOM 6058 N N . ASN B 1 247 ? 2.471 4.203 1.076 1 97.5 247 ASN B N 1
ATOM 6059 C CA . ASN B 1 247 ? 2.166 3.76 -0.28 1 97.5 247 ASN B CA 1
ATOM 6060 C C . ASN B 1 247 ? 2.984 4.523 -1.317 1 97.5 247 ASN B C 1
ATOM 6062 O O . ASN B 1 247 ? 3.906 5.262 -0.966 1 97.5 247 ASN B O 1
ATOM 6066 N N . ARG B 1 248 ? 2.711 4.301 -2.578 1 97.38 248 ARG B N 1
ATOM 6067 C CA . ARG B 1 248 ? 3.459 4.879 -3.689 1 97.38 248 ARG B CA 1
ATOM 6068 C C . ARG B 1 248 ? 3.006 6.309 -3.971 1 97.38 248 ARG B C 1
ATOM 6070 O O . ARG B 1 248 ? 1.833 6.641 -3.787 1 97.38 248 ARG B O 1
ATOM 6077 N N . ASN B 1 249 ? 3.896 7.105 -4.375 1 97.06 249 ASN B N 1
ATOM 6078 C CA . ASN B 1 249 ? 3.697 8.414 -4.996 1 97.06 249 ASN B CA 1
ATOM 6079 C C . ASN B 1 249 ? 4.348 8.484 -6.375 1 97.06 249 ASN B C 1
ATOM 6081 O O . ASN B 1 249 ? 5.18 7.645 -6.715 1 97.06 249 ASN B O 1
ATOM 6085 N N . PHE B 1 250 ? 3.982 9.523 -7.152 1 96.88 250 PHE B N 1
ATOM 6086 C CA . PHE B 1 250 ? 4.387 9.57 -8.555 1 96.88 250 PHE B CA 1
ATOM 6087 C C . PHE B 1 250 ? 4.844 10.977 -8.93 1 96.88 250 PHE B C 1
ATOM 6089 O O . PHE B 1 250 ? 4.113 11.945 -8.727 1 96.88 250 PHE B O 1
ATOM 6096 N N . ARG B 1 251 ? 5.965 11.109 -9.414 1 94.69 251 ARG B N 1
ATOM 6097 C CA . ARG B 1 251 ? 6.484 12.359 -9.961 1 94.69 251 ARG B CA 1
ATOM 6098 C C . ARG B 1 251 ? 7.094 12.148 -11.344 1 94.69 251 ARG B C 1
ATOM 6100 O O . ARG B 1 251 ? 8.031 11.359 -11.5 1 94.69 251 ARG B O 1
ATOM 6107 N N . ASN B 1 252 ? 6.48 12.758 -12.305 1 94.5 252 ASN B N 1
ATOM 6108 C CA . ASN B 1 252 ? 6.863 12.57 -13.703 1 94.5 252 ASN B CA 1
ATOM 6109 C C . ASN B 1 252 ? 8.141 13.328 -14.039 1 94.5 252 ASN B C 1
ATOM 6111 O O . ASN B 1 252 ? 8.125 14.258 -14.844 1 94.5 252 ASN B O 1
ATOM 6115 N N . GLU B 1 253 ? 9.117 12.93 -13.336 1 87.56 253 GLU B N 1
ATOM 6116 C CA . GLU B 1 253 ? 10.453 13.516 -13.469 1 87.56 253 GLU B CA 1
ATOM 6117 C C . GLU B 1 253 ? 11.438 12.5 -14.039 1 87.56 253 GLU B C 1
ATOM 6119 O O . GLU B 1 253 ? 11.062 11.375 -14.375 1 87.56 253 GLU B O 1
ATOM 6124 N N . GLY B 1 254 ? 12.609 12.922 -14.273 1 83.5 254 GLY B N 1
ATOM 6125 C CA . GLY B 1 254 ? 13.625 12.023 -14.789 1 83.5 254 GLY B CA 1
ATOM 6126 C C . GLY B 1 254 ? 14.062 10.969 -13.781 1 83.5 254 GLY B C 1
ATOM 6127 O O . GLY B 1 254 ? 13.562 10.938 -12.656 1 83.5 254 GLY B O 1
ATOM 6128 N N . ILE B 1 255 ? 14.812 10.031 -14.227 1 85.31 255 ILE B N 1
ATOM 6129 C CA . ILE B 1 255 ? 15.328 8.945 -13.398 1 85.31 255 ILE B CA 1
ATOM 6130 C C . ILE B 1 255 ? 16.797 9.211 -13.055 1 85.31 255 ILE B C 1
ATOM 6132 O O . ILE B 1 255 ? 17.547 9.742 -13.875 1 85.31 255 ILE B O 1
ATOM 6136 N N . SER B 1 256 ? 17.156 8.969 -11.805 1 88.94 256 SER B N 1
ATOM 6137 C CA . SER B 1 256 ? 18.547 9.055 -11.359 1 88.94 256 SER B CA 1
ATOM 6138 C C . SER B 1 256 ? 18.844 8.016 -10.273 1 88.94 256 SER B C 1
ATOM 6140 O O . SER B 1 256 ? 18.016 7.156 -9.984 1 88.94 256 SER B O 1
ATOM 6142 N N . THR B 1 257 ? 20 7.977 -9.766 1 87 257 THR B N 1
ATOM 6143 C CA . THR B 1 257 ? 20.391 7.051 -8.703 1 87 257 THR B CA 1
ATOM 6144 C C . THR B 1 257 ? 19.594 7.324 -7.43 1 87 257 THR B C 1
ATOM 6146 O O . THR B 1 257 ? 19.578 6.496 -6.516 1 87 257 THR B O 1
ATOM 6149 N N . ARG B 1 258 ? 18.906 8.43 -7.461 1 87.81 258 ARG B N 1
ATOM 6150 C CA . ARG B 1 258 ? 18.219 8.797 -6.223 1 87.81 258 ARG B CA 1
ATOM 6151 C C . ARG B 1 258 ? 16.734 9.008 -6.465 1 87.81 258 ARG B C 1
ATOM 6153 O O . ARG B 1 258 ? 15.961 9.188 -5.516 1 87.81 258 ARG B O 1
ATOM 6160 N N . HIS B 1 259 ? 16.438 9.07 -7.703 1 90.5 259 HIS B N 1
ATOM 6161 C CA . HIS B 1 259 ? 15.055 9.391 -8.031 1 90.5 259 HIS B CA 1
ATOM 6162 C C . HIS B 1 259 ? 14.438 8.32 -8.914 1 90.5 259 HIS B C 1
ATOM 6164 O O . HIS B 1 259 ? 15.039 7.891 -9.898 1 90.5 259 HIS B O 1
ATOM 6170 N N . ASN B 1 260 ? 13.383 7.801 -8.539 1 94.75 260 ASN B N 1
ATOM 6171 C CA . ASN B 1 260 ? 12.5 6.945 -9.32 1 94.75 260 ASN B CA 1
ATOM 6172 C C . ASN B 1 260 ? 11.094 7.535 -9.422 1 94.75 260 ASN B C 1
ATOM 6174 O O . ASN B 1 260 ? 10.547 8.023 -8.438 1 94.75 260 ASN B O 1
ATOM 6178 N N . PRO B 1 261 ? 10.5 7.637 -10.609 1 95.5 261 PRO B N 1
ATOM 6179 C CA . PRO B 1 261 ? 9.211 8.297 -10.805 1 95.5 261 PRO B CA 1
ATOM 6180 C C . PRO B 1 261 ? 8.125 7.762 -9.883 1 95.5 261 PRO B C 1
ATOM 6182 O O . PRO B 1 261 ? 7.188 8.484 -9.531 1 95.5 261 PRO B O 1
ATOM 6185 N N . GLU B 1 262 ? 8.141 6.547 -9.656 1 96.25 262 GLU B N 1
ATOM 6186 C CA . GLU B 1 262 ? 7.293 5.898 -8.664 1 96.25 262 GLU B CA 1
ATOM 6187 C C . GLU B 1 262 ? 8.102 5.492 -7.43 1 96.25 262 GLU B C 1
ATOM 6189 O O . GLU B 1 262 ? 9.055 4.719 -7.535 1 96.25 262 GLU B O 1
ATOM 6194 N N . PHE B 1 263 ? 7.734 6.055 -6.289 1 96.88 263 PHE B N 1
ATOM 6195 C CA . PHE B 1 263 ? 8.516 5.797 -5.09 1 96.88 263 PHE B CA 1
ATOM 6196 C C . PHE B 1 263 ? 7.613 5.652 -3.871 1 96.88 263 PHE B C 1
ATOM 6198 O O . PHE B 1 263 ? 6.449 6.055 -3.906 1 96.88 263 PHE B O 1
ATOM 6205 N N . THR B 1 264 ? 8.086 5.02 -2.799 1 98.06 264 THR B N 1
ATOM 6206 C CA . THR B 1 264 ? 7.309 4.723 -1.6 1 98.06 264 THR B CA 1
ATOM 6207 C C . THR B 1 264 ? 7.555 5.773 -0.521 1 98.06 264 THR B C 1
ATOM 6209 O O . THR B 1 264 ? 8.695 6.168 -0.279 1 98.06 264 THR B O 1
ATOM 6212 N N . MET B 1 265 ? 6.508 6.254 0.018 1 97.88 265 MET B N 1
ATOM 6213 C CA . MET B 1 265 ? 6.57 7.203 1.124 1 97.88 265 MET B CA 1
ATOM 6214 C C . MET B 1 265 ? 5.562 6.848 2.209 1 97.88 265 MET B C 1
ATOM 6216 O O . MET B 1 265 ? 4.559 6.184 1.936 1 97.88 265 MET B O 1
ATOM 6220 N N . VAL B 1 266 ? 5.887 7.16 3.426 1 98.69 266 VAL B N 1
ATOM 6221 C CA . VAL B 1 266 ? 4.875 7.188 4.477 1 98.69 266 VAL B CA 1
ATOM 6222 C C . VAL B 1 266 ? 4.539 8.633 4.836 1 98.69 266 VAL B C 1
ATOM 6224 O O . VAL B 1 266 ? 5.434 9.469 4.965 1 98.69 266 VAL B O 1
ATOM 6227 N N . GLU B 1 267 ? 3.324 8.93 4.809 1 98.56 267 GLU B N 1
ATOM 6228 C CA . GLU B 1 267 ? 2.828 10.227 5.258 1 98.56 267 GLU B CA 1
ATOM 6229 C C . GLU B 1 267 ? 1.857 10.078 6.426 1 98.56 267 GLU B C 1
ATOM 6231 O O . GLU B 1 267 ? 0.961 9.227 6.387 1 98.56 267 GLU B O 1
ATOM 6236 N N . LEU B 1 268 ? 2.072 10.797 7.531 1 98.88 268 LEU B N 1
ATOM 6237 C CA . LEU B 1 268 ? 1.263 10.617 8.734 1 98.88 268 LEU B CA 1
ATOM 6238 C C . LEU B 1 268 ? 0.826 11.969 9.297 1 98.88 268 LEU B C 1
ATOM 6240 O O . LEU B 1 268 ? 1.486 12.984 9.07 1 98.88 268 LEU B O 1
ATOM 6244 N N . TYR B 1 269 ? -0.289 12.016 9.992 1 98.88 269 TYR B N 1
ATOM 6245 C CA . TYR B 1 269 ? -0.876 13.203 10.602 1 98.88 269 TYR B CA 1
ATOM 6246 C C . TYR B 1 269 ? -1.398 12.898 12 1 98.88 269 TYR B C 1
ATOM 6248 O O . TYR B 1 269 ? -1.963 11.828 12.242 1 98.88 269 TYR B O 1
ATOM 6256 N N . GLN B 1 270 ? -1.165 13.789 12.914 1 98.81 270 GLN B N 1
ATOM 6257 C CA . GLN B 1 270 ? -1.549 13.648 14.312 1 98.81 270 GLN B CA 1
ATOM 6258 C C . GLN B 1 270 ? -2.242 14.906 14.828 1 98.81 270 GLN B C 1
ATOM 6260 O O . GLN B 1 270 ? -1.649 15.992 14.836 1 98.81 270 GLN B O 1
ATOM 6265 N N . ALA B 1 271 ? -3.498 14.781 15.203 1 98.75 271 ALA B N 1
ATOM 6266 C CA . ALA B 1 271 ? -4.234 15.891 15.812 1 98.75 271 ALA B CA 1
ATOM 6267 C C . ALA B 1 271 ? -3.609 16.297 17.141 1 98.75 271 ALA B C 1
ATOM 6269 O O . ALA B 1 271 ? -3.023 15.461 17.844 1 98.75 271 ALA B O 1
ATOM 6270 N N . HIS B 1 272 ? -3.717 17.594 17.453 1 98.69 272 HIS B N 1
ATOM 6271 C CA . HIS B 1 272 ? -3.293 18.234 18.703 1 98.69 272 HIS B CA 1
ATOM 6272 C C . HIS B 1 272 ? -1.778 18.172 18.859 1 98.69 272 HIS B C 1
ATOM 6274 O O . HIS B 1 272 ? -1.273 18.078 19.984 1 98.69 272 HIS B O 1
ATOM 6280 N N . ALA B 1 273 ? -1.072 18.141 17.75 1 98.69 273 ALA B N 1
ATOM 6281 C CA . ALA B 1 273 ? 0.386 18.078 17.719 1 98.69 273 ALA B CA 1
ATOM 6282 C C . ALA B 1 273 ? 0.966 19.203 16.859 1 98.69 273 ALA B C 1
ATOM 6284 O O . ALA B 1 273 ? 0.224 19.953 16.219 1 98.69 273 ALA B O 1
ATOM 6285 N N . ASP B 1 274 ? 2.268 19.422 16.938 1 98.62 274 ASP B N 1
ATOM 6286 C CA . ASP B 1 274 ? 2.98 20.406 16.125 1 98.62 274 ASP B CA 1
ATOM 6287 C C . ASP B 1 274 ? 4.262 19.812 15.547 1 98.62 274 ASP B C 1
ATOM 6289 O O . ASP B 1 274 ? 4.488 18.609 15.641 1 98.62 274 ASP B O 1
ATOM 6293 N N . PHE B 1 275 ? 5.074 20.625 14.859 1 98.62 275 PHE B N 1
ATOM 6294 C CA . PHE B 1 275 ? 6.238 20.109 14.141 1 98.62 275 PHE B CA 1
ATOM 6295 C C . PHE B 1 275 ? 7.309 19.641 15.117 1 98.62 275 PHE B C 1
ATOM 6297 O O . PHE B 1 275 ? 8.18 18.844 14.75 1 98.62 275 PHE B O 1
ATOM 6304 N N . ASN B 1 276 ? 7.309 20.109 16.375 1 98.56 276 ASN B N 1
ATOM 6305 C CA . ASN B 1 276 ? 8.219 19.531 17.359 1 98.56 276 ASN B CA 1
ATOM 6306 C C . ASN B 1 276 ? 7.879 18.078 17.672 1 98.56 276 ASN B C 1
ATOM 6308 O O . ASN B 1 276 ? 8.773 17.25 17.812 1 98.56 276 ASN B O 1
ATOM 6312 N N . ASP B 1 277 ? 6.566 17.812 17.844 1 98.75 277 ASP B N 1
ATOM 6313 C CA . ASP B 1 277 ? 6.129 16.438 18.016 1 98.75 277 ASP B CA 1
ATOM 6314 C C . ASP B 1 277 ? 6.555 15.562 16.828 1 98.75 277 ASP B C 1
ATOM 6316 O O . ASP B 1 277 ? 6.93 14.406 17 1 98.75 277 ASP B O 1
ATOM 6320 N N . MET B 1 278 ? 6.465 16.125 15.664 1 98.88 278 MET B N 1
ATOM 6321 C CA . MET B 1 278 ? 6.84 15.398 14.453 1 98.88 278 MET B CA 1
ATOM 6322 C C . MET B 1 278 ? 8.336 15.109 14.438 1 98.88 278 MET B C 1
ATOM 6324 O O . MET B 1 278 ? 8.766 14.07 13.938 1 98.88 278 MET B O 1
ATOM 6328 N N . MET B 1 279 ? 9.211 16.094 14.93 1 98.81 279 MET B N 1
ATOM 6329 C CA . MET B 1 279 ? 10.648 15.828 15.031 1 98.81 279 MET B CA 1
ATOM 6330 C C . MET B 1 279 ? 10.922 14.617 15.922 1 98.81 279 MET B C 1
ATOM 6332 O O . MET B 1 279 ? 11.703 13.742 15.555 1 98.81 279 MET B O 1
ATOM 6336 N N . ASP B 1 280 ? 10.266 14.617 17.047 1 98.81 280 ASP B N 1
ATOM 6337 C CA . ASP B 1 280 ? 10.445 13.516 17.984 1 98.81 280 ASP B CA 1
ATOM 6338 C C . ASP B 1 280 ? 9.984 12.195 17.375 1 98.81 280 ASP B C 1
ATOM 6340 O O . ASP B 1 280 ? 10.648 11.164 17.516 1 98.81 280 ASP B O 1
ATOM 6344 N N . LEU B 1 281 ? 8.844 12.234 16.75 1 98.81 281 LEU B N 1
ATOM 6345 C CA . LEU B 1 281 ? 8.305 11.039 16.109 1 98.81 281 LEU B CA 1
ATOM 6346 C C . LEU B 1 281 ? 9.234 10.547 15 1 98.81 281 LEU B C 1
ATOM 6348 O O . LEU B 1 281 ? 9.469 9.344 14.875 1 98.81 281 LEU B O 1
ATOM 6352 N N . CYS B 1 282 ? 9.711 11.469 14.188 1 98.88 282 CYS B N 1
ATOM 6353 C CA . CYS B 1 282 ? 10.609 11.156 13.078 1 98.88 282 CYS B CA 1
ATOM 6354 C C . CYS B 1 282 ? 11.875 10.469 13.586 1 98.88 282 CYS B C 1
ATOM 6356 O O . CYS B 1 282 ? 12.25 9.406 13.086 1 98.88 282 CYS B O 1
ATOM 6358 N N . GLU B 1 283 ? 12.547 11.102 14.555 1 98.88 283 GLU B N 1
ATOM 6359 C CA . GLU B 1 283 ? 13.742 10.516 15.156 1 98.88 283 GLU B CA 1
ATOM 6360 C C . GLU B 1 283 ? 13.438 9.148 15.758 1 98.88 283 GLU B C 1
ATOM 6362 O O . GLU B 1 283 ? 14.211 8.195 15.578 1 98.88 283 GLU B O 1
ATOM 6367 N N . GLY B 1 284 ? 12.32 9.031 16.484 1 98.88 284 GLY B N 1
ATOM 6368 C CA . GLY B 1 284 ? 11.93 7.762 17.078 1 98.88 284 GLY B CA 1
ATOM 6369 C C . GLY B 1 284 ? 11.758 6.652 16.047 1 98.88 284 GLY B C 1
ATOM 6370 O O . GLY B 1 284 ? 12.211 5.527 16.266 1 98.88 284 GLY B O 1
ATOM 6371 N N . ILE B 1 285 ? 11.109 6.941 14.93 1 98.88 285 ILE B N 1
ATOM 6372 C CA . ILE B 1 285 ? 10.906 5.957 13.867 1 98.88 285 ILE B CA 1
ATOM 6373 C C . ILE B 1 285 ? 12.258 5.477 13.344 1 98.88 285 ILE B C 1
ATOM 6375 O O . ILE B 1 285 ? 12.539 4.277 13.336 1 98.88 285 ILE B O 1
ATOM 6379 N N . ILE B 1 286 ? 13.109 6.434 12.93 1 98.88 286 ILE B N 1
ATOM 6380 C CA . ILE B 1 286 ? 14.359 6.098 12.242 1 98.88 286 ILE B CA 1
ATOM 6381 C C . ILE B 1 286 ? 15.297 5.375 13.211 1 98.88 286 ILE B C 1
ATOM 6383 O O . ILE B 1 286 ? 15.875 4.344 12.867 1 98.88 286 ILE B O 1
ATOM 6387 N N . SER B 1 287 ? 15.445 5.883 14.469 1 98.88 287 SER B N 1
ATOM 6388 C CA . SER B 1 287 ? 16.328 5.285 15.453 1 98.88 287 SER B CA 1
ATOM 6389 C C . SER B 1 287 ? 15.867 3.885 15.844 1 98.88 287 SER B C 1
ATOM 6391 O O . SER B 1 287 ? 16.672 2.955 15.914 1 98.88 287 SER B O 1
ATOM 6393 N N . SER B 1 288 ? 14.547 3.717 16.109 1 98.75 288 SER B N 1
ATOM 6394 C CA . SER B 1 288 ? 14.008 2.428 16.531 1 98.75 288 SER B CA 1
ATOM 6395 C C . SER B 1 288 ? 14.133 1.39 15.414 1 98.75 288 SER B C 1
ATOM 6397 O O . SER B 1 288 ? 14.5 0.242 15.672 1 98.75 288 SER B O 1
ATOM 6399 N N . VAL B 1 289 ? 13.797 1.769 14.211 1 98.62 289 VAL B N 1
ATOM 6400 C CA . VAL B 1 289 ? 13.852 0.85 13.078 1 98.62 289 VAL B CA 1
ATOM 6401 C C . VAL B 1 289 ? 15.305 0.447 12.82 1 98.62 289 VAL B C 1
ATOM 6403 O O . VAL B 1 289 ? 15.594 -0.727 12.578 1 98.62 289 VAL B O 1
ATOM 6406 N N . CYS B 1 290 ? 16.219 1.436 12.836 1 98.69 290 CYS B N 1
ATOM 6407 C CA . CYS B 1 290 ? 17.625 1.131 12.641 1 98.69 290 CYS B CA 1
ATOM 6408 C C . CYS B 1 290 ? 18.109 0.141 13.688 1 98.69 290 CYS B C 1
ATOM 6410 O O . CYS B 1 290 ? 18.812 -0.819 13.367 1 98.69 290 CYS B O 1
ATOM 6412 N N . GLN B 1 291 ? 17.75 0.402 14.961 1 98.62 291 GLN B N 1
ATOM 6413 C CA . GLN B 1 291 ? 18.141 -0.487 16.047 1 98.62 291 GLN B CA 1
ATOM 6414 C C . GLN B 1 291 ? 17.609 -1.898 15.828 1 98.62 291 GLN B C 1
ATOM 6416 O O . GLN B 1 291 ? 18.312 -2.881 16.031 1 98.62 291 GLN B O 1
ATOM 6421 N N . GLU B 1 292 ? 16.375 -1.971 15.445 1 98 292 GLU B N 1
ATOM 6422 C CA . GLU B 1 292 ? 15.742 -3.268 15.242 1 98 292 GLU B CA 1
ATOM 6423 C C . GLU B 1 292 ? 16.375 -4.023 14.086 1 98 292 GLU B C 1
ATOM 6425 O O . GLU B 1 292 ? 16.594 -5.234 14.164 1 98 292 GLU B O 1
ATOM 6430 N N . ILE B 1 293 ? 16.672 -3.34 13.008 1 97.38 293 ILE B N 1
ATOM 6431 C CA . ILE B 1 293 ? 17.094 -3.971 11.758 1 97.38 293 ILE B CA 1
ATOM 6432 C C . ILE B 1 293 ? 18.594 -4.238 11.805 1 97.38 293 ILE B C 1
ATOM 6434 O O . ILE B 1 293 ? 19.062 -5.281 11.336 1 97.38 293 ILE B O 1
ATOM 6438 N N . ASN B 1 294 ? 19.391 -3.311 12.352 1 97.44 294 ASN B N 1
ATOM 6439 C CA . ASN B 1 294 ? 20.844 -3.395 12.281 1 97.44 294 ASN B CA 1
ATOM 6440 C C . ASN B 1 294 ? 21.453 -3.719 13.641 1 97.44 294 ASN B C 1
ATOM 6442 O O . ASN B 1 294 ? 22.656 -3.994 13.734 1 97.44 294 ASN B O 1
ATOM 6446 N N . GLY B 1 295 ? 20.719 -3.699 14.711 1 98.12 295 GLY B N 1
ATOM 6447 C CA . GLY B 1 295 ? 21.219 -4 16.047 1 98.12 295 GLY B CA 1
ATOM 6448 C C . GLY B 1 295 ? 21.984 -2.852 16.672 1 98.12 295 GLY B C 1
ATOM 6449 O O . GLY B 1 295 ? 22.516 -2.98 17.781 1 98.12 295 GLY B O 1
ATOM 6450 N N . THR B 1 296 ? 22.109 -1.708 15.922 1 98.25 296 THR B N 1
ATOM 6451 C CA . THR B 1 296 ? 22.797 -0.499 16.359 1 98.25 296 THR B CA 1
ATOM 6452 C C . THR B 1 296 ? 22.234 0.73 15.656 1 98.25 296 THR B C 1
ATOM 6454 O O . THR B 1 296 ? 21.562 0.609 14.633 1 98.25 296 THR B O 1
ATOM 6457 N N . THR B 1 297 ? 22.406 1.894 16.266 1 98.38 297 THR B N 1
ATOM 6458 C CA . THR B 1 297 ? 21.984 3.137 15.625 1 98.38 297 THR B CA 1
ATOM 6459 C C . THR B 1 297 ? 23.188 3.814 14.945 1 98.38 297 THR B C 1
ATOM 6461 O O . THR B 1 297 ? 23.016 4.836 14.281 1 98.38 297 THR B O 1
ATOM 6464 N N . ASP B 1 298 ? 24.422 3.23 15.188 1 98.5 298 ASP B N 1
ATOM 6465 C CA . ASP B 1 298 ? 25.625 3.717 14.516 1 98.5 298 ASP B CA 1
ATOM 6466 C C . ASP B 1 298 ? 25.906 2.916 13.25 1 98.5 298 ASP B C 1
ATOM 6468 O O . ASP B 1 298 ? 26.172 1.714 13.312 1 98.5 298 ASP B O 1
ATOM 6472 N N . ILE B 1 299 ? 25.812 3.639 12.117 1 98 299 ILE B N 1
ATOM 6473 C CA . ILE B 1 299 ? 25.969 2.926 10.852 1 98 299 ILE B CA 1
ATOM 6474 C C . ILE B 1 299 ? 27.031 3.619 9.992 1 98 299 ILE B C 1
ATOM 6476 O O . ILE B 1 299 ? 27.453 4.73 10.305 1 98 299 ILE B O 1
ATOM 6480 N N . GLU B 1 300 ? 27.516 2.938 9.031 1 97.25 300 GLU B N 1
ATOM 6481 C CA . GLU B 1 300 ? 28.344 3.518 7.969 1 97.25 300 GLU B CA 1
ATOM 6482 C C . GLU B 1 300 ? 27.578 3.566 6.645 1 97.25 300 GLU B C 1
ATOM 6484 O O . GLU B 1 300 ? 26.969 2.576 6.234 1 97.25 300 GLU B O 1
ATOM 6489 N N . TYR B 1 301 ? 27.516 4.719 6.059 1 96.06 301 TYR B N 1
ATOM 6490 C CA . TYR B 1 301 ? 26.859 4.895 4.77 1 96.06 301 TYR B CA 1
ATOM 6491 C C . TYR B 1 301 ? 27.688 5.797 3.855 1 96.06 301 TYR B C 1
ATOM 6493 O O . TYR B 1 301 ? 28.016 6.926 4.219 1 96.06 301 TYR B O 1
ATOM 6501 N N . ASP B 1 302 ? 28.016 5.246 2.65 1 93.38 302 ASP B N 1
ATOM 6502 C CA . ASP B 1 302 ? 28.812 5.988 1.678 1 93.38 302 ASP B CA 1
ATOM 6503 C C . ASP B 1 302 ? 30.141 6.438 2.281 1 93.38 302 ASP B C 1
ATOM 6505 O O . ASP B 1 302 ? 30.531 7.598 2.131 1 93.38 302 ASP B O 1
ATOM 6509 N N . GLY B 1 303 ? 30.719 5.637 3.047 1 95.31 303 GLY B N 1
ATOM 6510 C CA . GLY B 1 303 ? 32.031 5.887 3.621 1 95.31 303 GLY B CA 1
ATOM 6511 C C . GLY B 1 303 ? 31.984 6.824 4.812 1 95.31 303 GLY B C 1
ATOM 6512 O O . GLY B 1 303 ? 33.031 7.215 5.336 1 95.31 303 GLY B O 1
ATOM 6513 N N . VAL B 1 304 ? 30.828 7.195 5.281 1 97.19 304 VAL B N 1
ATOM 6514 C CA . VAL B 1 304 ? 30.688 8.148 6.379 1 97.19 304 VAL B CA 1
ATOM 6515 C C . VAL B 1 304 ? 30.047 7.461 7.582 1 97.19 304 VAL B C 1
ATOM 6517 O O . VAL B 1 304 ? 29.094 6.688 7.43 1 97.19 304 VAL B O 1
ATOM 6520 N N . GLN B 1 305 ? 30.578 7.738 8.734 1 98.12 305 GLN B N 1
ATOM 6521 C CA . GLN B 1 305 ? 29.984 7.242 9.977 1 98.12 305 GLN B CA 1
ATOM 6522 C C . GLN B 1 305 ? 28.812 8.133 10.422 1 98.12 305 GLN B C 1
ATOM 6524 O O . GLN B 1 305 ? 28.953 9.352 10.5 1 98.12 305 GLN B O 1
ATOM 6529 N N . LEU B 1 306 ? 27.703 7.551 10.641 1 98.62 306 LEU B N 1
ATOM 6530 C CA . LEU B 1 306 ? 26.484 8.258 11.039 1 98.62 306 LEU B CA 1
ATOM 6531 C C . LEU B 1 306 ? 25.922 7.699 12.336 1 98.62 306 LEU B C 1
ATOM 6533 O O . LEU B 1 306 ? 25.984 6.488 12.562 1 98.62 306 LEU B O 1
ATOM 6537 N N . SER B 1 307 ? 25.453 8.562 13.195 1 98.75 307 SER B N 1
ATOM 6538 C CA . SER B 1 307 ? 24.703 8.164 14.383 1 98.75 307 SER B CA 1
ATOM 6539 C C . SER B 1 307 ? 23.219 8.523 14.242 1 98.75 307 SER B C 1
ATOM 6541 O O . SER B 1 307 ? 22.859 9.695 14.273 1 98.75 307 SER B O 1
ATOM 6543 N N . LEU B 1 308 ? 22.375 7.539 14.125 1 98.75 308 LEU B N 1
ATOM 6544 C CA . LEU B 1 308 ? 20.953 7.762 13.906 1 98.75 308 LEU B CA 1
ATOM 6545 C C . LEU B 1 308 ? 20.203 7.863 15.234 1 98.75 308 LEU B C 1
ATOM 6547 O O . LEU B 1 308 ? 19.219 7.164 15.445 1 98.75 308 LEU B O 1
ATOM 6551 N N . LYS B 1 309 ? 20.641 8.641 16.109 1 98.31 309 LYS B N 1
ATOM 6552 C CA . LYS B 1 309 ? 20.047 9.07 17.375 1 98.31 309 LYS B CA 1
ATOM 6553 C C . LYS B 1 309 ? 20.5 10.477 17.75 1 98.31 309 LYS B C 1
ATOM 6555 O O . LYS B 1 309 ? 21.5 10.969 17.219 1 98.31 309 LYS B O 1
ATOM 6560 N N . ASN B 1 310 ? 19.719 11.172 18.656 1 98.25 310 ASN B N 1
ATOM 6561 C CA . ASN B 1 310 ? 20.031 12.523 19.094 1 98.25 310 ASN B CA 1
ATOM 6562 C C . ASN B 1 310 ? 20.25 13.461 17.906 1 98.25 310 ASN B C 1
ATOM 6564 O O . ASN B 1 310 ? 21.297 14.117 17.812 1 98.25 310 ASN B O 1
ATOM 6568 N N . PHE B 1 311 ? 19.297 13.578 17.047 1 98.88 311 PHE B N 1
ATOM 6569 C CA . PHE B 1 311 ? 19.391 14.383 15.844 1 98.88 311 PHE B CA 1
ATOM 6570 C C . PHE B 1 311 ? 19.547 15.859 16.172 1 98.88 311 PHE B C 1
ATOM 6572 O O . PHE B 1 311 ? 18.922 16.359 17.125 1 98.88 311 PHE B O 1
ATOM 6579 N N . ASN B 1 312 ? 20.391 16.578 15.461 1 98.75 312 ASN B N 1
ATOM 6580 C CA . ASN B 1 312 ? 20.547 18.016 15.625 1 98.75 312 ASN B CA 1
ATOM 6581 C C . ASN B 1 312 ? 19.297 18.766 15.18 1 98.75 312 ASN B C 1
ATOM 6583 O O . ASN B 1 312 ? 18.547 18.297 14.312 1 98.75 312 ASN B O 1
ATOM 6587 N N . ARG B 1 313 ? 19 19.844 15.805 1 98.69 313 ARG B N 1
ATOM 6588 C CA . ARG B 1 313 ? 17.953 20.781 15.414 1 98.69 313 ARG B CA 1
ATOM 6589 C C . ARG B 1 313 ? 18.531 22.172 15.164 1 98.69 313 ARG B C 1
ATOM 6591 O O . ARG B 1 313 ? 19.047 22.812 16.094 1 98.69 313 ARG B O 1
ATOM 6598 N N . VAL B 1 314 ? 18.453 22.641 13.938 1 98.62 314 VAL B N 1
ATOM 6599 C CA . VAL B 1 314 ? 19.109 23.891 13.586 1 98.62 314 VAL B CA 1
ATOM 6600 C C . VAL B 1 314 ? 18.156 24.75 12.758 1 98.62 314 VAL B C 1
ATOM 6602 O O . VAL B 1 314 ? 17.5 24.266 11.836 1 98.62 314 VAL B O 1
ATOM 6605 N N . HIS B 1 315 ? 18.047 26 13.156 1 98.56 315 HIS B N 1
ATOM 6606 C CA . HIS B 1 315 ? 17.281 26.922 12.328 1 98.56 315 HIS B CA 1
ATOM 6607 C C . HIS B 1 315 ? 18 27.219 11.016 1 98.56 315 HIS B C 1
ATOM 6609 O O . HIS B 1 315 ? 19.219 27.438 11.008 1 98.56 315 HIS B O 1
ATOM 6615 N N . MET B 1 316 ? 17.312 27.25 9.898 1 98.5 316 MET B N 1
ATOM 6616 C CA . MET B 1 316 ? 17.844 27.422 8.547 1 98.5 316 MET B CA 1
ATOM 6617 C C . MET B 1 316 ? 18.719 28.672 8.461 1 98.5 316 MET B C 1
ATOM 6619 O O . MET B 1 316 ? 19.828 28.609 7.957 1 98.5 316 MET B O 1
ATOM 6623 N N . VAL B 1 317 ? 18.25 29.781 9.008 1 98.38 317 VAL B N 1
ATOM 6624 C CA . VAL B 1 317 ? 18.938 31.062 8.914 1 98.38 317 VAL B CA 1
ATOM 6625 C C . VAL B 1 317 ? 20.219 31.016 9.734 1 98.38 317 VAL B C 1
ATOM 6627 O O . VAL B 1 317 ? 21.234 31.609 9.344 1 98.38 317 VAL B O 1
ATOM 6630 N N . ASP B 1 318 ? 20.188 30.359 10.898 1 98.69 318 ASP B N 1
ATOM 6631 C CA . ASP B 1 318 ? 21.391 30.203 11.703 1 98.69 318 ASP B CA 1
ATOM 6632 C C . ASP B 1 318 ? 22.453 29.406 10.953 1 98.69 318 ASP B C 1
ATOM 6634 O O . ASP B 1 318 ? 23.641 29.719 11.008 1 98.69 318 ASP B O 1
ATOM 6638 N N . MET B 1 319 ? 22.016 28.391 10.281 1 98.5 319 MET B N 1
ATOM 6639 C CA . MET B 1 319 ? 22.953 27.578 9.516 1 98.5 319 MET B CA 1
ATOM 6640 C C . MET B 1 319 ? 23.578 28.391 8.383 1 98.5 319 MET B C 1
ATOM 6642 O O . MET B 1 319 ? 24.781 28.297 8.148 1 98.5 319 MET B O 1
ATOM 6646 N N . ILE B 1 320 ? 22.766 29.125 7.656 1 98.69 320 ILE B N 1
ATOM 6647 C CA . ILE B 1 320 ? 23.266 29.969 6.574 1 98.69 320 ILE B CA 1
ATOM 6648 C C . ILE B 1 320 ? 24.312 30.938 7.121 1 98.69 320 ILE B C 1
ATOM 6650 O O . ILE B 1 320 ? 25.375 31.109 6.516 1 98.69 320 ILE B O 1
ATOM 6654 N N . LYS B 1 321 ? 24 31.531 8.227 1 98.62 321 LYS B N 1
ATOM 6655 C CA . LYS B 1 321 ? 24.938 32.469 8.852 1 98.62 321 LYS B CA 1
ATOM 6656 C C . LYS B 1 321 ? 26.25 31.781 9.203 1 98.62 321 LYS B C 1
ATOM 6658 O O . LYS B 1 321 ? 27.328 32.344 8.961 1 98.62 321 LYS B O 1
ATOM 6663 N N . GLU B 1 322 ? 26.156 30.672 9.773 1 98.25 322 GLU B N 1
ATOM 6664 C CA . GLU B 1 322 ? 27.344 29.922 10.164 1 98.25 322 GLU B CA 1
ATOM 6665 C C . GLU B 1 322 ? 28.203 29.562 8.953 1 98.25 322 GLU B C 1
ATOM 6667 O O . GLU B 1 322 ? 29.422 29.656 8.992 1 98.25 322 GLU B O 1
ATOM 6672 N N . VAL B 1 323 ? 27.578 29.141 7.844 1 97.88 323 VAL B N 1
ATOM 6673 C CA . VAL B 1 323 ? 28.266 28.594 6.68 1 97.88 323 VAL B CA 1
ATOM 6674 C C . VAL B 1 323 ? 28.766 29.719 5.793 1 97.88 323 VAL B C 1
ATOM 6676 O O . VAL B 1 323 ? 29.859 29.641 5.223 1 97.88 323 VAL B O 1
ATOM 6679 N N . THR B 1 324 ? 28 30.859 5.629 1 97.69 324 THR B N 1
ATOM 6680 C CA . THR B 1 324 ? 28.312 31.844 4.605 1 97.69 324 THR B CA 1
ATOM 6681 C C . THR B 1 324 ? 28.672 33.188 5.246 1 97.69 324 THR B C 1
ATOM 6683 O O . THR B 1 324 ? 29.234 34.062 4.59 1 97.69 324 THR B O 1
ATOM 6686 N N . GLY B 1 325 ? 28.25 33.375 6.461 1 97.62 325 GLY B N 1
ATOM 6687 C CA . GLY B 1 325 ? 28.453 34.656 7.129 1 97.62 325 GLY B CA 1
ATOM 6688 C C . GLY B 1 325 ? 27.312 35.625 6.902 1 97.62 325 GLY B C 1
ATOM 6689 O O . GLY B 1 325 ? 27.219 36.656 7.57 1 97.62 325 GLY B O 1
ATOM 6690 N N . VAL B 1 326 ? 26.391 35.344 6.047 1 98.12 326 VAL B N 1
ATOM 6691 C CA . VAL B 1 326 ? 25.281 36.25 5.746 1 98.12 326 VAL B CA 1
ATOM 6692 C C . VAL B 1 326 ? 24.219 36.125 6.836 1 98.12 326 VAL B C 1
ATOM 6694 O O . VAL B 1 326 ? 23.781 35.031 7.168 1 98.12 326 VAL B O 1
ATOM 6697 N N . ASP B 1 327 ? 23.75 37.219 7.383 1 98.12 327 ASP B N 1
ATOM 6698 C CA . ASP B 1 327 ? 22.781 37.25 8.477 1 98.12 327 ASP B CA 1
ATOM 6699 C C . ASP B 1 327 ? 21.406 37.656 7.984 1 98.12 327 ASP B C 1
ATOM 6701 O O . ASP B 1 327 ? 21.062 38.844 8.023 1 98.12 327 ASP B O 1
ATOM 6705 N N . PHE B 1 328 ? 20.547 36.75 7.75 1 97.94 328 PHE B N 1
ATOM 6706 C CA . PHE B 1 328 ? 19.219 37 7.215 1 97.94 328 PHE B CA 1
ATOM 6707 C C . PHE B 1 328 ? 18.25 37.344 8.336 1 97.94 328 PHE B C 1
ATOM 6709 O O . PHE B 1 328 ? 17.062 37.562 8.086 1 97.94 328 PHE B O 1
ATOM 6716 N N . TRP B 1 329 ? 18.672 37.312 9.617 1 97.06 329 TRP B N 1
ATOM 6717 C CA . TRP B 1 329 ? 17.828 37.781 10.703 1 97.06 329 TRP B CA 1
ATOM 6718 C C . TRP B 1 329 ? 17.656 39.281 10.617 1 97.06 329 TRP B C 1
ATOM 6720 O O . TRP B 1 329 ? 16.703 39.844 11.172 1 97.06 329 TRP B O 1
ATOM 6730 N N . LYS B 1 330 ? 18.547 39.938 9.914 1 95.94 330 LYS B N 1
ATOM 6731 C CA . LYS B 1 330 ? 18.438 41.375 9.703 1 95.94 330 LYS B CA 1
ATOM 6732 C C . LYS B 1 330 ? 17.422 41.688 8.609 1 95.94 330 LYS B C 1
ATOM 6734 O O . LYS B 1 330 ? 17.375 41 7.586 1 95.94 330 LYS B O 1
ATOM 6739 N N . GLU B 1 331 ? 16.625 42.656 8.883 1 94.44 331 GLU B N 1
ATOM 6740 C CA . GLU B 1 331 ? 15.664 43.094 7.867 1 94.44 331 GLU B CA 1
ATOM 6741 C C . GLU B 1 331 ? 16.375 43.594 6.621 1 94.44 331 GLU B C 1
ATOM 6743 O O . GLU B 1 331 ? 17.391 44.312 6.719 1 94.44 331 GLU B O 1
ATOM 6748 N N . MET B 1 332 ? 15.891 43.156 5.457 1 95.62 332 MET B N 1
ATOM 6749 C CA . MET B 1 332 ? 16.469 43.625 4.195 1 95.62 332 MET B CA 1
ATOM 6750 C C . MET B 1 332 ? 15.438 43.562 3.07 1 95.62 332 MET B C 1
ATOM 6752 O O . MET B 1 332 ? 14.469 42.812 3.152 1 95.62 332 MET B O 1
ATOM 6756 N N . THR B 1 333 ? 15.609 44.406 2.146 1 96.62 333 THR B N 1
ATOM 6757 C CA . THR B 1 333 ? 14.758 44.406 0.959 1 96.62 333 THR B CA 1
ATOM 6758 C C . THR B 1 333 ? 15.156 43.281 0.018 1 96.62 333 THR B C 1
ATOM 6760 O O . THR B 1 333 ? 16.219 42.656 0.174 1 96.62 333 THR B O 1
ATOM 6763 N N . PHE B 1 334 ? 14.258 43 -0.858 1 96.81 334 PHE B N 1
ATOM 6764 C CA . PHE B 1 334 ? 14.555 42 -1.872 1 96.81 334 PHE B CA 1
ATOM 6765 C C . PHE B 1 334 ? 15.82 42.344 -2.637 1 96.81 334 PHE B C 1
ATOM 6767 O O . PHE B 1 334 ? 16.656 41.469 -2.91 1 96.81 334 PHE B O 1
ATOM 6774 N N . GLU B 1 335 ? 15.953 43.625 -2.979 1 96.94 335 GLU B N 1
ATOM 6775 C CA . GLU B 1 335 ? 17.109 44.094 -3.74 1 96.94 335 GLU B CA 1
ATOM 6776 C C . GLU B 1 335 ? 18.406 43.875 -2.959 1 96.94 335 GLU B C 1
ATOM 6778 O O . GLU B 1 335 ? 19.422 43.469 -3.531 1 96.94 335 GLU B O 1
ATOM 6783 N N . GLU B 1 336 ? 18.359 44.156 -1.694 1 97.5 336 GLU B N 1
ATOM 6784 C CA . GLU B 1 336 ? 19.516 43.938 -0.842 1 97.5 336 GLU B CA 1
ATOM 6785 C C . GLU B 1 336 ? 19.875 42.469 -0.77 1 97.5 336 GLU B C 1
ATOM 6787 O O . GLU B 1 336 ? 21.047 42.094 -0.854 1 97.5 336 GLU B O 1
ATOM 6792 N N . ALA B 1 337 ? 18.891 41.625 -0.586 1 97.94 337 ALA B N 1
ATOM 6793 C CA . ALA B 1 337 ? 19.094 40.188 -0.53 1 97.94 337 ALA B CA 1
ATOM 6794 C C . ALA B 1 337 ? 19.656 39.656 -1.849 1 97.94 337 ALA B C 1
ATOM 6796 O O . ALA B 1 337 ? 20.5 38.75 -1.857 1 97.94 337 ALA B O 1
ATOM 6797 N N . LYS B 1 338 ? 19.109 40.156 -2.941 1 97.31 338 LYS B N 1
ATOM 6798 C CA . LYS B 1 338 ? 19.578 39.75 -4.27 1 97.31 338 LYS B CA 1
ATOM 6799 C C . LYS B 1 338 ? 21.047 40.125 -4.465 1 97.31 338 LYS B C 1
ATOM 6801 O O . LYS B 1 338 ? 21.797 39.344 -5.082 1 97.31 338 LYS B O 1
ATOM 6806 N N . LYS B 1 339 ? 21.438 41.281 -4.027 1 97.56 339 LYS B N 1
ATOM 6807 C CA . LYS B 1 339 ? 22.844 41.688 -4.082 1 97.56 339 LYS B CA 1
ATOM 6808 C C . LYS B 1 339 ? 23.719 40.719 -3.32 1 97.56 339 LYS B C 1
ATOM 6810 O O . LYS B 1 339 ? 24.797 40.344 -3.795 1 97.56 339 LYS B O 1
ATOM 6815 N N . LEU B 1 340 ? 23.281 40.344 -2.145 1 97.81 340 LEU B N 1
ATOM 6816 C CA . LEU B 1 340 ? 24.016 39.344 -1.36 1 97.81 340 LEU B CA 1
ATOM 6817 C C . LEU B 1 340 ? 24.141 38.031 -2.121 1 97.81 340 LEU B C 1
ATOM 6819 O O . LEU B 1 340 ? 25.188 37.406 -2.084 1 97.81 340 LEU B O 1
ATOM 6823 N N . ALA B 1 341 ? 23.047 37.562 -2.75 1 98.19 341 ALA B N 1
ATOM 6824 C CA . ALA B 1 341 ? 23.062 36.344 -3.541 1 98.19 341 ALA B CA 1
ATOM 6825 C C . ALA B 1 341 ? 24.125 36.406 -4.629 1 98.19 341 ALA B C 1
ATOM 6827 O O . ALA B 1 341 ? 24.859 35.438 -4.836 1 98.19 341 ALA B O 1
ATOM 6828 N N . LYS B 1 342 ? 24.172 37.5 -5.312 1 97.56 342 LYS B N 1
ATOM 6829 C CA . LYS B 1 342 ? 25.188 37.688 -6.355 1 97.56 342 LYS B CA 1
ATOM 6830 C C . LYS B 1 342 ? 26.594 37.625 -5.781 1 97.56 342 LYS B C 1
ATOM 6832 O O . LYS B 1 342 ? 27.469 36.969 -6.344 1 97.56 342 LYS B O 1
ATOM 6837 N N . GLU B 1 343 ? 26.797 38.281 -4.719 1 97.81 343 GLU B N 1
ATOM 6838 C CA . GLU B 1 343 ? 28.094 38.312 -4.062 1 97.81 343 GLU B CA 1
ATOM 6839 C C . GLU B 1 343 ? 28.547 36.938 -3.652 1 97.81 343 GLU B C 1
ATOM 6841 O O . GLU B 1 343 ? 29.75 36.625 -3.664 1 97.81 343 GLU B O 1
ATOM 6846 N N . HIS B 1 344 ? 27.641 36.125 -3.264 1 98.06 344 HIS B N 1
ATOM 6847 C CA . HIS B 1 344 ? 27.969 34.781 -2.764 1 98.06 344 HIS B CA 1
ATOM 6848 C C . HIS B 1 344 ? 27.766 33.719 -3.844 1 98.06 344 HIS B C 1
ATOM 6850 O O . HIS B 1 344 ? 27.828 32.531 -3.562 1 98.06 344 HIS B O 1
ATOM 6856 N N . HIS B 1 345 ? 27.391 34.062 -5.086 1 97.75 345 HIS B N 1
ATOM 6857 C CA . HIS B 1 345 ? 27.234 33.188 -6.242 1 97.75 345 HIS B CA 1
ATOM 6858 C C . HIS B 1 345 ? 26.078 32.219 -6.035 1 97.75 345 HIS B C 1
ATOM 6860 O O . HIS B 1 345 ? 26.234 31 -6.277 1 97.75 345 HIS B O 1
ATOM 6866 N N . VAL B 1 346 ? 25.062 32.688 -5.422 1 98 346 VAL B N 1
ATOM 6867 C CA . VAL B 1 346 ? 23.828 31.938 -5.293 1 98 346 VAL B CA 1
ATOM 6868 C C . VAL B 1 346 ? 22.891 32.281 -6.465 1 98 346 VAL B C 1
ATOM 6870 O O . VAL B 1 346 ? 22.547 33.438 -6.684 1 98 346 VAL B O 1
ATOM 6873 N N . GLU B 1 347 ? 22.5 31.266 -7.184 1 96.75 347 GLU B N 1
ATOM 6874 C CA . GLU B 1 347 ? 21.625 31.453 -8.336 1 96.75 347 GLU B CA 1
ATOM 6875 C C . GLU B 1 347 ? 20.188 31.688 -7.898 1 96.75 347 GLU B C 1
ATOM 6877 O O . GLU B 1 347 ? 19.672 30.969 -7.031 1 96.75 347 GLU B O 1
ATOM 6882 N N . VAL B 1 348 ? 19.594 32.688 -8.422 1 94.88 348 VAL B N 1
ATOM 6883 C CA . VAL B 1 348 ? 18.203 33.031 -8.148 1 94.88 348 VAL B CA 1
ATOM 6884 C C . VAL B 1 348 ? 17.406 33 -9.445 1 94.88 348 VAL B C 1
ATOM 6886 O O . VAL B 1 348 ? 17.719 33.75 -10.383 1 94.88 348 VAL B O 1
ATOM 6889 N N . ALA B 1 349 ? 16.359 32.125 -9.477 1 89.69 349 ALA B N 1
ATOM 6890 C CA . ALA B 1 349 ? 15.539 32.062 -10.688 1 89.69 349 ALA B CA 1
ATOM 6891 C C . ALA B 1 349 ? 14.68 33.281 -10.859 1 89.69 349 ALA B C 1
ATOM 6893 O O . ALA B 1 349 ? 14.406 34 -9.891 1 89.69 349 ALA B O 1
ATOM 6894 N N . ASP B 1 350 ? 14.141 33.531 -12.055 1 89.31 350 ASP B N 1
ATOM 6895 C CA . ASP B 1 350 ? 13.398 34.75 -12.398 1 89.31 350 ASP B CA 1
ATOM 6896 C C . ASP B 1 350 ? 12.078 34.812 -11.633 1 89.31 350 ASP B C 1
ATOM 6898 O O . ASP B 1 350 ? 11.609 35.906 -11.297 1 89.31 350 ASP B O 1
ATOM 6902 N N . HIS B 1 351 ? 11.531 33.625 -11.391 1 88.31 351 HIS B N 1
ATOM 6903 C CA . HIS B 1 351 ? 10.219 33.625 -10.758 1 88.31 351 HIS B CA 1
ATOM 6904 C C . HIS B 1 351 ? 10.32 33.875 -9.266 1 88.31 351 HIS B C 1
ATOM 6906 O O . HIS B 1 351 ? 9.312 34.156 -8.609 1 88.31 351 HIS B O 1
ATOM 6912 N N . MET B 1 352 ? 11.555 33.812 -8.734 1 91.19 352 MET B N 1
ATOM 6913 C CA . MET B 1 352 ? 11.781 34.094 -7.316 1 91.19 352 MET B CA 1
ATOM 6914 C C . MET B 1 352 ? 11.898 35.594 -7.062 1 91.19 352 MET B C 1
ATOM 6916 O O . MET B 1 352 ? 12.789 36.25 -7.59 1 91.19 352 MET B O 1
ATOM 6920 N N . ASN B 1 353 ? 11 36.188 -6.215 1 91.94 353 ASN B N 1
ATOM 6921 C CA . ASN B 1 353 ? 10.906 37.625 -6.105 1 91.94 353 ASN B CA 1
ATOM 6922 C C . ASN B 1 353 ? 10.789 38.062 -4.652 1 91.94 353 ASN B C 1
ATOM 6924 O O . ASN B 1 353 ? 10.234 39.125 -4.367 1 91.94 353 ASN B O 1
ATOM 6928 N N . SER B 1 354 ? 11.219 37.25 -3.748 1 95.19 354 SER B N 1
ATOM 6929 C CA . SER B 1 354 ? 11.109 37.594 -2.336 1 95.19 354 SER B CA 1
ATOM 6930 C C . SER B 1 354 ? 12.375 37.219 -1.576 1 95.19 354 SER B C 1
ATOM 6932 O O . SER B 1 354 ? 13.18 36.406 -2.055 1 95.19 354 SER B O 1
ATOM 6934 N N . VAL B 1 355 ? 12.547 37.844 -0.422 1 97.31 355 VAL B N 1
ATOM 6935 C CA . VAL B 1 355 ? 13.672 37.531 0.447 1 97.31 355 VAL B CA 1
ATOM 6936 C C . VAL B 1 355 ? 13.625 36.062 0.854 1 97.31 355 VAL B C 1
ATOM 6938 O O . VAL B 1 355 ? 14.656 35.406 0.941 1 97.31 355 VAL B O 1
ATOM 6941 N N . GLY B 1 356 ? 12.445 35.531 1.1 1 97.19 356 GLY B N 1
ATOM 6942 C CA . GLY B 1 356 ? 12.266 34.156 1.474 1 97.19 356 GLY B CA 1
ATOM 6943 C C . GLY B 1 356 ? 12.805 33.188 0.436 1 97.19 356 GLY B C 1
ATOM 6944 O O . GLY B 1 356 ? 13.406 32.156 0.783 1 97.19 356 GLY B O 1
ATOM 6945 N N . HIS B 1 357 ? 12.594 33.469 -0.831 1 96.44 357 HIS B N 1
ATOM 6946 C CA . HIS B 1 357 ? 13.133 32.656 -1.903 1 96.44 357 HIS B CA 1
ATOM 6947 C C . HIS B 1 357 ? 14.656 32.594 -1.854 1 96.44 357 HIS B C 1
ATOM 6949 O O . HIS B 1 357 ? 15.258 31.547 -2.053 1 96.44 357 HIS B O 1
ATOM 6955 N N . ILE B 1 358 ? 15.219 33.781 -1.667 1 97.94 358 ILE B N 1
ATOM 6956 C CA . ILE B 1 358 ? 16.672 33.875 -1.648 1 97.94 358 ILE B CA 1
ATOM 6957 C C . ILE B 1 358 ? 17.25 33.125 -0.463 1 97.94 358 ILE B C 1
ATOM 6959 O O . ILE B 1 358 ? 18.25 32.406 -0.593 1 97.94 358 ILE B O 1
ATOM 6963 N N . ILE B 1 359 ? 16.594 33.219 0.699 1 98.31 359 ILE B N 1
ATOM 6964 C CA . ILE B 1 359 ? 17 32.469 1.884 1 98.31 359 ILE B CA 1
ATOM 6965 C C . ILE B 1 359 ? 17.016 30.984 1.567 1 98.31 359 ILE B C 1
ATOM 6967 O O . ILE B 1 359 ? 17.984 30.281 1.867 1 98.31 359 ILE B O 1
ATOM 6971 N N . ASN B 1 360 ? 15.984 30.5 0.991 1 97.75 360 ASN B N 1
ATOM 6972 C CA . ASN B 1 360 ? 15.906 29.094 0.615 1 97.75 360 ASN B CA 1
ATOM 6973 C C . ASN B 1 360 ? 17.047 28.703 -0.318 1 97.75 360 ASN B C 1
ATOM 6975 O O . ASN B 1 360 ? 17.641 27.625 -0.163 1 97.75 360 ASN B O 1
ATOM 6979 N N . GLU B 1 361 ? 17.312 29.516 -1.321 1 97.88 361 GLU B N 1
ATOM 6980 C CA . GLU B 1 361 ? 18.375 29.219 -2.275 1 97.88 361 GLU B CA 1
ATOM 6981 C C . GLU B 1 361 ? 19.734 29.203 -1.589 1 97.88 361 GLU B C 1
ATOM 6983 O O . GLU B 1 361 ? 20.609 28.391 -1.941 1 97.88 361 GLU B O 1
ATOM 6988 N N . PHE B 1 362 ? 19.984 30.141 -0.665 1 98.38 362 PHE B N 1
ATOM 6989 C CA . PHE B 1 362 ? 21.234 30.109 0.105 1 98.38 362 PHE B CA 1
ATOM 6990 C C . PHE B 1 362 ? 21.406 28.75 0.791 1 98.38 362 PHE B C 1
ATOM 6992 O O . PHE B 1 362 ? 22.5 28.188 0.761 1 98.38 362 PHE B O 1
ATOM 6999 N N . PHE B 1 363 ? 20.406 28.266 1.42 1 98.38 363 PHE B N 1
ATOM 7000 C CA . PHE B 1 363 ? 20.5 26.984 2.119 1 98.38 363 PHE B CA 1
ATOM 7001 C C . PHE B 1 363 ? 20.766 25.844 1.141 1 98.38 363 PHE B C 1
ATOM 7003 O O . PHE B 1 363 ? 21.688 25.062 1.334 1 98.38 363 PHE B O 1
ATOM 7010 N N . GLU B 1 364 ? 19.906 25.719 0.109 1 97.69 364 GLU B N 1
ATOM 7011 C CA . GLU B 1 364 ? 19.984 24.609 -0.84 1 97.69 364 GLU B CA 1
ATOM 7012 C C . GLU B 1 364 ? 21.344 24.562 -1.519 1 97.69 364 GLU B C 1
ATOM 7014 O O . GLU B 1 364 ? 21.906 23.484 -1.711 1 97.69 364 GLU B O 1
ATOM 7019 N N . GLN B 1 365 ? 21.891 25.734 -1.849 1 97.88 365 GLN B N 1
ATOM 7020 C CA . GLN B 1 365 ? 23.078 25.781 -2.68 1 97.88 365 GLN B CA 1
ATOM 7021 C C . GLN B 1 365 ? 24.344 25.812 -1.825 1 97.88 365 GLN B C 1
ATOM 7023 O O . GLN B 1 365 ? 25.422 25.406 -2.273 1 97.88 365 GLN B O 1
ATOM 7028 N N . LYS B 1 366 ? 24.25 26.266 -0.586 1 98.12 366 LYS B N 1
ATOM 7029 C CA . LYS B 1 366 ? 25.484 26.484 0.174 1 98.12 366 LYS B CA 1
ATOM 7030 C C . LYS B 1 366 ? 25.516 25.609 1.426 1 98.12 366 LYS B C 1
ATOM 7032 O O . LYS B 1 366 ? 26.594 25.25 1.911 1 98.12 366 LYS B O 1
ATOM 7037 N N . CYS B 1 367 ? 24.375 25.25 2.002 1 98.31 367 CYS B N 1
ATOM 7038 C CA . CYS B 1 367 ? 24.359 24.672 3.34 1 98.31 367 CYS B CA 1
ATOM 7039 C C . CYS B 1 367 ? 24.109 23.172 3.279 1 98.31 367 CYS B C 1
ATOM 7041 O O . CYS B 1 367 ? 24.656 22.406 4.086 1 98.31 367 CYS B O 1
ATOM 7043 N N . GLU B 1 368 ? 23.266 22.672 2.367 1 97.44 368 GLU B N 1
ATOM 7044 C CA . GLU B 1 368 ? 22.828 21.281 2.309 1 97.44 368 GLU B CA 1
ATOM 7045 C C . GLU B 1 368 ? 24 20.328 2.291 1 97.44 368 GLU B C 1
ATOM 7047 O O . GLU B 1 368 ? 24 19.312 2.982 1 97.44 368 GLU B O 1
ATOM 7052 N N . GLU B 1 369 ? 25.016 20.625 1.519 1 96.81 369 GLU B N 1
ATOM 7053 C CA . GLU B 1 369 ? 26.156 19.734 1.311 1 96.81 369 GLU B CA 1
ATOM 7054 C C . GLU B 1 369 ? 27 19.609 2.576 1 96.81 369 GLU B C 1
ATOM 7056 O O . GLU B 1 369 ? 27.828 18.703 2.695 1 96.81 369 GLU B O 1
ATOM 7061 N N . LYS B 1 370 ? 26.719 20.453 3.533 1 97.19 370 LYS B N 1
ATOM 7062 C CA . LYS B 1 370 ? 27.5 20.469 4.766 1 97.19 370 LYS B CA 1
ATOM 7063 C C . LYS B 1 370 ? 26.828 19.656 5.859 1 97.19 370 LYS B C 1
ATOM 7065 O O . LYS B 1 370 ? 27.438 19.344 6.879 1 97.19 370 LYS B O 1
ATOM 7070 N N . VAL B 1 371 ? 25.594 19.266 5.664 1 98.31 371 VAL B N 1
ATOM 7071 C CA . VAL B 1 371 ? 24.828 18.531 6.68 1 98.31 371 VAL B CA 1
ATOM 7072 C C . VAL B 1 371 ? 25.125 17.047 6.586 1 98.31 371 VAL B C 1
ATOM 7074 O O . VAL B 1 371 ? 24.547 16.344 5.762 1 98.31 371 VAL B O 1
ATOM 7077 N N . ILE B 1 372 ? 25.938 16.516 7.496 1 98.19 372 ILE B N 1
ATOM 7078 C CA . ILE B 1 372 ? 26.359 15.125 7.445 1 98.19 372 ILE B CA 1
ATOM 7079 C C . ILE B 1 372 ? 25.562 14.305 8.445 1 98.19 372 ILE B C 1
ATOM 7081 O O . ILE B 1 372 ? 24.812 13.398 8.062 1 98.19 372 ILE B O 1
ATOM 7085 N N . GLN B 1 373 ? 25.656 14.672 9.773 1 98.69 373 GLN B N 1
ATOM 7086 C CA . GLN B 1 373 ? 24.891 13.977 10.797 1 98.69 373 GLN B CA 1
ATOM 7087 C C . GLN B 1 373 ? 23.406 14.312 10.703 1 98.69 373 GLN B C 1
ATOM 7089 O O . GLN B 1 373 ? 23.031 15.344 10.148 1 98.69 373 GLN B O 1
ATOM 7094 N N . PRO B 1 374 ? 22.578 13.406 11.164 1 98.88 374 PRO B N 1
ATOM 7095 C CA . PRO B 1 374 ? 21.141 13.703 11.117 1 98.88 374 PRO B CA 1
ATOM 7096 C C . PRO B 1 374 ? 20.797 15.047 11.75 1 98.88 374 PRO B C 1
ATOM 7098 O O . PRO B 1 374 ? 21.109 15.281 12.914 1 98.88 374 PRO B O 1
ATOM 7101 N N . THR B 1 375 ? 20.156 15.898 10.938 1 98.94 375 THR B N 1
ATOM 7102 C CA . THR B 1 375 ? 19.859 17.25 11.375 1 98.94 375 THR B CA 1
ATOM 7103 C C . THR B 1 375 ? 18.484 17.703 10.883 1 98.94 375 THR B C 1
ATOM 7105 O O . THR B 1 375 ? 18.219 17.688 9.68 1 98.94 375 THR B O 1
ATOM 7108 N N . PHE B 1 376 ? 17.641 18.047 11.844 1 98.94 376 PHE B N 1
ATOM 7109 C CA . PHE B 1 376 ? 16.422 18.734 11.5 1 98.94 376 PHE B CA 1
ATOM 7110 C C . PHE B 1 376 ? 16.688 20.203 11.188 1 98.94 376 PHE B C 1
ATOM 7112 O O . PHE B 1 376 ? 17.094 20.969 12.078 1 98.94 376 PHE B O 1
ATOM 7119 N N . VAL B 1 377 ? 16.516 20.594 9.953 1 98.88 377 VAL B N 1
ATOM 7120 C CA . VAL B 1 377 ? 16.562 22.016 9.586 1 98.88 377 VAL B CA 1
ATOM 7121 C C . VAL B 1 377 ? 15.156 22.594 9.594 1 98.88 377 VAL B C 1
ATOM 7123 O O . VAL B 1 377 ? 14.289 22.141 8.852 1 98.88 377 VAL B O 1
ATOM 7126 N N . TYR B 1 378 ? 14.93 23.578 10.477 1 98.69 378 TYR B N 1
ATOM 7127 C CA . TYR B 1 378 ? 13.586 24.141 10.609 1 98.69 378 TYR B CA 1
ATOM 7128 C C . TYR B 1 378 ? 13.602 25.641 10.359 1 98.69 378 TYR B C 1
ATOM 7130 O O . TYR B 1 378 ? 14.656 26.219 10.102 1 98.69 378 TYR B O 1
ATOM 7138 N N . GLY B 1 379 ? 12.453 26.281 10.336 1 98.31 379 GLY B N 1
ATOM 7139 C CA . GLY B 1 379 ? 12.344 27.703 10.117 1 98.31 379 GLY B CA 1
ATOM 7140 C C . GLY B 1 379 ? 12.359 28.094 8.648 1 98.31 379 GLY B C 1
ATOM 7141 O O . GLY B 1 379 ? 13.055 29.031 8.258 1 98.31 379 GLY B O 1
ATOM 7142 N N . HIS B 1 380 ? 11.695 27.344 7.816 1 98.44 380 HIS B N 1
ATOM 7143 C CA . HIS B 1 380 ? 11.609 27.625 6.391 1 98.44 380 HIS B CA 1
ATOM 7144 C C . HIS B 1 380 ? 10.773 28.875 6.129 1 98.44 380 HIS B C 1
ATOM 7146 O O . HIS B 1 380 ? 9.773 29.109 6.809 1 98.44 380 HIS B O 1
ATOM 7152 N N . PRO B 1 381 ? 11.156 29.656 5.109 1 97.94 381 PRO B N 1
ATOM 7153 C CA . PRO B 1 381 ? 10.383 30.844 4.762 1 97.94 381 PRO B CA 1
ATOM 7154 C C . PRO B 1 381 ? 8.961 30.516 4.316 1 97.94 381 PRO B C 1
ATOM 7156 O O . PRO B 1 381 ? 8.711 29.453 3.76 1 97.94 381 PRO B O 1
ATOM 7159 N N . VAL B 1 382 ? 8.031 31.453 4.512 1 96.38 382 VAL B N 1
ATOM 7160 C CA . VAL B 1 382 ? 6.605 31.266 4.242 1 96.38 382 VAL B CA 1
ATOM 7161 C C . VAL B 1 382 ? 6.387 31.078 2.744 1 96.38 382 VAL B C 1
ATOM 7163 O O . VAL B 1 382 ? 5.504 30.328 2.326 1 96.38 382 VAL B O 1
ATOM 7166 N N . GLU B 1 383 ? 7.23 31.625 1.854 1 92.69 383 GLU B N 1
ATOM 7167 C CA . GLU B 1 383 ? 7.07 31.641 0.403 1 92.69 383 GLU B CA 1
ATOM 7168 C C . GLU B 1 383 ? 7.18 30.234 -0.179 1 92.69 383 GLU B C 1
ATOM 7170 O O . GLU B 1 383 ? 6.602 29.938 -1.229 1 92.69 383 GLU B O 1
ATOM 7175 N N . ILE B 1 384 ? 7.859 29.359 0.546 1 92.88 384 ILE B N 1
ATOM 7176 C CA . ILE B 1 384 ? 8.102 28.031 0.002 1 92.88 384 ILE B CA 1
ATOM 7177 C C . ILE B 1 384 ? 7.379 26.984 0.851 1 92.88 384 ILE B C 1
ATOM 7179 O O . ILE B 1 384 ? 7.758 25.812 0.859 1 92.88 384 ILE B O 1
ATOM 7183 N N . SER B 1 385 ? 6.434 27.438 1.656 1 95.38 385 SER B N 1
ATOM 7184 C CA . SER B 1 385 ? 5.75 26.562 2.604 1 95.38 385 SER B CA 1
ATOM 7185 C C . SER B 1 385 ? 4.238 26.766 2.551 1 95.38 385 SER B C 1
ATOM 7187 O O . SER B 1 385 ? 3.631 27.188 3.533 1 95.38 385 SER B O 1
ATOM 7189 N N . PRO B 1 386 ? 3.625 26.344 1.525 1 94.06 386 PRO B N 1
ATOM 7190 C CA . PRO B 1 386 ? 2.219 26.688 1.287 1 94.06 386 PRO B CA 1
ATOM 7191 C C . PRO B 1 386 ? 1.275 26.016 2.289 1 94.06 386 PRO B C 1
ATOM 7193 O O . PRO B 1 386 ? 0.136 26.469 2.457 1 94.06 386 PRO B O 1
ATOM 7196 N N . LEU B 1 387 ? 1.716 24.938 2.986 1 96.5 387 LEU B N 1
ATOM 7197 C CA . LEU B 1 387 ? 0.788 24.188 3.818 1 96.5 387 LEU B CA 1
ATOM 7198 C C . LEU B 1 387 ? 1.187 24.266 5.289 1 96.5 387 LEU B C 1
ATOM 7200 O O . LEU B 1 387 ? 0.554 23.641 6.141 1 96.5 387 LEU B O 1
ATOM 7204 N N . ALA B 1 388 ? 2.217 25.047 5.629 1 98 388 ALA B N 1
ATOM 7205 C CA . ALA B 1 388 ? 2.76 25.094 6.984 1 98 388 ALA B CA 1
ATOM 7206 C C . ALA B 1 388 ? 2.268 26.328 7.727 1 98 388 ALA B C 1
ATOM 7208 O O . ALA B 1 388 ? 2.162 27.422 7.141 1 98 388 ALA B O 1
ATOM 7209 N N . LYS B 1 389 ? 2.016 26.188 8.953 1 98.06 389 LYS B N 1
ATOM 7210 C CA . LYS B 1 389 ? 1.605 27.297 9.805 1 98.06 389 LYS B CA 1
ATOM 7211 C C . LYS B 1 389 ? 2.746 28.297 10 1 98.06 389 LYS B C 1
ATOM 7213 O O . LYS B 1 389 ? 3.902 27.906 10.156 1 98.06 389 LYS B O 1
ATOM 7218 N N . ARG B 1 390 ? 2.418 29.578 9.961 1 97.31 390 ARG B N 1
ATOM 7219 C CA . ARG B 1 390 ? 3.408 30.625 10.242 1 97.31 390 ARG B CA 1
ATOM 7220 C C . ARG B 1 390 ? 3.93 30.5 11.672 1 97.31 390 ARG B C 1
ATOM 7222 O O . ARG B 1 390 ? 3.176 30.172 12.586 1 97.31 390 ARG B O 1
ATOM 7229 N N . ASN B 1 391 ? 5.219 30.766 11.773 1 97.19 391 ASN B N 1
ATOM 7230 C CA . ASN B 1 391 ? 5.789 30.844 13.117 1 97.19 391 ASN B CA 1
ATOM 7231 C C . ASN B 1 391 ? 5.199 32.031 13.898 1 97.19 391 ASN B C 1
ATOM 7233 O O . ASN B 1 391 ? 5.031 33.094 13.352 1 97.19 391 ASN B O 1
ATOM 7237 N N . GLU B 1 392 ? 4.906 31.781 15.133 1 93.88 392 GLU B N 1
ATOM 7238 C CA . GLU B 1 392 ? 4.23 32.781 15.953 1 93.88 392 GLU B CA 1
ATOM 7239 C C . GLU B 1 392 ? 5.145 33.969 16.25 1 93.88 392 GLU B C 1
ATOM 7241 O O . GLU B 1 392 ? 4.684 35.125 16.312 1 93.88 392 GLU B O 1
ATOM 7246 N N . ASP B 1 393 ? 6.391 33.719 16.453 1 94.62 393 ASP B N 1
ATOM 7247 C CA . ASP B 1 393 ? 7.336 34.75 16.828 1 94.62 393 ASP B CA 1
ATOM 7248 C C . ASP B 1 393 ? 7.797 35.562 15.617 1 94.62 393 ASP B C 1
ATOM 7250 O O . ASP B 1 393 ? 8.102 36.75 15.727 1 94.62 393 ASP B O 1
ATOM 7254 N N . ASN B 1 394 ? 7.949 34.938 14.508 1 96.19 394 ASN B N 1
ATOM 7255 C CA . ASN B 1 394 ? 8.375 35.562 13.266 1 96.19 394 ASN B CA 1
ATOM 7256 C C . ASN B 1 394 ? 7.598 35.031 12.07 1 96.19 394 ASN B C 1
ATOM 7258 O O . ASN B 1 394 ? 7.984 34.031 11.469 1 96.19 394 ASN B O 1
ATOM 7262 N N . PRO B 1 395 ? 6.609 35.75 11.617 1 95.56 395 PRO B N 1
ATOM 7263 C CA . PRO B 1 395 ? 5.672 35.25 10.609 1 95.56 395 PRO B CA 1
ATOM 7264 C C . PRO B 1 395 ? 6.305 35.156 9.219 1 95.56 395 PRO B C 1
ATOM 7266 O O . PRO B 1 395 ? 5.66 34.688 8.281 1 95.56 395 PRO B O 1
ATOM 7269 N N . ASN B 1 396 ? 7.566 35.594 9.07 1 96.38 396 ASN B N 1
ATOM 7270 C CA . ASN B 1 396 ? 8.273 35.406 7.812 1 96.38 396 ASN B CA 1
ATOM 7271 C C . ASN B 1 396 ? 8.672 33.938 7.617 1 96.38 396 ASN B C 1
ATOM 7273 O O . ASN B 1 396 ? 9.008 33.531 6.508 1 96.38 396 ASN B O 1
ATOM 7277 N N . PHE B 1 397 ? 8.633 33.219 8.719 1 98 397 PHE B N 1
ATOM 7278 C CA . PHE B 1 397 ? 8.992 31.812 8.695 1 98 397 PHE B CA 1
ATOM 7279 C C . PHE B 1 397 ? 7.812 30.938 9.109 1 98 397 PHE B C 1
ATOM 7281 O O . PHE B 1 397 ? 6.777 31.453 9.547 1 98 397 PHE B O 1
ATOM 7288 N N . THR B 1 398 ? 7.961 29.656 8.859 1 98.38 398 THR B N 1
ATOM 7289 C CA . THR B 1 398 ? 6.895 28.703 9.188 1 98.38 398 THR B CA 1
ATOM 7290 C C . THR B 1 398 ? 7.398 27.625 10.141 1 98.38 398 THR B C 1
ATOM 7292 O O . THR B 1 398 ? 8.609 27.484 10.336 1 98.38 398 THR B O 1
ATOM 7295 N N . ASP B 1 399 ? 6.465 26.953 10.812 1 98.5 399 ASP B N 1
ATOM 7296 C CA . ASP B 1 399 ? 6.75 25.766 11.609 1 98.5 399 ASP B CA 1
ATOM 7297 C C . ASP B 1 399 ? 6.883 24.531 10.727 1 98.5 399 ASP B C 1
ATOM 7299 O O . ASP B 1 399 ? 5.961 23.719 10.648 1 98.5 399 ASP B O 1
ATOM 7303 N N . ARG B 1 400 ? 7.977 24.422 10.102 1 98.62 400 ARG B N 1
ATOM 7304 C CA . ARG B 1 400 ? 8.328 23.391 9.125 1 98.62 400 ARG B CA 1
ATOM 7305 C C . ARG B 1 400 ? 9.758 22.922 9.328 1 98.62 400 ARG B C 1
ATOM 7307 O O . ARG B 1 400 ? 10.633 23.688 9.727 1 98.62 400 ARG B O 1
ATOM 7314 N N . PHE B 1 401 ? 9.984 21.609 9.195 1 98.69 401 PHE B N 1
ATOM 7315 C CA . PHE B 1 401 ? 11.367 21.141 9.156 1 98.69 401 PHE B CA 1
ATOM 7316 C C . PHE B 1 401 ? 11.578 20.172 8 1 98.69 401 PHE B C 1
ATOM 7318 O O . PHE B 1 401 ? 10.617 19.625 7.461 1 98.69 401 PHE B O 1
ATOM 7325 N N . GLU B 1 402 ? 12.75 20.031 7.598 1 98.81 402 GLU B N 1
ATOM 7326 C CA . GLU B 1 402 ? 13.273 18.953 6.773 1 98.81 402 GLU B CA 1
ATOM 7327 C C . GLU B 1 402 ? 14.398 18.203 7.488 1 98.81 402 GLU B C 1
ATOM 7329 O O . GLU B 1 402 ? 15.227 18.812 8.172 1 98.81 402 GLU B O 1
ATOM 7334 N N . LEU B 1 403 ? 14.383 16.969 7.375 1 98.94 403 LEU B N 1
ATOM 7335 C CA . LEU B 1 403 ? 15.469 16.172 7.926 1 98.94 403 LEU B CA 1
ATOM 7336 C C . LEU B 1 403 ? 16.531 15.883 6.863 1 98.94 403 LEU B C 1
ATOM 7338 O O . LEU B 1 403 ? 16.203 15.359 5.789 1 98.94 403 LEU B O 1
ATOM 7342 N N . PHE B 1 404 ? 17.734 16.219 7.199 1 98.75 404 PHE B N 1
ATOM 7343 C CA . PHE B 1 404 ? 18.859 15.898 6.332 1 98.75 404 PHE B CA 1
ATOM 7344 C C . PHE B 1 404 ? 19.797 14.906 7.008 1 98.75 404 PHE B C 1
ATOM 7346 O O . PHE B 1 404 ? 20.062 15.008 8.211 1 98.75 404 PHE B O 1
ATOM 7353 N N . ILE B 1 405 ? 20.234 13.922 6.316 1 98.62 405 ILE B N 1
ATOM 7354 C CA . ILE B 1 405 ? 21.25 12.961 6.707 1 98.62 405 ILE B CA 1
ATOM 7355 C C . ILE B 1 405 ? 22.234 12.75 5.551 1 98.62 405 ILE B C 1
ATOM 7357 O O . ILE B 1 405 ? 21.828 12.359 4.453 1 98.62 405 ILE B O 1
ATOM 7361 N N . ASN B 1 406 ? 23.5 12.945 5.812 1 97.69 406 ASN B N 1
ATOM 7362 C CA . ASN B 1 406 ? 24.547 12.805 4.793 1 97.69 406 ASN B CA 1
ATOM 7363 C C . ASN B 1 406 ? 24.172 13.555 3.516 1 97.69 406 ASN B C 1
ATOM 7365 O O . ASN B 1 406 ? 24.156 12.969 2.432 1 97.69 406 ASN B O 1
ATOM 7369 N N . LYS B 1 407 ? 23.75 14.828 3.656 1 96.69 407 LYS B N 1
ATOM 7370 C CA . LYS B 1 407 ? 23.578 15.812 2.592 1 96.69 407 LYS B CA 1
ATOM 7371 C C . LYS B 1 407 ? 22.266 15.578 1.847 1 96.69 407 LYS B C 1
ATOM 7373 O O . LYS B 1 407 ? 22 16.219 0.826 1 96.69 407 LYS B O 1
ATOM 7378 N N . ARG B 1 408 ? 21.391 14.664 2.379 1 95.44 408 ARG B N 1
ATOM 7379 C CA . ARG B 1 408 ? 20.188 14.32 1.643 1 95.44 408 ARG B CA 1
ATOM 7380 C C . ARG B 1 408 ? 18.953 14.469 2.523 1 95.44 408 ARG B C 1
ATOM 7382 O O . ARG B 1 408 ? 18.984 14.156 3.715 1 95.44 408 ARG B O 1
ATOM 7389 N N . GLU B 1 409 ? 17.875 14.891 1.894 1 97.62 409 GLU B N 1
ATOM 7390 C CA . GLU B 1 409 ? 16.609 15.047 2.607 1 97.62 409 GLU B CA 1
ATOM 7391 C C . GLU B 1 409 ? 15.922 13.703 2.791 1 97.62 409 GLU B C 1
ATOM 7393 O O . GLU B 1 409 ? 15.781 12.93 1.838 1 97.62 409 GLU B O 1
ATOM 7398 N N . TYR B 1 410 ? 15.398 13.438 3.982 1 98.31 410 TYR B N 1
ATOM 7399 C CA . TYR B 1 410 ? 14.742 12.172 4.281 1 98.31 410 TYR B CA 1
ATOM 7400 C C . TYR B 1 410 ? 13.297 12.391 4.703 1 98.31 410 TYR B C 1
ATOM 7402 O O . TYR B 1 410 ? 12.469 11.477 4.613 1 98.31 410 TYR B O 1
ATOM 7410 N N . ALA B 1 411 ? 12.953 13.57 5.207 1 98.62 411 ALA B N 1
ATOM 7411 C CA . ALA B 1 411 ? 11.609 13.836 5.727 1 98.62 411 ALA B CA 1
ATOM 7412 C C . ALA B 1 411 ? 11.266 15.32 5.633 1 98.62 411 ALA B C 1
ATOM 7414 O O . ALA B 1 411 ? 12.156 16.172 5.598 1 98.62 411 ALA B O 1
ATOM 7415 N N . ASN B 1 412 ? 10.062 15.633 5.5 1 98.25 412 ASN B N 1
ATOM 7416 C CA . ASN B 1 412 ? 9.461 16.953 5.539 1 98.25 412 ASN B CA 1
ATOM 7417 C C . ASN B 1 412 ? 8.227 16.984 6.441 1 98.25 412 ASN B C 1
ATOM 7419 O O . ASN B 1 412 ? 7.438 16.047 6.449 1 98.25 412 ASN B O 1
ATOM 7423 N N . ALA B 1 413 ? 8.102 18.031 7.293 1 98.56 413 ALA B N 1
ATOM 7424 C CA . ALA B 1 413 ? 7 18.062 8.25 1 98.56 413 ALA B CA 1
ATOM 7425 C C . ALA B 1 413 ? 6.602 19.5 8.586 1 98.56 413 ALA B C 1
ATOM 7427 O O . ALA B 1 413 ? 7.395 20.422 8.422 1 98.56 413 ALA B O 1
ATOM 7428 N N . PHE B 1 414 ? 5.348 19.625 9.078 1 97 414 PHE B N 1
ATOM 7429 C CA . PHE B 1 414 ? 4.746 20.922 9.367 1 97 414 PHE B CA 1
ATOM 7430 C C . PHE B 1 414 ? 3.93 20.859 10.656 1 97 414 PHE B C 1
ATOM 7432 O O . PHE B 1 414 ? 3.412 19.812 11.023 1 97 414 PHE B O 1
ATOM 7439 N N . THR B 1 415 ? 3.947 22.016 11.344 1 98.75 415 THR B N 1
ATOM 7440 C CA . THR B 1 415 ? 2.658 22.344 11.945 1 98.75 415 THR B CA 1
ATOM 7441 C C . THR B 1 415 ? 1.657 22.766 10.875 1 98.75 415 THR B C 1
ATOM 7443 O O . THR B 1 415 ? 1.847 23.781 10.211 1 98.75 415 THR B O 1
ATOM 7446 N N . GLU B 1 416 ? 0.611 22.016 10.734 1 98.56 416 GLU B N 1
ATOM 7447 C CA . GLU B 1 416 ? -0.279 22.219 9.594 1 98.56 416 GLU B CA 1
ATOM 7448 C C . GLU B 1 416 ? -1.022 23.547 9.695 1 98.56 416 GLU B C 1
ATOM 7450 O O . GLU B 1 416 ? -1.465 23.938 10.781 1 98.56 416 GLU B O 1
ATOM 7455 N N . LEU B 1 417 ? -1.095 24.219 8.578 1 98.19 417 LEU B N 1
ATOM 7456 C CA . LEU B 1 417 ? -1.909 25.422 8.484 1 98.19 417 LEU B CA 1
ATOM 7457 C C . LEU B 1 417 ? -3.395 25.078 8.57 1 98.19 417 LEU B C 1
ATOM 7459 O O . LEU B 1 417 ? -3.912 24.312 7.754 1 98.19 417 LEU B O 1
ATOM 7463 N N . ASN B 1 418 ? -4.082 25.578 9.602 1 98 418 ASN B N 1
ATOM 7464 C CA . ASN B 1 418 ? -5.477 25.188 9.797 1 98 418 ASN B CA 1
ATOM 7465 C C . ASN B 1 418 ? -6.414 26.391 9.664 1 98 418 ASN B C 1
ATOM 7467 O O . ASN B 1 418 ? -7.605 26.281 9.945 1 98 418 ASN B O 1
ATOM 7471 N N . ASP B 1 419 ? -5.887 27.656 9.289 1 97.56 419 ASP B N 1
ATOM 7472 C CA . ASP B 1 419 ? -6.688 28.812 8.93 1 97.56 419 ASP B CA 1
ATOM 7473 C C . ASP B 1 419 ? -7.094 28.766 7.461 1 97.56 419 ASP B C 1
ATOM 7475 O O . ASP B 1 419 ? -6.258 28.953 6.574 1 97.56 419 ASP B O 1
ATOM 7479 N N . PRO B 1 420 ? -8.398 28.609 7.219 1 97.12 420 PRO B N 1
ATOM 7480 C CA . PRO B 1 420 ? -8.82 28.438 5.828 1 97.12 420 PRO B CA 1
ATOM 7481 C C . PRO B 1 420 ? -8.547 29.672 4.973 1 97.12 420 PRO B C 1
ATOM 7483 O O . PRO B 1 420 ? -8.258 29.562 3.781 1 97.12 420 PRO B O 1
ATOM 7486 N N . ALA B 1 421 ? -8.648 30.891 5.582 1 95.88 421 ALA B N 1
ATOM 7487 C CA . ALA B 1 421 ? -8.383 32.094 4.828 1 95.88 421 ALA B CA 1
ATOM 7488 C C . ALA B 1 421 ? -6.91 32.219 4.445 1 95.88 421 ALA B C 1
ATOM 7490 O O . ALA B 1 421 ? -6.582 32.531 3.303 1 95.88 421 ALA B O 1
ATOM 7491 N N . ASP B 1 422 ? -6.066 31.938 5.395 1 96.06 422 ASP B N 1
ATOM 7492 C CA . ASP B 1 422 ? -4.637 31.922 5.102 1 96.06 422 ASP B CA 1
ATOM 7493 C C . ASP B 1 422 ? -4.297 30.859 4.062 1 96.06 422 ASP B C 1
ATOM 7495 O O . ASP B 1 422 ? -3.51 31.109 3.146 1 96.06 422 ASP B O 1
ATOM 7499 N N . GLN B 1 423 ? -4.84 29.656 4.195 1 96.62 423 GLN B N 1
ATOM 7500 C CA . GLN B 1 423 ? -4.594 28.578 3.256 1 96.62 423 GLN B CA 1
ATOM 7501 C C . GLN B 1 423 ? -4.992 28.969 1.837 1 96.62 423 GLN B C 1
ATOM 7503 O O . GLN B 1 423 ? -4.238 28.734 0.888 1 96.62 423 GLN B O 1
ATOM 7508 N N . ARG B 1 424 ? -6.152 29.484 1.718 1 95.62 424 ARG B N 1
ATOM 7509 C CA . ARG B 1 424 ? -6.598 29.906 0.391 1 95.62 424 ARG B CA 1
ATOM 7510 C C . ARG B 1 424 ? -5.645 30.938 -0.206 1 95.62 424 ARG B C 1
ATOM 7512 O O . ARG B 1 424 ? -5.34 30.891 -1.399 1 95.62 424 ARG B O 1
ATOM 7519 N N . GLY B 1 425 ? -5.242 31.875 0.668 1 94.31 425 GLY B N 1
ATOM 7520 C CA . GLY B 1 425 ? -4.266 32.875 0.22 1 94.31 425 GLY B CA 1
ATOM 7521 C C . GLY B 1 425 ? -2.979 32.219 -0.282 1 94.31 425 GLY B C 1
ATOM 7522 O O . GLY B 1 425 ? -2.408 32.688 -1.277 1 94.31 425 GLY B O 1
ATOM 7523 N N . ARG B 1 426 ? -2.5 31.203 0.413 1 94.38 426 ARG B N 1
ATOM 7524 C CA . ARG B 1 426 ? -1.302 30.484 -0.006 1 94.38 426 ARG B CA 1
ATOM 7525 C C . ARG B 1 426 ? -1.496 29.859 -1.379 1 94.38 426 ARG B C 1
ATOM 7527 O O . ARG B 1 426 ? -0.582 29.859 -2.205 1 94.38 426 ARG B O 1
ATOM 7534 N N . PHE B 1 427 ? -2.668 29.203 -1.598 1 93.19 427 PHE B N 1
ATOM 7535 C CA . PHE B 1 427 ? -2.975 28.578 -2.879 1 93.19 427 PHE B CA 1
ATOM 7536 C C . PHE B 1 427 ? -3.002 29.609 -3.994 1 93.19 427 PHE B C 1
ATOM 7538 O O . PHE B 1 427 ? -2.521 29.359 -5.102 1 93.19 427 PHE B O 1
ATOM 7545 N N . GLU B 1 428 ? -3.564 30.781 -3.699 1 92.38 428 GLU B N 1
ATOM 7546 C CA . GLU B 1 428 ? -3.566 31.859 -4.684 1 92.38 428 GLU B CA 1
ATOM 7547 C C . GLU B 1 428 ? -2.146 32.25 -5.066 1 92.38 428 GLU B C 1
ATOM 7549 O O . GLU B 1 428 ? -1.857 32.5 -6.246 1 92.38 428 GLU B O 1
ATOM 7554 N N . ALA B 1 429 ? -1.328 32.344 -4.086 1 90.12 429 ALA B N 1
ATOM 7555 C CA . ALA B 1 429 ? 0.071 32.688 -4.332 1 90.12 429 ALA B CA 1
ATOM 7556 C C . ALA B 1 429 ? 0.744 31.641 -5.219 1 90.12 429 ALA B C 1
ATOM 7558 O O . ALA B 1 429 ? 1.574 31.984 -6.066 1 90.12 429 ALA B O 1
ATOM 7559 N N . GLN B 1 430 ? 0.452 30.359 -4.984 1 89.06 430 GLN B N 1
ATOM 7560 C CA . GLN B 1 430 ? 0.998 29.297 -5.812 1 89.06 430 GLN B CA 1
ATOM 7561 C C . GLN B 1 430 ? 0.542 29.438 -7.262 1 89.06 430 GLN B C 1
ATOM 7563 O O . GLN B 1 430 ? 1.321 29.203 -8.188 1 89.06 430 GLN B O 1
ATOM 7568 N N . VAL B 1 431 ? -0.697 29.703 -7.449 1 88.88 431 VAL B N 1
ATOM 7569 C CA . VAL B 1 431 ? -1.237 29.891 -8.789 1 88.88 431 VAL B CA 1
ATOM 7570 C C . VAL B 1 431 ? -0.506 31.031 -9.492 1 88.88 431 VAL B C 1
ATOM 7572 O O . VAL B 1 431 ? -0.157 30.922 -10.672 1 88.88 431 VAL B O 1
ATOM 7575 N N . GLU B 1 432 ? -0.297 32.062 -8.766 1 88.88 432 GLU B N 1
ATOM 7576 C CA . GLU B 1 432 ? 0.431 33.219 -9.312 1 88.88 432 GLU B CA 1
ATOM 7577 C C . GLU B 1 432 ? 1.855 32.812 -9.695 1 88.88 432 GLU B C 1
ATOM 7579 O O . GLU B 1 432 ? 2.367 33.25 -10.734 1 88.88 432 GLU B O 1
ATOM 7584 N N . GLU B 1 433 ? 2.436 32.094 -8.852 1 88.19 433 GLU B N 1
ATOM 7585 C CA . GLU B 1 433 ? 3.791 31.641 -9.133 1 88.19 433 GLU B CA 1
ATOM 7586 C C . GLU B 1 433 ? 3.83 30.766 -10.383 1 88.19 433 GLU B C 1
ATOM 7588 O O . GLU B 1 433 ? 4.773 30.844 -11.172 1 88.19 433 GLU B O 1
ATOM 7593 N N . ALA B 1 434 ? 2.898 29.906 -10.5 1 85.88 434 ALA B N 1
ATOM 7594 C CA . ALA B 1 434 ? 2.795 29.078 -11.695 1 85.88 434 ALA B CA 1
ATOM 7595 C C . ALA B 1 434 ? 2.668 29.938 -12.945 1 85.88 434 ALA B C 1
ATOM 7597 O O . ALA B 1 434 ? 3.285 29.641 -13.977 1 85.88 434 ALA B O 1
ATOM 7598 N N . MET B 1 435 ? 1.967 30.969 -12.875 1 86.62 435 MET B N 1
ATOM 7599 C CA . MET B 1 435 ? 1.761 31.875 -13.992 1 86.62 435 MET B CA 1
ATOM 7600 C C . MET B 1 435 ? 3.053 32.625 -14.344 1 86.62 435 MET B C 1
ATOM 7602 O O . MET B 1 435 ? 3.25 33.031 -15.484 1 86.62 435 MET B O 1
ATOM 7606 N N . ARG B 1 436 ? 3.877 32.688 -13.344 1 87.19 436 ARG B N 1
ATOM 7607 C CA . ARG B 1 436 ? 5.152 33.375 -13.562 1 87.19 436 ARG B CA 1
ATOM 7608 C C . ARG B 1 436 ? 6.195 32.406 -14.109 1 87.19 436 ARG B C 1
ATOM 7610 O O . ARG B 1 436 ? 7.367 32.781 -14.266 1 87.19 436 ARG B O 1
ATOM 7617 N N . GLY B 1 437 ? 5.781 31.156 -14.266 1 83.31 437 GLY B N 1
ATOM 7618 C CA . GLY B 1 437 ? 6.664 30.25 -14.984 1 83.31 437 GLY B CA 1
ATOM 7619 C C . GLY B 1 437 ? 7.223 29.141 -14.125 1 83.31 437 GLY B C 1
ATOM 7620 O O . GLY B 1 437 ? 8.102 28.391 -14.555 1 83.31 437 GLY B O 1
ATOM 7621 N N . ASN B 1 438 ? 6.836 29.094 -12.93 1 85 438 ASN B N 1
ATOM 7622 C CA . ASN B 1 438 ? 7.242 27.953 -12.109 1 85 438 ASN B CA 1
ATOM 7623 C C . ASN B 1 438 ? 6.441 26.703 -12.461 1 85 438 ASN B C 1
ATOM 7625 O O . ASN B 1 438 ? 5.352 26.484 -11.93 1 85 438 ASN B O 1
ATOM 7629 N N . GLU B 1 439 ? 7.031 25.766 -13.055 1 78.75 439 GLU B N 1
ATOM 7630 C CA . GLU B 1 439 ? 6.348 24.578 -13.578 1 78.75 439 GLU B CA 1
ATOM 7631 C C . GLU B 1 439 ? 5.992 23.609 -12.461 1 78.75 439 GLU B C 1
ATOM 7633 O O . GLU B 1 439 ? 5.137 22.734 -12.633 1 78.75 439 GLU B O 1
ATOM 7638 N N . GLU B 1 440 ? 6.57 23.797 -11.367 1 78.88 440 GLU B N 1
ATOM 7639 C CA . GLU B 1 440 ? 6.344 22.859 -10.273 1 78.88 440 GLU B CA 1
ATOM 7640 C C . GLU B 1 440 ? 5.258 23.359 -9.328 1 78.88 440 GLU B C 1
ATOM 7642 O O . GLU B 1 440 ? 4.77 22.609 -8.484 1 78.88 440 GLU B O 1
ATOM 7647 N N . ALA B 1 441 ? 4.871 24.578 -9.531 1 81.44 441 ALA B N 1
ATOM 7648 C CA . ALA B 1 441 ? 3.836 25.141 -8.672 1 81.44 441 ALA B CA 1
ATOM 7649 C C . ALA B 1 441 ? 2.453 24.641 -9.078 1 81.44 441 ALA B C 1
ATOM 7651 O O . ALA B 1 441 ? 2.178 24.453 -10.266 1 81.44 441 ALA B O 1
ATOM 7652 N N . THR B 1 442 ? 1.563 24.422 -8.094 1 83.69 442 THR B N 1
ATOM 7653 C CA . THR B 1 442 ? 0.206 23.938 -8.352 1 83.69 442 THR B CA 1
ATOM 7654 C C . THR B 1 442 ? -0.626 25.031 -9.023 1 83.69 442 THR B C 1
ATOM 7656 O O . THR B 1 442 ? -0.833 26.109 -8.453 1 83.69 442 THR B O 1
ATOM 7659 N N . PRO B 1 443 ? -1.152 24.766 -10.086 1 82.06 443 PRO B N 1
ATOM 7660 C CA . PRO B 1 443 ? -1.804 25.812 -10.867 1 82.06 443 PRO B CA 1
ATOM 7661 C C . PRO B 1 443 ? -3.287 25.953 -10.539 1 82.06 443 PRO B C 1
ATOM 7663 O O . PRO B 1 443 ? -4.008 26.688 -11.234 1 82.06 443 PRO B O 1
ATOM 7666 N N . GLU B 1 444 ? -3.746 25.25 -9.531 1 86.75 444 GLU B N 1
ATOM 7667 C CA . GLU B 1 444 ? -5.172 25.297 -9.219 1 86.75 444 GLU B CA 1
ATOM 7668 C C . GLU B 1 444 ? -5.406 25.375 -7.715 1 86.75 444 GLU B C 1
ATOM 7670 O O . GLU B 1 444 ? -4.609 24.844 -6.93 1 86.75 444 GLU B O 1
ATOM 7675 N N . ILE B 1 445 ? -6.477 26.062 -7.453 1 90.44 445 ILE B N 1
ATOM 7676 C CA . ILE B 1 445 ? -6.883 26.141 -6.055 1 90.44 445 ILE B CA 1
ATOM 7677 C C . ILE B 1 445 ? -7.801 24.969 -5.715 1 90.44 445 ILE B C 1
ATOM 7679 O O . ILE B 1 445 ? -8.828 24.766 -6.363 1 90.44 445 ILE B O 1
ATOM 7683 N N . ASP B 1 446 ? -7.461 24.203 -4.766 1 92.5 446 ASP B N 1
ATOM 7684 C CA . ASP B 1 446 ? -8.312 23.125 -4.273 1 92.5 446 ASP B CA 1
ATOM 7685 C C . ASP B 1 446 ? -9.398 23.656 -3.344 1 92.5 446 ASP B C 1
ATOM 7687 O O . ASP B 1 446 ? -9.258 23.594 -2.119 1 92.5 446 ASP B O 1
ATOM 7691 N N . GLU B 1 447 ? -10.469 24.078 -3.891 1 92.38 447 GLU B N 1
ATOM 7692 C CA . GLU B 1 447 ? -11.562 24.656 -3.125 1 92.38 447 GLU B CA 1
ATOM 7693 C C . GLU B 1 447 ? -12.18 23.641 -2.174 1 92.38 447 GLU B C 1
ATOM 7695 O O . GLU B 1 447 ? -12.672 24 -1.102 1 92.38 447 GLU B O 1
ATOM 7700 N N . SER B 1 448 ? -12.148 22.406 -2.611 1 92.56 448 SER B N 1
ATOM 7701 C CA . SER B 1 448 ? -12.695 21.344 -1.766 1 92.56 448 SER B CA 1
ATOM 7702 C C . SER B 1 448 ? -11.906 21.203 -0.469 1 92.56 448 SER B C 1
ATOM 7704 O O . SER B 1 448 ? -12.477 20.984 0.595 1 92.56 448 SER B O 1
ATOM 7706 N N . PHE B 1 449 ? -10.641 21.375 -0.573 1 96.19 449 PHE B N 1
ATOM 7707 C CA . PHE B 1 449 ? -9.805 21.281 0.619 1 96.19 449 PHE B CA 1
ATOM 7708 C C . PHE B 1 449 ? -10.023 22.5 1.52 1 96.19 449 PHE B C 1
ATOM 7710 O O . PHE B 1 449 ? -10.125 22.359 2.74 1 96.19 449 PHE B O 1
ATOM 7717 N N . VAL B 1 450 ? -10.07 23.672 0.953 1 96.06 450 VAL B N 1
ATOM 7718 C CA . VAL B 1 450 ? -10.328 24.891 1.723 1 96.06 450 VAL B CA 1
ATOM 7719 C C . VAL B 1 450 ? -11.648 24.75 2.477 1 96.06 450 VAL B C 1
ATOM 7721 O O . VAL B 1 450 ? -11.734 25.109 3.656 1 96.06 450 VAL B O 1
ATOM 7724 N N . GLU B 1 451 ? -12.609 24.203 1.779 1 95.62 451 GLU B N 1
ATOM 7725 C CA . GLU B 1 451 ? -13.898 23.984 2.428 1 95.62 451 GLU B CA 1
ATOM 7726 C C . GLU B 1 451 ? -13.758 23.016 3.607 1 95.62 451 GLU B C 1
ATOM 7728 O O . GLU B 1 451 ? -14.375 23.219 4.656 1 95.62 451 GLU B O 1
ATOM 7733 N N . ALA B 1 452 ? -13.016 21.984 3.41 1 97.38 452 ALA B N 1
ATOM 7734 C CA . ALA B 1 452 ? -12.789 21.047 4.508 1 97.38 452 ALA B CA 1
ATOM 7735 C C . ALA B 1 452 ? -12.219 21.766 5.727 1 97.38 452 ALA B C 1
ATOM 7737 O O . ALA B 1 452 ? -12.641 21.5 6.859 1 97.38 452 ALA B O 1
ATOM 7738 N N . LEU B 1 453 ? -11.273 22.656 5.496 1 97.88 453 LEU B N 1
ATOM 7739 C CA . LEU B 1 453 ? -10.656 23.406 6.59 1 97.88 453 LEU B CA 1
ATOM 7740 C C . LEU B 1 453 ? -11.695 24.281 7.293 1 97.88 453 LEU B C 1
ATOM 7742 O O . LEU B 1 453 ? -11.586 24.531 8.492 1 97.88 453 LEU B O 1
ATOM 7746 N N . GLU B 1 454 ? -12.703 24.75 6.57 1 97.31 454 GLU B N 1
ATOM 7747 C CA . GLU B 1 454 ? -13.734 25.609 7.145 1 97.31 454 GLU B CA 1
ATOM 7748 C C . GLU B 1 454 ? -14.562 24.859 8.188 1 97.31 454 GLU B C 1
ATOM 7750 O O . GLU B 1 454 ? -15.18 25.469 9.055 1 97.31 454 GLU B O 1
ATOM 7755 N N . TYR B 1 455 ? -14.539 23.531 8.094 1 97.62 455 TYR B N 1
ATOM 7756 C CA . TYR B 1 455 ? -15.25 22.734 9.086 1 97.62 455 TYR B CA 1
ATOM 7757 C C . TYR B 1 455 ? -14.398 22.531 10.336 1 97.62 455 TYR B C 1
ATOM 7759 O O . TYR B 1 455 ? -14.898 22.094 11.375 1 97.62 455 TYR B O 1
ATOM 7767 N N . GLY B 1 456 ? -13.148 22.844 10.242 1 98.25 456 GLY B N 1
ATOM 7768 C CA . GLY B 1 456 ? -12.289 22.875 11.414 1 98.25 456 GLY B CA 1
ATOM 7769 C C . GLY B 1 456 ? -11.25 21.766 11.406 1 98.25 456 GLY B C 1
ATOM 7770 O O . GLY B 1 456 ? -11.57 20.594 11.625 1 98.25 456 GLY B O 1
ATOM 7771 N N . LEU B 1 457 ? -10.039 22.031 11.125 1 98.62 457 LEU B N 1
ATOM 7772 C CA . LEU B 1 457 ? -8.867 21.188 11.352 1 98.62 457 LEU B CA 1
ATOM 7773 C C . LEU B 1 457 ? -8.219 21.516 12.695 1 98.62 457 LEU B C 1
ATOM 7775 O O . LEU B 1 457 ? -7.773 22.656 12.914 1 98.62 457 LEU B O 1
ATOM 7779 N N . PRO B 1 458 ? -8.203 20.594 13.625 1 98.69 458 PRO B N 1
ATOM 7780 C CA . PRO B 1 458 ? -7.496 20.906 14.875 1 98.69 458 PRO B CA 1
ATOM 7781 C C . PRO B 1 458 ? -6.004 21.141 14.664 1 98.69 458 PRO B C 1
ATOM 7783 O O . PRO B 1 458 ? -5.473 20.859 13.594 1 98.69 458 PRO B O 1
ATOM 7786 N N . PRO B 1 459 ? -5.375 21.797 15.703 1 98.56 459 PRO B N 1
ATOM 7787 C CA . PRO B 1 459 ? -3.914 21.781 15.586 1 98.56 459 PRO B CA 1
ATOM 7788 C C . PRO B 1 459 ? -3.363 20.406 15.234 1 98.56 459 PRO B C 1
ATOM 7790 O O . PRO B 1 459 ? -3.744 19.406 15.859 1 98.56 459 PRO B O 1
ATOM 7793 N N . THR B 1 460 ? -2.566 20.375 14.172 1 98.81 460 THR B N 1
ATOM 7794 C CA . THR B 1 460 ? -2.168 19.078 13.633 1 98.81 460 THR B CA 1
ATOM 7795 C C . THR B 1 460 ? -0.704 19.109 13.203 1 98.81 460 THR B C 1
ATOM 7797 O O . THR B 1 460 ? -0.237 20.094 12.625 1 98.81 460 THR B O 1
ATOM 7800 N N . GLY B 1 461 ? 0.045 18.062 13.586 1 98.81 461 GLY B N 1
ATOM 7801 C CA . GLY B 1 461 ? 1.339 17.797 12.977 1 98.81 461 GLY B CA 1
ATOM 7802 C C . GLY B 1 461 ? 1.269 16.812 11.828 1 98.81 461 GLY B C 1
ATOM 7803 O O . GLY B 1 461 ? 0.501 15.852 11.875 1 98.81 461 GLY B O 1
ATOM 7804 N N . GLY B 1 462 ? 2.002 17.047 10.773 1 98.62 462 GLY B N 1
ATOM 7805 C CA . GLY B 1 462 ? 2.076 16.172 9.617 1 98.62 462 GLY B CA 1
ATOM 7806 C C . GLY B 1 462 ? 3.494 15.945 9.125 1 98.62 462 GLY B C 1
ATOM 7807 O O . GLY B 1 462 ? 4.336 16.844 9.227 1 98.62 462 GLY B O 1
ATOM 7808 N N . MET B 1 463 ? 3.721 14.758 8.57 1 98.75 463 MET B N 1
ATOM 7809 C CA . MET B 1 463 ? 5.086 14.422 8.172 1 98.75 463 MET B CA 1
ATOM 7810 C C . MET B 1 463 ? 5.09 13.414 7.035 1 98.75 463 MET B C 1
ATOM 7812 O O . MET B 1 463 ? 4.242 12.523 6.988 1 98.75 463 MET B O 1
ATOM 7816 N N . GLY B 1 464 ? 6.004 13.586 6.09 1 98.44 464 GLY B N 1
ATOM 7817 C CA . GLY B 1 464 ? 6.332 12.586 5.082 1 98.44 464 GLY B CA 1
ATOM 7818 C C . GLY B 1 464 ? 7.766 12.102 5.172 1 98.44 464 GLY B C 1
ATOM 7819 O O . GLY B 1 464 ? 8.688 12.891 5.387 1 98.44 464 GLY B O 1
ATOM 7820 N N . ILE B 1 465 ? 7.988 10.812 5.121 1 98.75 465 ILE B N 1
ATOM 7821 C CA . ILE B 1 465 ? 9.312 10.195 5.098 1 98.75 465 ILE B CA 1
ATOM 7822 C C . ILE B 1 465 ? 9.469 9.375 3.818 1 98.75 465 ILE B C 1
ATOM 7824 O O . ILE B 1 465 ? 8.617 8.547 3.496 1 98.75 465 ILE B O 1
ATOM 7828 N N . GLY B 1 466 ? 10.516 9.656 3.059 1 98.06 466 GLY B N 1
ATOM 7829 C CA . GLY B 1 466 ? 10.828 8.812 1.92 1 98.06 466 GLY B CA 1
ATOM 7830 C C . GLY B 1 466 ? 11.328 7.438 2.32 1 98.06 466 GLY B C 1
ATOM 7831 O O . GLY B 1 466 ? 12.461 7.301 2.803 1 98.06 466 GLY B O 1
ATOM 7832 N N . ILE B 1 467 ? 10.633 6.418 2.016 1 98.56 467 ILE B N 1
ATOM 7833 C CA . ILE B 1 467 ? 10.93 5.066 2.48 1 98.56 467 ILE B CA 1
ATOM 7834 C C . ILE B 1 467 ? 12.094 4.488 1.685 1 98.56 467 ILE B C 1
ATOM 7836 O O . ILE B 1 467 ? 12.977 3.836 2.248 1 98.56 467 ILE B O 1
ATOM 7840 N N . ASP B 1 468 ? 12.102 4.691 0.394 1 98.25 468 ASP B N 1
ATOM 7841 C CA . ASP B 1 468 ? 13.164 4.125 -0.437 1 98.25 468 ASP B CA 1
ATOM 7842 C C . ASP B 1 468 ? 14.531 4.645 -0.011 1 98.25 468 ASP B C 1
ATOM 7844 O O . ASP B 1 468 ? 15.484 3.873 0.104 1 98.25 468 ASP B O 1
ATOM 7848 N N . ARG B 1 469 ? 14.602 5.941 0.241 1 97.56 469 ARG B N 1
ATOM 7849 C CA . ARG B 1 469 ? 15.859 6.516 0.7 1 97.56 469 ARG B CA 1
ATOM 7850 C C . ARG B 1 469 ? 16.25 5.969 2.072 1 97.56 469 ARG B C 1
ATOM 7852 O O . ARG B 1 469 ? 17.422 5.75 2.352 1 97.56 469 ARG B O 1
ATOM 7859 N N . LEU B 1 470 ? 15.281 5.867 2.918 1 98.5 470 LEU B N 1
ATOM 7860 C CA . LEU B 1 470 ? 15.547 5.305 4.238 1 98.5 470 LEU B CA 1
ATOM 7861 C C . LEU B 1 470 ? 16.094 3.885 4.125 1 98.5 470 LEU B C 1
ATOM 7863 O O . LEU B 1 470 ? 17.016 3.508 4.844 1 98.5 470 LEU B O 1
ATOM 7867 N N . VAL B 1 471 ? 15.508 3.051 3.246 1 98.44 471 VAL B N 1
ATOM 7868 C CA . VAL B 1 471 ? 15.977 1.687 3.025 1 98.44 471 VAL B CA 1
ATOM 7869 C C . VAL B 1 471 ? 17.406 1.712 2.498 1 98.44 471 VAL B C 1
ATOM 7871 O O . VAL B 1 471 ? 18.25 0.905 2.912 1 98.44 471 VAL B O 1
ATOM 7874 N N . MET B 1 472 ? 17.703 2.627 1.553 1 98.06 472 MET B N 1
ATOM 7875 C CA . MET B 1 472 ? 19.078 2.777 1.08 1 98.06 472 MET B CA 1
ATOM 7876 C C . MET B 1 472 ? 20.031 3.01 2.246 1 98.06 472 MET B C 1
ATOM 7878 O O . MET B 1 472 ? 21.062 2.34 2.355 1 98.06 472 MET B O 1
ATOM 7882 N N . LEU B 1 473 ? 19.641 3.934 3.086 1 98.19 473 LEU B N 1
ATOM 7883 C CA . LEU B 1 473 ? 20.453 4.32 4.23 1 98.19 473 LEU B CA 1
ATOM 7884 C C . LEU B 1 473 ? 20.703 3.129 5.148 1 98.19 473 LEU B C 1
ATOM 7886 O O . LEU B 1 473 ? 21.844 2.877 5.547 1 98.19 473 LEU B O 1
ATOM 7890 N N . LEU B 1 474 ? 19.703 2.367 5.477 1 98.25 474 LEU B N 1
ATOM 7891 C CA . LEU B 1 474 ? 19.766 1.318 6.488 1 98.25 474 LEU B CA 1
ATOM 7892 C C . LEU B 1 474 ? 20.391 0.048 5.918 1 98.25 474 LEU B C 1
ATOM 7894 O O . LEU B 1 474 ? 20.812 -0.835 6.672 1 98.25 474 LEU B O 1
ATOM 7898 N N . THR B 1 475 ? 20.422 -0.114 4.562 1 97.44 475 THR B N 1
ATOM 7899 C CA . THR B 1 475 ? 20.984 -1.313 3.945 1 97.44 475 THR B CA 1
ATOM 7900 C C . THR B 1 475 ? 22.344 -1.018 3.314 1 97.44 475 THR B C 1
ATOM 7902 O O . THR B 1 475 ? 23.016 -1.929 2.84 1 97.44 475 THR B O 1
ATOM 7905 N N . GLY B 1 476 ? 22.719 0.264 3.23 1 96.06 476 GLY B N 1
ATOM 7906 C CA . GLY B 1 476 ? 23.984 0.651 2.619 1 96.06 476 GLY B CA 1
ATOM 7907 C C . GLY B 1 476 ? 23.938 0.634 1.103 1 96.06 476 GLY B C 1
ATOM 7908 O O . GLY B 1 476 ? 24.984 0.551 0.448 1 96.06 476 GLY B O 1
ATOM 7909 N N . ALA B 1 477 ? 22.75 0.716 0.527 1 95.62 477 ALA B N 1
ATOM 7910 C CA . ALA B 1 477 ? 22.609 0.647 -0.925 1 95.62 477 ALA B CA 1
ATOM 7911 C C . ALA B 1 477 ? 22.969 1.982 -1.574 1 95.62 477 ALA B C 1
ATOM 7913 O O . ALA B 1 477 ? 22.469 3.033 -1.149 1 95.62 477 ALA B O 1
ATOM 7914 N N . PRO B 1 478 ? 23.734 2.031 -2.627 1 93.56 478 PRO B N 1
ATOM 7915 C CA . PRO B 1 478 ? 24.188 3.281 -3.244 1 93.56 478 PRO B CA 1
ATOM 7916 C C . PRO B 1 478 ? 23.141 3.887 -4.184 1 93.56 478 PRO B C 1
ATOM 7918 O O . PRO B 1 478 ? 23.203 5.082 -4.484 1 93.56 478 PRO B O 1
ATOM 7921 N N . SER B 1 479 ? 22.234 3.07 -4.684 1 94.88 479 SER B N 1
ATOM 7922 C CA . SER B 1 479 ? 21.266 3.523 -5.668 1 94.88 479 SER B CA 1
ATOM 7923 C C . SER B 1 479 ? 19.844 3.123 -5.262 1 94.88 479 SER B C 1
ATOM 7925 O O . SER B 1 479 ? 19.641 2.055 -4.684 1 94.88 479 SER B O 1
ATOM 7927 N N . ILE B 1 480 ? 18.938 4.031 -5.633 1 96.31 480 ILE B N 1
ATOM 7928 C CA . ILE B 1 480 ? 17.547 3.762 -5.324 1 96.31 480 ILE B CA 1
ATOM 7929 C C . ILE B 1 480 ? 17.078 2.51 -6.07 1 96.31 480 ILE B C 1
ATOM 7931 O O . ILE B 1 480 ? 16.172 1.808 -5.617 1 96.31 480 ILE B O 1
ATOM 7935 N N . ARG B 1 481 ? 17.672 2.09 -7.184 1 95.19 481 ARG B N 1
ATOM 7936 C CA . ARG B 1 481 ? 17.312 0.928 -7.992 1 95.19 481 ARG B CA 1
ATOM 7937 C C . ARG B 1 481 ? 17.719 -0.366 -7.301 1 95.19 481 ARG B C 1
ATOM 7939 O O . ARG B 1 481 ? 17.266 -1.449 -7.676 1 95.19 481 ARG B O 1
ATOM 7946 N N . ASP B 1 482 ? 18.531 -0.245 -6.289 1 96.5 482 ASP B N 1
ATOM 7947 C CA . ASP B 1 482 ? 18.969 -1.415 -5.535 1 96.5 482 ASP B CA 1
ATOM 7948 C C . ASP B 1 482 ? 17.969 -1.768 -4.441 1 96.5 482 ASP B C 1
ATOM 7950 O O . ASP B 1 482 ? 18.047 -2.838 -3.834 1 96.5 482 ASP B O 1
ATOM 7954 N N . VAL B 1 483 ? 16.984 -0.853 -4.195 1 97.75 483 VAL B N 1
ATOM 7955 C CA . VAL B 1 483 ? 16.062 -1.111 -3.096 1 97.75 483 VAL B CA 1
ATOM 7956 C C . VAL B 1 483 ? 14.633 -1.086 -3.609 1 97.75 483 VAL B C 1
ATOM 7958 O O . VAL B 1 483 ? 13.68 -1.043 -2.82 1 97.75 483 VAL B O 1
ATOM 7961 N N . ILE B 1 484 ? 14.422 -0.985 -4.852 1 97.62 484 ILE B N 1
ATOM 7962 C CA . ILE B 1 484 ? 13.141 -1.149 -5.535 1 97.62 484 ILE B CA 1
ATOM 7963 C C . ILE B 1 484 ? 13.18 -2.398 -6.414 1 97.62 484 ILE B C 1
ATOM 7965 O O . ILE B 1 484 ? 14.047 -2.527 -7.281 1 97.62 484 ILE B O 1
ATOM 7969 N N . LEU B 1 485 ? 12.281 -3.324 -6.234 1 97.75 485 LEU B N 1
ATOM 7970 C CA . LEU B 1 485 ? 12.312 -4.617 -6.914 1 97.75 485 LEU B CA 1
ATOM 7971 C C . LEU B 1 485 ? 12.273 -4.434 -8.43 1 97.75 485 LEU B C 1
ATOM 7973 O O . LEU B 1 485 ? 13.031 -5.09 -9.156 1 97.75 485 LEU B O 1
ATOM 7977 N N . PHE B 1 486 ? 11.406 -3.559 -8.914 1 96.25 486 PHE B N 1
ATOM 7978 C CA . PHE B 1 486 ? 11.211 -3.361 -10.344 1 96.25 486 PHE B CA 1
ATOM 7979 C C . PHE B 1 486 ? 11.234 -1.879 -10.695 1 96.25 486 PHE B C 1
ATOM 7981 O O . PHE B 1 486 ? 10.195 -1.298 -11.016 1 96.25 486 PHE B O 1
ATOM 7988 N N . PRO B 1 487 ? 12.383 -1.245 -10.75 1 94 487 PRO B N 1
ATOM 7989 C CA . PRO B 1 487 ? 12.477 0.18 -11.07 1 94 487 PRO B CA 1
ATOM 7990 C C . PRO B 1 487 ? 12.133 0.478 -12.531 1 94 487 PRO B C 1
ATOM 7992 O O . PRO B 1 487 ? 12.203 -0.413 -13.383 1 94 487 PRO B O 1
ATOM 7995 N N . GLN B 1 488 ? 11.711 1.625 -12.789 1 89.25 488 GLN B N 1
ATOM 7996 C CA . GLN B 1 488 ? 11.469 2.053 -14.164 1 89.25 488 GLN B CA 1
ATOM 7997 C C . GLN B 1 488 ? 12.773 2.156 -14.945 1 89.25 488 GLN B C 1
ATOM 7999 O O . GLN B 1 488 ? 13.75 2.734 -14.461 1 89.25 488 GLN B O 1
ATOM 8004 N N . MET B 1 489 ? 12.766 1.539 -16.062 1 87.06 489 MET B N 1
ATOM 8005 C CA . MET B 1 489 ? 13.969 1.521 -16.891 1 87.06 489 MET B CA 1
ATOM 8006 C C . MET B 1 489 ? 13.711 2.199 -18.234 1 87.06 489 MET B C 1
ATOM 8008 O O . MET B 1 489 ? 12.578 2.201 -18.719 1 87.06 489 MET B O 1
ATOM 8012 N N . LYS B 1 490 ? 14.789 2.764 -18.828 1 84.06 490 LYS B N 1
ATOM 8013 C CA . LYS B 1 490 ? 14.711 3.266 -20.188 1 84.06 490 LYS B CA 1
ATOM 8014 C C . LYS B 1 490 ? 14.516 2.125 -21.188 1 84.06 490 LYS B C 1
ATOM 8016 O O . LYS B 1 490 ? 15.148 1.073 -21.062 1 84.06 490 LYS B O 1
ATOM 8021 N N . PRO B 1 491 ? 13.469 2.316 -22.062 1 81 491 PRO B N 1
ATOM 8022 C CA . PRO B 1 491 ? 13.289 1.253 -23.062 1 81 491 PRO B CA 1
ATOM 8023 C C . PRO B 1 491 ? 14.555 0.966 -23.859 1 81 491 PRO B C 1
ATOM 8025 O O . PRO B 1 491 ? 15.336 1.883 -24.141 1 81 491 PRO B O 1
ATOM 8028 N N . ARG B 1 492 ? 14.781 -0.313 -24.188 1 73.25 492 ARG B N 1
ATOM 8029 C CA . ARG B 1 492 ? 15.906 -0.697 -25.031 1 73.25 492 ARG B CA 1
ATOM 8030 C C . ARG B 1 492 ? 15.602 -0.454 -26.5 1 73.25 492 ARG B C 1
ATOM 8032 O O . ARG B 1 492 ? 14.469 -0.624 -26.938 1 73.25 492 ARG B O 1
ATOM 8039 N N . ASP B 1 493 ? 16.516 0.439 -27.219 1 58.88 493 ASP B N 1
ATOM 8040 C CA . ASP B 1 493 ? 16.406 0.67 -28.656 1 58.88 493 ASP B CA 1
ATOM 8041 C C . ASP B 1 493 ? 16.312 -0.649 -29.422 1 58.88 493 ASP B C 1
ATOM 8043 O O . ASP B 1 493 ? 16.906 -1.652 -29.016 1 58.88 493 ASP B O 1
#

Nearest PDB structures (foldseek):
  3a74-assembly1_A  TM=9.682E-01  e=4.291E-70  Geobacillus stearothermophilus
  6wbd-assembly1_B  TM=9.488E-01  e=6.244E-62  Stenotrophomonas maltophilia K279a
  6wbd-assembly1_A  TM=9.429E-01  e=5.709E-60  Stenotrophomonas maltophilia K279a
  1bbu-assembly1_A-2  TM=9.423E-01  e=2.621E-59  Escherichia coli K-12
  1e1t-assembly1_A  TM=9.334E-01  e=3.677E-59  Escherichia coli K-12

pLDDT: mean 94.99, std 6.19, range [52.44, 98.94]

Solvent-accessible surface area (backbone atoms only — not comparable to full-atom values): 51322 Å² total; per-residue (Å²): 129,87,51,73,69,63,59,32,73,77,34,64,66,40,41,53,37,51,52,50,44,52,51,29,44,73,72,72,40,54,45,62,30,61,60,44,86,61,73,49,56,52,38,62,54,70,74,58,59,44,88,67,73,54,80,47,38,29,58,28,31,26,74,39,71,47,67,60,94,60,40,35,39,31,30,34,34,43,78,62,30,73,44,38,36,37,40,38,33,88,62,47,32,64,64,54,31,65,59,43,59,71,66,61,53,58,36,21,29,35,35,37,31,26,32,53,40,68,46,97,85,69,41,72,27,33,41,41,52,43,78,43,65,25,14,57,34,40,45,77,66,78,70,62,90,73,36,79,70,54,63,68,55,32,52,75,36,34,35,56,34,27,58,57,32,61,67,57,44,48,49,54,52,49,45,36,51,50,54,50,43,51,50,49,58,41,46,77,69,63,35,40,67,52,74,73,64,55,65,26,81,60,75,51,73,48,68,51,44,62,32,51,33,55,39,67,80,77,66,43,64,29,26,41,28,56,42,62,55,62,61,55,51,34,41,40,37,14,38,50,49,35,38,28,38,77,45,76,30,30,35,52,55,65,76,54,58,79,39,57,37,67,40,45,31,36,37,38,39,31,53,39,26,30,36,67,56,43,50,52,52,51,50,49,51,55,26,50,41,34,29,72,75,68,73,40,43,68,46,64,45,94,91,36,82,38,53,50,58,87,60,44,77,42,48,44,58,58,49,36,24,73,73,73,64,53,64,71,87,51,89,71,50,48,67,58,46,49,51,52,28,58,75,69,71,45,78,77,58,88,71,56,82,45,51,42,48,51,53,50,37,45,35,66,74,66,40,38,81,69,36,49,55,39,30,36,39,24,51,43,32,42,84,82,33,65,62,33,22,60,28,88,90,46,65,67,20,16,36,29,37,36,31,29,44,66,47,36,80,47,32,44,34,15,16,43,53,43,46,38,66,60,42,49,51,34,37,52,52,31,27,51,43,25,73,57,65,36,77,38,40,41,71,52,70,61,60,70,56,40,51,46,27,24,45,20,28,54,20,21,14,34,39,38,36,44,44,50,61,49,43,23,57,77,70,53,45,89,31,48,64,74,70,36,73,61,54,90,70,79,80,82,131,128,86,49,73,70,63,57,32,72,77,33,63,67,39,42,53,36,50,50,51,45,51,51,29,44,75,72,70,40,53,46,61,32,60,60,44,86,60,73,50,56,52,39,63,55,70,76,59,62,44,90,66,71,54,79,47,38,29,58,28,32,28,74,39,71,49,68,60,94,57,40,35,41,31,31,32,34,43,77,61,29,72,45,38,35,38,42,39,34,88,62,46,32,66,62,54,32,64,60,45,58,72,67,62,53,57,36,20,28,36,36,36,31,26,34,52,40,67,47,97,84,70,41,71,27,32,40,40,52,43,78,42,65,23,13,58,35,41,44,78,66,76,71,62,92,73,37,79,69,54,63,66,54,31,53,73,37,35,33,56,33,26,60,56,32,61,68,58,45,48,49,53,53,49,44,36,51,49,53,51,43,50,50,49,60,40,45,78,68,62,35,40,67,52,73,72,65,56,65,27,80,61,75,51,74,50,68,52,45,62,32,53,34,55,39,67,79,77,66,43,63,29,24,42,28,56,43,61,55,62,60,56,50,36,42,40,39,15,38,48,48,35,39,29,36,77,45,75,29,32,36,50,55,67,76,54,58,80,38,55,37,67,41,45,31,38,37,37,39,31,54,39,26,28,36,66,56,44,51,53,50,50,50,49,51,55,25,50,42,34,30,70,76,69,73,40,42,68,47,66,46,95,92,37,82,37,54,48,59,88,61,44,78,42,48,45,57,59,49,35,25,73,74,71,64,53,64,72,88,52,89,72,50,47,67,58,48,50,52,52,28,58,74,69,72,42,81,76,59,88,69,56,83,44,51,43,47,53,53,51,38,47,33,66,76,67,40,37,82,68,37,48,56,40,29,35,37,25,52,44,32,43,82,82,32,64,61,34,22,60,28,89,91,46,63,66,19,17,35,28,38,34,30,28,44,65,47,36,79,47,33,43,34,16,17,43,54,43,46,36,66,61,42,49,52,35,36,52,50,30,28,52,42,25,74,58,64,36,78,37,39,41,72,52,70,61,62,68,57,40,52,46,28,24,45,20,29,55,20,21,14,34,39,38,35,42,43,48,61,49,46,22,58,78,68,55,45,89,32,48,63,73,71,35,75,61,54,91,69,82,80,81,132